Protein AF-0000000078045058 (afdb_homodimer)

Foldseek 3Di:
DDPPPPDPCPPPPPPPDPDDPVVVVVVVVVVVVVVPPDPPVQPQPDDFDALVRLCCQLAVDDDDCVLDPDFDPPQVVVLVVVCVVVVVLVDPVLLAAEEEEEEDELDFFPDPCLVVLLVLLVVQVVLLCVVVVYHYDYDHYQLDPLQDDQRSVLSVVLVVLVVCSSHFKYKYAYSQKGQLPSPDDDPCVVQVQAFKEWAADPVCLSVLALRGTDVNIMMGGSDSLSSVVSSSLPSLDSSRPDVVSSVVVLVVRPNLADPVDRGSSSSVSSCCSRHDCVNNVRYHHDHPLPSPAALVRCLVLLDPPPPDPDDDRRRRRMYGPPQCNSRHNRGDPVDDDCCSVVSSVSSSVSRPPCVVVVPPPVPDDDPPPPPPPPPPPDDPPPPPPPPPPPPDPD/DDPPCPDPPPPPPPPPDPDPPVVVVVVVVVVVCVVPPDPPVFPQPDDFDALVRLCCQLAVDDDDCVLDPDFDPPQVVVLVVVCVVVVVLVPPVLLAAEEEEEEDELDFFPDPCLVVLLVLLVVQVVLLCVVVVYHYDYDHYQLDPLQDDQRSVLSVVLVVLVVCSSHFKYKYAYSQKGQLPSPDDDPCVVQVQAFKEWAADPVCLNVLALRGTDVNIMMGGSDSLSSVVSSSLPSLDSSRVDVVSSVVVLVVRPNLADPPDRGSSSSVSSCCSRHDCVNNVRYHHDHPLPSPAALVHCLVLLDPPPPPPDDDRRRRRMYGPPQCNSRHNRGDPVDDDCCSVVSSVSSSVSRPPCVVVVPPPVPDDDPPPPPPPDDPPPDPPPPPPPPPPPPDDD

Structure (mmCIF, N/CA/C/O backbone):
data_AF-0000000078045058-model_v1
#
loop_
_entity.id
_entity.type
_entity.pdbx_description
1 polymer 'Uncharacterized protein'
#
loop_
_atom_site.group_PDB
_atom_site.id
_atom_site.type_symbol
_atom_site.label_atom_id
_atom_site.label_alt_id
_atom_site.label_comp_id
_atom_site.label_asym_id
_atom_site.label_entity_id
_atom_site.label_seq_id
_atom_site.pdbx_PDB_ins_code
_atom_site.Cartn_x
_atom_site.Cartn_y
_atom_site.Cartn_z
_atom_site.occupancy
_atom_site.B_iso_or_equiv
_atom_site.auth_seq_id
_atom_site.auth_comp_id
_atom_site.auth_asym_id
_atom_site.auth_atom_id
_atom_site.pdbx_PDB_model_num
ATOM 1 N N . MET A 1 1 ? 28.984 -29.703 66 1 22.78 1 MET A N 1
ATOM 2 C CA . MET A 1 1 ? 28.234 -30.109 64.812 1 22.78 1 MET A CA 1
ATOM 3 C C . MET A 1 1 ? 28.938 -29.625 63.531 1 22.78 1 MET A C 1
ATOM 5 O O . MET A 1 1 ? 29.219 -28.438 63.375 1 22.78 1 MET A O 1
ATOM 9 N N . LYS A 1 2 ? 29.672 -30.625 62.812 1 22.72 2 LYS A N 1
ATOM 10 C CA . LYS A 1 2 ? 30.828 -30.766 61.938 1 22.72 2 LYS A CA 1
ATOM 11 C C . LYS A 1 2 ? 30.625 -30.016 60.625 1 22.72 2 LYS A C 1
ATOM 13 O O . LYS A 1 2 ? 29.531 -30 60.094 1 22.72 2 LYS A O 1
ATOM 18 N N . ASP A 1 3 ? 31.531 -29.062 60.188 1 22.2 3 ASP A N 1
ATOM 19 C CA . ASP A 1 3 ? 31.938 -27.969 59.344 1 22.2 3 ASP A CA 1
ATOM 20 C C . ASP A 1 3 ? 32.312 -28.484 57.938 1 22.2 3 ASP A C 1
ATOM 22 O O . ASP A 1 3 ? 33.5 -28.641 57.625 1 22.2 3 ASP A O 1
ATOM 26 N N . ASN A 1 4 ? 31.594 -29.641 57.469 1 19.23 4 ASN A N 1
ATOM 27 C CA . ASN A 1 4 ? 32.094 -30.406 56.344 1 19.23 4 ASN A CA 1
ATOM 28 C C . ASN A 1 4 ? 32.312 -29.531 55.094 1 19.23 4 ASN A C 1
ATOM 30 O O . ASN A 1 4 ? 31.344 -28.938 54.594 1 19.23 4 ASN A O 1
ATOM 34 N N . LYS A 1 5 ? 33.5 -28.938 54.969 1 22.3 5 LYS A N 1
ATOM 35 C CA . LYS A 1 5 ? 34.188 -28.031 54.031 1 22.3 5 LYS A CA 1
ATOM 36 C C . LYS A 1 5 ? 34.25 -28.641 52.656 1 22.3 5 LYS A C 1
ATOM 38 O O . LYS A 1 5 ? 35.156 -29.422 52.344 1 22.3 5 LYS A O 1
ATOM 43 N N . PHE A 1 6 ? 33.125 -29.234 52.031 1 20.58 6 PHE A N 1
ATOM 44 C CA . PHE A 1 6 ? 33.156 -30.016 50.781 1 20.58 6 PHE A CA 1
ATOM 45 C C . PHE A 1 6 ? 33.781 -29.219 49.656 1 20.58 6 PHE A C 1
ATOM 47 O O . PHE A 1 6 ? 33.406 -28.078 49.406 1 20.58 6 PHE A O 1
ATOM 54 N N . ILE A 1 7 ? 35.031 -29.406 49.438 1 19.77 7 ILE A N 1
ATOM 55 C CA . ILE A 1 7 ? 36.031 -28.891 48.531 1 19.77 7 ILE A CA 1
ATOM 56 C C . ILE A 1 7 ? 35.562 -29.047 47.094 1 19.77 7 ILE A C 1
ATOM 58 O O . ILE A 1 7 ? 35.281 -30.172 46.656 1 19.77 7 ILE A O 1
ATOM 62 N N . LYS A 1 8 ? 34.938 -28 46.438 1 22.78 8 LYS A N 1
ATOM 63 C CA . LYS A 1 8 ? 34.312 -27.734 45.156 1 22.78 8 LYS A CA 1
ATOM 64 C C . LYS A 1 8 ? 35.312 -27.938 44.031 1 22.78 8 LYS A C 1
ATOM 66 O O . LYS A 1 8 ? 36.188 -27.078 43.781 1 22.78 8 LYS A O 1
ATOM 71 N N . SER A 1 9 ? 36.031 -29.125 43.938 1 18.56 9 SER A N 1
ATOM 72 C CA . SER A 1 9 ? 37.062 -29.297 42.938 1 18.56 9 SER A CA 1
ATOM 73 C C . SER A 1 9 ? 36.5 -29.141 41.531 1 18.56 9 SER A C 1
ATOM 75 O O . SER A 1 9 ? 35.594 -29.844 41.125 1 18.56 9 SER A O 1
ATOM 77 N N . ARG A 1 10 ? 36.375 -27.938 41 1 21.5 10 ARG A N 1
ATOM 78 C CA . ARG A 1 10 ? 35.938 -27.422 39.719 1 21.5 10 ARG A CA 1
ATOM 79 C C . ARG A 1 10 ? 36.781 -27.938 38.562 1 21.5 10 ARG A C 1
ATOM 81 O O . ARG A 1 10 ? 37.844 -27.375 38.25 1 21.5 10 ARG A O 1
ATOM 88 N N . ALA A 1 11 ? 37.125 -29.25 38.594 1 20.88 11 ALA A N 1
ATOM 89 C CA . ALA A 1 11 ? 38 -29.688 37.531 1 20.88 11 ALA A CA 1
ATOM 90 C C . ALA A 1 11 ? 37.5 -29.281 36.156 1 20.88 11 ALA A C 1
ATOM 92 O O . ALA A 1 11 ? 36.281 -29.344 35.906 1 20.88 11 ALA A O 1
ATOM 93 N N . GLY A 1 12 ? 38.156 -28.391 35.438 1 21.81 12 GLY A N 1
ATOM 94 C CA . GLY A 1 12 ? 38.156 -27.719 34.125 1 21.81 12 GLY A CA 1
ATOM 95 C C . GLY A 1 12 ? 38.094 -28.688 32.969 1 21.81 12 GLY A C 1
ATOM 96 O O . GLY A 1 12 ? 39.062 -29.422 32.719 1 21.81 12 GLY A O 1
ATOM 97 N N . LEU A 1 13 ? 37.094 -29.594 32.906 1 21.22 13 LEU A N 1
ATOM 98 C CA . LEU A 1 13 ? 37.094 -30.578 31.812 1 21.22 13 LEU A CA 1
ATOM 99 C C . LEU A 1 13 ? 37.312 -29.891 30.469 1 21.22 13 LEU A C 1
ATOM 101 O O . LEU A 1 13 ? 36.562 -29 30.078 1 21.22 13 LEU A O 1
ATOM 105 N N . ARG A 1 14 ? 38.562 -29.906 30 1 21.19 14 ARG A N 1
ATOM 106 C CA . ARG A 1 14 ? 39.125 -29.516 28.719 1 21.19 14 ARG A CA 1
ATOM 107 C C . ARG A 1 14 ? 38.375 -30.172 27.562 1 21.19 14 ARG A C 1
ATOM 109 O O . ARG A 1 14 ? 38.344 -31.406 27.469 1 21.19 14 ARG A O 1
ATOM 116 N N . TRP A 1 15 ? 37.219 -29.672 27.219 1 21.38 15 TRP A N 1
ATOM 117 C CA . TRP A 1 15 ? 36.406 -30.125 26.094 1 21.38 15 TRP A CA 1
ATOM 118 C C . TRP A 1 15 ? 37.25 -30.297 24.828 1 21.38 15 TRP A C 1
ATOM 120 O O . TRP A 1 15 ? 38 -29.375 24.453 1 21.38 15 TRP A O 1
ATOM 130 N N . LEU A 1 16 ? 37.75 -31.516 24.578 1 23.92 16 LEU A N 1
ATOM 131 C CA . LEU A 1 16 ? 38.5 -31.938 23.422 1 23.92 16 LEU A CA 1
ATOM 132 C C . LEU A 1 16 ? 37.844 -31.422 22.125 1 23.92 16 LEU A C 1
ATOM 134 O O . LEU A 1 16 ? 36.625 -31.312 22.047 1 23.92 16 LEU A O 1
ATOM 138 N N . PRO A 1 17 ? 38.688 -30.875 21.141 1 25.33 17 PRO A N 1
ATOM 139 C CA . PRO A 1 17 ? 38.438 -30.25 19.859 1 25.33 17 PRO A CA 1
ATOM 140 C C . PRO A 1 17 ? 37.75 -31.172 18.859 1 25.33 17 PRO A C 1
ATOM 142 O O . PRO A 1 17 ? 38.219 -32.281 18.609 1 25.33 17 PRO A O 1
ATOM 145 N N . ALA A 1 18 ? 36.438 -31.391 18.891 1 26.89 18 ALA A N 1
ATOM 146 C CA . ALA A 1 18 ? 35.656 -32.25 17.984 1 26.89 18 ALA A CA 1
ATOM 147 C C . ALA A 1 18 ? 36.094 -32.062 16.547 1 26.89 18 ALA A C 1
ATOM 149 O O . ALA A 1 18 ? 36.156 -30.953 16.031 1 26.89 18 ALA A O 1
ATOM 150 N N . SER A 1 19 ? 36.844 -32.969 15.977 1 26.38 19 SER A N 1
ATOM 151 C CA . SER A 1 19 ? 37.531 -33.125 14.703 1 26.38 19 SER A CA 1
ATOM 152 C C . SER A 1 19 ? 36.594 -32.906 13.523 1 26.38 19 SER A C 1
ATOM 154 O O . SER A 1 19 ? 35.375 -32.969 13.672 1 26.38 19 SER A O 1
ATOM 156 N N . GLU A 1 20 ? 37.219 -32.719 12.203 1 33.47 20 GLU A N 1
ATOM 157 C CA . GLU A 1 20 ? 37 -32.344 10.812 1 33.47 20 GLU A CA 1
ATOM 158 C C . GLU A 1 20 ? 35.969 -33.281 10.156 1 33.47 20 GLU A C 1
ATOM 160 O O . GLU A 1 20 ? 35.531 -33.031 9.039 1 33.47 20 GLU A O 1
ATOM 165 N N . SER A 1 21 ? 35.812 -34.469 10.703 1 30.44 21 SER A N 1
ATOM 166 C CA . SER A 1 21 ? 35.156 -35.531 9.922 1 30.44 21 SER A CA 1
ATOM 167 C C . SER A 1 21 ? 33.656 -35.281 9.781 1 30.44 21 SER A C 1
ATOM 169 O O . SER A 1 21 ? 33.062 -35.75 8.82 1 30.44 21 SER A O 1
ATOM 171 N N . MET A 1 22 ? 33.062 -34.75 10.898 1 32.91 22 MET A N 1
ATOM 172 C CA . MET A 1 22 ? 31.609 -34.75 10.781 1 32.91 22 MET A CA 1
ATOM 173 C C . MET A 1 22 ? 31.125 -33.688 9.828 1 32.91 22 MET A C 1
ATOM 175 O O . MET A 1 22 ? 29.922 -33.531 9.594 1 32.91 22 MET A O 1
ATOM 179 N N . ALA A 1 23 ? 31.984 -32.656 9.602 1 34.72 23 ALA A N 1
ATOM 180 C CA . ALA A 1 23 ? 31.547 -31.609 8.68 1 34.72 23 ALA A CA 1
ATOM 181 C C . ALA A 1 23 ? 31.391 -32.156 7.258 1 34.72 23 ALA A C 1
ATOM 183 O O . ALA A 1 23 ? 30.547 -31.703 6.496 1 34.72 23 ALA A O 1
ATOM 184 N N . SER A 1 24 ? 32.219 -33.25 6.996 1 37.88 24 SER A N 1
ATOM 185 C CA . SER A 1 24 ? 32.156 -33.781 5.637 1 37.88 24 SER A CA 1
ATOM 186 C C . SER A 1 24 ? 30.859 -34.5 5.383 1 37.88 24 SER A C 1
ATOM 188 O O . SER A 1 24 ? 30.312 -34.438 4.277 1 37.88 24 SER A O 1
ATOM 190 N N . THR A 1 25 ? 30.422 -35.219 6.496 1 38.34 25 THR A N 1
ATOM 191 C CA . THR A 1 25 ? 29.234 -36 6.223 1 38.34 25 THR A CA 1
ATOM 192 C C . THR A 1 25 ? 28 -35.125 6.113 1 38.34 25 THR A C 1
ATOM 194 O O . THR A 1 25 ? 27.094 -35.406 5.332 1 38.34 25 THR A O 1
ATOM 197 N N . ALA A 1 26 ? 27.953 -34 6.906 1 36.94 26 ALA A N 1
ATOM 198 C CA . ALA A 1 26 ? 26.781 -33.125 6.812 1 36.94 26 ALA A CA 1
ATOM 199 C C . ALA A 1 26 ? 26.766 -32.375 5.48 1 36.94 26 ALA A C 1
ATOM 201 O O . ALA A 1 26 ? 25.703 -32.156 4.906 1 36.94 26 ALA A O 1
ATOM 202 N N . ILE A 1 27 ? 27.969 -32.031 4.984 1 39.97 27 ILE A N 1
ATOM 203 C CA . ILE A 1 27 ? 28.031 -31.438 3.654 1 39.97 27 ILE A CA 1
ATOM 204 C C . ILE A 1 27 ? 27.625 -32.469 2.609 1 39.97 27 ILE A C 1
ATOM 206 O O . ILE A 1 27 ? 26.875 -32.156 1.682 1 39.97 27 ILE A O 1
ATOM 210 N N . LEU A 1 28 ? 28.031 -33.75 2.865 1 36.62 28 LEU A N 1
ATOM 211 C CA . LEU A 1 28 ? 27.656 -34.781 1.896 1 36.62 28 LEU A CA 1
ATOM 212 C C . LEU A 1 28 ? 26.156 -35.062 1.949 1 36.62 28 LEU A C 1
ATOM 214 O O . LEU A 1 28 ? 25.5 -35.188 0.908 1 36.62 28 LEU A O 1
ATOM 218 N N . LEU A 1 29 ? 25.547 -35.062 3.129 1 38.62 29 LEU A N 1
ATOM 219 C CA . LEU A 1 29 ? 24.125 -35.344 3.195 1 38.62 29 LEU A CA 1
ATOM 220 C C . LEU A 1 29 ? 23.312 -34.125 2.713 1 38.62 29 LEU A C 1
ATOM 222 O O . LEU A 1 29 ? 22.266 -34.281 2.094 1 38.62 29 LEU A O 1
ATOM 226 N N . SER A 1 30 ? 23.75 -32.906 2.965 1 36.19 30 SER A N 1
ATOM 227 C CA . SER A 1 30 ? 23.094 -31.75 2.387 1 36.19 30 SER A CA 1
ATOM 228 C C . SER A 1 30 ? 23.266 -31.703 0.872 1 36.19 30 SER A C 1
ATOM 230 O O . SER A 1 30 ? 22.359 -31.281 0.149 1 36.19 30 SER A O 1
ATOM 232 N N . LEU A 1 31 ? 24.391 -32.156 0.326 1 38.81 31 LEU A N 1
ATOM 233 C CA . LEU A 1 31 ? 24.594 -32.281 -1.114 1 38.81 31 LEU A CA 1
ATOM 234 C C . LEU A 1 31 ? 23.734 -33.406 -1.691 1 38.81 31 LEU A C 1
ATOM 236 O O . LEU A 1 31 ? 23.188 -33.25 -2.791 1 38.81 31 LEU A O 1
ATOM 240 N N . ILE A 1 32 ? 23.609 -34.562 -1.015 1 37.06 32 ILE A N 1
ATOM 241 C CA . ILE A 1 32 ? 22.766 -35.625 -1.517 1 37.06 32 ILE A CA 1
ATOM 242 C C . ILE A 1 32 ? 21.312 -35.219 -1.489 1 37.06 32 ILE A C 1
ATOM 244 O O . ILE A 1 32 ? 20.562 -35.469 -2.438 1 37.06 32 ILE A O 1
ATOM 248 N N . SER A 1 33 ? 20.812 -34.562 -0.439 1 33.84 33 SER A N 1
ATOM 249 C CA . SER A 1 33 ? 19.422 -34.125 -0.408 1 33.84 33 SER A CA 1
ATOM 250 C C . SER A 1 33 ? 19.156 -33.031 -1.44 1 33.84 33 SER A C 1
ATOM 252 O O . SER A 1 33 ? 18.062 -32.938 -1.979 1 33.84 33 SER A O 1
ATOM 254 N N . ALA A 1 34 ? 20.062 -32.094 -1.673 1 36 34 ALA A N 1
ATOM 255 C CA . ALA A 1 34 ? 19.953 -31.109 -2.736 1 36 34 ALA A CA 1
ATOM 256 C C . ALA A 1 34 ? 19.922 -31.766 -4.109 1 36 34 ALA A C 1
ATOM 258 O O . ALA A 1 34 ? 19.188 -31.328 -5.004 1 36 34 ALA A O 1
ATOM 259 N N . ILE A 1 35 ? 20.766 -32.781 -4.383 1 37.06 35 ILE A N 1
ATOM 260 C CA . ILE A 1 35 ? 20.766 -33.5 -5.656 1 37.06 35 ILE A CA 1
ATOM 261 C C . ILE A 1 35 ? 19.469 -34.281 -5.816 1 37.06 35 ILE A C 1
ATOM 263 O O . ILE A 1 35 ? 18.906 -34.344 -6.918 1 37.06 35 ILE A O 1
ATOM 267 N N . PHE A 1 36 ? 19 -34.969 -4.773 1 35 36 PHE A N 1
ATOM 268 C CA . PHE A 1 36 ? 17.75 -35.688 -4.941 1 35 36 PHE A CA 1
ATOM 269 C C . PHE A 1 36 ? 16.594 -34.75 -5.18 1 35 36 PHE A C 1
ATOM 271 O O . PHE A 1 36 ? 15.484 -35.156 -5.504 1 35 36 PHE A O 1
ATOM 278 N N . THR A 1 37 ? 16.625 -33.562 -4.57 1 33.44 37 THR A N 1
ATOM 279 C CA . THR A 1 37 ? 15.406 -32.781 -4.727 1 33.44 37 THR A CA 1
ATOM 280 C C . THR A 1 37 ? 15.031 -32.656 -6.199 1 33.44 37 THR A C 1
ATOM 282 O O . THR A 1 37 ? 13.883 -32.875 -6.574 1 33.44 37 THR A O 1
ATOM 285 N N . VAL A 1 38 ? 15.734 -31.625 -6.91 1 36.75 38 VAL A N 1
ATOM 286 C CA . VAL A 1 38 ? 15 -30.984 -8 1 36.75 38 VAL A CA 1
ATOM 287 C C . VAL A 1 38 ? 14.828 -31.969 -9.156 1 36.75 38 VAL A C 1
ATOM 289 O O . VAL A 1 38 ? 13.828 -31.938 -9.867 1 36.75 38 VAL A O 1
ATOM 292 N N . CYS A 1 39 ? 15.922 -32.719 -9.484 1 34.38 39 CYS A N 1
ATOM 293 C CA . CYS A 1 39 ? 15.758 -33.312 -10.805 1 34.38 39 CYS A CA 1
ATOM 294 C C . CYS A 1 39 ? 14.805 -34.5 -10.75 1 34.38 39 CYS A C 1
ATOM 296 O O . CYS A 1 39 ? 15.242 -35.656 -10.68 1 34.38 39 CYS A O 1
ATOM 298 N N . VAL A 1 40 ? 14.039 -34.656 -9.766 1 36.09 40 VAL A N 1
ATOM 299 C CA . VAL A 1 40 ? 13.086 -35.75 -9.977 1 36.09 40 VAL A CA 1
ATOM 300 C C . VAL A 1 40 ? 12.562 -35.719 -11.414 1 36.09 40 VAL A C 1
ATOM 302 O O . VAL A 1 40 ? 11.609 -34.969 -11.711 1 36.09 40 VAL A O 1
ATOM 305 N N . ILE A 1 41 ? 13.328 -35.406 -12.375 1 36.41 41 ILE A N 1
ATOM 306 C CA . ILE A 1 41 ? 12.742 -35.656 -13.688 1 36.41 41 ILE A CA 1
ATOM 307 C C . ILE A 1 41 ? 12.047 -37 -13.703 1 36.41 41 ILE A C 1
ATOM 309 O O . ILE A 1 41 ? 12.688 -38.031 -13.484 1 36.41 41 ILE A O 1
ATOM 313 N N . TRP A 1 42 ? 10.797 -37 -13.477 1 38.94 42 TRP A N 1
ATOM 314 C CA . TRP A 1 42 ? 9.758 -38 -13.672 1 38.94 42 TRP A CA 1
ATOM 315 C C . TRP A 1 42 ? 10.023 -38.844 -14.914 1 38.94 42 TRP A C 1
ATOM 317 O O . TRP A 1 42 ? 10.484 -38.312 -15.938 1 38.94 42 TRP A O 1
ATOM 327 N N . SER A 1 43 ? 10.453 -40.031 -14.695 1 39.84 43 SER A N 1
ATOM 328 C CA . SER A 1 43 ? 10.383 -40.969 -15.812 1 39.84 43 SER A CA 1
ATOM 329 C C . SER A 1 43 ? 9.164 -40.688 -16.688 1 39.84 43 SER A C 1
ATOM 331 O O . SER A 1 43 ? 8.031 -40.969 -16.281 1 39.84 43 SER A O 1
ATOM 333 N N . ARG A 1 44 ? 9.109 -39.562 -17.344 1 46.19 44 ARG A N 1
ATOM 334 C CA . ARG A 1 44 ? 8.086 -39.25 -18.344 1 46.19 44 ARG A CA 1
ATOM 335 C C . ARG A 1 44 ? 7.844 -40.438 -19.266 1 46.19 44 ARG A C 1
ATOM 337 O O . ARG A 1 44 ? 8.758 -40.875 -19.969 1 46.19 44 ARG A O 1
ATOM 344 N N . GLN A 1 45 ? 6.953 -41.25 -18.938 1 45.97 45 GLN A N 1
ATOM 345 C CA . GLN A 1 45 ? 6.598 -42.344 -19.844 1 45.97 45 GLN A CA 1
ATOM 346 C C . GLN A 1 45 ? 6.273 -41.812 -21.234 1 45.97 45 GLN A C 1
ATOM 348 O O . GLN A 1 45 ? 6.285 -42.562 -22.219 1 45.97 45 GLN A O 1
ATOM 353 N N . THR A 1 46 ? 5.672 -40.562 -21.312 1 52.81 46 THR A N 1
ATOM 354 C CA . THR A 1 46 ? 5.316 -40.094 -22.641 1 52.81 46 THR A CA 1
ATOM 355 C C . THR A 1 46 ? 6.262 -38.969 -23.078 1 52.81 46 THR A C 1
ATOM 357 O O . THR A 1 46 ? 6.84 -38.281 -22.25 1 52.81 46 THR A O 1
ATOM 360 N N . LEU A 1 47 ? 6.652 -38.969 -24.328 1 61.12 47 LEU A N 1
ATOM 361 C CA . LEU A 1 47 ? 7.52 -37.969 -24.953 1 61.12 47 LEU A CA 1
ATOM 362 C C . LEU A 1 47 ? 7.074 -36.562 -24.609 1 61.12 47 LEU A C 1
ATOM 364 O O . LEU A 1 47 ? 5.883 -36.25 -24.656 1 61.12 47 LEU A O 1
ATOM 368 N N . PRO A 1 48 ? 7.914 -35.75 -24.109 1 75.69 48 PRO A N 1
ATOM 369 C CA . PRO A 1 48 ? 7.562 -34.344 -23.828 1 75.69 48 PRO A CA 1
ATOM 370 C C . PRO A 1 48 ? 6.918 -33.656 -25.031 1 75.69 48 PRO A C 1
ATOM 372 O O . PRO A 1 48 ? 7.234 -33.969 -26.172 1 75.69 48 PRO A O 1
ATOM 375 N N . VAL A 1 49 ? 5.883 -32.969 -24.703 1 81.56 49 VAL A N 1
ATOM 376 C CA . VAL A 1 49 ? 5.18 -32.188 -25.734 1 81.56 49 VAL A CA 1
ATOM 377 C C . VAL A 1 49 ? 5.84 -30.828 -25.906 1 81.56 49 VAL A C 1
ATOM 379 O O . VAL A 1 49 ? 6.395 -30.281 -24.953 1 81.56 49 VAL A O 1
ATOM 382 N N . THR A 1 50 ? 5.871 -30.375 -27.141 1 81.38 50 THR A N 1
ATOM 383 C CA . THR A 1 50 ? 6.43 -29.062 -27.438 1 81.38 50 THR A CA 1
ATOM 384 C C . THR A 1 50 ? 5.367 -27.969 -27.281 1 81.38 50 THR A C 1
ATOM 386 O O . THR A 1 50 ? 4.172 -28.25 -27.359 1 81.38 50 THR A O 1
ATOM 389 N N . GLU A 1 51 ? 5.844 -26.812 -27.047 1 83.19 51 GLU A N 1
ATOM 390 C CA . GLU A 1 51 ? 4.957 -25.656 -27.016 1 83.19 51 GLU A CA 1
ATOM 391 C C . GLU A 1 51 ? 4.133 -25.562 -28.297 1 83.19 51 GLU A C 1
ATOM 393 O O . GLU A 1 51 ? 2.936 -25.266 -28.25 1 83.19 51 GLU A O 1
ATOM 398 N N . LYS A 1 52 ? 4.77 -25.766 -29.391 1 82.81 52 LYS A N 1
ATOM 399 C CA . LYS A 1 52 ? 4.09 -25.688 -30.672 1 82.81 52 LYS A CA 1
ATOM 400 C C . LYS A 1 52 ? 2.945 -26.703 -30.75 1 82.81 52 LYS A C 1
ATOM 402 O O . LYS A 1 52 ? 1.851 -26.359 -31.219 1 82.81 52 LYS A O 1
ATOM 407 N N . SER A 1 53 ? 3.225 -27.859 -30.312 1 83.88 53 SER A N 1
ATOM 408 C CA . SER A 1 53 ? 2.211 -28.906 -30.359 1 83.88 53 SER A CA 1
ATOM 409 C C . SER A 1 53 ? 1.012 -28.547 -29.484 1 83.88 53 SER A C 1
ATOM 411 O O . SER A 1 53 ? -0.136 -28.781 -29.875 1 83.88 53 SER A O 1
ATOM 413 N N . ILE A 1 54 ? 1.225 -28.016 -28.328 1 85.44 54 ILE A N 1
ATOM 414 C CA . ILE A 1 54 ? 0.15 -27.625 -27.422 1 85.44 54 ILE A CA 1
ATOM 415 C C . ILE A 1 54 ? -0.677 -26.5 -28.062 1 85.44 54 ILE A C 1
ATOM 417 O O . ILE A 1 54 ? -1.909 -26.562 -28.078 1 85.44 54 ILE A O 1
ATOM 421 N N . ARG A 1 55 ? -0.003 -25.562 -28.672 1 82.75 55 ARG A N 1
ATOM 422 C CA . ARG A 1 55 ? -0.68 -24.438 -29.297 1 82.75 55 ARG A CA 1
ATOM 423 C C . ARG A 1 55 ? -1.58 -24.906 -30.438 1 82.75 55 ARG A C 1
ATOM 425 O O . ARG A 1 55 ? -2.713 -24.453 -30.578 1 82.75 55 ARG A O 1
ATOM 432 N N . GLU A 1 56 ? -1.071 -25.766 -31.172 1 84.44 56 GLU A N 1
ATOM 433 C CA . GLU A 1 56 ? -1.828 -26.281 -32.312 1 84.44 56 GLU A CA 1
ATOM 434 C C . GLU A 1 56 ? -3.059 -27.062 -31.844 1 84.44 56 GLU A C 1
ATOM 436 O O . GLU A 1 56 ? -4.094 -27.047 -32.5 1 84.44 56 GLU A O 1
ATOM 441 N N . GLU A 1 57 ? -2.869 -27.641 -30.797 1 84.12 57 GLU A N 1
ATOM 442 C CA . GLU A 1 57 ? -3.979 -28.453 -30.297 1 84.12 57 GLU A CA 1
ATOM 443 C C . GLU A 1 57 ? -5.062 -27.562 -29.688 1 84.12 57 GLU A C 1
ATOM 445 O O . GLU A 1 57 ? -6.254 -27.797 -29.891 1 84.12 57 GLU A O 1
ATOM 450 N N . VAL A 1 58 ? -4.66 -26.578 -28.938 1 83.56 58 VAL A N 1
ATOM 451 C CA . VAL A 1 58 ? -5.656 -25.828 -28.188 1 83.56 58 VAL A CA 1
ATOM 452 C C . VAL A 1 58 ? -6.141 -24.641 -29.016 1 83.56 58 VAL A C 1
ATOM 454 O O . VAL A 1 58 ? -7.184 -24.047 -28.719 1 83.56 58 VAL A O 1
ATOM 457 N N . GLU A 1 59 ? -5.375 -24.25 -29.984 1 78.81 59 GLU A N 1
ATOM 458 C CA . GLU A 1 59 ? -5.742 -23.188 -30.906 1 78.81 59 GLU A CA 1
ATOM 459 C C . GLU A 1 59 ? -5.613 -23.641 -32.375 1 78.81 59 GLU A C 1
ATOM 461 O O . GLU A 1 59 ? -4.762 -23.156 -33.094 1 78.81 59 GLU A O 1
ATOM 466 N N . PRO A 1 60 ? -6.562 -24.344 -32.688 1 71.88 60 PRO A N 1
ATOM 467 C CA . PRO A 1 60 ? -6.414 -24.953 -34.031 1 71.88 60 PRO A CA 1
ATOM 468 C C . PRO A 1 60 ? -6.637 -23.938 -35.156 1 71.88 60 PRO A C 1
ATOM 470 O O . PRO A 1 60 ? -6.203 -24.172 -36.281 1 71.88 60 PRO A O 1
ATOM 473 N N . HIS A 1 61 ? -7.32 -22.891 -34.812 1 67.12 61 HIS A N 1
ATOM 474 C CA . HIS A 1 61 ? -7.551 -21.891 -35.875 1 67.12 61 HIS A CA 1
ATOM 475 C C . HIS A 1 61 ? -6.703 -20.641 -35.625 1 67.12 61 HIS A C 1
ATOM 477 O O . HIS A 1 61 ? -6.254 -20.391 -34.531 1 67.12 61 HIS A O 1
ATOM 483 N N . GLN A 1 62 ? -6.258 -20.078 -36.75 1 60.81 62 GLN A N 1
ATOM 484 C CA . GLN A 1 62 ? -5.465 -18.859 -36.688 1 60.81 62 GLN A CA 1
ATOM 485 C C . GLN A 1 62 ? -6.289 -17.688 -36.156 1 60.81 62 GLN A C 1
ATOM 487 O O . GLN A 1 62 ? -7.438 -17.5 -36.562 1 60.81 62 GLN A O 1
ATOM 492 N N . TYR A 1 63 ? -5.738 -17.266 -35.031 1 62.53 63 TYR A N 1
ATOM 493 C CA . TYR A 1 63 ? -6.457 -16.156 -34.406 1 62.53 63 TYR A CA 1
ATOM 494 C C . TYR A 1 63 ? -5.828 -14.812 -34.812 1 62.53 63 TYR A C 1
ATOM 496 O O . TYR A 1 63 ? -4.621 -14.742 -35.062 1 62.53 63 TYR A O 1
ATOM 504 N N . THR A 1 64 ? -6.754 -13.875 -35.062 1 58.22 64 THR A N 1
ATOM 505 C CA . THR A 1 64 ? -6.312 -12.531 -35.406 1 58.22 64 THR A CA 1
ATOM 506 C C . THR A 1 64 ? -5.66 -11.836 -34.219 1 58.22 64 THR A C 1
ATOM 508 O O . THR A 1 64 ? -5.816 -12.273 -33.094 1 58.22 64 THR A O 1
ATOM 511 N N . ALA A 1 65 ? -4.828 -10.891 -34.562 1 55.41 65 ALA A N 1
ATOM 512 C CA . ALA A 1 65 ? -4.176 -10.047 -33.562 1 55.41 65 ALA A CA 1
ATOM 513 C C . ALA A 1 65 ? -5.199 -9.414 -32.625 1 55.41 65 ALA A C 1
ATOM 515 O O . ALA A 1 65 ? -4.879 -9.086 -31.484 1 55.41 65 ALA A O 1
ATOM 516 N N . ALA A 1 66 ? -6.34 -9.266 -33.125 1 54.62 66 ALA A N 1
ATOM 517 C CA . ALA A 1 66 ? -7.398 -8.664 -32.312 1 54.62 66 ALA A CA 1
ATOM 518 C C . ALA A 1 66 ? -7.848 -9.609 -31.203 1 54.62 66 ALA A C 1
ATOM 520 O O . ALA A 1 66 ? -8.312 -9.164 -30.156 1 54.62 66 ALA A O 1
ATOM 521 N N . GLU A 1 67 ? -7.602 -10.773 -31.484 1 59.28 67 GLU A N 1
ATOM 522 C CA . GLU A 1 67 ? -8.141 -11.773 -30.578 1 59.28 67 GLU A CA 1
ATOM 523 C C . GLU A 1 67 ? -7.121 -12.141 -29.5 1 59.28 67 GLU A C 1
ATOM 525 O O . GLU A 1 67 ? -7.492 -12.594 -28.406 1 59.28 67 GLU A O 1
ATOM 530 N N . ARG A 1 68 ? -5.824 -11.859 -29.969 1 65.44 68 ARG A N 1
ATOM 531 C CA . ARG A 1 68 ? -4.762 -12.211 -29.031 1 65.44 68 ARG A CA 1
ATOM 532 C C . ARG A 1 68 ? -3.723 -11.102 -28.938 1 65.44 68 ARG A C 1
ATOM 534 O O . ARG A 1 68 ? -3.318 -10.539 -29.953 1 65.44 68 ARG A O 1
ATOM 541 N N . PRO A 1 69 ? -3.395 -10.844 -27.625 1 69.19 69 PRO A N 1
ATOM 542 C CA . PRO A 1 69 ? -2.277 -9.898 -27.547 1 69.19 69 PRO A CA 1
ATOM 543 C C . PRO A 1 69 ? -1.031 -10.398 -28.266 1 69.19 69 PRO A C 1
ATOM 545 O O . PRO A 1 69 ? -0.745 -11.594 -28.266 1 69.19 69 PRO A O 1
ATOM 548 N N . PRO A 1 70 ? -0.459 -9.453 -28.984 1 75.19 70 PRO A N 1
ATOM 549 C CA . PRO A 1 70 ? 0.745 -9.859 -29.719 1 75.19 70 PRO A CA 1
ATOM 550 C C . PRO A 1 70 ? 1.835 -10.406 -28.797 1 75.19 70 PRO A C 1
ATOM 552 O O . PRO A 1 70 ? 1.948 -9.977 -27.641 1 75.19 70 PRO A O 1
ATOM 555 N N . ALA A 1 71 ? 2.547 -11.383 -29.391 1 82.25 71 ALA A N 1
ATOM 556 C CA . ALA A 1 71 ? 3.682 -11.938 -28.672 1 82.25 71 ALA A CA 1
ATOM 557 C C . ALA A 1 71 ? 4.758 -10.883 -28.438 1 82.25 71 ALA A C 1
ATOM 559 O O . ALA A 1 71 ? 4.988 -10.023 -29.297 1 82.25 71 ALA A O 1
ATOM 560 N N . VAL A 1 72 ? 5.309 -10.883 -27.297 1 88.94 72 VAL A N 1
ATOM 561 C CA . VAL A 1 72 ? 6.449 -10.016 -27 1 88.94 72 VAL A CA 1
ATOM 562 C C . VAL A 1 72 ? 7.738 -10.688 -27.484 1 88.94 72 VAL A C 1
ATOM 564 O O . VAL A 1 72 ? 8.078 -11.789 -27.031 1 88.94 72 VAL A O 1
ATOM 567 N N . VAL A 1 73 ? 8.367 -10.055 -28.422 1 92.31 73 VAL A N 1
ATOM 568 C CA . VAL A 1 73 ? 9.586 -10.641 -28.984 1 92.31 73 VAL A CA 1
ATOM 569 C C . VAL A 1 73 ? 10.789 -9.773 -28.625 1 92.31 73 VAL A C 1
ATOM 571 O O . VAL A 1 73 ? 10.664 -8.562 -28.469 1 92.31 73 VAL A O 1
ATOM 574 N N . GLU A 1 74 ? 11.977 -10.398 -28.453 1 95.88 74 GLU A N 1
ATOM 575 C CA . GLU A 1 74 ? 13.25 -9.75 -28.172 1 95.88 74 GLU A CA 1
ATOM 576 C C . GLU A 1 74 ? 13.188 -8.93 -26.891 1 95.88 74 GLU A C 1
ATOM 578 O O . GLU A 1 74 ? 13.727 -7.82 -26.828 1 95.88 74 GLU A O 1
ATOM 583 N N . TRP A 1 75 ? 12.492 -9.492 -25.891 1 96.62 75 TRP A N 1
ATOM 584 C CA . TRP A 1 75 ? 12.273 -8.758 -24.656 1 96.62 75 TRP A CA 1
ATOM 585 C C . TRP A 1 75 ? 13.594 -8.508 -23.922 1 96.62 75 TRP A C 1
ATOM 587 O O . TRP A 1 75 ? 13.82 -7.418 -23.391 1 96.62 75 TRP A O 1
ATOM 597 N N . ASP A 1 76 ? 14.469 -9.492 -23.953 1 97.06 76 ASP A N 1
ATOM 598 C CA . ASP A 1 76 ? 15.742 -9.312 -23.266 1 97.06 76 ASP A CA 1
ATOM 599 C C . ASP A 1 76 ? 16.531 -8.156 -23.875 1 97.06 76 ASP A C 1
ATOM 601 O O . ASP A 1 76 ? 17.141 -7.367 -23.141 1 97.06 76 ASP A O 1
ATOM 605 N N . LYS A 1 77 ? 16.5 -8.117 -25.156 1 96.06 77 LYS A N 1
ATOM 606 C CA . LYS A 1 77 ? 17.188 -7.031 -25.844 1 96.06 77 LYS A CA 1
ATOM 607 C C . LYS A 1 77 ? 16.547 -5.684 -25.531 1 96.06 77 LYS A C 1
ATOM 609 O O . LYS A 1 77 ? 17.25 -4.723 -25.188 1 96.06 77 LYS A O 1
ATOM 614 N N . LYS A 1 78 ? 15.266 -5.668 -25.625 1 94.06 78 LYS A N 1
ATOM 615 C CA . LYS A 1 78 ? 14.531 -4.441 -25.328 1 94.06 78 LYS A CA 1
ATOM 616 C C . LYS A 1 78 ? 14.766 -3.99 -23.891 1 94.06 78 LYS A C 1
ATOM 618 O O . LYS A 1 78 ? 14.938 -2.799 -23.625 1 94.06 78 LYS A O 1
ATOM 623 N N . ARG A 1 79 ? 14.734 -4.906 -23 1 92.25 79 ARG A N 1
ATOM 624 C CA . ARG A 1 79 ? 14.961 -4.629 -21.594 1 92.25 79 ARG A CA 1
ATOM 625 C C . ARG A 1 79 ? 16.359 -4.078 -21.359 1 92.25 79 ARG A C 1
ATOM 627 O O . ARG A 1 79 ? 16.547 -3.104 -20.625 1 92.25 79 ARG A O 1
ATOM 634 N N . THR A 1 80 ? 17.344 -4.641 -21.953 1 92.06 80 THR A N 1
ATOM 635 C CA . THR A 1 80 ? 18.719 -4.18 -21.859 1 92.06 80 THR A CA 1
ATOM 636 C C . THR A 1 80 ? 18.859 -2.758 -22.391 1 92.06 80 THR A C 1
ATOM 638 O O . THR A 1 80 ? 19.531 -1.922 -21.781 1 92.06 80 THR A O 1
ATOM 641 N N . GLU A 1 81 ? 18.234 -2.574 -23.469 1 91.31 81 GLU A N 1
ATOM 642 C CA . GLU A 1 81 ? 18.266 -1.242 -24.062 1 91.31 81 GLU A CA 1
ATOM 643 C C . GLU A 1 81 ? 17.641 -0.207 -23.141 1 91.31 81 GLU A C 1
ATOM 645 O O . GLU A 1 81 ? 18.172 0.895 -22.984 1 91.31 81 GLU A O 1
ATOM 650 N N . TRP A 1 82 ? 16.562 -0.617 -22.578 1 89.5 82 TRP A N 1
ATOM 651 C CA . TRP A 1 82 ? 15.891 0.276 -21.641 1 89.5 82 TRP A CA 1
ATOM 652 C C . TRP A 1 82 ? 16.781 0.586 -20.438 1 89.5 82 TRP A C 1
ATOM 654 O O . TRP A 1 82 ? 16.906 1.743 -20.031 1 89.5 82 TRP A O 1
ATOM 664 N N . LEU A 1 83 ? 17.422 -0.379 -19.906 1 86.81 83 LEU A N 1
ATOM 665 C CA . LEU A 1 83 ? 18.281 -0.212 -18.75 1 86.81 83 LEU A CA 1
ATOM 666 C C . LEU A 1 83 ? 19.484 0.663 -19.078 1 86.81 83 LEU A C 1
ATOM 668 O O . LEU A 1 83 ? 19.953 1.428 -18.234 1 86.81 83 LEU A O 1
ATOM 672 N N . ASN A 1 84 ? 19.969 0.541 -20.281 1 88.69 84 ASN A N 1
ATOM 673 C CA . ASN A 1 84 ? 21.078 1.384 -20.719 1 88.69 84 ASN A CA 1
ATOM 674 C C . ASN A 1 84 ? 20.672 2.857 -20.75 1 88.69 84 ASN A C 1
ATOM 676 O O . ASN A 1 84 ? 21.5 3.732 -20.484 1 88.69 84 ASN A O 1
ATOM 680 N N . ARG A 1 85 ? 19.484 3.064 -21.047 1 87.69 85 ARG A N 1
ATOM 681 C CA . ARG A 1 85 ? 18.984 4.434 -21.141 1 87.69 85 ARG A CA 1
ATOM 682 C C . ARG A 1 85 ? 18.578 4.973 -19.766 1 87.69 85 ARG A C 1
ATOM 684 O O . ARG A 1 85 ? 18.391 6.176 -19.609 1 87.69 85 ARG A O 1
ATOM 691 N N . HIS A 1 86 ? 18.469 4.098 -18.812 1 83.62 86 HIS A N 1
ATOM 692 C CA . HIS A 1 86 ? 18.094 4.473 -17.453 1 83.62 86 HIS A CA 1
ATOM 693 C C . HIS A 1 86 ? 19.109 3.943 -16.438 1 83.62 86 HIS A C 1
ATOM 695 O O . HIS A 1 86 ? 18.766 3.098 -15.609 1 83.62 86 HIS A O 1
ATOM 701 N N . PRO A 1 87 ? 20.297 4.539 -16.359 1 80.69 87 PRO A N 1
ATOM 702 C CA . PRO A 1 87 ? 21.391 3.977 -15.57 1 80.69 87 PRO A CA 1
ATOM 703 C C . PRO A 1 87 ? 21.125 4.016 -14.062 1 80.69 87 PRO A C 1
ATOM 705 O O . PRO A 1 87 ? 21.719 3.246 -13.312 1 80.69 87 PRO A O 1
ATOM 708 N N . SER A 1 88 ? 20.203 4.883 -13.664 1 72.94 88 SER A N 1
ATOM 709 C CA . SER A 1 88 ? 19.891 4.941 -12.234 1 72.94 88 SER A CA 1
ATOM 710 C C . SER A 1 88 ? 19.312 3.619 -11.742 1 72.94 88 SER A C 1
ATOM 712 O O . SER A 1 88 ? 19.406 3.301 -10.555 1 72.94 88 SER A O 1
ATOM 714 N N . PHE A 1 89 ? 18.812 2.875 -12.672 1 74.06 89 PHE A N 1
ATOM 715 C CA . PHE A 1 89 ? 18.234 1.583 -12.312 1 74.06 89 PHE A CA 1
ATOM 716 C C . PHE A 1 89 ? 19.25 0.465 -12.523 1 74.06 89 PHE A C 1
ATOM 718 O O . PHE A 1 89 ? 19.016 -0.678 -12.125 1 74.06 89 PHE A O 1
ATOM 725 N N . ALA A 1 90 ? 20.359 0.809 -13.188 1 63.53 90 ALA A N 1
ATOM 726 C CA . ALA A 1 90 ? 21.312 -0.228 -13.57 1 63.53 90 ALA A CA 1
ATOM 727 C C . ALA A 1 90 ? 22.391 -0.411 -12.508 1 63.53 90 ALA A C 1
ATOM 729 O O . ALA A 1 90 ? 23.188 -1.345 -12.578 1 63.53 90 ALA A O 1
ATOM 730 N N . ALA A 1 91 ? 22.438 0.436 -11.453 1 57.56 91 ALA A N 1
ATOM 731 C CA . ALA A 1 91 ? 23.5 0.356 -10.453 1 57.56 91 ALA A CA 1
ATOM 732 C C . ALA A 1 91 ? 23.609 -1.052 -9.875 1 57.56 91 ALA A C 1
ATOM 734 O O . ALA A 1 91 ? 22.641 -1.809 -9.891 1 57.56 91 ALA A O 1
ATOM 735 N N . PRO A 1 92 ? 24.859 -1.346 -9.352 1 52.09 92 PRO A N 1
ATOM 736 C CA . PRO A 1 92 ? 25.109 -2.645 -8.719 1 52.09 92 PRO A CA 1
ATOM 737 C C . PRO A 1 92 ? 24.156 -2.932 -7.562 1 52.09 92 PRO A C 1
ATOM 739 O O . PRO A 1 92 ? 23.766 -2.014 -6.836 1 52.09 92 PRO A O 1
ATOM 742 N N . GLY A 1 93 ? 23.344 -4.023 -7.523 1 52.38 93 GLY A N 1
ATOM 743 C CA . GLY A 1 93 ? 22.328 -4.41 -6.57 1 52.38 93 GLY A CA 1
ATOM 744 C C . GLY A 1 93 ? 20.922 -4.387 -7.152 1 52.38 93 GLY A C 1
ATOM 745 O O . GLY A 1 93 ? 19.984 -4.875 -6.531 1 52.38 93 GLY A O 1
ATOM 746 N N . ALA A 1 94 ? 21 -3.607 -8.25 1 54.19 94 ALA A N 1
ATOM 747 C CA . ALA A 1 94 ? 19.734 -3.572 -8.992 1 54.19 94 ALA A CA 1
ATOM 748 C C . ALA A 1 94 ? 19.344 -4.969 -9.469 1 54.19 94 ALA A C 1
ATOM 750 O O . ALA A 1 94 ? 18.172 -5.23 -9.727 1 54.19 94 ALA A O 1
ATOM 751 N N . ARG A 1 95 ? 20.312 -5.852 -9.359 1 55.25 95 ARG A N 1
ATOM 752 C CA . ARG A 1 95 ? 20.094 -7.191 -9.898 1 55.25 95 ARG A CA 1
ATOM 753 C C . ARG A 1 95 ? 19.141 -7.98 -9.008 1 55.25 95 ARG A C 1
ATOM 755 O O . ARG A 1 95 ? 18.703 -9.078 -9.367 1 55.25 95 ARG A O 1
ATOM 762 N N . ASN A 1 96 ? 18.672 -7.355 -8.008 1 76.06 96 ASN A N 1
ATOM 763 C CA . ASN A 1 96 ? 17.781 -8.117 -7.141 1 76.06 96 ASN A CA 1
ATOM 764 C C . ASN A 1 96 ? 16.5 -7.348 -6.824 1 76.06 96 ASN A C 1
ATOM 766 O O . ASN A 1 96 ? 15.898 -7.539 -5.766 1 76.06 96 ASN A O 1
ATOM 770 N N . ARG A 1 97 ? 16.156 -6.633 -7.828 1 89.62 97 ARG A N 1
ATOM 771 C CA . ARG A 1 97 ? 14.945 -5.855 -7.602 1 89.62 97 ARG A CA 1
ATOM 772 C C . ARG A 1 97 ? 13.711 -6.734 -7.723 1 89.62 97 ARG A C 1
ATOM 774 O O . ARG A 1 97 ? 13.555 -7.469 -8.703 1 89.62 97 ARG A O 1
ATOM 781 N N . VAL A 1 98 ? 12.906 -6.668 -6.707 1 95.44 98 VAL A N 1
ATOM 782 C CA . VAL A 1 98 ? 11.695 -7.477 -6.637 1 95.44 98 VAL A CA 1
ATOM 783 C C . VAL A 1 98 ? 10.461 -6.566 -6.656 1 95.44 98 VAL A C 1
ATOM 785 O O . VAL A 1 98 ? 10.43 -5.543 -5.973 1 95.44 98 VAL A O 1
ATOM 788 N N . LEU A 1 99 ? 9.523 -6.844 -7.52 1 96.5 99 LEU A N 1
ATOM 789 C CA . LEU A 1 99 ? 8.203 -6.219 -7.531 1 96.5 99 LEU A CA 1
ATOM 790 C C . LEU A 1 99 ? 7.137 -7.199 -7.059 1 96.5 99 LEU A C 1
ATOM 792 O O . LEU A 1 99 ? 6.922 -8.242 -7.684 1 96.5 99 LEU A O 1
ATOM 796 N N . VAL A 1 100 ? 6.547 -6.895 -5.926 1 97.94 100 VAL A N 1
ATOM 797 C CA . VAL A 1 100 ? 5.469 -7.719 -5.387 1 97.94 100 VAL A CA 1
ATOM 798 C C . VAL A 1 100 ? 4.133 -7.277 -5.98 1 97.94 100 VAL A C 1
ATOM 800 O O . VAL A 1 100 ? 3.822 -6.082 -6.004 1 97.94 100 VAL A O 1
ATOM 803 N N . LEU A 1 101 ? 3.396 -8.25 -6.52 1 97.75 101 LEU A N 1
ATOM 804 C CA . LEU A 1 101 ? 2.072 -8.016 -7.086 1 97.75 101 LEU A CA 1
ATOM 805 C C . LEU A 1 101 ? 0.994 -8.688 -6.246 1 97.75 101 LEU A C 1
ATOM 807 O O . LEU A 1 101 ? 1.19 -9.805 -5.75 1 97.75 101 LEU A O 1
ATOM 811 N N . THR A 1 102 ? -0.065 -8.047 -6.059 1 97.38 102 THR A N 1
ATOM 812 C CA . THR A 1 102 ? -1.31 -8.562 -5.5 1 97.38 102 THR A CA 1
ATOM 813 C C . THR A 1 102 ? -2.512 -7.82 -6.074 1 97.38 102 THR A C 1
ATOM 815 O O . THR A 1 102 ? -2.359 -6.969 -6.953 1 97.38 102 THR A O 1
ATOM 818 N N . GLY A 1 103 ? -3.711 -8.227 -5.734 1 94.38 103 GLY A N 1
ATOM 819 C CA . GLY A 1 103 ? -4.832 -7.508 -6.324 1 94.38 103 GLY A CA 1
ATOM 820 C C . GLY A 1 103 ? -6.18 -8.109 -5.957 1 94.38 103 GLY A C 1
ATOM 821 O O . GLY A 1 103 ? -6.246 -9.086 -5.207 1 94.38 103 GLY A O 1
ATOM 822 N N . SER A 1 104 ? -7.172 -7.445 -6.379 1 92.56 104 SER A N 1
ATOM 823 C CA . SER A 1 104 ? -8.562 -7.852 -6.223 1 92.56 104 SER A CA 1
ATOM 824 C C . SER A 1 104 ? -9.406 -7.398 -7.414 1 92.56 104 SER A C 1
ATOM 826 O O . SER A 1 104 ? -8.914 -6.699 -8.305 1 92.56 104 SER A O 1
ATOM 828 N N . GLN A 1 105 ? -10.578 -7.828 -7.441 1 90.19 105 GLN A N 1
ATOM 829 C CA . GLN A 1 105 ? -11.516 -7.348 -8.453 1 90.19 105 GLN A CA 1
ATOM 830 C C . GLN A 1 105 ? -11.766 -5.852 -8.305 1 90.19 105 GLN A C 1
ATOM 832 O O . GLN A 1 105 ? -11.641 -5.301 -7.211 1 90.19 105 GLN A O 1
ATOM 837 N N . PRO A 1 106 ? -12.102 -5.215 -9.375 1 87.62 106 PRO A N 1
ATOM 838 C CA . PRO A 1 106 ? -12.312 -3.766 -9.328 1 87.62 106 PRO A CA 1
ATOM 839 C C . PRO A 1 106 ? -13.539 -3.375 -8.5 1 87.62 106 PRO A C 1
ATOM 841 O O . PRO A 1 106 ? -13.531 -2.33 -7.848 1 87.62 106 PRO A O 1
ATOM 844 N N . ASP A 1 107 ? -14.555 -4.227 -8.469 1 87.56 107 ASP A N 1
ATOM 845 C CA . ASP A 1 107 ? -15.781 -3.93 -7.738 1 87.56 107 ASP A CA 1
ATOM 846 C C . ASP A 1 107 ? -15.609 -4.188 -6.246 1 87.56 107 ASP A C 1
ATOM 848 O O . ASP A 1 107 ? -14.766 -4.992 -5.844 1 87.56 107 ASP A O 1
ATOM 852 N N . PRO A 1 108 ? -16.438 -3.477 -5.398 1 89.81 108 PRO A N 1
ATOM 853 C CA . PRO A 1 108 ? -16.406 -3.795 -3.969 1 89.81 108 PRO A CA 1
ATOM 854 C C . PRO A 1 108 ? -16.719 -5.262 -3.68 1 89.81 108 PRO A C 1
ATOM 856 O O . PRO A 1 108 ? -17.438 -5.902 -4.441 1 89.81 108 PRO A O 1
ATOM 859 N N . CYS A 1 109 ? -16.109 -5.699 -2.631 1 90.62 109 CYS A N 1
ATOM 860 C CA . CYS A 1 109 ? -16.422 -7.051 -2.186 1 90.62 109 CYS A CA 1
ATOM 861 C C . CYS A 1 109 ? -17.891 -7.172 -1.819 1 90.62 109 CYS A C 1
ATOM 863 O O . CYS A 1 109 ? -18.531 -6.191 -1.417 1 90.62 109 CYS A O 1
ATOM 865 N N . LYS A 1 110 ? -18.438 -8.312 -1.898 1 83.88 110 LYS A N 1
ATOM 866 C CA . LYS A 1 110 ? -19.844 -8.578 -1.583 1 83.88 110 LYS A CA 1
ATOM 867 C C . LYS A 1 110 ? -20.094 -8.516 -0.078 1 83.88 110 LYS A C 1
ATOM 869 O O . LYS A 1 110 ? -21.109 -7.988 0.37 1 83.88 110 LYS A O 1
ATOM 874 N N . GLY A 1 111 ? -19.141 -9.062 0.646 1 75.12 111 GLY A N 1
ATOM 875 C CA . GLY A 1 111 ? -19.281 -9.047 2.092 1 75.12 111 GLY A CA 1
ATOM 876 C C . GLY A 1 111 ? -18.688 -7.805 2.73 1 75.12 111 GLY A C 1
ATOM 877 O O . GLY A 1 111 ? -17.688 -7.273 2.248 1 75.12 111 GLY A O 1
ATOM 878 N N . PRO A 1 112 ? -19.312 -7.266 3.758 1 72.75 112 PRO A N 1
ATOM 879 C CA . PRO A 1 112 ? -18.859 -6.008 4.359 1 72.75 112 PRO A CA 1
ATOM 880 C C . PRO A 1 112 ? -17.438 -6.094 4.91 1 72.75 112 PRO A C 1
ATOM 882 O O . PRO A 1 112 ? -16.766 -5.07 5.035 1 72.75 112 PRO A O 1
ATOM 885 N N . ALA A 1 113 ? -17.062 -7.336 5.16 1 81.5 113 ALA A N 1
ATOM 886 C CA . ALA A 1 113 ? -15.742 -7.473 5.762 1 81.5 113 ALA A CA 1
ATOM 887 C C . ALA A 1 113 ? -14.664 -7.625 4.688 1 81.5 113 ALA A C 1
ATOM 889 O O . ALA A 1 113 ? -13.477 -7.477 4.969 1 81.5 113 ALA A O 1
ATOM 890 N N . GLY A 1 114 ? -15.102 -7.895 3.496 1 89.06 114 GLY A N 1
ATOM 891 C CA . GLY A 1 114 ? -14.172 -8.258 2.439 1 89.06 114 GLY A CA 1
ATOM 892 C C . GLY A 1 114 ? -13.156 -7.176 2.133 1 89.06 114 GLY A C 1
ATOM 893 O O . GLY A 1 114 ? -11.953 -7.418 2.174 1 89.06 114 GLY A O 1
ATOM 894 N N . ASP A 1 115 ? -13.656 -5.984 1.973 1 92.88 115 ASP A N 1
ATOM 895 C CA . ASP A 1 115 ? -12.766 -4.891 1.6 1 92.88 115 ASP A CA 1
ATOM 896 C C . ASP A 1 115 ? -11.883 -4.48 2.775 1 92.88 115 ASP A C 1
ATOM 898 O O . ASP A 1 115 ? -10.734 -4.07 2.584 1 92.88 115 ASP A O 1
ATOM 902 N N . HIS A 1 116 ? -12.391 -4.562 3.963 1 93.19 116 HIS A N 1
ATOM 903 C CA . HIS A 1 116 ? -11.586 -4.277 5.141 1 93.19 116 HIS A CA 1
ATOM 904 C C . HIS A 1 116 ? -10.414 -5.25 5.258 1 93.19 116 HIS A C 1
ATOM 906 O O . HIS A 1 116 ? -9.281 -4.84 5.535 1 93.19 116 HIS A O 1
ATOM 912 N N . LEU A 1 117 ? -10.711 -6.512 5.055 1 92.5 117 LEU A N 1
ATOM 913 C CA . LEU A 1 117 ? -9.656 -7.52 5.094 1 92.5 117 LEU A CA 1
ATOM 914 C C . LEU A 1 117 ? -8.648 -7.297 3.971 1 92.5 117 LEU A C 1
ATOM 916 O O . LEU A 1 117 ? -7.441 -7.398 4.191 1 92.5 117 LEU A O 1
ATOM 920 N N . LEU A 1 118 ? -9.148 -6.992 2.762 1 95 118 LEU A N 1
ATOM 921 C CA . LEU A 1 118 ? -8.25 -6.73 1.643 1 95 118 LEU A CA 1
ATOM 922 C C . LEU A 1 118 ? -7.309 -5.57 1.961 1 95 118 LEU A C 1
ATOM 924 O O . LEU A 1 118 ? -6.125 -5.609 1.606 1 95 118 LEU A O 1
ATOM 928 N N . LEU A 1 119 ? -7.84 -4.551 2.605 1 95.5 119 LEU A N 1
ATOM 929 C CA . LEU A 1 119 ? -7.027 -3.406 3.008 1 95.5 119 LEU A CA 1
ATOM 930 C C . LEU A 1 119 ? -5.91 -3.836 3.953 1 95.5 119 LEU A C 1
ATOM 932 O O . LEU A 1 119 ? -4.75 -3.473 3.754 1 95.5 119 LEU A O 1
ATOM 936 N N . ARG A 1 120 ? -6.199 -4.605 4.91 1 95.12 120 ARG A N 1
ATOM 937 C CA . ARG A 1 120 ? -5.215 -5.043 5.895 1 95.12 120 ARG A CA 1
ATOM 938 C C . ARG A 1 120 ? -4.211 -6.012 5.281 1 95.12 120 ARG A C 1
ATOM 940 O O . ARG A 1 120 ? -3.031 -5.992 5.629 1 95.12 120 ARG A O 1
ATOM 947 N N . LEU A 1 121 ? -4.703 -6.859 4.449 1 96.5 121 LEU A N 1
ATOM 948 C CA . LEU A 1 121 ? -3.836 -7.801 3.748 1 96.5 121 LEU A CA 1
ATOM 949 C C . LEU A 1 121 ? -2.873 -7.062 2.822 1 96.5 121 LEU A C 1
ATOM 951 O O . LEU A 1 121 ? -1.698 -7.426 2.727 1 96.5 121 LEU A O 1
ATOM 955 N N . PHE A 1 122 ? -3.393 -6.031 2.15 1 97.44 122 PHE A N 1
ATOM 956 C CA . PHE A 1 122 ? -2.551 -5.184 1.313 1 97.44 122 PHE A CA 1
ATOM 957 C C . PHE A 1 122 ? -1.507 -4.461 2.154 1 97.44 122 PHE A C 1
ATOM 959 O O . PHE A 1 122 ? -0.329 -4.418 1.791 1 97.44 122 PHE A O 1
ATOM 966 N N . LYS A 1 123 ? -1.907 -3.916 3.244 1 96.69 123 LYS A N 1
ATOM 967 C CA . LYS A 1 123 ? -0.988 -3.275 4.18 1 96.69 123 LYS A CA 1
ATOM 968 C C . LYS A 1 123 ? 0.147 -4.219 4.566 1 96.69 123 LYS A C 1
ATOM 970 O O . LYS A 1 123 ? 1.305 -3.803 4.648 1 96.69 123 LYS A O 1
ATOM 975 N N . ASN A 1 124 ? -0.17 -5.457 4.922 1 96.38 124 ASN A N 1
ATOM 976 C CA . ASN A 1 124 ? 0.823 -6.477 5.238 1 96.38 124 ASN A CA 1
ATOM 977 C C . ASN A 1 124 ? 1.899 -6.566 4.164 1 96.38 124 ASN A C 1
ATOM 979 O O . ASN A 1 124 ? 3.092 -6.574 4.469 1 96.38 124 ASN A O 1
ATOM 983 N N . LYS A 1 125 ? 1.487 -6.617 2.93 1 97.38 125 LYS A N 1
ATOM 984 C CA . LYS A 1 125 ? 2.424 -6.734 1.816 1 97.38 125 LYS A CA 1
ATOM 985 C C . LYS A 1 125 ? 3.246 -5.461 1.648 1 97.38 125 LYS A C 1
ATOM 987 O O . LYS A 1 125 ? 4.445 -5.523 1.365 1 97.38 125 LYS A O 1
ATOM 992 N N . VAL A 1 126 ? 2.609 -4.352 1.812 1 96.5 126 VAL A N 1
ATOM 993 C CA . VAL A 1 126 ? 3.309 -3.074 1.724 1 96.5 126 VAL A CA 1
ATOM 994 C C . VAL A 1 126 ? 4.371 -2.99 2.818 1 96.5 126 VAL A C 1
ATOM 996 O O . VAL A 1 126 ? 5.5 -2.57 2.564 1 96.5 126 VAL A O 1
ATOM 999 N N . ASP A 1 127 ? 4.02 -3.398 4.035 1 93.62 127 ASP A N 1
ATOM 1000 C CA . ASP A 1 127 ? 4.973 -3.383 5.141 1 93.62 127 ASP A CA 1
ATOM 1001 C C . ASP A 1 127 ? 6.16 -4.297 4.852 1 93.62 127 ASP A C 1
ATOM 1003 O O . ASP A 1 127 ? 7.312 -3.918 5.082 1 93.62 127 ASP A O 1
ATOM 1007 N N . TYR A 1 128 ? 5.883 -5.469 4.406 1 94.38 128 TYR A N 1
ATOM 1008 C CA . TYR A 1 128 ? 6.957 -6.395 4.059 1 94.38 128 TYR A CA 1
ATOM 1009 C C . TYR A 1 128 ? 7.883 -5.789 3.012 1 94.38 128 TYR A C 1
ATOM 1011 O O . TYR A 1 128 ? 9.109 -5.891 3.125 1 94.38 128 TYR A O 1
ATOM 1019 N N . CYS A 1 129 ? 7.293 -5.172 1.97 1 93.5 129 CYS A N 1
ATOM 1020 C CA . CYS A 1 129 ? 8.07 -4.574 0.894 1 93.5 129 CYS A CA 1
ATOM 1021 C C . CYS A 1 129 ? 8.914 -3.412 1.411 1 93.5 129 CYS A C 1
ATOM 1023 O O . CYS A 1 129 ? 10.07 -3.25 1.01 1 93.5 129 CYS A O 1
ATOM 1025 N N . ARG A 1 130 ? 8.328 -2.609 2.285 1 89.38 130 ARG A N 1
ATOM 1026 C CA . ARG A 1 130 ? 9.086 -1.512 2.885 1 89.38 130 ARG A CA 1
ATOM 1027 C C . ARG A 1 130 ? 10.281 -2.033 3.666 1 89.38 130 ARG A C 1
ATOM 1029 O O . ARG A 1 130 ? 11.391 -1.495 3.549 1 89.38 130 ARG A O 1
ATOM 1036 N N . ILE A 1 131 ? 10.156 -3.139 4.375 1 87.06 131 ILE A N 1
ATOM 1037 C CA . ILE A 1 131 ? 11.195 -3.721 5.219 1 87.06 131 ILE A CA 1
ATOM 1038 C C . ILE A 1 131 ? 12.328 -4.25 4.344 1 87.06 131 ILE A C 1
ATOM 1040 O O . ILE A 1 131 ? 13.508 -4.098 4.684 1 87.06 131 ILE A O 1
ATOM 1044 N N . HIS A 1 132 ? 12.023 -4.777 3.242 1 88.88 132 HIS A N 1
ATOM 1045 C CA . HIS A 1 132 ? 13.023 -5.484 2.457 1 88.88 132 HIS A CA 1
ATOM 1046 C C . HIS A 1 132 ? 13.461 -4.66 1.251 1 88.88 132 HIS A C 1
ATOM 1048 O O . HIS A 1 132 ? 14.32 -5.094 0.478 1 88.88 132 HIS A O 1
ATOM 1054 N N . GLY A 1 133 ? 12.844 -3.508 1.099 1 86.44 133 GLY A N 1
ATOM 1055 C CA . GLY A 1 133 ? 13.211 -2.658 -0.021 1 86.44 133 GLY A CA 1
ATOM 1056 C C . GLY A 1 133 ? 12.656 -3.143 -1.348 1 86.44 133 GLY A C 1
ATOM 1057 O O . GLY A 1 133 ? 13.344 -3.086 -2.369 1 86.44 133 GLY A O 1
ATOM 1058 N N . TYR A 1 134 ? 11.438 -3.771 -1.324 1 92.06 134 TYR A N 1
ATOM 1059 C CA . TYR A 1 134 ? 10.742 -4.203 -2.531 1 92.06 134 TYR A CA 1
ATOM 1060 C C . TYR A 1 134 ? 9.703 -3.18 -2.957 1 92.06 134 TYR A C 1
ATOM 1062 O O . TYR A 1 134 ? 9.266 -2.355 -2.15 1 92.06 134 TYR A O 1
ATOM 1070 N N . ASP A 1 135 ? 9.414 -3.211 -4.266 1 92 135 ASP A N 1
ATOM 1071 C CA . ASP A 1 135 ? 8.258 -2.461 -4.754 1 92 135 ASP A CA 1
ATOM 1072 C C . ASP A 1 135 ? 6.992 -3.312 -4.707 1 92 135 ASP A C 1
ATOM 1074 O O . ASP A 1 135 ? 7.062 -4.543 -4.668 1 92 135 ASP A O 1
ATOM 1078 N N . VAL A 1 136 ? 5.91 -2.645 -4.598 1 95.62 136 VAL A N 1
ATOM 1079 C CA . VAL A 1 136 ? 4.648 -3.375 -4.543 1 95.62 136 VAL A CA 1
ATOM 1080 C C . VAL A 1 136 ? 3.623 -2.705 -5.453 1 95.62 136 VAL A C 1
ATOM 1082 O O . VAL A 1 136 ? 3.609 -1.479 -5.59 1 95.62 136 VAL A O 1
ATOM 1085 N N . PHE A 1 137 ? 2.857 -3.492 -6.121 1 94.56 137 PHE A N 1
ATOM 1086 C CA . PHE A 1 137 ? 1.772 -3.047 -6.988 1 94.56 137 PHE A CA 1
ATOM 1087 C C . PHE A 1 137 ? 0.488 -3.809 -6.688 1 94.56 137 PHE A C 1
ATOM 1089 O O . PHE A 1 137 ? 0.501 -5.035 -6.574 1 94.56 137 PHE A O 1
ATOM 1096 N N . TYR A 1 138 ? -0.555 -3.082 -6.473 1 95.62 138 TYR A N 1
ATOM 1097 C CA . TYR A 1 138 ? -1.879 -3.652 -6.254 1 95.62 138 TYR A CA 1
ATOM 1098 C C . TYR A 1 138 ? -2.744 -3.52 -7.5 1 95.62 138 TYR A C 1
ATOM 1100 O O . TYR A 1 138 ? -3.096 -2.41 -7.906 1 95.62 138 TYR A O 1
ATOM 1108 N N . GLY A 1 139 ? -3.061 -4.625 -8.086 1 92.75 139 GLY A N 1
ATOM 1109 C CA . GLY A 1 139 ? -3.953 -4.625 -9.234 1 92.75 139 GLY A CA 1
ATOM 1110 C C . GLY A 1 139 ? -5.422 -4.617 -8.852 1 92.75 139 GLY A C 1
ATOM 1111 O O . GLY A 1 139 ? -5.922 -5.578 -8.266 1 92.75 139 GLY A O 1
ATOM 1112 N N . ASN A 1 140 ? -6.105 -3.537 -9.125 1 90.88 140 ASN A N 1
ATOM 1113 C CA . ASN A 1 140 ? -7.539 -3.447 -8.875 1 90.88 140 ASN A CA 1
ATOM 1114 C C . ASN A 1 140 ? -8.328 -3.301 -10.172 1 90.88 140 ASN A C 1
ATOM 1116 O O . ASN A 1 140 ? -9.344 -2.605 -10.219 1 90.88 140 ASN A O 1
ATOM 1120 N N . ALA A 1 141 ? -7.766 -3.822 -11.227 1 85.56 141 ALA A N 1
ATOM 1121 C CA . ALA A 1 141 ? -8.359 -3.924 -12.555 1 85.56 141 ALA A CA 1
ATOM 1122 C C . ALA A 1 141 ? -7.934 -5.215 -13.25 1 85.56 141 ALA A C 1
ATOM 1124 O O . ALA A 1 141 ? -6.852 -5.746 -12.977 1 85.56 141 ALA A O 1
ATOM 1125 N N . PHE A 1 142 ? -8.82 -5.648 -14.094 1 85.94 142 PHE A N 1
ATOM 1126 C CA . PHE A 1 142 ? -8.438 -6.801 -14.906 1 85.94 142 PHE A CA 1
ATOM 1127 C C . PHE A 1 142 ? -7.645 -6.359 -16.125 1 85.94 142 PHE A C 1
ATOM 1129 O O . PHE A 1 142 ? -8.117 -5.539 -16.922 1 85.94 142 PHE A O 1
ATOM 1136 N N . MET A 1 143 ? -6.426 -6.895 -16.25 1 85.06 143 MET A N 1
ATOM 1137 C CA . MET A 1 143 ? -5.594 -6.566 -17.406 1 85.06 143 MET A CA 1
ATOM 1138 C C . MET A 1 143 ? -6.121 -7.242 -18.672 1 85.06 143 MET A C 1
ATOM 1140 O O . MET A 1 143 ? -5.793 -6.828 -19.781 1 85.06 143 MET A O 1
ATOM 1144 N N . ASN A 1 144 ? -6.82 -8.281 -18.531 1 84.5 144 ASN A N 1
ATOM 1145 C CA . ASN A 1 144 ? -7.586 -9.008 -19.531 1 84.5 144 ASN A CA 1
ATOM 1146 C C . ASN A 1 144 ? -9 -9.312 -19.062 1 84.5 144 ASN A C 1
ATOM 1148 O O . ASN A 1 144 ? -9.195 -10.102 -18.141 1 84.5 144 ASN A O 1
ATOM 1152 N N . PRO A 1 145 ? -9.961 -8.734 -19.703 1 83.06 145 PRO A N 1
ATOM 1153 C CA . PRO A 1 145 ? -11.336 -8.875 -19.219 1 83.06 145 PRO A CA 1
ATOM 1154 C C . PRO A 1 145 ? -11.828 -10.32 -19.234 1 83.06 145 PRO A C 1
ATOM 1156 O O . PRO A 1 145 ? -12.75 -10.68 -18.5 1 83.06 145 PRO A O 1
ATOM 1159 N N . LYS A 1 146 ? -11.219 -11.148 -20.078 1 84.75 146 LYS A N 1
ATOM 1160 C CA . LYS A 1 146 ? -11.617 -12.547 -20.156 1 84.75 146 LYS A CA 1
ATOM 1161 C C . LYS A 1 146 ? -11.023 -13.344 -18.984 1 84.75 146 LYS A C 1
ATOM 1163 O O . LYS A 1 146 ? -11.445 -14.469 -18.719 1 84.75 146 LYS A O 1
ATOM 1168 N N . MET A 1 147 ? -10.078 -12.75 -18.406 1 89.5 147 MET A N 1
ATOM 1169 C CA . MET A 1 147 ? -9.328 -13.469 -17.375 1 89.5 147 MET A CA 1
ATOM 1170 C C . MET A 1 147 ? -9.516 -12.812 -16.016 1 89.5 147 MET A C 1
ATOM 1172 O O . MET A 1 147 ? -8.656 -12.062 -15.547 1 89.5 147 MET A O 1
ATOM 1176 N N . GLY A 1 148 ? -10.609 -13.156 -15.438 1 86.19 148 GLY A N 1
ATOM 1177 C CA . GLY A 1 148 ? -10.875 -12.711 -14.086 1 86.19 148 GLY A CA 1
ATOM 1178 C C . GLY A 1 148 ? -10.617 -13.781 -13.039 1 86.19 148 GLY A C 1
ATOM 1179 O O . GLY A 1 148 ? -10.008 -14.812 -13.336 1 86.19 148 GLY A O 1
ATOM 1180 N N . SER A 1 149 ? -10.906 -13.453 -11.812 1 82.06 149 SER A N 1
ATOM 1181 C CA . SER A 1 149 ? -10.836 -14.398 -10.695 1 82.06 149 SER A CA 1
ATOM 1182 C C . SER A 1 149 ? -9.461 -15.047 -10.602 1 82.06 149 SER A C 1
ATOM 1184 O O . SER A 1 149 ? -8.445 -14.352 -10.547 1 82.06 149 SER A O 1
ATOM 1186 N N . VAL A 1 150 ? -9.344 -16.375 -10.766 1 89.94 150 VAL A N 1
ATOM 1187 C CA . VAL A 1 150 ? -8.117 -17.125 -10.5 1 89.94 150 VAL A CA 1
ATOM 1188 C C . VAL A 1 150 ? -7.121 -16.875 -11.633 1 89.94 150 VAL A C 1
ATOM 1190 O O . VAL A 1 150 ? -5.91 -17.031 -11.445 1 89.94 150 VAL A O 1
ATOM 1193 N N . TRP A 1 151 ? -7.582 -16.438 -12.812 1 95.81 151 TRP A N 1
ATOM 1194 C CA . TRP A 1 151 ? -6.723 -16.25 -13.977 1 95.81 151 TRP A CA 1
ATOM 1195 C C . TRP A 1 151 ? -6.164 -14.828 -14.023 1 95.81 151 TRP A C 1
ATOM 1197 O O . TRP A 1 151 ? -5.25 -14.539 -14.797 1 95.81 151 TRP A O 1
ATOM 1207 N N . ALA A 1 152 ? -6.621 -13.914 -13.164 1 93.94 152 ALA A N 1
ATOM 1208 C CA . ALA A 1 152 ? -6.324 -12.484 -13.266 1 93.94 152 ALA A CA 1
ATOM 1209 C C . ALA A 1 152 ? -4.836 -12.219 -13.07 1 93.94 152 ALA A C 1
ATOM 1211 O O . ALA A 1 152 ? -4.297 -11.25 -13.617 1 93.94 152 ALA A O 1
ATOM 1212 N N . LYS A 1 153 ? -4.141 -13.086 -12.391 1 96.69 153 LYS A N 1
ATOM 1213 C CA . LYS A 1 153 ? -2.729 -12.852 -12.102 1 96.69 153 LYS A CA 1
ATOM 1214 C C . LYS A 1 153 ? -1.876 -12.984 -13.359 1 96.69 153 LYS A C 1
ATOM 1216 O O . LYS A 1 153 ? -0.825 -12.352 -13.477 1 96.69 153 LYS A O 1
ATOM 1221 N N . VAL A 1 154 ? -2.316 -13.82 -14.32 1 96.62 154 VAL A N 1
ATOM 1222 C CA . VAL A 1 154 ? -1.487 -14.172 -15.469 1 96.62 154 VAL A CA 1
ATOM 1223 C C . VAL A 1 154 ? -1.271 -12.945 -16.344 1 96.62 154 VAL A C 1
ATOM 1225 O O . VAL A 1 154 ? -0.132 -12.539 -16.594 1 96.62 154 VAL A O 1
ATOM 1228 N N . PRO A 1 155 ? -2.365 -12.242 -16.766 1 93.44 155 PRO A N 1
ATOM 1229 C CA . PRO A 1 155 ? -2.113 -11.023 -17.531 1 93.44 155 PRO A CA 1
ATOM 1230 C C . PRO A 1 155 ? -1.449 -9.93 -16.703 1 93.44 155 PRO A C 1
ATOM 1232 O O . PRO A 1 155 ? -0.708 -9.102 -17.25 1 93.44 155 PRO A O 1
ATOM 1235 N N . LEU A 1 156 ? -1.652 -9.906 -15.414 1 94.19 156 LEU A N 1
ATOM 1236 C CA . LEU A 1 156 ? -1.015 -8.906 -14.57 1 94.19 156 LEU A CA 1
ATOM 1237 C C . LEU A 1 156 ? 0.493 -9.125 -14.508 1 94.19 156 LEU A C 1
ATOM 1239 O O . LEU A 1 156 ? 1.268 -8.164 -14.523 1 94.19 156 LEU A O 1
ATOM 1243 N N . LEU A 1 157 ? 0.927 -10.367 -14.414 1 96.56 157 LEU A N 1
ATOM 1244 C CA . LEU A 1 157 ? 2.35 -10.688 -14.445 1 96.56 157 LEU A CA 1
ATOM 1245 C C . LEU A 1 157 ? 2.992 -10.172 -15.727 1 96.56 157 LEU A C 1
ATOM 1247 O O . LEU A 1 157 ? 4.047 -9.531 -15.688 1 96.56 157 LEU A O 1
ATOM 1251 N N . ARG A 1 158 ? 2.348 -10.414 -16.812 1 93.88 158 ARG A N 1
ATOM 1252 C CA . ARG A 1 158 ? 2.838 -9.945 -18.094 1 93.88 158 ARG A CA 1
ATOM 1253 C C . ARG A 1 158 ? 2.961 -8.422 -18.125 1 93.88 158 ARG A C 1
ATOM 1255 O O . ARG A 1 158 ? 4.008 -7.887 -18.484 1 93.88 158 ARG A O 1
ATOM 1262 N N . ALA A 1 159 ? 1.89 -7.812 -17.719 1 91.56 159 ALA A N 1
ATOM 1263 C CA . ALA A 1 159 ? 1.857 -6.352 -17.734 1 91.56 159 ALA A CA 1
ATOM 1264 C C . ALA A 1 159 ? 2.939 -5.773 -16.828 1 91.56 159 ALA A C 1
ATOM 1266 O O . ALA A 1 159 ? 3.6 -4.797 -17.172 1 91.56 159 ALA A O 1
ATOM 1267 N N . ALA A 1 160 ? 3.105 -6.34 -15.68 1 93.5 160 ALA A N 1
ATOM 1268 C CA . ALA A 1 160 ? 4.078 -5.852 -14.703 1 93.5 160 ALA A CA 1
ATOM 1269 C C . ALA A 1 160 ? 5.5 -5.984 -15.234 1 93.5 160 ALA A C 1
ATOM 1271 O O . ALA A 1 160 ? 6.32 -5.078 -15.062 1 93.5 160 ALA A O 1
ATOM 1272 N N . MET A 1 161 ? 5.836 -7.086 -15.867 1 94.25 161 MET A N 1
ATOM 1273 C CA . MET A 1 161 ? 7.172 -7.289 -16.422 1 94.25 161 MET A CA 1
ATOM 1274 C C . MET A 1 161 ? 7.461 -6.281 -17.531 1 94.25 161 MET A C 1
ATOM 1276 O O . MET A 1 161 ? 8.562 -5.742 -17.609 1 94.25 161 MET A O 1
ATOM 1280 N N . LEU A 1 162 ? 6.48 -6.02 -18.297 1 91.38 162 LEU A N 1
ATOM 1281 C CA . LEU A 1 162 ? 6.645 -5.062 -19.391 1 91.38 162 LEU A CA 1
ATOM 1282 C C . LEU A 1 162 ? 6.797 -3.645 -18.844 1 91.38 162 LEU A C 1
ATOM 1284 O O . LEU A 1 162 ? 7.621 -2.873 -19.344 1 91.38 162 LEU A O 1
ATOM 1288 N N . ALA A 1 163 ? 6.047 -3.391 -17.828 1 89.38 163 ALA A N 1
ATOM 1289 C CA . ALA A 1 163 ? 5.984 -2.029 -17.297 1 89.38 163 ALA A CA 1
ATOM 1290 C C . ALA A 1 163 ? 7.188 -1.733 -16.406 1 89.38 163 ALA A C 1
ATOM 1292 O O . ALA A 1 163 ? 7.488 -0.571 -16.125 1 89.38 163 ALA A O 1
ATOM 1293 N N . HIS A 1 164 ? 7.875 -2.738 -15.992 1 90.12 164 HIS A N 1
ATOM 1294 C CA . HIS A 1 164 ? 8.984 -2.566 -15.07 1 90.12 164 HIS A CA 1
ATOM 1295 C C . HIS A 1 164 ? 10.227 -3.312 -15.547 1 90.12 164 HIS A C 1
ATOM 1297 O O . HIS A 1 164 ? 10.68 -4.258 -14.898 1 90.12 164 HIS A O 1
ATOM 1303 N N . PRO A 1 165 ? 10.875 -2.785 -16.547 1 91.12 165 PRO A N 1
ATOM 1304 C CA . PRO A 1 165 ? 12.062 -3.467 -17.062 1 91.12 165 PRO A CA 1
ATOM 1305 C C . PRO A 1 165 ? 13.203 -3.523 -16.047 1 91.12 165 PRO A C 1
ATOM 1307 O O . PRO A 1 165 ? 14.094 -4.363 -16.172 1 91.12 165 PRO A O 1
ATOM 1310 N N . GLU A 1 166 ? 13.172 -2.666 -15.055 1 88.69 166 GLU A N 1
ATOM 1311 C CA . GLU A 1 166 ? 14.227 -2.623 -14.039 1 88.69 166 GLU A CA 1
ATOM 1312 C C . GLU A 1 166 ? 14.102 -3.789 -13.062 1 88.69 166 GLU A C 1
ATOM 1314 O O . GLU A 1 166 ? 15.055 -4.109 -12.352 1 88.69 166 GLU A O 1
ATOM 1319 N N . THR A 1 167 ? 12.922 -4.352 -13.047 1 92.69 167 THR A N 1
ATOM 1320 C CA . THR A 1 167 ? 12.648 -5.418 -12.086 1 92.69 167 THR A CA 1
ATOM 1321 C C . THR A 1 167 ? 13.242 -6.742 -12.562 1 92.69 167 THR A C 1
ATOM 1323 O O . THR A 1 167 ? 13.078 -7.113 -13.727 1 92.69 167 THR A O 1
ATOM 1326 N N . GLU A 1 168 ? 13.93 -7.418 -11.648 1 94.44 168 GLU A N 1
ATOM 1327 C CA . GLU A 1 168 ? 14.477 -8.727 -11.992 1 94.44 168 GLU A CA 1
ATOM 1328 C C . GLU A 1 168 ? 13.461 -9.836 -11.711 1 94.44 168 GLU A C 1
ATOM 1330 O O . GLU A 1 168 ? 13.273 -10.734 -12.539 1 94.44 168 GLU A O 1
ATOM 1335 N N . TRP A 1 169 ? 12.844 -9.75 -10.523 1 97.12 169 TRP A N 1
ATOM 1336 C CA . TRP A 1 169 ? 11.867 -10.75 -10.117 1 97.12 169 TRP A CA 1
ATOM 1337 C C . TRP A 1 169 ? 10.508 -10.109 -9.852 1 97.12 169 TRP A C 1
ATOM 1339 O O . TRP A 1 169 ? 10.422 -9.062 -9.211 1 97.12 169 TRP A O 1
ATOM 1349 N N . VAL A 1 170 ? 9.5 -10.688 -10.383 1 97.88 170 VAL A N 1
ATOM 1350 C CA . VAL A 1 170 ? 8.125 -10.336 -10.047 1 97.88 170 VAL A CA 1
ATOM 1351 C C . VAL A 1 170 ? 7.52 -11.422 -9.148 1 97.88 170 VAL A C 1
ATOM 1353 O O . VAL A 1 170 ? 7.574 -12.609 -9.477 1 97.88 170 VAL A O 1
ATOM 1356 N N . LEU A 1 171 ? 7.062 -11.047 -8 1 98.31 171 LEU A N 1
ATOM 1357 C CA . LEU A 1 171 ? 6.449 -11.953 -7.043 1 98.31 171 LEU A CA 1
ATOM 1358 C C . LEU A 1 171 ? 4.945 -11.719 -6.949 1 98.31 171 LEU A C 1
ATOM 1360 O O . LEU A 1 171 ? 4.504 -10.672 -6.461 1 98.31 171 LEU A O 1
ATOM 1364 N N . TRP A 1 172 ? 4.195 -12.648 -7.441 1 98.5 172 TRP A N 1
ATOM 1365 C CA . TRP A 1 172 ? 2.758 -12.617 -7.207 1 98.5 172 TRP A CA 1
ATOM 1366 C C . TRP A 1 172 ? 2.41 -13.227 -5.855 1 98.5 172 TRP A C 1
ATOM 1368 O O . TRP A 1 172 ? 2.914 -14.297 -5.504 1 98.5 172 TRP A O 1
ATOM 1378 N N . MET A 1 173 ? 1.55 -12.594 -5.168 1 98.12 173 MET A N 1
ATOM 1379 C CA . MET A 1 173 ? 0.96 -13.133 -3.943 1 98.12 173 MET A CA 1
ATOM 1380 C C . MET A 1 173 ? -0.543 -12.875 -3.908 1 98.12 173 MET A C 1
ATOM 1382 O O . MET A 1 173 ? -0.988 -11.734 -4.023 1 98.12 173 MET A O 1
ATOM 1386 N N . ASP A 1 174 ? -1.308 -13.945 -3.717 1 97.19 174 ASP A N 1
ATOM 1387 C CA . ASP A 1 174 ? -2.758 -13.812 -3.615 1 97.19 174 ASP A CA 1
ATOM 1388 C C . ASP A 1 174 ? -3.141 -12.836 -2.504 1 97.19 174 ASP A C 1
ATOM 1390 O O . ASP A 1 174 ? -2.426 -12.711 -1.508 1 97.19 174 ASP A O 1
ATOM 1394 N N . SER A 1 175 ? -4.27 -12.18 -2.727 1 95.75 175 SER A N 1
ATOM 1395 C CA . SER A 1 175 ? -4.688 -11.156 -1.775 1 95.75 175 SER A CA 1
ATOM 1396 C C . SER A 1 175 ? -4.965 -11.758 -0.402 1 95.75 175 SER A C 1
ATOM 1398 O O . SER A 1 175 ? -4.809 -11.086 0.62 1 95.75 175 SER A O 1
ATOM 1400 N N . ASP A 1 176 ? -5.336 -13.047 -0.319 1 95.44 176 ASP A N 1
ATOM 1401 C CA . ASP A 1 176 ? -5.691 -13.648 0.963 1 95.44 176 ASP A CA 1
ATOM 1402 C C . ASP A 1 176 ? -4.5 -14.383 1.571 1 95.44 176 ASP A C 1
ATOM 1404 O O . ASP A 1 176 ? -4.68 -15.312 2.363 1 95.44 176 ASP A O 1
ATOM 1408 N N . ALA A 1 177 ? -3.32 -14.039 1.181 1 97.44 177 ALA A N 1
ATOM 1409 C CA . ALA A 1 177 ? -2.094 -14.539 1.792 1 97.44 177 ALA A CA 1
ATOM 1410 C C . ALA A 1 177 ? -1.437 -13.469 2.658 1 97.44 177 ALA A C 1
ATOM 1412 O O . ALA A 1 177 ? -1.521 -12.281 2.354 1 97.44 177 ALA A O 1
ATOM 1413 N N . VAL A 1 178 ? -0.795 -13.898 3.752 1 97.56 178 VAL A N 1
ATOM 1414 C CA . VAL A 1 178 ? -0.154 -13.016 4.719 1 97.56 178 VAL A CA 1
ATOM 1415 C C . VAL A 1 178 ? 1.326 -13.367 4.84 1 97.56 178 VAL A C 1
ATOM 1417 O O . VAL A 1 178 ? 1.679 -14.531 5.059 1 97.56 178 VAL A O 1
ATOM 1420 N N . PHE A 1 179 ? 2.24 -12.352 4.555 1 97.19 179 PHE A N 1
ATOM 1421 C CA . PHE A 1 179 ? 3.59 -12.539 5.074 1 97.19 179 PHE A CA 1
ATOM 1422 C C . PHE A 1 179 ? 3.578 -12.625 6.598 1 97.19 179 PHE A C 1
ATOM 1424 O O . PHE A 1 179 ? 3.326 -11.625 7.273 1 97.19 179 PHE A O 1
ATOM 1431 N N . THR A 1 180 ? 3.811 -13.773 7.117 1 95.69 180 THR A N 1
ATOM 1432 C CA . THR A 1 180 ? 3.791 -13.914 8.57 1 95.69 180 THR A CA 1
ATOM 1433 C C . THR A 1 180 ? 5.199 -13.766 9.148 1 95.69 180 THR A C 1
ATOM 1435 O O . THR A 1 180 ? 5.379 -13.18 10.219 1 95.69 180 THR A O 1
ATOM 1438 N N . ASP A 1 181 ? 6.203 -14.328 8.5 1 93 181 ASP A N 1
ATOM 1439 C CA . ASP A 1 181 ? 7.586 -14.047 8.875 1 93 181 ASP A CA 1
ATOM 1440 C C . ASP A 1 181 ? 8.109 -12.805 8.156 1 93 181 ASP A C 1
ATOM 1442 O O . ASP A 1 181 ? 8.711 -12.914 7.082 1 93 181 ASP A O 1
ATOM 1446 N N . MET A 1 182 ? 7.98 -11.727 8.742 1 91.88 182 MET A N 1
ATOM 1447 C CA . MET A 1 182 ? 8.25 -10.43 8.117 1 91.88 182 MET A CA 1
ATOM 1448 C C . MET A 1 182 ? 9.75 -10.211 7.953 1 91.88 182 MET A C 1
ATOM 1450 O O . MET A 1 182 ? 10.172 -9.359 7.176 1 91.88 182 MET A O 1
ATOM 1454 N N . ASP A 1 183 ? 10.594 -10.992 8.586 1 87.5 183 ASP A N 1
ATOM 1455 C CA . ASP A 1 183 ? 12.039 -10.812 8.531 1 87.5 183 ASP A CA 1
ATOM 1456 C C . ASP A 1 183 ? 12.664 -11.719 7.473 1 87.5 183 ASP A C 1
ATOM 1458 O O . ASP A 1 183 ? 13.789 -11.477 7.023 1 87.5 183 ASP A O 1
ATOM 1462 N N . PHE A 1 184 ? 11.938 -12.734 7.148 1 92.31 184 PHE A N 1
ATOM 1463 C CA . PHE A 1 184 ? 12.469 -13.703 6.203 1 92.31 184 PHE A CA 1
ATOM 1464 C C . PHE A 1 184 ? 12.562 -13.109 4.805 1 92.31 184 PHE A C 1
ATOM 1466 O O . PHE A 1 184 ? 11.641 -12.414 4.355 1 92.31 184 PHE A O 1
ATOM 1473 N N . LYS A 1 185 ? 13.656 -13.328 4.172 1 91.62 185 LYS A N 1
ATOM 1474 C CA . LYS A 1 185 ? 13.852 -12.938 2.781 1 91.62 185 LYS A CA 1
ATOM 1475 C C . LYS A 1 185 ? 14.031 -14.164 1.887 1 91.62 185 LYS A C 1
ATOM 1477 O O . LYS A 1 185 ? 14.812 -15.062 2.203 1 91.62 185 LYS A O 1
ATOM 1482 N N . ILE A 1 186 ? 13.312 -14.188 0.786 1 93.75 186 ILE A N 1
ATOM 1483 C CA . ILE A 1 186 ? 13.453 -15.289 -0.154 1 93.75 186 ILE A CA 1
ATOM 1484 C C . ILE A 1 186 ? 14.898 -15.359 -0.658 1 93.75 186 ILE A C 1
ATOM 1486 O O . ILE A 1 186 ? 15.453 -14.344 -1.088 1 93.75 186 ILE A O 1
ATOM 1490 N N . PRO A 1 187 ? 15.555 -16.5 -0.547 1 95.12 187 PRO A N 1
ATOM 1491 C CA . PRO A 1 187 ? 16.922 -16.625 -1.059 1 95.12 187 PRO A CA 1
ATOM 1492 C C . PRO A 1 187 ? 16.969 -16.703 -2.584 1 95.12 187 PRO A C 1
ATOM 1494 O O . PRO A 1 187 ? 17.125 -17.781 -3.152 1 95.12 187 PRO A O 1
ATOM 1497 N N . LEU A 1 188 ? 17 -15.648 -3.225 1 94.62 188 LEU A N 1
ATOM 1498 C CA . LEU A 1 188 ? 16.875 -15.555 -4.676 1 94.62 188 LEU A CA 1
ATOM 1499 C C . LEU A 1 188 ? 18.031 -16.266 -5.375 1 94.62 188 LEU A C 1
ATOM 1501 O O . LEU A 1 188 ? 17.859 -16.781 -6.48 1 94.62 188 LEU A O 1
ATOM 1505 N N . ASP A 1 189 ? 19.188 -16.359 -4.75 1 94.12 189 ASP A N 1
ATOM 1506 C CA . ASP A 1 189 ? 20.328 -17.031 -5.344 1 94.12 189 ASP A CA 1
ATOM 1507 C C . ASP A 1 189 ? 20.062 -18.516 -5.543 1 94.12 189 ASP A C 1
ATOM 1509 O O . ASP A 1 189 ? 20.641 -19.141 -6.434 1 94.12 189 ASP A O 1
ATOM 1513 N N . LYS A 1 190 ? 19.234 -19 -4.68 1 95.88 190 LYS A N 1
ATOM 1514 C CA . LYS A 1 190 ? 18.812 -20.391 -4.797 1 95.88 190 LYS A CA 1
ATOM 1515 C C . LYS A 1 190 ? 18.188 -20.672 -6.164 1 95.88 190 LYS A C 1
ATOM 1517 O O . LYS A 1 190 ? 18.25 -21.797 -6.664 1 95.88 190 LYS A O 1
ATOM 1522 N N . TYR A 1 191 ? 17.672 -19.594 -6.77 1 96.88 191 TYR A N 1
ATOM 1523 C CA . TYR A 1 191 ? 16.906 -19.75 -8.008 1 96.88 191 TYR A CA 1
ATOM 1524 C C . TYR A 1 191 ? 17.656 -19.141 -9.188 1 96.88 191 TYR A C 1
ATOM 1526 O O . TYR A 1 191 ? 17.047 -18.797 -10.203 1 96.88 191 TYR A O 1
ATOM 1534 N N . ARG A 1 192 ? 18.906 -19.016 -9.156 1 95.19 192 ARG A N 1
ATOM 1535 C CA . ARG A 1 192 ? 19.703 -18.266 -10.125 1 95.19 192 ARG A CA 1
ATOM 1536 C C . ARG A 1 192 ? 19.578 -18.859 -11.523 1 95.19 192 ARG A C 1
ATOM 1538 O O . ARG A 1 192 ? 19.641 -18.141 -12.523 1 95.19 192 ARG A O 1
ATOM 1545 N N . ASP A 1 193 ? 19.328 -20.172 -11.609 1 97.06 193 ASP A N 1
ATOM 1546 C CA . ASP A 1 193 ? 19.281 -20.844 -12.906 1 97.06 193 ASP A CA 1
ATOM 1547 C C . ASP A 1 193 ? 17.844 -21.094 -13.344 1 97.06 193 ASP A C 1
ATOM 1549 O O . ASP A 1 193 ? 17.594 -21.828 -14.297 1 97.06 193 ASP A O 1
ATOM 1553 N N . HIS A 1 194 ? 16.891 -20.516 -12.656 1 98.38 194 HIS A N 1
ATOM 1554 C CA . HIS A 1 194 ? 15.484 -20.719 -12.945 1 98.38 194 HIS A CA 1
ATOM 1555 C C . HIS A 1 194 ? 14.773 -19.406 -13.242 1 98.38 194 HIS A C 1
ATOM 1557 O O . HIS A 1 194 ? 15.305 -18.328 -12.945 1 98.38 194 HIS A O 1
ATOM 1563 N N . ASN A 1 195 ? 13.594 -19.531 -13.906 1 98.56 195 ASN A N 1
ATOM 1564 C CA . ASN A 1 195 ? 12.844 -18.344 -14.297 1 98.56 195 ASN A CA 1
ATOM 1565 C C . ASN A 1 195 ? 11.461 -18.312 -13.648 1 98.56 195 ASN A C 1
ATOM 1567 O O . ASN A 1 195 ? 10.797 -17.281 -13.633 1 98.56 195 ASN A O 1
ATOM 1571 N N . LEU A 1 196 ? 11.023 -19.422 -13.18 1 98.81 196 LEU A N 1
ATOM 1572 C CA . LEU A 1 196 ? 9.742 -19.547 -12.5 1 98.81 196 LEU A CA 1
ATOM 1573 C C . LEU A 1 196 ? 9.867 -20.391 -11.234 1 98.81 196 LEU A C 1
ATOM 1575 O O . LEU A 1 196 ? 10.43 -21.5 -11.281 1 98.81 196 LEU A O 1
ATOM 1579 N N . VAL A 1 197 ? 9.461 -19.859 -10.109 1 98.62 197 VAL A N 1
ATOM 1580 C CA . VAL A 1 197 ? 9.43 -20.578 -8.844 1 98.62 197 VAL A CA 1
ATOM 1581 C C . VAL A 1 197 ? 7.988 -20.672 -8.344 1 98.62 197 VAL A C 1
ATOM 1583 O O . VAL A 1 197 ? 7.281 -19.672 -8.258 1 98.62 197 VAL A O 1
ATOM 1586 N N . VAL A 1 198 ? 7.547 -21.828 -8.07 1 98.12 198 VAL A N 1
ATOM 1587 C CA . VAL A 1 198 ? 6.219 -22.094 -7.523 1 98.12 198 VAL A CA 1
ATOM 1588 C C . VAL A 1 198 ? 6.312 -23.094 -6.383 1 98.12 198 VAL A C 1
ATOM 1590 O O . VAL A 1 198 ? 7.25 -23.891 -6.324 1 98.12 198 VAL A O 1
ATOM 1593 N N . HIS A 1 199 ? 5.383 -22.953 -5.496 1 97.62 199 HIS A N 1
ATOM 1594 C CA . HIS A 1 199 ? 5.32 -23.969 -4.453 1 97.62 199 HIS A CA 1
ATOM 1595 C C . HIS A 1 199 ? 4.699 -25.266 -4.98 1 97.62 199 HIS A C 1
ATOM 1597 O O . HIS A 1 199 ? 3.719 -25.219 -5.727 1 97.62 199 HIS A O 1
ATOM 1603 N N . GLY A 1 200 ? 5.258 -26.375 -4.523 1 96.69 200 GLY A N 1
ATOM 1604 C CA . GLY A 1 200 ? 4.68 -27.656 -4.883 1 96.69 200 GLY A CA 1
ATOM 1605 C C . GLY A 1 200 ? 5.094 -28.781 -3.953 1 96.69 200 GLY A C 1
ATOM 1606 O O . GLY A 1 200 ? 6.031 -28.625 -3.168 1 96.69 200 GLY A O 1
ATOM 1607 N N . TRP A 1 201 ? 4.273 -29.797 -4 1 95.06 201 TRP A N 1
ATOM 1608 C CA . TRP A 1 201 ? 4.539 -31.031 -3.277 1 95.06 201 TRP A CA 1
ATOM 1609 C C . TRP A 1 201 ? 4.992 -32.125 -4.23 1 95.06 201 TRP A C 1
ATOM 1611 O O . TRP A 1 201 ? 4.184 -32.688 -4.98 1 95.06 201 TRP A O 1
ATOM 1621 N N . PRO A 1 202 ? 6.219 -32.5 -4.078 1 93.25 202 PRO A N 1
ATOM 1622 C CA . PRO A 1 202 ? 6.766 -33.469 -5.051 1 93.25 202 PRO A CA 1
ATOM 1623 C C . PRO A 1 202 ? 5.945 -34.75 -5.145 1 93.25 202 PRO A C 1
ATOM 1625 O O . PRO A 1 202 ? 5.699 -35.25 -6.242 1 93.25 202 PRO A O 1
ATOM 1628 N N . TYR A 1 203 ? 5.516 -35.219 -4.047 1 93.81 203 TYR A N 1
ATOM 1629 C CA . TYR A 1 203 ? 4.727 -36.438 -4.035 1 93.81 203 TYR A CA 1
ATOM 1630 C C . TYR A 1 203 ? 3.428 -36.281 -4.809 1 93.81 203 TYR A C 1
ATOM 1632 O O . TYR A 1 203 ? 3.041 -37.125 -5.598 1 93.81 203 TYR A O 1
ATOM 1640 N N . MET A 1 204 ? 2.797 -35.188 -4.652 1 94.88 204 MET A N 1
ATOM 1641 C CA . MET A 1 204 ? 1.52 -34.938 -5.309 1 94.88 204 MET A CA 1
ATOM 1642 C C . MET A 1 204 ? 1.718 -34.656 -6.797 1 94.88 204 MET A C 1
ATOM 1644 O O . MET A 1 204 ? 0.867 -35 -7.613 1 94.88 204 MET A O 1
ATOM 1648 N N . ILE A 1 205 ? 2.785 -34.031 -7.121 1 94.88 205 ILE A N 1
ATOM 1649 C CA . ILE A 1 205 ? 3.104 -33.75 -8.523 1 94.88 205 ILE A CA 1
ATOM 1650 C C . ILE A 1 205 ? 3.363 -35.094 -9.242 1 94.88 205 ILE A C 1
ATOM 1652 O O . ILE A 1 205 ? 2.859 -35.312 -10.344 1 94.88 205 ILE A O 1
ATOM 1656 N N . LYS A 1 206 ? 4.109 -36 -8.578 1 92.75 206 LYS A N 1
ATOM 1657 C CA . LYS A 1 206 ? 4.395 -37.312 -9.133 1 92.75 206 LYS A CA 1
ATOM 1658 C C . LYS A 1 206 ? 3.105 -38.062 -9.453 1 92.75 206 LYS A C 1
ATOM 1660 O O . LYS A 1 206 ? 3.039 -38.812 -10.438 1 92.75 206 LYS A O 1
ATOM 1665 N N . HIS A 1 207 ? 2.156 -37.781 -8.695 1 94.31 207 HIS A N 1
ATOM 1666 C CA . HIS A 1 207 ? 0.886 -38.469 -8.883 1 94.31 207 HIS A CA 1
ATOM 1667 C C . HIS A 1 207 ? -0.095 -37.625 -9.68 1 94.31 207 HIS A C 1
ATOM 1669 O O . HIS A 1 207 ? -1.297 -37.875 -9.688 1 94.31 207 HIS A O 1
ATOM 1675 N N . ARG A 1 208 ? 0.371 -36.562 -10.211 1 94.69 208 ARG A N 1
ATOM 1676 C CA . ARG A 1 208 ? -0.314 -35.719 -11.18 1 94.69 208 ARG A CA 1
ATOM 1677 C C . ARG A 1 208 ? -1.573 -35.094 -10.578 1 94.69 208 ARG A C 1
ATOM 1679 O O . ARG A 1 208 ? -2.566 -34.875 -11.281 1 94.69 208 ARG A O 1
ATOM 1686 N N . SER A 1 209 ? -1.559 -34.906 -9.289 1 95.38 209 SER A N 1
ATOM 1687 C CA . SER A 1 209 ? -2.705 -34.312 -8.602 1 95.38 209 SER A CA 1
ATOM 1688 C C . SER A 1 209 ? -2.811 -32.844 -8.883 1 95.38 209 SER A C 1
ATOM 1690 O O . SER A 1 209 ? -1.832 -32.094 -8.734 1 95.38 209 SER A O 1
ATOM 1692 N N . TRP A 1 210 ? -4.023 -32.375 -9.211 1 94.81 210 TRP A N 1
ATOM 1693 C CA . TRP A 1 210 ? -4.223 -30.953 -9.484 1 94.81 210 TRP A CA 1
ATOM 1694 C C . TRP A 1 210 ? -3.869 -30.109 -8.266 1 94.81 210 TRP A C 1
ATOM 1696 O O . TRP A 1 210 ? -3.693 -28.891 -8.375 1 94.81 210 TRP A O 1
ATOM 1706 N N . LEU A 1 211 ? -3.652 -30.703 -7.129 1 92.94 211 LEU A N 1
ATOM 1707 C CA . LEU A 1 211 ? -3.256 -30.031 -5.902 1 92.94 211 LEU A CA 1
ATOM 1708 C C . LEU A 1 211 ? -1.739 -30.031 -5.738 1 92.94 211 LEU A C 1
ATOM 1710 O O . LEU A 1 211 ? -1.215 -29.547 -4.738 1 92.94 211 LEU A O 1
ATOM 1714 N N . GLY A 1 212 ? -1.072 -30.562 -6.668 1 96.12 212 GLY A N 1
ATOM 1715 C CA . GLY A 1 212 ? 0.358 -30.781 -6.539 1 96.12 212 GLY A CA 1
ATOM 1716 C C . GLY A 1 212 ? 1.162 -29.5 -6.484 1 96.12 212 GLY A C 1
ATOM 1717 O O . GLY A 1 212 ? 2.273 -29.484 -5.949 1 96.12 212 GLY A O 1
ATOM 1718 N N . VAL A 1 213 ? 0.627 -28.406 -7.109 1 97.19 213 VAL A N 1
ATOM 1719 C CA . VAL A 1 213 ? 1.269 -27.094 -7.039 1 97.19 213 VAL A CA 1
ATOM 1720 C C . VAL A 1 213 ? 0.277 -26.062 -6.512 1 97.19 213 VAL A C 1
ATOM 1722 O O . VAL A 1 213 ? -0.935 -26.297 -6.52 1 97.19 213 VAL A O 1
ATOM 1725 N N . ASN A 1 214 ? 0.773 -25.031 -5.922 1 97.06 214 ASN A N 1
ATOM 1726 C CA . ASN A 1 214 ? -0.028 -23.875 -5.531 1 97.06 214 ASN A CA 1
ATOM 1727 C C . ASN A 1 214 ? 0.503 -22.594 -6.152 1 97.06 214 ASN A C 1
ATOM 1729 O O . ASN A 1 214 ? 1.68 -22.266 -5.996 1 97.06 214 ASN A O 1
ATOM 1733 N N . THR A 1 215 ? -0.356 -21.875 -6.848 1 97.75 215 THR A N 1
ATOM 1734 C CA . THR A 1 215 ? 0.081 -20.688 -7.555 1 97.75 215 THR A CA 1
ATOM 1735 C C . THR A 1 215 ? -0.336 -19.422 -6.801 1 97.75 215 THR A C 1
ATOM 1737 O O . THR A 1 215 ? -0.413 -18.344 -7.383 1 97.75 215 THR A O 1
ATOM 1740 N N . GLY A 1 216 ? -0.629 -19.516 -5.496 1 97.31 216 GLY A N 1
ATOM 1741 C CA . GLY A 1 216 ? -0.936 -18.344 -4.695 1 97.31 216 GLY A CA 1
ATOM 1742 C C . GLY A 1 216 ? 0.26 -17.438 -4.484 1 97.31 216 GLY A C 1
ATOM 1743 O O . GLY A 1 216 ? 0.101 -16.25 -4.199 1 97.31 216 GLY A O 1
ATOM 1744 N N . ILE A 1 217 ? 1.394 -18.031 -4.547 1 98 217 ILE A N 1
ATOM 1745 C CA . ILE A 1 217 ? 2.662 -17.312 -4.531 1 98 217 ILE A CA 1
ATOM 1746 C C . ILE A 1 217 ? 3.531 -17.766 -5.699 1 98 217 ILE A C 1
ATOM 1748 O O . ILE A 1 217 ? 3.869 -18.953 -5.797 1 98 217 ILE A O 1
ATOM 1752 N N . VAL A 1 218 ? 3.861 -16.906 -6.57 1 98.25 218 VAL A N 1
ATOM 1753 C CA . VAL A 1 218 ? 4.629 -17.219 -7.773 1 98.25 218 VAL A CA 1
ATOM 1754 C C . VAL A 1 218 ? 5.758 -16.203 -7.941 1 98.25 218 VAL A C 1
ATOM 1756 O O . VAL A 1 218 ? 5.531 -14.992 -7.867 1 98.25 218 VAL A O 1
ATOM 1759 N N . LEU A 1 219 ? 6.945 -16.672 -8.062 1 98.44 219 LEU A N 1
ATOM 1760 C CA . LEU A 1 219 ? 8.109 -15.844 -8.352 1 98.44 219 LEU A CA 1
ATOM 1761 C C . LEU A 1 219 ? 8.57 -16.047 -9.789 1 98.44 219 LEU A C 1
ATOM 1763 O O . LEU A 1 219 ? 8.875 -17.156 -10.203 1 98.44 219 LEU A O 1
ATOM 1767 N N . MET A 1 220 ? 8.625 -14.984 -10.594 1 98.5 220 MET A N 1
ATOM 1768 C CA . MET A 1 220 ? 8.945 -15.07 -12.008 1 98.5 220 MET A CA 1
ATOM 1769 C C . MET A 1 220 ? 10.047 -14.078 -12.375 1 98.5 220 MET A C 1
ATOM 1771 O O . MET A 1 220 ? 9.977 -12.906 -12.016 1 98.5 220 MET A O 1
ATOM 1775 N N . ARG A 1 221 ? 11.039 -14.57 -13.078 1 98.06 221 ARG A N 1
ATOM 1776 C CA . ARG A 1 221 ? 12.125 -13.711 -13.539 1 98.06 221 ARG A CA 1
ATOM 1777 C C . ARG A 1 221 ? 11.688 -12.883 -14.742 1 98.06 221 ARG A C 1
ATOM 1779 O O . ARG A 1 221 ? 10.992 -13.383 -15.633 1 98.06 221 ARG A O 1
ATOM 1786 N N . ASN A 1 222 ? 12.07 -11.602 -14.789 1 96.88 222 ASN A N 1
ATOM 1787 C CA . ASN A 1 222 ? 11.742 -10.727 -15.906 1 96.88 222 ASN A CA 1
ATOM 1788 C C . ASN A 1 222 ? 12.664 -10.969 -17.094 1 96.88 222 ASN A C 1
ATOM 1790 O O . ASN A 1 222 ? 13.742 -10.367 -17.188 1 96.88 222 ASN A O 1
ATOM 1794 N N . CYS A 1 223 ? 12.18 -11.844 -18.031 1 97.75 223 CYS A N 1
ATOM 1795 C CA . CYS A 1 223 ? 12.984 -12.219 -19.188 1 97.75 223 CYS A CA 1
ATOM 1796 C C . CYS A 1 223 ? 12.109 -12.742 -20.328 1 97.75 223 CYS A C 1
ATOM 1798 O O . CYS A 1 223 ? 10.891 -12.852 -20.172 1 97.75 223 CYS A O 1
ATOM 1800 N N . GLN A 1 224 ? 12.727 -13.023 -21.453 1 97.81 224 GLN A N 1
ATOM 1801 C CA . GLN A 1 224 ? 12 -13.492 -22.625 1 97.81 224 GLN A CA 1
ATOM 1802 C C . GLN A 1 224 ? 11.289 -14.812 -22.359 1 97.81 224 GLN A C 1
ATOM 1804 O O . GLN A 1 224 ? 10.141 -15 -22.75 1 97.81 224 GLN A O 1
ATOM 1809 N N . TRP A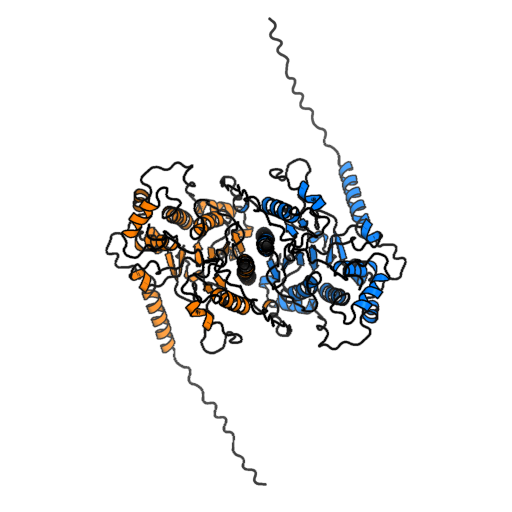 1 225 ? 11.969 -15.719 -21.734 1 98.12 225 TRP A N 1
ATOM 1810 C CA . TRP A 1 225 ? 11.383 -17.016 -21.406 1 98.12 225 TRP A CA 1
ATOM 1811 C C . TRP A 1 225 ? 10.055 -16.828 -20.672 1 98.12 225 TRP A C 1
ATOM 1813 O O . TRP A 1 225 ? 9.062 -17.484 -21.016 1 98.12 225 TRP A O 1
ATOM 1823 N N . SER A 1 226 ? 10.016 -15.938 -19.688 1 98.38 226 SER A N 1
ATOM 1824 C CA . SER A 1 226 ? 8.836 -15.695 -18.875 1 98.38 226 SER A CA 1
ATOM 1825 C C . SER A 1 226 ? 7.703 -15.086 -19.688 1 98.38 226 SER A C 1
ATOM 1827 O O . SER A 1 226 ? 6.539 -15.453 -19.531 1 98.38 226 SER A O 1
ATOM 1829 N N . MET A 1 227 ? 8.086 -14.234 -20.562 1 96.62 227 MET A N 1
ATOM 1830 C CA . MET A 1 227 ? 7.082 -13.641 -21.453 1 96.62 227 MET A CA 1
ATOM 1831 C C . MET A 1 227 ? 6.422 -14.703 -22.312 1 96.62 227 MET A C 1
ATOM 1833 O O . MET A 1 227 ? 5.195 -14.727 -22.453 1 96.62 227 MET A O 1
ATOM 1837 N N . ASP A 1 228 ? 7.215 -15.539 -22.812 1 96.25 228 ASP A N 1
ATOM 1838 C CA . ASP A 1 228 ? 6.699 -16.641 -23.641 1 96.25 228 ASP A CA 1
ATOM 1839 C C . ASP A 1 228 ? 5.848 -17.594 -22.812 1 96.25 228 ASP A C 1
ATOM 1841 O O . ASP A 1 228 ? 4.809 -18.062 -23.281 1 96.25 228 ASP A O 1
ATOM 1845 N N . PHE A 1 229 ? 6.32 -17.859 -21.656 1 97.25 229 PHE A N 1
ATOM 1846 C CA . PHE A 1 229 ? 5.625 -18.812 -20.797 1 97.25 229 PHE A CA 1
ATOM 1847 C C . PHE A 1 229 ? 4.262 -18.266 -20.391 1 97.25 229 PHE A C 1
ATOM 1849 O O . PHE A 1 229 ? 3.27 -19 -20.391 1 97.25 229 PHE A O 1
ATOM 1856 N N . VAL A 1 230 ? 4.203 -17.016 -19.984 1 96.31 230 VAL A N 1
ATOM 1857 C CA . VAL A 1 230 ? 2.939 -16.422 -19.562 1 96.31 230 VAL A CA 1
ATOM 1858 C C . VAL A 1 230 ? 1.943 -16.438 -20.719 1 96.31 230 VAL A C 1
ATOM 1860 O O . VAL A 1 230 ? 0.743 -16.625 -20.516 1 96.31 230 VAL A O 1
ATOM 1863 N N . ASP A 1 231 ? 2.422 -16.234 -21.859 1 92.5 231 ASP A N 1
ATOM 1864 C CA . ASP A 1 231 ? 1.565 -16.328 -23.047 1 92.5 231 ASP A CA 1
ATOM 1865 C C . ASP A 1 231 ? 0.999 -17.734 -23.203 1 92.5 231 ASP A C 1
ATOM 1867 O O . ASP A 1 231 ? -0.196 -17.906 -23.453 1 92.5 231 ASP A O 1
ATOM 1871 N N . LEU A 1 232 ? 1.871 -18.672 -23.109 1 93.44 232 LEU A N 1
ATOM 1872 C CA . LEU A 1 232 ? 1.452 -20.062 -23.219 1 93.44 232 LEU A CA 1
ATOM 1873 C C . LEU A 1 232 ? 0.471 -20.422 -22.109 1 93.44 232 LEU A C 1
ATOM 1875 O O . LEU A 1 232 ? -0.557 -21.062 -22.359 1 93.44 232 LEU A O 1
ATOM 1879 N N . TRP A 1 233 ? 0.817 -20 -20.891 1 96.06 233 TRP A N 1
ATOM 1880 C CA . TRP A 1 233 ? -0.025 -20.219 -19.719 1 96.06 233 TRP A CA 1
ATOM 1881 C C . TRP A 1 233 ? -1.425 -19.656 -19.938 1 96.06 233 TRP A C 1
ATOM 1883 O O . TRP A 1 233 ? -2.422 -20.344 -19.688 1 96.06 233 TRP A O 1
ATOM 1893 N N . ALA A 1 234 ? -1.507 -18.5 -20.484 1 93 234 ALA A N 1
ATOM 1894 C CA . ALA A 1 234 ? -2.779 -17.844 -20.766 1 93 234 ALA A CA 1
ATOM 1895 C C . ALA A 1 234 ? -3.596 -18.625 -21.781 1 93 234 ALA A C 1
ATOM 1897 O O . ALA A 1 234 ? -4.824 -18.672 -21.688 1 93 234 ALA A O 1
ATOM 1898 N N . ARG A 1 235 ? -2.963 -19.234 -22.656 1 90.62 235 ARG A N 1
ATOM 1899 C CA . ARG A 1 235 ? -3.629 -19.969 -23.734 1 90.62 235 ARG A CA 1
ATOM 1900 C C . ARG A 1 235 ? -4.23 -21.266 -23.203 1 90.62 235 ARG A C 1
ATOM 1902 O O . ARG A 1 235 ? -5.082 -21.875 -23.859 1 90.62 235 ARG A O 1
ATOM 1909 N N . MET A 1 236 ? -3.738 -21.703 -22.094 1 93.75 236 MET A N 1
ATOM 1910 C CA . MET A 1 236 ? -4.312 -22.875 -21.469 1 93.75 236 MET A CA 1
ATOM 1911 C C . MET A 1 236 ? -5.562 -22.516 -20.672 1 93.75 236 MET A C 1
ATOM 1913 O O . MET A 1 236 ? -6.082 -23.344 -19.922 1 93.75 236 MET A O 1
ATOM 1917 N N . GLY A 1 237 ? -6.012 -21.344 -20.844 1 91.56 237 GLY A N 1
ATOM 1918 C CA . GLY A 1 237 ? -7.191 -20.844 -20.156 1 91.56 237 GLY A CA 1
ATOM 1919 C C . GLY A 1 237 ? -8.086 -20 -21.047 1 91.56 237 GLY A C 1
ATOM 1920 O O . GLY A 1 237 ? -8.312 -20.344 -22.203 1 91.56 237 GLY A O 1
ATOM 1921 N N . PRO A 1 238 ? -8.688 -18.906 -20.422 1 88.62 238 PRO A N 1
ATOM 1922 C CA . PRO A 1 238 ? -9.734 -18.156 -21.109 1 88.62 238 PRO A CA 1
ATOM 1923 C C . PRO A 1 238 ? -9.211 -17.391 -22.312 1 88.62 238 PRO A C 1
ATOM 1925 O O . PRO A 1 238 ? -10 -16.859 -23.109 1 88.62 238 PRO A O 1
ATOM 1928 N N . GLN A 1 239 ? -7.945 -17.25 -22.375 1 84.62 239 GLN A N 1
ATOM 1929 C CA . GLN A 1 239 ? -7.418 -16.609 -23.578 1 84.62 239 GLN A CA 1
ATOM 1930 C C . GLN A 1 239 ? -7.703 -17.453 -24.812 1 84.62 239 GLN A C 1
ATOM 1932 O O . GLN A 1 239 ? -7.754 -16.922 -25.938 1 84.62 239 GLN A O 1
ATOM 1937 N N . SER A 1 240 ? -7.742 -18.734 -24.609 1 83.25 240 SER A N 1
ATOM 1938 C CA . SER A 1 240 ? -8.125 -19.594 -25.719 1 83.25 240 SER A CA 1
ATOM 1939 C C . SER A 1 240 ? -9.594 -19.406 -26.094 1 83.25 240 SER A C 1
ATOM 1941 O O . SER A 1 240 ? -10.445 -19.25 -25.219 1 83.25 240 SER A O 1
ATOM 1943 N N . PRO A 1 241 ? -9.891 -19.422 -27.359 1 80.44 241 PRO A N 1
ATOM 1944 C CA . PRO A 1 241 ? -11.281 -19.266 -27.797 1 80.44 241 PRO A CA 1
ATOM 1945 C C . PRO A 1 241 ? -12.172 -20.438 -27.375 1 80.44 241 PRO A C 1
ATOM 1947 O O . PRO A 1 241 ? -13.391 -20.281 -27.234 1 80.44 241 PRO A O 1
ATOM 1950 N N . ASP A 1 242 ? -11.602 -21.578 -27.219 1 85.88 242 ASP A N 1
ATOM 1951 C CA . ASP A 1 242 ? -12.375 -22.766 -26.859 1 85.88 242 ASP A CA 1
ATOM 1952 C C . ASP A 1 242 ? -11.852 -23.391 -25.562 1 85.88 242 ASP A C 1
ATOM 1954 O O . ASP A 1 242 ? -11.031 -24.312 -25.594 1 85.88 242 ASP A O 1
ATOM 1958 N N . THR A 1 243 ? -12.406 -23.016 -24.5 1 89.5 243 THR A N 1
ATOM 1959 C CA . THR A 1 243 ? -11.953 -23.484 -23.188 1 89.5 243 THR A CA 1
ATOM 1960 C C . THR A 1 243 ? -12.328 -24.953 -22.984 1 89.5 243 THR A C 1
ATOM 1962 O O . THR A 1 243 ? -11.68 -25.656 -22.203 1 89.5 243 THR A O 1
ATOM 1965 N N . ARG A 1 244 ? -13.367 -25.391 -23.688 1 90.88 244 ARG A N 1
ATOM 1966 C CA . ARG A 1 244 ? -13.734 -26.797 -23.609 1 90.88 244 ARG A CA 1
ATOM 1967 C C . ARG A 1 244 ? -12.648 -27.688 -24.219 1 90.88 244 ARG A C 1
ATOM 1969 O O . ARG A 1 244 ? -12.328 -28.75 -23.688 1 90.88 244 ARG A O 1
ATOM 1976 N N . LEU A 1 245 ? -12.188 -27.188 -25.312 1 91.56 245 LEU A N 1
ATOM 1977 C CA . LEU A 1 245 ? -11.102 -27.906 -25.969 1 91.56 245 LEU A CA 1
ATOM 1978 C C . LEU A 1 245 ? -9.859 -27.922 -25.078 1 91.56 245 LEU A C 1
ATOM 1980 O O . LEU A 1 245 ? -9.203 -28.969 -24.953 1 91.56 245 LEU A O 1
ATOM 1984 N N . VAL A 1 246 ? -9.539 -26.891 -24.422 1 93.81 246 VAL A N 1
ATOM 1985 C CA . VAL A 1 246 ? -8.391 -26.812 -23.531 1 93.81 246 VAL A CA 1
ATOM 1986 C C . VAL A 1 246 ? -8.547 -27.828 -22.406 1 93.81 246 VAL A C 1
ATOM 1988 O O . VAL A 1 246 ? -7.613 -28.578 -22.109 1 93.81 246 VAL A O 1
ATOM 1991 N N . ARG A 1 247 ? -9.688 -27.828 -21.859 1 95.06 247 ARG A N 1
ATOM 1992 C CA . ARG A 1 247 ? -9.953 -28.766 -20.766 1 95.06 247 ARG A CA 1
ATOM 1993 C C . ARG A 1 247 ? -9.781 -30.203 -21.25 1 95.06 247 ARG A C 1
ATOM 1995 O O . ARG A 1 247 ? -9.219 -31.047 -20.531 1 95.06 247 ARG A O 1
ATOM 2002 N N . ARG A 1 248 ? -10.266 -30.516 -22.406 1 93.31 248 ARG A N 1
ATOM 2003 C CA . ARG A 1 248 ? -10.148 -31.859 -22.969 1 93.31 248 ARG A CA 1
ATOM 2004 C C . ARG A 1 248 ? -8.68 -32.25 -23.156 1 93.31 248 ARG A C 1
ATOM 2006 O O . ARG A 1 248 ? -8.289 -33.375 -22.828 1 93.31 248 ARG A O 1
ATOM 2013 N N . VAL A 1 249 ? -7.914 -31.344 -23.625 1 93.12 249 VAL A N 1
ATOM 2014 C CA . VAL A 1 249 ? -6.496 -31.594 -23.859 1 93.12 249 VAL A CA 1
ATOM 2015 C C . VAL A 1 249 ? -5.789 -31.844 -22.531 1 93.12 249 VAL A C 1
ATOM 2017 O O . VAL A 1 249 ? -5.055 -32.812 -22.391 1 93.12 249 VAL A O 1
ATOM 2020 N N . MET A 1 250 ? -6.051 -31.047 -21.578 1 94.94 250 MET A N 1
ATOM 2021 C CA . MET A 1 250 ? -5.395 -31.156 -20.266 1 94.94 250 MET A CA 1
ATOM 2022 C C . MET A 1 250 ? -5.812 -32.438 -19.562 1 94.94 250 MET A C 1
ATOM 2024 O O . MET A 1 250 ? -5.004 -33.062 -18.875 1 94.94 250 MET A O 1
ATOM 2028 N N . SER A 1 251 ? -6.992 -32.875 -19.828 1 94.31 251 SER A N 1
ATOM 2029 C CA . SER A 1 251 ? -7.555 -34.031 -19.141 1 94.31 251 SER A CA 1
ATOM 2030 C C . SER A 1 251 ? -6.922 -35.344 -19.641 1 94.31 251 SER A C 1
ATOM 2032 O O . SER A 1 251 ? -7.16 -36.406 -19.078 1 94.31 251 SER A O 1
ATOM 2034 N N . ARG A 1 252 ? -6.16 -35.25 -20.641 1 91.88 252 ARG A N 1
ATOM 2035 C CA . ARG A 1 252 ? -5.414 -36.438 -21.078 1 91.88 252 ARG A CA 1
ATOM 2036 C C . ARG A 1 252 ? -4.395 -36.844 -20.031 1 91.88 252 ARG A C 1
ATOM 2038 O O . ARG A 1 252 ? -3.955 -38 -20.016 1 91.88 252 ARG A O 1
ATOM 2045 N N . VAL A 1 253 ? -3.945 -35.906 -19.297 1 93.56 253 VAL A N 1
ATOM 2046 C CA . VAL A 1 253 ? -3.135 -36.219 -18.141 1 93.56 253 VAL A CA 1
ATOM 2047 C C . VAL A 1 253 ? -4.035 -36.406 -16.922 1 93.56 253 VAL A C 1
ATOM 2049 O O . VAL A 1 253 ? -4.648 -35.469 -16.422 1 93.56 253 VAL A O 1
ATOM 2052 N N . LYS A 1 254 ? -3.994 -37.656 -16.5 1 92.94 254 LYS A N 1
ATOM 2053 C CA . LYS A 1 254 ? -4.934 -38.031 -15.445 1 92.94 254 LYS A CA 1
ATOM 2054 C C . LYS A 1 254 ? -4.746 -37.188 -14.195 1 92.94 254 LYS A C 1
ATOM 2056 O O . LYS A 1 254 ? -3.619 -36.969 -13.75 1 92.94 254 LYS A O 1
ATOM 2061 N N . ASP A 1 255 ? -5.844 -36.625 -13.602 1 94.62 255 ASP A N 1
ATOM 2062 C CA . ASP A 1 255 ? -5.977 -36.031 -12.281 1 94.62 255 ASP A CA 1
ATOM 2063 C C . ASP A 1 255 ? -5.309 -34.656 -12.25 1 94.62 255 ASP A C 1
ATOM 2065 O O . ASP A 1 255 ? -5.164 -34.031 -11.18 1 94.62 255 ASP A O 1
ATOM 2069 N N . VAL A 1 256 ? -4.973 -34.094 -13.438 1 95.94 256 VAL A N 1
ATOM 2070 C CA . VAL A 1 256 ? -4.23 -32.844 -13.469 1 95.94 256 VAL A CA 1
ATOM 2071 C C . VAL A 1 256 ? -5.199 -31.656 -13.398 1 95.94 256 VAL A C 1
ATOM 2073 O O . VAL A 1 256 ? -4.836 -30.578 -12.93 1 95.94 256 VAL A O 1
ATOM 2076 N N . VAL A 1 257 ? -6.441 -31.875 -13.836 1 96.81 257 VAL A N 1
ATOM 2077 C CA . VAL A 1 257 ? -7.395 -30.766 -13.961 1 96.81 257 VAL A CA 1
ATOM 2078 C C . VAL A 1 257 ? -8.281 -30.719 -12.719 1 96.81 257 VAL A C 1
ATOM 2080 O O . VAL A 1 257 ? -8.867 -31.734 -12.32 1 96.81 257 VAL A O 1
ATOM 2083 N N . ASN A 1 258 ? -8.375 -29.531 -12.039 1 95.06 258 ASN A N 1
ATOM 2084 C CA . ASN A 1 258 ? -9.375 -29.297 -11.008 1 95.06 258 ASN A CA 1
ATOM 2085 C C . ASN A 1 258 ? -10.781 -29.656 -11.5 1 95.06 258 ASN A C 1
ATOM 2087 O O . ASN A 1 258 ? -11.234 -29.141 -12.523 1 95.06 258 ASN A O 1
ATOM 2091 N N . PRO A 1 259 ? -11.445 -30.531 -10.805 1 92.44 259 PRO A N 1
ATOM 2092 C CA . PRO A 1 259 ? -12.75 -30.984 -11.289 1 92.44 259 PRO A CA 1
ATOM 2093 C C . PRO A 1 259 ? -13.797 -29.875 -11.281 1 92.44 259 PRO A C 1
ATOM 2095 O O . PRO A 1 259 ? -14.789 -29.953 -12.008 1 92.44 259 PRO A O 1
ATOM 2098 N N . ARG A 1 260 ? -13.594 -28.844 -10.547 1 87.88 260 ARG A N 1
ATOM 2099 C CA . ARG A 1 260 ? -14.609 -27.812 -10.375 1 87.88 260 ARG A CA 1
ATOM 2100 C C . ARG A 1 260 ? -14.445 -26.688 -11.398 1 87.88 260 ARG A C 1
ATOM 2102 O O . ARG A 1 260 ? -15.406 -26 -11.727 1 87.88 260 ARG A O 1
ATOM 2109 N N . ARG A 1 261 ? -13.289 -26.5 -11.852 1 89.81 261 ARG A N 1
ATOM 2110 C CA . ARG A 1 261 ? -13.078 -25.375 -12.758 1 89.81 261 ARG A CA 1
ATOM 2111 C C . ARG A 1 261 ? -11.758 -25.516 -13.508 1 89.81 261 ARG A C 1
ATOM 2113 O O . ARG A 1 261 ? -10.828 -26.172 -13.023 1 89.81 261 ARG A O 1
ATOM 2120 N N . LEU A 1 262 ? -11.742 -24.922 -14.719 1 94 262 LEU A N 1
ATOM 2121 C CA . LEU A 1 262 ? -10.484 -24.734 -15.43 1 94 262 LEU A CA 1
ATOM 2122 C C . LEU A 1 262 ? -9.68 -23.594 -14.836 1 94 262 LEU A C 1
ATOM 2124 O O . LEU A 1 262 ? -9.953 -22.422 -15.141 1 94 262 LEU A O 1
ATOM 2128 N N . ASP A 1 263 ? -8.711 -23.906 -13.945 1 95.56 263 ASP A N 1
ATOM 2129 C CA . ASP A 1 263 ? -7.984 -22.844 -13.242 1 95.56 263 ASP A CA 1
ATOM 2130 C C . ASP A 1 263 ? -6.527 -22.781 -13.688 1 95.56 263 ASP A C 1
ATOM 2132 O O . ASP A 1 263 ? -6.047 -23.688 -14.375 1 95.56 263 ASP A O 1
ATOM 2136 N N . GLU A 1 264 ? -5.918 -21.688 -13.414 1 97.44 264 GLU A N 1
ATOM 2137 C CA . GLU A 1 264 ? -4.551 -21.422 -13.852 1 97.44 264 GLU A CA 1
ATOM 2138 C C . GLU A 1 264 ? -3.561 -22.344 -13.156 1 97.44 264 GLU A C 1
ATOM 2140 O O . GLU A 1 264 ? -2.508 -22.672 -13.711 1 97.44 264 GLU A O 1
ATOM 2145 N N . GLN A 1 265 ? -3.891 -22.828 -11.992 1 97.56 265 GLN A N 1
ATOM 2146 C CA . GLN A 1 265 ? -3.035 -23.75 -11.258 1 97.56 265 GLN A CA 1
ATOM 2147 C C . GLN A 1 265 ? -2.947 -25.094 -11.977 1 97.56 265 GLN A C 1
ATOM 2149 O O . GLN A 1 265 ? -1.854 -25.641 -12.164 1 97.56 265 GLN A O 1
ATOM 2154 N N . SER A 1 266 ? -4.094 -25.641 -12.391 1 97.38 266 SER A N 1
ATOM 2155 C CA . SER A 1 266 ? -4.117 -26.875 -13.164 1 97.38 266 SER A CA 1
ATOM 2156 C C . SER A 1 266 ? -3.348 -26.719 -14.469 1 97.38 266 SER A C 1
ATOM 2158 O O . SER A 1 266 ? -2.639 -27.641 -14.891 1 97.38 266 SER A O 1
ATOM 2160 N N . ALA A 1 267 ? -3.539 -25.578 -15.055 1 97.31 267 ALA A N 1
ATOM 2161 C CA . ALA A 1 267 ? -2.854 -25.312 -16.312 1 97.31 267 ALA A CA 1
ATOM 2162 C C . ALA A 1 267 ? -1.339 -25.328 -16.125 1 97.31 267 ALA A C 1
ATOM 2164 O O . ALA A 1 267 ? -0.613 -25.922 -16.938 1 97.31 267 ALA A O 1
ATOM 2165 N N . LEU A 1 268 ? -0.903 -24.734 -15.102 1 98 268 LEU A N 1
ATOM 2166 C CA . LEU A 1 268 ? 0.53 -24.719 -14.836 1 98 268 LEU A CA 1
ATOM 2167 C C . LEU A 1 268 ? 1.048 -26.125 -14.578 1 98 268 LEU A C 1
ATOM 2169 O O . LEU A 1 268 ? 2.107 -26.5 -15.086 1 98 268 LEU A O 1
ATOM 2173 N N . LEU A 1 269 ? 0.334 -26.891 -13.781 1 97.44 269 LEU A N 1
ATOM 2174 C CA . LEU A 1 269 ? 0.747 -28.266 -13.5 1 97.44 269 LEU A CA 1
ATOM 2175 C C . LEU A 1 269 ? 0.813 -29.078 -14.781 1 97.44 269 LEU A C 1
ATOM 2177 O O . LEU A 1 269 ? 1.771 -29.828 -14.992 1 97.44 269 LEU A O 1
ATOM 2181 N N . TYR A 1 270 ? -0.192 -28.938 -15.633 1 96.81 270 TYR A N 1
ATOM 2182 C CA . TYR A 1 270 ? -0.196 -29.625 -16.922 1 96.81 270 TYR A CA 1
ATOM 2183 C C . TYR A 1 270 ? 1.056 -29.281 -17.719 1 96.81 270 TYR A C 1
ATOM 2185 O O . TYR A 1 270 ? 1.714 -30.188 -18.266 1 96.81 270 TYR A O 1
ATOM 2193 N N . LEU A 1 271 ? 1.36 -28.016 -17.797 1 97 271 LEU A N 1
ATOM 2194 C CA . LEU A 1 271 ? 2.529 -27.578 -18.547 1 97 271 LEU A CA 1
ATOM 2195 C C . LEU A 1 271 ? 3.812 -28.109 -17.922 1 97 271 LEU A C 1
ATOM 2197 O O . LEU A 1 271 ? 4.715 -28.562 -18.625 1 97 271 LEU A O 1
ATOM 2201 N N . LEU A 1 272 ? 3.844 -28.078 -16.641 1 96.38 272 LEU A N 1
ATOM 2202 C CA . LEU A 1 272 ? 5.004 -28.578 -15.906 1 96.38 272 LEU A CA 1
ATOM 2203 C C . LEU A 1 272 ? 5.234 -30.062 -16.219 1 96.38 272 LEU A C 1
ATOM 2205 O O . LEU A 1 272 ? 6.379 -30.5 -16.344 1 96.38 272 LEU A O 1
ATOM 2209 N N . LEU A 1 273 ? 4.25 -30.797 -16.375 1 94.56 273 LEU A N 1
ATOM 2210 C CA . LEU A 1 273 ? 4.332 -32.25 -16.516 1 94.56 273 LEU A CA 1
ATOM 2211 C C . LEU A 1 273 ? 4.57 -32.625 -17.969 1 94.56 273 LEU A C 1
ATOM 2213 O O . LEU A 1 273 ? 5.059 -33.75 -18.234 1 94.56 273 LEU A O 1
ATOM 2217 N N . THR A 1 274 ? 4.27 -31.734 -18.922 1 94.12 274 THR A N 1
ATOM 2218 C CA . THR A 1 274 ? 4.195 -32.219 -20.297 1 94.12 274 THR A CA 1
ATOM 2219 C C . THR A 1 274 ? 5.223 -31.5 -21.172 1 94.12 274 THR A C 1
ATOM 2221 O O . THR A 1 274 ? 5.688 -32.062 -22.172 1 94.12 274 THR A O 1
ATOM 2224 N N . LEU A 1 275 ? 5.578 -30.312 -20.844 1 94.75 275 LEU A N 1
ATOM 2225 C CA . LEU A 1 275 ? 6.457 -29.547 -21.719 1 94.75 275 LEU A CA 1
ATOM 2226 C C . LEU A 1 275 ? 7.863 -30.141 -21.734 1 94.75 275 LEU A C 1
ATOM 2228 O O . LEU A 1 275 ? 8.242 -30.859 -20.812 1 94.75 275 LEU A O 1
ATOM 2232 N N . ASP A 1 276 ? 8.602 -29.812 -22.75 1 93.12 276 ASP A N 1
ATOM 2233 C CA . ASP A 1 276 ? 9.969 -30.312 -22.891 1 93.12 276 ASP A CA 1
ATOM 2234 C C . ASP A 1 276 ? 10.914 -29.562 -21.953 1 93.12 276 ASP A C 1
ATOM 2236 O O . ASP A 1 276 ? 10.5 -28.641 -21.25 1 93.12 276 ASP A O 1
ATOM 2240 N N . ALA A 1 277 ? 12.148 -29.922 -22.016 1 92.31 277 ALA A N 1
ATOM 2241 C CA . ALA A 1 277 ? 13.141 -29.469 -21.031 1 92.31 277 ALA A CA 1
ATOM 2242 C C . ALA A 1 277 ? 13.484 -28 -21.234 1 92.31 277 ALA A C 1
ATOM 2244 O O . ALA A 1 277 ? 13.961 -27.328 -20.312 1 92.31 277 ALA A O 1
ATOM 2245 N N . LYS A 1 278 ? 13.203 -27.531 -22.438 1 91.19 278 LYS A N 1
ATOM 2246 C CA . LYS A 1 278 ? 13.406 -26.109 -22.688 1 91.19 278 LYS A CA 1
ATOM 2247 C C . LYS A 1 278 ? 12.617 -25.266 -21.688 1 91.19 278 LYS A C 1
ATOM 2249 O O . LYS A 1 278 ? 13.078 -24.203 -21.266 1 91.19 278 LYS A O 1
ATOM 2254 N N . TRP A 1 279 ? 11.484 -25.75 -21.312 1 96.31 279 TRP A N 1
ATOM 2255 C CA . TRP A 1 279 ? 10.594 -25.031 -20.406 1 96.31 279 TRP A CA 1
ATOM 2256 C C . TRP A 1 279 ? 10.773 -25.516 -18.969 1 96.31 279 TRP A C 1
ATOM 2258 O O . TRP A 1 279 ? 11.086 -24.719 -18.078 1 96.31 279 TRP A O 1
ATOM 2268 N N . THR A 1 280 ? 10.758 -26.797 -18.781 1 96.06 280 THR A N 1
ATOM 2269 C CA . THR A 1 280 ? 10.617 -27.344 -17.438 1 96.06 280 THR A CA 1
ATOM 2270 C C . THR A 1 280 ? 11.922 -27.203 -16.656 1 96.06 280 THR A C 1
ATOM 2272 O O . THR A 1 280 ? 11.906 -27.109 -15.438 1 96.06 280 THR A O 1
ATOM 2275 N N . ALA A 1 281 ? 13.062 -27.109 -17.359 1 96.56 281 ALA A N 1
ATOM 2276 C CA . ALA A 1 281 ? 14.352 -26.969 -16.688 1 96.56 281 ALA A CA 1
ATOM 2277 C C . ALA A 1 281 ? 14.461 -25.594 -16.016 1 96.56 281 ALA A C 1
ATOM 2279 O O . ALA A 1 281 ? 15.328 -25.391 -15.156 1 96.56 281 ALA A O 1
ATOM 2280 N N . LYS A 1 282 ? 13.594 -24.672 -16.406 1 98.38 282 LYS A N 1
ATOM 2281 C CA . LYS A 1 282 ? 13.648 -23.312 -15.875 1 98.38 282 LYS A CA 1
ATOM 2282 C C . LYS A 1 282 ? 12.594 -23.109 -14.797 1 98.38 282 LYS A C 1
ATOM 2284 O O . LYS A 1 282 ? 12.453 -22 -14.266 1 98.38 282 LYS A O 1
ATOM 2289 N N . ILE A 1 283 ? 11.859 -24.156 -14.43 1 98.25 283 ILE A N 1
ATOM 2290 C CA . ILE A 1 283 ? 10.852 -24.078 -13.383 1 98.25 283 ILE A CA 1
ATOM 2291 C C . ILE A 1 283 ? 11.375 -24.75 -12.117 1 98.25 283 ILE A C 1
ATOM 2293 O O . ILE A 1 283 ? 11.836 -25.891 -12.156 1 98.25 283 ILE A O 1
ATOM 2297 N N . TYR A 1 284 ? 11.367 -23.984 -11.031 1 98.38 284 TYR A N 1
ATOM 2298 C CA . TYR A 1 284 ? 11.758 -24.516 -9.727 1 98.38 284 TYR A CA 1
ATOM 2299 C C . TYR A 1 284 ? 10.531 -24.766 -8.852 1 98.38 284 TYR A C 1
ATOM 2301 O O . TYR A 1 284 ? 9.734 -23.844 -8.625 1 98.38 284 TYR A O 1
ATOM 2309 N N . VAL A 1 285 ? 10.383 -25.969 -8.375 1 98 285 VAL A N 1
ATOM 2310 C CA . VAL A 1 285 ? 9.328 -26.297 -7.418 1 98 285 VAL A CA 1
ATOM 2311 C C . VAL A 1 285 ? 9.875 -26.203 -5.996 1 98 285 VAL A C 1
ATOM 2313 O O . VAL A 1 285 ? 10.68 -27.031 -5.57 1 98 285 VAL A O 1
ATOM 2316 N N . GLU A 1 286 ? 9.406 -25.156 -5.285 1 97.69 286 GLU A N 1
ATOM 2317 C CA . GLU A 1 286 ? 9.867 -24.859 -3.934 1 97.69 286 GLU A CA 1
ATOM 2318 C C . GLU A 1 286 ? 8.961 -25.516 -2.889 1 97.69 286 GLU A C 1
ATOM 2320 O O . GLU A 1 286 ? 7.738 -25.5 -3.027 1 97.69 286 GLU A O 1
ATOM 2325 N N . ASN A 1 287 ? 9.531 -26.188 -1.852 1 94.88 287 ASN A N 1
ATOM 2326 C CA . ASN A 1 287 ? 8.75 -26.812 -0.793 1 94.88 287 ASN A CA 1
ATOM 2327 C C . ASN A 1 287 ? 9.312 -26.484 0.588 1 94.88 287 ASN A C 1
ATOM 2329 O O . ASN A 1 287 ? 9 -27.172 1.565 1 94.88 287 ASN A O 1
ATOM 2333 N N . GLU A 1 288 ? 10.102 -25.484 0.608 1 93.5 288 GLU A N 1
ATOM 2334 C CA . GLU A 1 288 ? 10.711 -25.094 1.876 1 93.5 288 GLU A CA 1
ATOM 2335 C C . GLU A 1 288 ? 10.109 -23.797 2.393 1 93.5 288 GLU A C 1
ATOM 2337 O O . GLU A 1 288 ? 9.344 -23.125 1.686 1 93.5 288 GLU A O 1
ATOM 2342 N N . TYR A 1 289 ? 10.305 -23.484 3.633 1 94.19 289 TYR A N 1
ATOM 2343 C CA . TYR A 1 289 ? 10.023 -22.281 4.402 1 94.19 289 TYR A CA 1
ATOM 2344 C C . TYR A 1 289 ? 8.57 -21.875 4.25 1 94.19 289 TYR A C 1
ATOM 2346 O O . TYR A 1 289 ? 8.234 -20.688 4.391 1 94.19 289 TYR A O 1
ATOM 2354 N N . TYR A 1 290 ? 7.738 -22.688 3.814 1 94.81 290 TYR A N 1
ATOM 2355 C CA . TYR A 1 290 ? 6.309 -22.438 3.68 1 94.81 290 TYR A CA 1
ATOM 2356 C C . TYR A 1 290 ? 6.047 -21.266 2.736 1 94.81 290 TYR A C 1
ATOM 2358 O O . TYR A 1 290 ? 5.32 -20.344 3.082 1 94.81 290 TYR A O 1
ATOM 2366 N N . LEU A 1 291 ? 6.672 -21.375 1.532 1 95.62 291 LEU A N 1
ATOM 2367 C CA . LEU A 1 291 ? 6.312 -20.391 0.508 1 95.62 291 LEU A CA 1
ATOM 2368 C C . LEU A 1 291 ? 4.801 -20.344 0.322 1 95.62 291 LEU A C 1
ATOM 2370 O O . LEU A 1 291 ? 4.242 -19.266 0.085 1 95.62 291 LEU A O 1
ATOM 2374 N N . HIS A 1 292 ? 4.262 -21.453 0.376 1 95.19 292 HIS A N 1
ATOM 2375 C CA . HIS A 1 292 ? 2.822 -21.625 0.555 1 95.19 292 HIS A CA 1
ATOM 2376 C C . HIS A 1 292 ? 2.512 -22.312 1.877 1 95.19 292 HIS A C 1
ATOM 2378 O O . HIS A 1 292 ? 2.553 -23.547 1.964 1 95.19 292 HIS A O 1
ATOM 2384 N N . GLY A 1 293 ? 2.193 -21.516 2.887 1 96.25 293 GLY A N 1
ATOM 2385 C CA . GLY A 1 293 ? 1.706 -22.062 4.141 1 96.25 293 GLY A CA 1
ATOM 2386 C C . GLY A 1 293 ? 0.193 -22.125 4.215 1 96.25 293 GLY A C 1
ATOM 2387 O O . GLY A 1 293 ? -0.459 -21.141 4.559 1 96.25 293 GLY A O 1
ATOM 2388 N N . TYR A 1 294 ? -0.294 -23.328 3.918 1 95.12 294 TYR A N 1
ATOM 2389 C CA . TYR A 1 294 ? -1.735 -23.5 4.051 1 95.12 294 TYR A CA 1
ATOM 2390 C C . TYR A 1 294 ? -2.195 -23.188 5.469 1 95.12 294 TYR A C 1
ATOM 2392 O O . TYR A 1 294 ? -1.698 -23.781 6.434 1 95.12 294 TYR A O 1
ATOM 2400 N N . TRP A 1 295 ? -3.156 -22.312 5.586 1 95.31 295 TRP A N 1
ATOM 2401 C CA . TRP A 1 295 ? -3.496 -21.75 6.891 1 95.31 295 TRP A CA 1
ATOM 2402 C C . TRP A 1 295 ? -3.963 -22.828 7.848 1 95.31 295 TRP A C 1
ATOM 2404 O O . TRP A 1 295 ? -3.658 -22.797 9.047 1 95.31 295 TRP A O 1
ATOM 2414 N N . GLY A 1 296 ? -4.699 -23.844 7.371 1 91.25 296 GLY A N 1
ATOM 2415 C CA . GLY A 1 296 ? -5.152 -24.938 8.227 1 91.25 296 GLY A CA 1
ATOM 2416 C C . GLY A 1 296 ? -4.016 -25.688 8.883 1 91.25 296 GLY A C 1
ATOM 2417 O O . GLY A 1 296 ? -4.184 -26.266 9.961 1 91.25 296 GLY A O 1
ATOM 2418 N N . GLU A 1 297 ? -2.873 -25.594 8.258 1 91.75 297 GLU A N 1
ATOM 2419 C CA . GLU A 1 297 ? -1.715 -26.328 8.758 1 91.75 297 GLU A CA 1
ATOM 2420 C C . GLU A 1 297 ? -0.819 -25.422 9.609 1 91.75 297 GLU A C 1
ATOM 2422 O O . GLU A 1 297 ? -0.217 -25.875 10.578 1 91.75 297 GLU A O 1
ATOM 2427 N N . VAL A 1 298 ? -0.737 -24.094 9.305 1 95 298 VAL A N 1
ATOM 2428 C CA . VAL A 1 298 ? 0.376 -23.328 9.859 1 95 298 VAL A CA 1
ATOM 2429 C C . VAL A 1 298 ? -0.145 -22.328 10.883 1 95 298 VAL A C 1
ATOM 2431 O O . VAL A 1 298 ? 0.634 -21.734 11.641 1 95 298 VAL A O 1
ATOM 2434 N N . LEU A 1 299 ? -1.413 -22.094 10.953 1 93.31 299 LEU A N 1
ATOM 2435 C CA . LEU A 1 299 ? -1.94 -21.078 11.859 1 93.31 299 LEU A CA 1
ATOM 2436 C C . LEU A 1 299 ? -1.542 -21.375 13.297 1 93.31 299 LEU A C 1
ATOM 2438 O O . LEU A 1 299 ? -1.229 -20.469 14.07 1 93.31 299 LEU A O 1
ATOM 2442 N N . GLY A 1 300 ? -1.604 -22.672 13.688 1 90.06 300 GLY A N 1
ATOM 2443 C CA . GLY A 1 300 ? -1.234 -23.094 15.031 1 90.06 300 GLY A CA 1
ATOM 2444 C C . GLY A 1 300 ? 0.226 -22.828 15.352 1 90.06 300 GLY A C 1
ATOM 2445 O O . GLY A 1 300 ? 0.617 -22.828 16.516 1 90.06 300 GLY A O 1
ATOM 2446 N N . MET A 1 301 ? 1.052 -22.594 14.312 1 90.69 301 MET A N 1
ATOM 2447 C CA . MET A 1 301 ? 2.482 -22.359 14.492 1 90.69 301 MET A CA 1
ATOM 2448 C C . MET A 1 301 ? 2.762 -20.906 14.852 1 90.69 301 MET A C 1
ATOM 2450 O O . MET A 1 301 ? 3.873 -20.562 15.266 1 90.69 301 MET A O 1
ATOM 2454 N N . LEU A 1 302 ? 1.758 -20.016 14.688 1 89.31 302 LEU A N 1
ATOM 2455 C CA . LEU A 1 302 ? 1.952 -18.594 14.93 1 89.31 302 LEU A CA 1
ATOM 2456 C C . LEU A 1 302 ? 1.826 -18.281 16.422 1 89.31 302 LEU A C 1
ATOM 2458 O O . LEU A 1 302 ? 0.751 -17.906 16.891 1 89.31 302 LEU A O 1
ATOM 2462 N N . VAL A 1 303 ? 2.76 -18.531 17.266 1 75.75 303 VAL A N 1
ATOM 2463 C CA . VAL A 1 303 ? 2.77 -18.297 18.703 1 75.75 303 VAL A CA 1
ATOM 2464 C C . VAL A 1 303 ? 3.617 -17.078 19.031 1 75.75 303 VAL A C 1
ATOM 2466 O O . VAL A 1 303 ? 4.742 -16.938 18.547 1 75.75 303 VAL A O 1
ATOM 2469 N N . GLU A 1 304 ? 2.926 -16.062 19.703 1 64.81 304 GLU A N 1
ATOM 2470 C CA . GLU A 1 304 ? 3.57 -14.812 20.094 1 64.81 304 GLU A CA 1
ATOM 2471 C C . GLU A 1 304 ? 4.707 -15.07 21.078 1 64.81 304 GLU A C 1
ATOM 2473 O O . GLU A 1 304 ? 4.633 -15.992 21.891 1 64.81 304 GLU A O 1
ATOM 2478 N N . GLY A 1 305 ? 5.836 -14.203 21.141 1 54.53 305 GLY A N 1
ATOM 2479 C CA . GLY A 1 305 ? 6.953 -14.289 22.078 1 54.53 305 GLY A CA 1
ATOM 2480 C C . GLY A 1 305 ? 8 -15.305 21.656 1 54.53 305 GLY A C 1
ATOM 2481 O O . GLY A 1 305 ? 9.016 -15.477 22.344 1 54.53 305 GLY A O 1
ATOM 2482 N N . SER A 1 306 ? 7.664 -16.172 20.875 1 45.78 306 SER A N 1
ATOM 2483 C CA . SER A 1 306 ? 8.711 -17.109 20.453 1 45.78 306 SER A CA 1
ATOM 2484 C C . SER A 1 306 ? 9.75 -16.406 19.578 1 45.78 306 SER A C 1
ATOM 2486 O O . SER A 1 306 ? 9.516 -16.203 18.375 1 45.78 306 SER A O 1
ATOM 2488 N N . GLY A 1 307 ? 10.203 -15.312 20 1 43.69 307 GLY A N 1
ATOM 2489 C CA . GLY A 1 307 ? 11.32 -14.758 19.25 1 43.69 307 GLY A CA 1
ATOM 2490 C C . GLY A 1 307 ? 12.156 -15.82 18.547 1 43.69 307 GLY A C 1
ATOM 2491 O O . GLY A 1 307 ? 11.938 -17.016 18.75 1 43.69 307 GLY A O 1
ATOM 2492 N N . GLY A 1 308 ? 13.102 -15.227 17.656 1 40 308 GLY A N 1
ATOM 2493 C CA . GLY A 1 308 ? 14 -16.062 16.875 1 40 308 GLY A CA 1
ATOM 2494 C C . GLY A 1 308 ? 14.469 -17.297 17.641 1 40 308 GLY A C 1
ATOM 2495 O O . GLY A 1 308 ? 14.5 -18.391 17.078 1 40 308 GLY A O 1
ATOM 2496 N N . ASP A 1 309 ? 15.148 -16.859 18.812 1 37.88 309 ASP A N 1
ATOM 2497 C CA . ASP A 1 309 ? 16.062 -17.922 19.25 1 37.88 309 ASP A CA 1
ATOM 2498 C C . ASP A 1 309 ? 15.281 -19.109 19.828 1 37.88 309 ASP A C 1
ATOM 2500 O O . ASP A 1 309 ? 15.859 -19.953 20.5 1 37.88 309 ASP A O 1
ATOM 2504 N N . ALA A 1 310 ? 14.141 -18.938 20.297 1 34.44 310 ALA A N 1
ATOM 2505 C CA . ALA A 1 310 ? 13.883 -20.188 20.984 1 34.44 310 ALA A CA 1
ATOM 2506 C C . ALA A 1 310 ? 14.133 -21.391 20.062 1 34.44 310 ALA A C 1
ATOM 2508 O O . ALA A 1 310 ? 14.07 -21.266 18.844 1 34.44 310 ALA A O 1
ATOM 2509 N N . ALA A 1 311 ? 14.234 -22.594 20.672 1 34.28 311 ALA A N 1
ATOM 2510 C CA . ALA A 1 311 ? 14.609 -23.969 20.328 1 34.28 311 ALA A CA 1
ATOM 2511 C C . ALA A 1 311 ? 13.68 -24.531 19.25 1 34.28 311 ALA A C 1
ATOM 2513 O O . ALA A 1 311 ? 12.555 -24.938 19.562 1 34.28 311 ALA A O 1
ATOM 2514 N N . GLY A 1 312 ? 13.734 -24.125 17.891 1 45.16 312 GLY A N 1
ATOM 2515 C CA . GLY A 1 312 ? 13.367 -24.984 16.781 1 45.16 312 GLY A CA 1
ATOM 2516 C C . GLY A 1 312 ? 12.156 -24.484 16.016 1 45.16 312 GLY A C 1
ATOM 2517 O O . GLY A 1 312 ? 11.766 -25.094 15.008 1 45.16 312 GLY A O 1
ATOM 2518 N N . ARG A 1 313 ? 11.305 -23.656 16.609 1 52.75 313 ARG A N 1
ATOM 2519 C CA . ARG A 1 313 ? 10.047 -23.5 15.883 1 52.75 313 ARG A CA 1
ATOM 2520 C C . ARG A 1 313 ? 10.164 -22.422 14.82 1 52.75 313 ARG A C 1
ATOM 2522 O O . ARG A 1 313 ? 10.523 -21.281 15.125 1 52.75 313 ARG A O 1
ATOM 2529 N N . THR A 1 314 ? 10.312 -22.75 13.43 1 74.81 314 THR A N 1
ATOM 2530 C CA . THR A 1 314 ? 10.484 -21.938 12.227 1 74.81 314 THR A CA 1
ATOM 2531 C C . THR A 1 314 ? 9.172 -21.266 11.844 1 74.81 314 THR A C 1
ATOM 2533 O O . THR A 1 314 ? 8.133 -21.922 11.727 1 74.81 314 THR A O 1
ATOM 2536 N N . THR A 1 315 ? 8.883 -19.906 12.172 1 87.94 315 THR A N 1
ATOM 2537 C CA . THR A 1 315 ? 7.754 -19.141 11.664 1 87.94 315 THR A CA 1
ATOM 2538 C C . THR A 1 315 ? 7.59 -19.344 10.156 1 87.94 315 THR A C 1
ATOM 2540 O O . THR A 1 315 ? 8.547 -19.188 9.398 1 87.94 315 THR A O 1
ATOM 2543 N N . PRO A 1 316 ? 6.355 -19.938 9.867 1 95.19 316 PRO A N 1
ATOM 2544 C CA . PRO A 1 316 ? 6.145 -20.047 8.422 1 95.19 316 PRO A CA 1
ATOM 2545 C C . PRO A 1 316 ? 6.312 -18.719 7.699 1 95.19 316 PRO A C 1
ATOM 2547 O O . PRO A 1 316 ? 5.875 -17.688 8.203 1 95.19 316 PRO A O 1
ATOM 2550 N N . PHE A 1 317 ? 6.879 -18.797 6.562 1 96.12 317 PHE A N 1
ATOM 2551 C CA . PHE A 1 317 ? 7.109 -17.562 5.805 1 96.12 317 PHE A CA 1
ATOM 2552 C C . PHE A 1 317 ? 5.789 -16.922 5.414 1 96.12 317 PHE A C 1
ATOM 2554 O O . PHE A 1 317 ? 5.594 -15.719 5.625 1 96.12 317 PHE A O 1
ATOM 2561 N N . VAL A 1 318 ? 4.852 -17.75 4.816 1 97.75 318 VAL A N 1
ATOM 2562 C CA . VAL A 1 318 ? 3.562 -17.25 4.34 1 97.75 318 VAL A CA 1
ATOM 2563 C C . VAL A 1 318 ? 2.438 -18.109 4.914 1 97.75 318 VAL A C 1
ATOM 2565 O O . VAL A 1 318 ? 2.555 -19.344 4.98 1 97.75 318 VAL A O 1
ATOM 2568 N N . THR A 1 319 ? 1.415 -17.484 5.375 1 97.56 319 THR A N 1
ATOM 2569 C CA . THR A 1 319 ? 0.149 -18.141 5.68 1 97.56 319 THR A CA 1
ATOM 2570 C C . THR A 1 319 ? -0.903 -17.797 4.625 1 97.56 319 THR A C 1
ATOM 2572 O O . THR A 1 319 ? -1.306 -16.641 4.496 1 97.56 319 THR A O 1
ATOM 2575 N N . HIS A 1 320 ? -1.307 -18.781 3.904 1 97.69 320 HIS A N 1
ATOM 2576 C CA . HIS A 1 320 ? -2.223 -18.594 2.785 1 97.69 320 HIS A CA 1
ATOM 2577 C C . HIS A 1 320 ? -3.607 -19.141 3.105 1 97.69 320 HIS A C 1
ATOM 2579 O O . HIS A 1 320 ? -3.76 -20.344 3.363 1 97.69 320 HIS A O 1
ATOM 2585 N N . PHE A 1 321 ? -4.57 -18.297 3.045 1 95.69 321 PHE A N 1
ATOM 2586 C CA . PHE A 1 321 ? -5.93 -18.641 3.445 1 95.69 321 PHE A CA 1
ATOM 2587 C C . PHE A 1 321 ? -6.75 -19.094 2.242 1 95.69 321 PHE A C 1
ATOM 2589 O O . PHE A 1 321 ? -7.859 -18.609 2.02 1 95.69 321 PHE A O 1
ATOM 2596 N N . THR A 1 322 ? -6.156 -20.062 1.565 1 92.62 322 THR A N 1
ATOM 2597 C CA . THR A 1 322 ? -6.84 -20.656 0.423 1 92.62 322 THR A CA 1
ATOM 2598 C C . THR A 1 322 ? -8.242 -21.109 0.81 1 92.62 322 THR A C 1
ATOM 2600 O O . THR A 1 322 ? -8.43 -21.766 1.837 1 92.62 322 THR A O 1
ATOM 2603 N N . GLY A 1 323 ? -9.211 -20.781 -0.029 1 89.56 323 GLY A N 1
ATOM 2604 C CA . GLY A 1 323 ? -10.578 -21.219 0.196 1 89.56 323 GLY A CA 1
ATOM 2605 C C . GLY A 1 323 ? -11.391 -20.25 1.027 1 89.56 323 GLY A C 1
ATOM 2606 O O . GLY A 1 323 ? -12.625 -20.359 1.083 1 89.56 323 GLY A O 1
ATOM 2607 N N . CYS A 1 324 ? -10.805 -19.266 1.71 1 89.81 324 CYS A N 1
ATOM 2608 C CA . CYS A 1 324 ? -11.523 -18.312 2.551 1 89.81 324 CYS A CA 1
ATOM 2609 C C . CYS A 1 324 ? -12.211 -17.25 1.703 1 89.81 324 CYS A C 1
ATOM 2611 O O . CYS A 1 324 ? -13.289 -16.766 2.059 1 89.81 324 CYS A O 1
ATOM 2613 N N . GLN A 1 325 ? -11.617 -16.797 0.659 1 83.81 325 GLN A N 1
ATOM 2614 C CA . GLN A 1 325 ? -12.211 -15.906 -0.339 1 83.81 325 GLN A CA 1
ATOM 2615 C C . GLN A 1 325 ? -12.883 -14.711 0.321 1 83.81 325 GLN A C 1
ATOM 2617 O O . GLN A 1 325 ? -14.094 -14.508 0.173 1 83.81 325 GLN A O 1
ATOM 2622 N N . PRO A 1 326 ? -12.156 -13.875 0.932 1 80.31 326 PRO A N 1
ATOM 2623 C CA . PRO A 1 326 ? -12.742 -12.773 1.696 1 80.31 326 PRO A CA 1
ATOM 2624 C C . PRO A 1 326 ? -13.602 -11.852 0.836 1 80.31 326 PRO A C 1
ATOM 2626 O O . PRO A 1 326 ? -14.57 -11.266 1.328 1 80.31 326 PRO A O 1
ATOM 2629 N N . CYS A 1 327 ? -13.422 -11.766 -0.337 1 83.31 327 CYS A N 1
ATOM 2630 C CA . CYS A 1 327 ? -14.148 -10.789 -1.15 1 83.31 327 CYS A CA 1
ATOM 2631 C C . CYS A 1 327 ? -15.477 -11.359 -1.629 1 83.31 327 CYS A C 1
ATOM 2633 O O . CYS A 1 327 ? -16.484 -10.664 -1.633 1 83.31 327 CYS A O 1
ATOM 2635 N N . SER A 1 328 ? -15.492 -12.57 -2.078 1 78.69 328 SER A N 1
ATOM 2636 C CA . SER A 1 328 ? -16.719 -13.148 -2.604 1 78.69 328 SER A CA 1
ATOM 2637 C C . SER A 1 328 ? -17.672 -13.547 -1.476 1 78.69 328 SER A C 1
ATOM 2639 O O . SER A 1 328 ? -18.891 -13.602 -1.669 1 78.69 328 SER A O 1
ATOM 2641 N N . GLY A 1 329 ? -17.219 -13.773 -0.38 1 73.88 329 GLY A N 1
ATOM 2642 C CA . GLY A 1 329 ? -18 -14.258 0.744 1 73.88 329 GLY A CA 1
ATOM 2643 C C . GLY A 1 329 ? -18.312 -15.742 0.665 1 73.88 329 GLY A C 1
ATOM 2644 O O . GLY A 1 329 ? -18.938 -16.297 1.564 1 73.88 329 GLY A O 1
ATOM 2645 N N . GLU A 1 330 ? -17.891 -16.344 -0.433 1 78.5 330 GLU A N 1
ATOM 2646 C CA . GLU A 1 330 ? -18.156 -17.766 -0.624 1 78.5 330 GLU A CA 1
ATOM 2647 C C . GLU A 1 330 ? -16.969 -18.609 -0.173 1 78.5 330 GLU A C 1
ATOM 2649 O O . GLU A 1 330 ? -16.188 -19.109 -1.003 1 78.5 330 GLU A O 1
ATOM 2654 N N . HIS A 1 331 ? -16.891 -18.859 1.123 1 79.62 331 HIS A N 1
ATOM 2655 C CA . HIS A 1 331 ? -15.773 -19.656 1.634 1 79.62 331 HIS A CA 1
ATOM 2656 C C . HIS A 1 331 ? -16.016 -21.141 1.398 1 79.62 331 HIS A C 1
ATOM 2658 O O . HIS A 1 331 ? -17.141 -21.578 1.162 1 79.62 331 HIS A O 1
ATOM 2664 N N . ASN A 1 332 ? -14.883 -21.844 1.36 1 84 332 ASN A N 1
ATOM 2665 C CA . ASN A 1 332 ? -14.977 -23.297 1.331 1 84 332 ASN A CA 1
ATOM 2666 C C . ASN A 1 332 ? -15.883 -23.828 2.439 1 84 332 ASN A C 1
ATOM 2668 O O . ASN A 1 332 ? -15.664 -23.531 3.617 1 84 332 ASN A O 1
ATOM 2672 N N . PRO A 1 333 ? -16.891 -24.547 2.066 1 83.69 333 PRO A N 1
ATOM 2673 C CA . PRO A 1 333 ? -17.859 -25.016 3.051 1 83.69 333 PRO A CA 1
ATOM 2674 C C . PRO A 1 333 ? -17.234 -25.922 4.113 1 83.69 333 PRO A C 1
ATOM 2676 O O . PRO A 1 333 ? -17.828 -26.141 5.172 1 83.69 333 PRO A O 1
ATOM 2679 N N . LYS A 1 334 ? -16.094 -26.438 3.836 1 82.62 334 LYS A N 1
ATOM 2680 C CA . LYS A 1 334 ? -15.406 -27.297 4.801 1 82.62 334 LYS A CA 1
ATOM 2681 C C . LYS A 1 334 ? -14.922 -26.5 6.004 1 82.62 334 LYS A C 1
ATOM 2683 O O . LYS A 1 334 ? -14.586 -27.078 7.043 1 82.62 334 LYS A O 1
ATOM 2688 N N . TYR A 1 335 ? -14.82 -25.172 5.859 1 85.38 335 TYR A N 1
ATOM 2689 C CA . TYR A 1 335 ? -14.32 -24.344 6.949 1 85.38 335 TYR A CA 1
ATOM 2690 C C . TYR A 1 335 ? -15.453 -23.906 7.875 1 85.38 335 TYR A C 1
ATOM 2692 O O . TYR A 1 335 ? -16.594 -23.781 7.441 1 85.38 335 TYR A O 1
ATOM 2700 N N . ALA A 1 336 ? -15.141 -23.844 9.18 1 76.88 336 ALA A N 1
ATOM 2701 C CA . ALA A 1 336 ? -16.125 -23.328 10.141 1 76.88 336 ALA A CA 1
ATOM 2702 C C .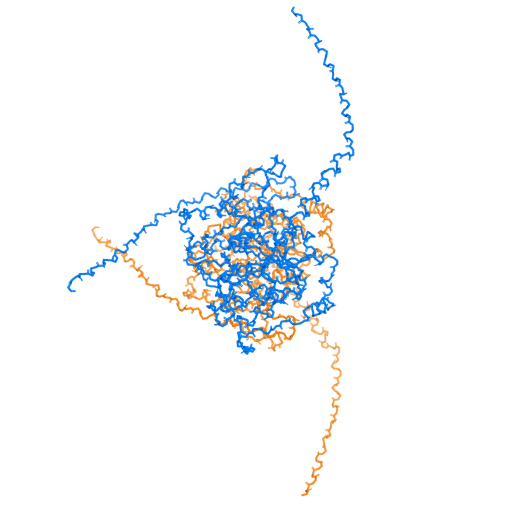 ALA A 1 336 ? -16.484 -21.891 9.836 1 76.88 336 ALA A C 1
ATOM 2704 O O . ALA A 1 336 ? -15.742 -21.188 9.148 1 76.88 336 ALA A O 1
ATOM 2705 N N . GLY A 1 337 ? -17.688 -21.422 10.242 1 65.69 337 GLY A N 1
ATOM 2706 C CA . GLY A 1 337 ? -18.297 -20.141 9.875 1 65.69 337 GLY A CA 1
ATOM 2707 C C . GLY A 1 337 ? -17.312 -18.984 9.969 1 65.69 337 GLY A C 1
ATOM 2708 O O . GLY A 1 337 ? -17.016 -18.344 8.961 1 65.69 337 GLY A O 1
ATOM 2709 N N . ASP A 1 338 ? -16.734 -18.641 11.031 1 79 338 ASP A N 1
ATOM 2710 C CA . ASP A 1 338 ? -15.938 -17.438 11.188 1 79 338 ASP A CA 1
ATOM 2711 C C . ASP A 1 338 ? -14.453 -17.766 11.305 1 79 338 ASP A C 1
ATOM 2713 O O . ASP A 1 338 ? -13.656 -16.922 11.711 1 79 338 ASP A O 1
ATOM 2717 N N . SER A 1 339 ? -14.109 -18.953 10.93 1 87.88 339 SER A N 1
ATOM 2718 C CA . SER A 1 339 ? -12.734 -19.391 11.133 1 87.88 339 SER A CA 1
ATOM 2719 C C . SER A 1 339 ? -11.781 -18.656 10.195 1 87.88 339 SER A C 1
ATOM 2721 O O . SER A 1 339 ? -10.656 -18.312 10.586 1 87.88 339 SER A O 1
ATOM 2723 N N . CYS A 1 340 ? -12.242 -18.438 9.047 1 89.38 340 CYS A N 1
ATOM 2724 C CA . CYS A 1 340 ? -11.422 -17.734 8.078 1 89.38 340 CYS A CA 1
ATOM 2725 C C . CYS A 1 340 ? -11.062 -16.328 8.586 1 89.38 340 CYS A C 1
ATOM 2727 O O . CYS A 1 340 ? -9.891 -15.961 8.609 1 89.38 340 CYS A O 1
ATOM 2729 N N . TRP A 1 341 ? -12.094 -15.672 9.047 1 87.38 341 TRP A N 1
ATOM 2730 C CA . TRP A 1 341 ? -11.898 -14.312 9.531 1 87.38 341 TRP A CA 1
ATOM 2731 C C . TRP A 1 341 ? -10.984 -14.297 10.75 1 87.38 341 TRP A C 1
ATOM 2733 O O . TRP A 1 341 ? -10.031 -13.516 10.812 1 87.38 341 TRP A O 1
ATOM 2743 N N . ALA A 1 342 ? -11.266 -15.148 11.656 1 89.75 342 ALA A N 1
ATOM 2744 C CA . ALA A 1 342 ? -10.469 -15.227 12.875 1 89.75 342 ALA A CA 1
ATOM 2745 C C . ALA A 1 342 ? -9.023 -15.594 12.555 1 89.75 342 ALA A C 1
ATOM 2747 O O . ALA A 1 342 ? -8.094 -15.055 13.164 1 89.75 342 ALA A O 1
ATOM 2748 N N . GLY A 1 343 ? -8.875 -16.531 11.688 1 93.38 343 GLY A N 1
ATOM 2749 C CA . GLY A 1 343 ? -7.535 -16.938 11.281 1 93.38 343 GLY A CA 1
ATOM 2750 C C . GLY A 1 343 ? -6.742 -15.82 10.633 1 93.38 343 GLY A C 1
ATOM 2751 O O . GLY A 1 343 ? -5.566 -15.617 10.953 1 93.38 343 GLY A O 1
ATOM 2752 N N . MET A 1 344 ? -7.395 -15.078 9.734 1 93.81 344 MET A N 1
ATOM 2753 C CA . MET A 1 344 ? -6.73 -13.961 9.078 1 93.81 344 MET A CA 1
ATOM 2754 C C . MET A 1 344 ? -6.344 -12.891 10.094 1 93.81 344 MET A C 1
ATOM 2756 O O . MET A 1 344 ? -5.238 -12.344 10.039 1 93.81 344 MET A O 1
ATOM 2760 N N . GLU A 1 345 ? -7.23 -12.617 11 1 90.25 345 GLU A N 1
ATOM 2761 C CA . GLU A 1 345 ? -6.934 -11.641 12.047 1 90.25 345 GLU A CA 1
ATOM 2762 C C . GLU A 1 345 ? -5.727 -12.07 12.875 1 90.25 345 GLU A C 1
ATOM 2764 O O . GLU A 1 345 ? -4.852 -11.258 13.172 1 90.25 345 GLU A O 1
ATOM 2769 N N . ARG A 1 346 ? -5.707 -13.273 13.195 1 91.38 346 ARG A N 1
ATOM 2770 C CA . ARG A 1 346 ? -4.594 -13.812 13.977 1 91.38 346 ARG A CA 1
ATOM 2771 C C . ARG A 1 346 ? -3.279 -13.68 13.219 1 91.38 346 ARG A C 1
ATOM 2773 O O . ARG A 1 346 ? -2.275 -13.227 13.781 1 91.38 346 ARG A O 1
ATOM 2780 N N . ALA A 1 347 ? -3.268 -14.07 12.008 1 94.88 347 ALA A N 1
ATOM 2781 C CA . ALA A 1 347 ? -2.055 -14.008 11.195 1 94.88 347 ALA A CA 1
ATOM 2782 C C . ALA A 1 347 ? -1.592 -12.562 11.016 1 94.88 347 ALA A C 1
ATOM 2784 O O . ALA A 1 347 ? -0.398 -12.273 11.125 1 94.88 347 ALA A O 1
ATOM 2785 N N . LEU A 1 348 ? -2.559 -11.648 10.781 1 93.75 348 LEU A N 1
ATOM 2786 C CA . LEU A 1 348 ? -2.244 -10.242 10.562 1 93.75 348 LEU A CA 1
ATOM 2787 C C . LEU A 1 348 ? -1.723 -9.602 11.844 1 93.75 348 LEU A C 1
ATOM 2789 O O . LEU A 1 348 ? -0.791 -8.797 11.805 1 93.75 348 LEU A O 1
ATOM 2793 N N . ASN A 1 349 ? -2.326 -9.898 12.945 1 88 349 ASN A N 1
ATOM 2794 C CA . ASN A 1 349 ? -1.838 -9.391 14.227 1 88 349 ASN A CA 1
ATOM 2795 C C . ASN A 1 349 ? -0.446 -9.93 14.547 1 88 349 ASN A C 1
ATOM 2797 O O . ASN A 1 349 ? 0.389 -9.211 15.094 1 88 349 ASN A O 1
ATOM 2801 N N . PHE A 1 350 ? -0.263 -11.219 14.203 1 90.31 350 PHE A N 1
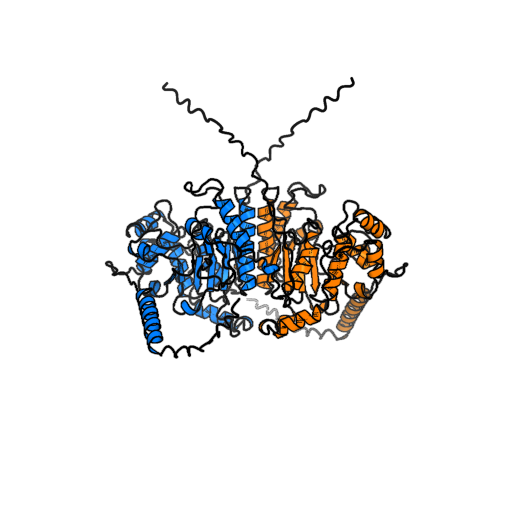ATOM 2802 C CA . PHE A 1 350 ? 1.045 -11.828 14.406 1 90.31 350 PHE A CA 1
ATOM 2803 C C . PHE A 1 350 ? 2.109 -11.117 13.578 1 90.31 350 PHE A C 1
ATOM 2805 O O . PHE A 1 350 ? 3.219 -10.875 14.062 1 90.31 350 PHE A O 1
ATOM 2812 N N . ALA A 1 351 ? 1.751 -10.836 12.312 1 90.62 351 ALA A N 1
ATOM 2813 C CA . ALA A 1 351 ? 2.689 -10.25 11.359 1 90.62 351 ALA A CA 1
ATOM 2814 C C . ALA A 1 351 ? 2.939 -8.781 11.664 1 90.62 351 ALA A C 1
ATOM 2816 O O . ALA A 1 351 ? 3.869 -8.172 11.125 1 90.62 351 ALA A O 1
ATOM 2817 N N . PHE A 1 352 ? 1.98 -8.188 12.281 1 74.19 352 PHE A N 1
ATOM 2818 C CA . PHE A 1 352 ? 2.068 -6.754 12.539 1 74.19 352 PHE A CA 1
ATOM 2819 C C . PHE A 1 352 ? 3.27 -6.438 13.422 1 74.19 352 PHE A C 1
ATOM 2821 O O . PHE A 1 352 ? 3.346 -6.895 14.562 1 74.19 352 PHE A O 1
ATOM 2828 N N . PRO A 1 353 ? 4.383 -6.305 12.656 1 54.03 353 PRO A N 1
ATOM 2829 C CA . PRO A 1 353 ? 5.562 -5.973 13.461 1 54.03 353 PRO A CA 1
ATOM 2830 C C . PRO A 1 353 ? 5.27 -4.914 14.523 1 54.03 353 PRO A C 1
ATOM 2832 O O . PRO A 1 353 ? 4.672 -3.879 14.219 1 54.03 353 PRO A O 1
ATOM 2835 N N . LEU A 1 354 ? 4.832 -5.363 15.57 1 42.88 354 LEU A N 1
ATOM 2836 C CA . LEU A 1 354 ? 4.953 -4.293 16.562 1 42.88 354 LEU A CA 1
ATOM 2837 C C . LEU A 1 354 ? 6.129 -3.383 16.234 1 42.88 354 LEU A C 1
ATOM 2839 O O . LEU A 1 354 ? 6.438 -2.459 16.984 1 42.88 354 LEU A O 1
ATOM 2843 N N . ILE A 1 355 ? 6.852 -3.951 15.336 1 40.69 355 ILE A N 1
ATOM 2844 C CA . ILE A 1 355 ? 8.109 -3.266 15.078 1 40.69 355 ILE A CA 1
ATOM 2845 C C . ILE A 1 355 ? 7.84 -1.846 14.594 1 40.69 355 ILE A C 1
ATOM 2847 O O . ILE A 1 355 ? 8.773 -1.091 14.305 1 40.69 355 ILE A O 1
ATOM 2851 N N . PHE A 1 356 ? 6.695 -1.6 13.828 1 40.81 356 PHE A N 1
ATOM 2852 C CA . PHE A 1 356 ? 6.965 -0.168 13.773 1 40.81 356 PHE A CA 1
ATOM 2853 C C . PHE A 1 356 ? 7.758 0.279 15 1 40.81 356 PHE A C 1
ATOM 2855 O O . PHE A 1 356 ? 8.594 1.177 14.906 1 40.81 356 PHE A O 1
ATOM 2862 N N . LEU A 1 357 ? 7.141 -0.04 16.234 1 37.03 357 LEU A N 1
ATOM 2863 C CA . LEU A 1 357 ? 7.707 0.518 17.453 1 37.03 357 LEU A CA 1
ATOM 2864 C C . LEU A 1 357 ? 8.984 -0.217 17.859 1 37.03 357 LEU A C 1
ATOM 2866 O O . LEU A 1 357 ? 9.578 0.072 18.891 1 37.03 357 LEU A O 1
ATOM 2870 N N . GLN A 1 358 ? 9.055 -1.456 17.578 1 35.12 358 GLN A N 1
ATOM 2871 C CA . GLN A 1 358 ? 10.336 -1.992 18.016 1 35.12 358 GLN A CA 1
ATOM 2872 C C . GLN A 1 358 ? 11.5 -1.188 17.422 1 35.12 358 GLN A C 1
ATOM 2874 O O . GLN A 1 358 ? 11.789 -1.286 16.234 1 35.12 358 GLN A O 1
ATOM 2879 N N . THR A 1 359 ? 11.406 -0.111 17.672 1 33.69 359 THR A N 1
ATOM 2880 C CA . THR A 1 359 ? 12.555 0.775 17.531 1 33.69 359 THR A CA 1
ATOM 2881 C C . THR A 1 359 ? 13.859 -0.01 17.641 1 33.69 359 THR A C 1
ATOM 2883 O O . THR A 1 359 ? 14.102 -0.682 18.656 1 33.69 359 THR A O 1
ATOM 2886 N N . ARG A 1 360 ? 14.391 -0.52 16.531 1 36.78 360 ARG A N 1
ATOM 2887 C CA . ARG A 1 360 ? 15.812 -0.808 16.406 1 36.78 360 ARG A CA 1
ATOM 2888 C C . ARG A 1 360 ? 16.625 -0.025 17.438 1 36.78 360 ARG A C 1
ATOM 2890 O O . ARG A 1 360 ? 17.859 -0.076 17.422 1 36.78 360 ARG A O 1
ATOM 2897 N N . LEU A 1 361 ? 15.898 0.93 18 1 35.16 361 LEU A N 1
ATOM 2898 C CA . LEU A 1 361 ? 16.641 1.51 19.125 1 35.16 361 LEU A CA 1
ATOM 2899 C C . LEU A 1 361 ? 16.375 0.734 20.406 1 35.16 361 LEU A C 1
ATOM 2901 O O . LEU A 1 361 ? 15.227 0.578 20.812 1 35.16 361 LEU A O 1
ATOM 2905 N N . PRO A 1 362 ? 17.094 -0.162 20.75 1 34.06 362 PRO A N 1
ATOM 2906 C CA . PRO A 1 362 ? 17 -0.956 21.984 1 34.06 362 PRO A CA 1
ATOM 2907 C C . PRO A 1 362 ? 16.234 -0.237 23.078 1 34.06 362 PRO A C 1
ATOM 2909 O O . PRO A 1 362 ? 15.547 -0.881 23.891 1 34.06 362 PRO A O 1
ATOM 2912 N N . SER A 1 363 ? 16.391 0.967 23.406 1 34.94 363 SER A N 1
ATOM 2913 C CA . SER A 1 363 ? 16.016 1.571 24.688 1 34.94 363 SER A CA 1
ATOM 2914 C C . SER A 1 363 ? 14.578 2.107 24.641 1 34.94 363 SER A C 1
ATOM 2916 O O . SER A 1 363 ? 14.109 2.719 25.594 1 34.94 363 SER A O 1
ATOM 2918 N N . PHE A 1 364 ? 13.828 2.02 23.516 1 33.97 364 PHE A N 1
ATOM 2919 C CA . PHE A 1 364 ? 12.562 2.725 23.672 1 33.97 364 PHE A CA 1
ATOM 2920 C C . PHE A 1 364 ? 11.398 1.742 23.719 1 33.97 364 PHE A C 1
ATOM 2922 O O . PHE A 1 364 ? 11.211 0.945 22.797 1 33.97 364 PHE A O 1
ATOM 2929 N N . ASN A 1 365 ? 10.898 1.372 24.922 1 31.03 365 ASN A N 1
ATOM 2930 C CA . ASN A 1 365 ? 9.695 0.598 25.203 1 31.03 365 ASN A CA 1
ATOM 2931 C C . ASN A 1 365 ? 8.438 1.316 24.719 1 31.03 365 ASN A C 1
ATOM 2933 O O . ASN A 1 365 ? 8.117 2.406 25.188 1 31.03 365 ASN A O 1
ATOM 2937 N N . PHE A 1 366 ? 8.078 1.135 23.547 1 32.78 366 PHE A N 1
ATOM 2938 C CA . PHE A 1 366 ? 6.785 1.697 23.172 1 32.78 366 PHE A CA 1
ATOM 2939 C C . PHE A 1 366 ? 5.648 0.855 23.734 1 32.78 366 PHE A C 1
ATOM 2941 O O . PHE A 1 366 ? 5.699 -0.375 23.688 1 32.78 366 PHE A O 1
ATOM 2948 N N . PHE A 1 367 ? 4.82 1.332 24.688 1 28.33 367 PHE A N 1
ATOM 2949 C CA . PHE A 1 367 ? 3.574 0.739 25.156 1 28.33 367 PHE A CA 1
ATOM 2950 C C . PHE A 1 367 ? 2.539 0.702 24.031 1 28.33 367 PHE A C 1
ATOM 2952 O O . PHE A 1 367 ? 2.074 1.748 23.578 1 28.33 367 PHE A O 1
ATOM 2959 N N . VAL A 1 368 ? 2.662 -0.112 23.078 1 31.31 368 VAL A N 1
ATOM 2960 C CA . VAL A 1 368 ? 1.556 -0.308 22.156 1 31.31 368 VAL A CA 1
ATOM 2961 C C . VAL A 1 368 ? 0.447 -1.111 22.828 1 31.31 368 VAL A C 1
ATOM 2963 O O . VAL A 1 368 ? 0.681 -2.223 23.297 1 31.31 368 VAL A O 1
ATOM 2966 N N . SER A 1 369 ? -0.57 -0.534 23.406 1 27.41 369 SER A N 1
ATOM 2967 C CA . SER A 1 369 ? -1.722 -1.312 23.844 1 27.41 369 SER A CA 1
ATOM 2968 C C . SER A 1 369 ? -2.436 -1.965 22.672 1 27.41 369 SER A C 1
ATOM 2970 O O . SER A 1 369 ? -2.932 -1.273 21.781 1 27.41 369 SER A O 1
ATOM 2972 N N . THR A 1 370 ? -2.088 -3.002 22.25 1 29.41 370 THR A N 1
ATOM 2973 C CA . THR A 1 370 ? -2.727 -3.824 21.234 1 29.41 370 THR A CA 1
ATOM 2974 C C . THR A 1 370 ? -4.051 -4.387 21.734 1 29.41 370 THR A C 1
ATOM 2976 O O . THR A 1 370 ? -4.57 -5.359 21.188 1 29.41 370 THR A O 1
ATOM 2979 N N . ASN A 1 371 ? -4.723 -3.996 22.844 1 27.83 371 ASN A N 1
ATOM 2980 C CA . ASN A 1 371 ? -5.922 -4.734 23.219 1 27.83 371 ASN A CA 1
ATOM 2981 C C . ASN A 1 371 ? -7.074 -4.477 22.25 1 27.83 371 ASN A C 1
ATOM 2983 O O . ASN A 1 371 ? -7.773 -3.469 22.359 1 27.83 371 ASN A O 1
ATOM 2987 N N . PHE A 1 372 ? -7.031 -4.895 21.062 1 28.67 372 PHE A N 1
ATOM 2988 C CA . PHE A 1 372 ? -8.211 -4.844 20.219 1 28.67 372 PHE A CA 1
ATOM 2989 C C . PHE A 1 372 ? -9.227 -5.902 20.641 1 28.67 372 PHE A C 1
ATOM 2991 O O . PHE A 1 372 ? -9.016 -7.094 20.422 1 28.67 372 PHE A O 1
ATOM 2998 N N . THR A 1 373 ? -9.93 -5.727 21.703 1 26.27 373 THR A N 1
ATOM 2999 C CA . THR A 1 373 ? -11.039 -6.672 21.828 1 26.27 373 THR A CA 1
ATOM 3000 C C . THR A 1 373 ? -12.109 -6.391 20.781 1 26.27 373 THR A C 1
ATOM 3002 O O . THR A 1 373 ? -12.672 -5.293 20.734 1 26.27 373 THR A O 1
ATOM 3005 N N . LEU A 1 374 ? -12.148 -7.023 19.688 1 27.42 374 LEU A N 1
ATOM 3006 C CA . LEU A 1 374 ? -13.281 -6.98 18.766 1 27.42 374 LEU A CA 1
ATOM 3007 C C . LEU A 1 374 ? -14.594 -7.199 19.5 1 27.42 374 LEU A C 1
ATOM 3009 O O . LEU A 1 374 ? -14.688 -8.078 20.375 1 27.42 374 LEU A O 1
ATOM 3013 N N . PRO A 1 375 ? -15.531 -6.285 19.5 1 27.61 375 PRO A N 1
ATOM 3014 C CA . PRO A 1 375 ? -16.812 -6.746 20.047 1 27.61 375 PRO A CA 1
ATOM 3015 C C . PRO A 1 375 ? -17.359 -7.969 19.312 1 27.61 375 PRO A C 1
ATOM 3017 O O . PRO A 1 375 ? -17.031 -8.195 18.156 1 27.61 375 PRO A O 1
ATOM 3020 N N . PRO A 1 376 ? -17.953 -8.922 19.984 1 25.36 376 PRO A N 1
ATOM 3021 C CA . PRO A 1 376 ? -18.578 -10.086 19.344 1 25.36 376 PRO A CA 1
ATOM 3022 C C . PRO A 1 376 ? -19.531 -9.711 18.234 1 25.36 376 PRO A C 1
ATOM 3024 O O . PRO A 1 376 ? -20.094 -8.609 18.234 1 25.36 376 PRO A O 1
ATOM 3027 N N . PRO A 1 377 ? -19.438 -10.328 17.062 1 26.47 377 PRO A N 1
ATOM 3028 C CA . PRO A 1 377 ? -20.438 -10.117 16.016 1 26.47 377 PRO A CA 1
ATOM 3029 C C . PRO A 1 377 ? -21.859 -10.094 16.547 1 26.47 377 PRO A C 1
ATOM 3031 O O . PRO A 1 377 ? -22.203 -10.875 17.438 1 26.47 377 PRO A O 1
ATOM 3034 N N . SER A 1 378 ? -22.547 -9.039 16.578 1 25.88 378 SER A N 1
ATOM 3035 C CA . SER A 1 378 ? -23.984 -9.141 16.797 1 25.88 378 SER A CA 1
ATOM 3036 C C . SER A 1 378 ? -24.594 -10.25 15.945 1 25.88 378 SER A C 1
ATOM 3038 O O . SER A 1 378 ? -24.016 -10.656 14.93 1 25.88 378 SER A O 1
ATOM 3040 N N . HIS A 1 379 ? -25.797 -10.891 16.297 1 23.14 379 HIS A N 1
ATOM 3041 C CA . HIS A 1 379 ? -26.688 -11.93 15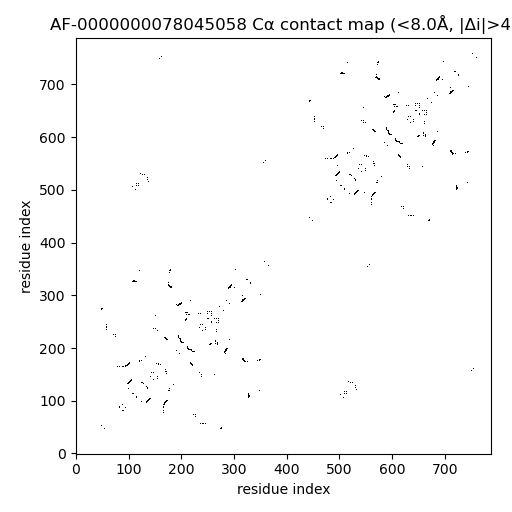.797 1 23.14 379 HIS A CA 1
ATOM 3042 C C . HIS A 1 379 ? -27.078 -11.664 14.352 1 23.14 379 HIS A C 1
ATOM 3044 O O . HIS A 1 379 ? -27.641 -10.609 14.039 1 23.14 379 HIS A O 1
ATOM 3050 N N . PHE A 1 380 ? -26.406 -12.133 13.398 1 23.28 380 PHE A N 1
ATOM 3051 C CA . PHE A 1 380 ? -26.984 -12.297 12.07 1 23.28 380 PHE A CA 1
ATOM 3052 C C . PHE A 1 380 ? -28.266 -13.109 12.133 1 23.28 380 PHE A C 1
ATOM 3054 O O . PHE A 1 380 ? -28.25 -14.297 12.461 1 23.28 380 PHE A O 1
ATOM 3061 N N . SER A 1 381 ? -29.469 -12.516 12.469 1 20.59 381 SER A N 1
ATOM 3062 C CA . SER A 1 381 ? -30.75 -13.172 12.219 1 20.59 381 SER A CA 1
ATOM 3063 C C . SER A 1 381 ? -30.812 -13.719 10.797 1 20.59 381 SER A C 1
ATOM 3065 O O . SER A 1 381 ? -30.422 -13.039 9.844 1 20.59 381 SER A O 1
ATOM 3067 N N . ASN A 1 382 ? -30.859 -15.047 10.617 1 20.25 382 ASN A N 1
ATOM 3068 C CA . ASN A 1 382 ? -31.188 -15.977 9.547 1 20.25 382 ASN A CA 1
ATOM 3069 C C . ASN A 1 382 ? -32.5 -15.594 8.852 1 20.25 382 ASN A C 1
ATOM 3071 O O . ASN A 1 382 ? -33.562 -15.711 9.445 1 20.25 382 ASN A O 1
ATOM 3075 N N . CYS A 1 383 ? -32.781 -14.492 8.266 1 20.19 383 CYS A N 1
ATOM 3076 C CA . CYS A 1 383 ? -34.031 -14.398 7.566 1 20.19 383 CYS A CA 1
ATOM 3077 C C . CYS A 1 383 ? -34.156 -15.492 6.508 1 20.19 383 CYS A C 1
ATOM 3079 O O . CYS A 1 383 ? -33.469 -15.453 5.492 1 20.19 383 CYS A O 1
ATOM 3081 N N . TRP A 1 384 ? -34.469 -16.797 6.945 1 17.91 384 TRP A N 1
ATOM 3082 C CA . TRP A 1 384 ? -34.938 -17.953 6.184 1 17.91 384 TRP A CA 1
ATOM 3083 C C . TRP A 1 384 ? -36.156 -17.594 5.34 1 17.91 384 TRP A C 1
ATOM 3085 O O . TRP A 1 384 ? -37.188 -17.219 5.875 1 17.91 384 TRP A O 1
ATOM 3095 N N . ILE A 1 385 ? -36.094 -16.812 4.277 1 19.47 385 ILE A N 1
ATOM 3096 C CA . ILE A 1 385 ? -37.281 -16.812 3.395 1 19.47 385 ILE A CA 1
ATOM 3097 C C . ILE A 1 385 ? -37.531 -18.234 2.893 1 19.47 385 ILE A C 1
ATOM 3099 O O . ILE A 1 385 ? -36.656 -18.875 2.328 1 19.47 385 ILE A O 1
ATOM 3103 N N . HIS A 1 386 ? -38.469 -19.031 3.539 1 18.44 386 HIS A N 1
ATOM 3104 C CA . HIS A 1 386 ? -39.188 -20.266 3.182 1 18.44 386 HIS A CA 1
ATOM 3105 C C . HIS A 1 386 ? -39.781 -20.172 1.787 1 18.44 386 HIS A C 1
ATOM 3107 O O . HIS A 1 386 ? -40.656 -19.344 1.549 1 18.44 386 HIS A O 1
ATOM 3113 N N . LEU A 1 387 ? -39.062 -20.156 0.667 1 18.47 387 LEU A N 1
ATOM 3114 C CA . LEU A 1 387 ? -39.75 -20.453 -0.595 1 18.47 387 LEU A CA 1
ATOM 3115 C C . LEU A 1 387 ? -40.438 -21.828 -0.543 1 18.47 387 LEU A C 1
ATOM 3117 O O . LEU A 1 387 ? -39.781 -22.828 -0.237 1 18.47 387 LEU A O 1
ATOM 3121 N N . SER A 1 388 ? -41.781 -21.922 -0.11 1 18.53 388 SER A N 1
ATOM 3122 C CA . SER A 1 388 ? -42.781 -22.953 -0.24 1 18.53 388 SER A CA 1
ATOM 3123 C C . SER A 1 388 ? -42.844 -23.484 -1.67 1 18.53 388 SER A C 1
ATOM 3125 O O . SER A 1 388 ? -42.938 -22.703 -2.621 1 18.53 388 SER A O 1
ATOM 3127 N N . ASN A 1 389 ? -42.156 -24.531 -2.113 1 18.34 389 ASN A N 1
ATOM 3128 C CA . ASN A 1 389 ? -42.375 -25.469 -3.211 1 18.34 389 ASN A CA 1
ATOM 3129 C C . ASN A 1 389 ? -43.812 -26.047 -3.172 1 18.34 389 ASN A C 1
ATOM 3131 O O . ASN A 1 389 ? -44.094 -26.906 -2.35 1 18.34 389 ASN A O 1
ATOM 3135 N N . SER A 1 390 ? -45 -25.375 -3.1 1 17.89 390 SER A N 1
ATOM 3136 C CA . SER A 1 390 ? -46.25 -26.062 -3.426 1 17.89 390 SER A CA 1
ATOM 3137 C C . SER A 1 390 ? -46.281 -26.547 -4.871 1 17.89 390 SER A C 1
ATOM 3139 O O . SER A 1 390 ? -46.5 -25.75 -5.793 1 17.89 390 SER A O 1
ATOM 3141 N N . CYS A 1 391 ? -45.312 -27.219 -5.566 1 18.52 391 CYS A N 1
ATOM 3142 C CA . CYS A 1 391 ? -45.656 -28.094 -6.684 1 18.52 391 CYS A CA 1
ATOM 3143 C C . CYS A 1 391 ? -46.656 -29.156 -6.258 1 18.52 391 CYS A C 1
ATOM 3145 O O . CYS A 1 391 ? -46.312 -30.031 -5.445 1 18.52 391 CYS A O 1
ATOM 3147 N N . SER A 1 392 ? -47.938 -28.812 -5.922 1 18.08 392 SER A N 1
ATOM 3148 C CA . SER A 1 392 ? -49.094 -29.719 -6.031 1 18.08 392 SER A CA 1
ATOM 3149 C C . SER A 1 392 ? -49.062 -30.469 -7.352 1 18.08 392 SER A C 1
ATOM 3151 O O . SER A 1 392 ? -48.5 -30 -8.336 1 18.08 392 SER A O 1
ATOM 3153 N N . GLY A 1 393 ? -49.188 -31.922 -7.41 1 19.39 393 GLY A N 1
ATOM 3154 C CA . GLY A 1 393 ? -49.812 -32.969 -8.203 1 19.39 393 GLY A CA 1
ATOM 3155 C C . GLY A 1 393 ? -51.156 -32.594 -8.758 1 19.39 393 GLY A C 1
ATOM 3156 O O . GLY A 1 393 ? -51.75 -33.312 -9.562 1 19.39 393 GLY A O 1
ATOM 3157 N N . GLY A 1 394 ? -51.75 -31.375 -9.039 1 18.75 394 GLY A N 1
ATOM 3158 C CA . GLY A 1 394 ? -52.625 -31.516 -10.203 1 18.75 394 GLY A CA 1
ATOM 3159 C C . GLY A 1 394 ? -51.844 -31.438 -11.516 1 18.75 394 GLY A C 1
ATOM 3160 O O . GLY A 1 394 ? -50.75 -30.922 -11.562 1 18.75 394 GLY A O 1
ATOM 3161 N N . MET B 1 1 ? -1.373 26.094 -71 1 19.94 1 MET B N 1
ATOM 3162 C CA . MET B 1 1 ? 0.085 26.141 -70.938 1 19.94 1 MET B CA 1
ATOM 3163 C C . MET B 1 1 ? 0.562 26.969 -69.812 1 19.94 1 MET B C 1
ATOM 3165 O O . MET B 1 1 ? 1.751 26.984 -69.438 1 19.94 1 MET B O 1
ATOM 3169 N N . LYS B 1 2 ? -0.191 28.047 -69.562 1 22.05 2 LYS B N 1
ATOM 3170 C CA . LYS B 1 2 ? 0.46 29.203 -68.938 1 22.05 2 LYS B CA 1
ATOM 3171 C C . LYS B 1 2 ? 0.993 28.875 -67.562 1 22.05 2 LYS B C 1
ATOM 3173 O O . LYS B 1 2 ? 0.264 28.328 -66.75 1 22.05 2 LYS B O 1
ATOM 3178 N N . ASP B 1 3 ? 2.338 28.938 -67.375 1 20.97 3 ASP B N 1
ATOM 3179 C CA . ASP B 1 3 ? 3.475 28.5 -66.562 1 20.97 3 ASP B CA 1
ATOM 3180 C C . ASP B 1 3 ? 3.59 29.344 -65.312 1 20.97 3 ASP B C 1
ATOM 3182 O O . ASP B 1 3 ? 4.695 29.609 -64.812 1 20.97 3 ASP B O 1
ATOM 3186 N N . ASN B 1 4 ? 2.441 30.078 -64.938 1 21.42 4 ASN B N 1
ATOM 3187 C CA . ASN B 1 4 ? 2.629 31.188 -64.062 1 21.42 4 ASN B CA 1
ATOM 3188 C C . ASN B 1 4 ? 3.408 30.766 -62.781 1 21.42 4 ASN B C 1
ATOM 3190 O O . ASN B 1 4 ? 3 29.844 -62.094 1 21.42 4 ASN B O 1
ATOM 3194 N N . LYS B 1 5 ? 4.723 31.109 -62.719 1 20.22 5 LYS B N 1
ATOM 3195 C CA . LYS B 1 5 ? 5.977 30.953 -62 1 20.22 5 LYS B CA 1
ATOM 3196 C C . LYS B 1 5 ? 5.852 31.531 -60.594 1 20.22 5 LYS B C 1
ATOM 3198 O O . LYS B 1 5 ? 6.117 32.719 -60.344 1 20.22 5 LYS B O 1
ATOM 3203 N N . PHE B 1 6 ? 4.652 31.688 -59.969 1 22.23 6 PHE B N 1
ATOM 3204 C CA . PHE B 1 6 ? 4.566 32.469 -58.75 1 22.23 6 PHE B CA 1
ATOM 3205 C C . PHE B 1 6 ? 5.633 32.062 -57.75 1 22.23 6 PHE B C 1
ATOM 3207 O O . PHE B 1 6 ? 5.699 30.891 -57.375 1 22.23 6 PHE B O 1
ATOM 3214 N N . ILE B 1 7 ? 6.773 32.719 -57.812 1 19.08 7 ILE B N 1
ATOM 3215 C CA . ILE B 1 7 ? 8.062 32.594 -57.156 1 19.08 7 ILE B CA 1
ATOM 3216 C C . ILE B 1 7 ? 7.867 32.75 -55.656 1 19.08 7 ILE B C 1
ATOM 3218 O O . ILE B 1 7 ? 7.25 33.719 -55.188 1 19.08 7 ILE B O 1
ATOM 3222 N N . LYS B 1 8 ? 8.055 31.688 -54.781 1 20.53 8 LYS B N 1
ATOM 3223 C CA . LYS B 1 8 ? 8.016 31.266 -53.375 1 20.53 8 LYS B CA 1
ATOM 3224 C C . LYS B 1 8 ? 9.055 32.031 -52.562 1 20.53 8 LYS B C 1
ATOM 3226 O O . LYS B 1 8 ? 10.219 31.609 -52.469 1 20.53 8 LYS B O 1
ATOM 3231 N N . SER B 1 9 ? 9.172 33.375 -52.781 1 18.23 9 SER B N 1
ATOM 3232 C CA . SER B 1 9 ? 10.328 33.906 -52.062 1 18.23 9 SER B CA 1
ATOM 3233 C C . SER B 1 9 ? 10.227 33.656 -50.562 1 18.23 9 SER B C 1
ATOM 3235 O O . SER B 1 9 ? 9.18 33.906 -49.969 1 18.23 9 SER B O 1
ATOM 3237 N N . ARG B 1 10 ? 11.055 32.719 -49.969 1 20.47 10 ARG B N 1
ATOM 3238 C CA . ARG B 1 10 ? 11.43 32.125 -48.719 1 20.47 10 ARG B CA 1
ATOM 3239 C C . ARG B 1 10 ? 12.039 33.156 -47.781 1 20.47 10 ARG B C 1
ATOM 3241 O O . ARG B 1 10 ? 13.25 33.156 -47.562 1 20.47 10 ARG B O 1
ATOM 3248 N N . ALA B 1 11 ? 11.867 34.469 -48 1 21 11 ALA B N 1
ATOM 3249 C CA . ALA B 1 11 ? 12.773 35.312 -47.188 1 21 11 ALA B CA 1
ATOM 3250 C C . ALA B 1 11 ? 12.656 35 -45.719 1 21 11 ALA B C 1
ATOM 3252 O O . ALA B 1 11 ? 11.555 34.812 -45.188 1 21 11 ALA B O 1
ATOM 3253 N N . GLY B 1 12 ? 13.734 34.469 -45.094 1 20.3 12 GLY B N 1
ATOM 3254 C CA . GLY B 1 12 ? 14.219 34 -43.781 1 20.3 12 GLY B CA 1
ATOM 3255 C C . GLY B 1 12 ? 14.117 35.062 -42.688 1 20.3 12 GLY B C 1
ATOM 3256 O O . GLY B 1 12 ? 14.836 36.062 -42.75 1 20.3 12 GLY B O 1
ATOM 3257 N N . LEU B 1 13 ? 12.922 35.656 -42.469 1 20.56 13 LEU B N 1
ATOM 3258 C CA . LEU B 1 13 ? 12.898 36.719 -41.438 1 20.56 13 LEU B CA 1
ATOM 3259 C C . LEU B 1 13 ? 13.648 36.281 -40.188 1 20.56 13 LEU B C 1
ATOM 3261 O O . LEU B 1 13 ? 13.312 35.281 -39.594 1 20.56 13 LEU B O 1
ATOM 3265 N N . ARG B 1 14 ? 14.945 36.688 -40.094 1 20.2 14 ARG B N 1
ATOM 3266 C CA . ARG B 1 14 ? 15.922 36.625 -39.031 1 20.2 14 ARG B CA 1
ATOM 3267 C C . ARG B 1 14 ? 15.328 37.156 -37.719 1 20.2 14 ARG B C 1
ATOM 3269 O O . ARG B 1 14 ? 14.953 38.312 -37.656 1 20.2 14 ARG B O 1
ATOM 3276 N N . TRP B 1 15 ? 14.461 36.406 -37.062 1 20.64 15 TRP B N 1
ATOM 3277 C CA . TRP B 1 15 ? 13.891 36.75 -35.781 1 20.64 15 TRP B CA 1
ATOM 3278 C C . TRP B 1 15 ? 14.977 37.281 -34.844 1 20.64 15 TRP B C 1
ATOM 3280 O O . TRP B 1 15 ? 16.016 36.625 -34.656 1 20.64 15 TRP B O 1
ATOM 3290 N N . LEU B 1 16 ? 15.148 38.594 -34.781 1 23.86 16 LEU B N 1
ATOM 3291 C CA . LEU B 1 16 ? 16.062 39.312 -33.875 1 23.86 16 LEU B CA 1
ATOM 3292 C C . LEU B 1 16 ? 15.984 38.75 -32.469 1 23.86 16 LEU B C 1
ATOM 3294 O O . LEU B 1 16 ? 14.914 38.312 -32.031 1 23.86 16 LEU B O 1
ATOM 3298 N N . PRO B 1 17 ? 17.203 38.469 -31.844 1 25.08 17 PRO B N 1
ATOM 3299 C CA . PRO B 1 17 ? 17.5 37.875 -30.531 1 25.08 17 PRO B CA 1
ATOM 3300 C C . PRO B 1 17 ? 16.906 38.688 -29.391 1 25.08 17 PRO B C 1
ATOM 3302 O O . PRO B 1 17 ? 17.125 39.906 -29.297 1 25.08 17 PRO B O 1
ATOM 3305 N N . ALA B 1 18 ? 15.617 38.531 -29 1 27.12 18 ALA B N 1
ATOM 3306 C CA . ALA B 1 18 ? 14.953 39.188 -27.891 1 27.12 18 ALA B CA 1
ATOM 3307 C C . ALA B 1 18 ? 15.891 39.344 -26.703 1 27.12 18 ALA B C 1
ATOM 3309 O O . ALA B 1 18 ? 16.5 38.375 -26.25 1 27.12 18 ALA B O 1
ATOM 3310 N N . SER B 1 19 ? 16.453 40.5 -26.453 1 26.44 19 SER B N 1
ATOM 3311 C CA . SER B 1 19 ? 17.438 41.031 -25.516 1 26.44 19 SER B CA 1
ATOM 3312 C C . SER B 1 19 ? 17.125 40.625 -24.078 1 26.44 19 SER B C 1
ATOM 3314 O O . SER B 1 19 ? 16 40.25 -23.766 1 26.44 19 SER B O 1
ATOM 3316 N N . GLU B 1 20 ? 18.219 40.719 -23.156 1 33.22 20 GLU B N 1
ATOM 3317 C CA . GLU B 1 20 ? 18.609 40.438 -21.781 1 33.22 20 GLU B CA 1
ATOM 3318 C C . GLU B 1 20 ? 17.656 41.062 -20.781 1 33.22 20 GLU B C 1
ATOM 3320 O O . GLU B 1 20 ? 17.719 40.812 -19.578 1 33.22 20 GLU B O 1
ATOM 3325 N N . SER B 1 21 ? 16.938 42.156 -21.219 1 31.45 21 SER B N 1
ATOM 3326 C CA . SER B 1 21 ? 16.312 43 -20.234 1 31.45 21 SER B CA 1
ATOM 3327 C C . SER B 1 21 ? 15.109 42.344 -19.594 1 31.45 21 SER B C 1
ATOM 3329 O O . SER B 1 21 ? 14.727 42.656 -18.469 1 31.45 21 SER B O 1
ATOM 3331 N N . MET B 1 22 ? 14.375 41.531 -20.453 1 33.22 22 MET B N 1
ATOM 3332 C CA . MET B 1 22 ? 13.125 41.062 -19.859 1 33.22 22 MET B CA 1
ATOM 3333 C C . MET B 1 22 ? 13.383 39.969 -18.844 1 33.22 22 MET B C 1
ATOM 3335 O O . MET B 1 22 ? 12.453 39.5 -18.172 1 33.22 22 MET B O 1
ATOM 3339 N N . ALA B 1 23 ? 14.547 39.281 -19 1 35.16 23 ALA B N 1
ATOM 3340 C CA . ALA B 1 23 ? 14.82 38.219 -18.016 1 35.16 23 ALA B CA 1
ATOM 3341 C C . ALA B 1 23 ? 15.039 38.812 -16.625 1 35.16 23 ALA B C 1
ATOM 3343 O O . ALA B 1 23 ? 14.75 38.188 -15.625 1 35.16 23 ALA B O 1
ATOM 3344 N N . SER B 1 24 ? 15.555 40.094 -16.609 1 37.72 24 SER B N 1
ATOM 3345 C CA . SER B 1 24 ? 15.836 40.688 -15.305 1 37.72 24 SER B CA 1
ATOM 3346 C C . SER B 1 24 ? 14.547 41 -14.555 1 37.72 24 SER B C 1
ATOM 3348 O O . SER B 1 24 ? 14.492 40.875 -13.328 1 37.72 24 SER B O 1
ATOM 3350 N N . THR B 1 25 ? 13.555 41.5 -15.375 1 39.09 25 THR B N 1
ATOM 3351 C CA . THR B 1 25 ? 12.359 41.906 -14.656 1 39.09 25 THR B CA 1
ATOM 3352 C C . THR B 1 25 ? 11.602 40.688 -14.125 1 39.09 25 THR B C 1
ATOM 3354 O O . THR B 1 25 ? 11 40.75 -13.047 1 39.09 25 THR B O 1
ATOM 3357 N N . ALA B 1 26 ? 11.617 39.531 -14.867 1 37.22 26 ALA B N 1
ATOM 3358 C CA . ALA B 1 26 ? 10.898 38.375 -14.367 1 37.22 26 ALA B CA 1
ATOM 3359 C C . ALA B 1 26 ? 11.609 37.75 -13.156 1 37.22 26 ALA B C 1
ATOM 3361 O O . ALA B 1 26 ? 10.953 37.281 -12.219 1 37.22 26 ALA B O 1
ATOM 3362 N N . ILE B 1 27 ? 12.961 37.844 -13.141 1 40.75 27 ILE B N 1
ATOM 3363 C CA . ILE B 1 27 ? 13.688 37.406 -11.945 1 40.75 27 ILE B CA 1
ATOM 3364 C C . ILE B 1 27 ? 13.383 38.344 -10.789 1 40.75 27 ILE B C 1
ATOM 3366 O O . ILE B 1 27 ? 13.141 37.906 -9.664 1 40.75 27 ILE B O 1
ATOM 3370 N N . LEU B 1 28 ? 13.266 39.688 -11.125 1 37.72 28 LEU B N 1
ATOM 3371 C CA . LEU B 1 28 ? 12.984 40.625 -10.047 1 37.72 28 LEU B CA 1
ATOM 3372 C C . LEU B 1 28 ? 11.562 40.438 -9.523 1 37.72 28 LEU B C 1
ATOM 3374 O O . LEU B 1 28 ? 11.336 40.469 -8.312 1 37.72 28 LEU B O 1
ATOM 3378 N N . LEU B 1 29 ? 10.586 40.188 -10.391 1 38.84 29 LEU B N 1
ATOM 3379 C CA . LEU B 1 29 ? 9.227 40.031 -9.914 1 38.84 29 LEU B CA 1
ATOM 3380 C C . LEU B 1 29 ? 9.062 38.688 -9.211 1 38.84 29 LEU B C 1
ATOM 3382 O O . LEU B 1 29 ? 8.312 38.562 -8.242 1 38.84 29 LEU B O 1
ATOM 3386 N N . SER B 1 30 ? 9.734 37.625 -9.633 1 36.5 30 SER B N 1
ATOM 3387 C CA . SER B 1 30 ? 9.727 36.375 -8.891 1 36.5 30 SER B CA 1
ATOM 3388 C C . SER B 1 30 ? 10.453 36.531 -7.559 1 36.5 30 SER B C 1
ATOM 3390 O O . SER B 1 30 ? 10.055 35.906 -6.559 1 36.5 30 SER B O 1
ATOM 3392 N N . LEU B 1 31 ? 11.5 37.344 -7.465 1 39.5 31 LEU B N 1
ATOM 3393 C CA . LEU B 1 31 ? 12.172 37.625 -6.203 1 39.5 31 LEU B CA 1
ATOM 3394 C C . LEU B 1 31 ? 11.297 38.469 -5.301 1 39.5 31 LEU B C 1
ATOM 3396 O O . LEU B 1 31 ? 11.266 38.281 -4.086 1 39.5 31 LEU B O 1
ATOM 3400 N N . ILE B 1 32 ? 10.609 39.5 -5.832 1 37.72 32 ILE B N 1
ATOM 3401 C CA . ILE B 1 32 ? 9.727 40.344 -5.008 1 37.72 32 ILE B CA 1
ATOM 3402 C C . ILE B 1 32 ? 8.555 39.5 -4.504 1 37.72 32 ILE B C 1
ATOM 3404 O O . ILE B 1 32 ? 8.18 39.594 -3.334 1 37.72 32 ILE B O 1
ATOM 3408 N N . SER B 1 33 ? 7.922 38.656 -5.324 1 34 33 SER B N 1
ATOM 3409 C CA . SER B 1 33 ? 6.82 37.812 -4.848 1 34 33 SER B CA 1
ATOM 3410 C C . SER B 1 33 ? 7.305 36.781 -3.842 1 34 33 SER B C 1
ATOM 3412 O O . SER B 1 33 ? 6.566 36.406 -2.93 1 34 33 SER B O 1
ATOM 3414 N N . ALA B 1 34 ? 8.469 36.188 -3.963 1 36.25 34 ALA B N 1
ATOM 3415 C CA . ALA B 1 34 ? 9.07 35.281 -2.969 1 36.25 34 ALA B CA 1
ATOM 3416 C C . ALA B 1 34 ? 9.344 36.031 -1.663 1 36.25 34 ALA B C 1
ATOM 3418 O O . ALA B 1 34 ? 9.164 35.469 -0.577 1 36.25 34 ALA B O 1
ATOM 3419 N N . ILE B 1 35 ? 9.883 37.281 -1.703 1 37.38 35 ILE B N 1
ATOM 3420 C CA . ILE B 1 35 ? 10.117 38.062 -0.496 1 37.38 35 ILE B CA 1
ATOM 3421 C C . ILE B 1 35 ? 8.781 38.406 0.161 1 37.38 35 ILE B C 1
ATOM 3423 O O . ILE B 1 35 ? 8.664 38.406 1.389 1 37.38 35 ILE B O 1
ATOM 3427 N N . PHE B 1 36 ? 7.801 38.875 -0.619 1 34.53 36 PHE B N 1
ATOM 3428 C CA . PHE B 1 36 ? 6.531 39.188 0.029 1 34.53 36 PHE B CA 1
ATOM 3429 C C . PHE B 1 36 ? 5.906 37.938 0.625 1 34.53 36 PHE B C 1
ATOM 3431 O O . PHE B 1 36 ? 4.887 38 1.313 1 34.53 36 PHE B O 1
ATOM 3438 N N . THR B 1 37 ? 6.121 36.781 0.01 1 32.5 37 THR B N 1
ATOM 3439 C CA . THR B 1 37 ? 5.371 35.656 0.586 1 32.5 37 THR B CA 1
ATOM 3440 C C . THR B 1 37 ? 5.562 35.625 2.1 1 32.5 37 THR B C 1
ATOM 3442 O O . THR B 1 37 ? 4.59 35.531 2.854 1 32.5 37 THR B O 1
ATOM 3445 N N . VAL B 1 38 ? 6.59 34.688 2.545 1 36.56 38 VAL B N 1
ATOM 3446 C CA . VAL B 1 38 ? 6.355 33.969 3.795 1 36.56 38 VAL B CA 1
ATOM 3447 C C . VAL B 1 38 ? 6.496 34.938 4.973 1 36.56 38 VAL B C 1
ATOM 3449 O O . VAL B 1 38 ? 6.082 34.594 6.094 1 36.56 38 VAL B O 1
ATOM 3452 N N . CYS B 1 39 ? 7.367 35.938 4.82 1 34.31 39 CYS B N 1
ATOM 3453 C CA . CYS B 1 39 ? 7.531 36.531 6.137 1 34.31 39 CYS B CA 1
ATOM 3454 C C . CYS B 1 39 ? 6.301 37.344 6.523 1 34.31 39 CYS B C 1
ATOM 3456 O O . CYS B 1 39 ? 6.277 38.562 6.367 1 34.31 39 CYS B O 1
ATOM 3458 N N . VAL B 1 40 ? 5.223 37.156 5.902 1 36.41 40 VAL B N 1
ATOM 3459 C CA . VAL B 1 40 ? 4.098 37.875 6.508 1 36.41 40 VAL B CA 1
ATOM 3460 C C . VAL B 1 40 ? 4.188 37.781 8.031 1 36.41 40 VAL B C 1
ATOM 3462 O O . VAL B 1 40 ? 3.664 36.844 8.633 1 36.41 40 VAL B O 1
ATOM 3465 N N . ILE B 1 41 ? 5.301 37.656 8.617 1 36.28 41 ILE B N 1
ATOM 3466 C CA . ILE B 1 41 ? 5.145 37.719 10.062 1 36.28 41 ILE B CA 1
ATOM 3467 C C . ILE B 1 41 ? 4.234 38.906 10.43 1 36.28 41 ILE B C 1
ATOM 3469 O O . ILE B 1 41 ? 4.531 40.031 10.094 1 36.28 41 ILE B O 1
ATOM 3473 N N . TRP B 1 42 ? 3.035 38.594 10.742 1 38.19 42 TRP B N 1
ATOM 3474 C CA . TRP B 1 42 ? 1.905 39.281 11.367 1 38.19 42 TRP B CA 1
ATOM 3475 C C . TRP B 1 42 ? 2.383 40.219 12.461 1 38.19 42 TRP B C 1
ATOM 3477 O O . TRP B 1 42 ? 3.303 39.906 13.219 1 38.19 42 TRP B O 1
ATOM 3487 N N . SER B 1 43 ? 2.367 41.469 12.148 1 39.06 43 SER B N 1
ATOM 3488 C CA . SER B 1 43 ? 2.422 42.406 13.266 1 39.06 43 SER B CA 1
ATOM 3489 C C . SER B 1 43 ? 1.708 41.812 14.492 1 39.06 43 SER B C 1
ATOM 3491 O O . SER B 1 43 ? 0.479 41.719 14.508 1 39.06 43 SER B O 1
ATOM 3493 N N . ARG B 1 44 ? 2.207 40.781 15.07 1 45.56 44 ARG B N 1
ATOM 3494 C CA . ARG B 1 44 ? 1.729 40.25 16.328 1 45.56 44 ARG B CA 1
ATOM 3495 C C . ARG B 1 44 ? 1.446 41.344 17.344 1 45.56 44 ARG B C 1
ATOM 3497 O O . ARG B 1 44 ? 2.348 42.094 17.703 1 45.56 44 ARG B O 1
ATOM 3504 N N . GLN B 1 45 ? 0.288 41.812 17.359 1 45.84 45 GLN B N 1
ATOM 3505 C CA . GLN B 1 45 ? -0.069 42.75 18.391 1 45.84 45 GLN B CA 1
ATOM 3506 C C . GLN B 1 45 ? 0.294 42.25 19.781 1 45.84 45 GLN B C 1
ATOM 3508 O O . GLN B 1 45 ? 0.399 43.031 20.734 1 45.84 45 GLN B O 1
ATOM 3513 N N . THR B 1 46 ? 0.204 40.875 19.984 1 52 46 THR B N 1
ATOM 3514 C CA . THR B 1 46 ? 0.512 40.406 21.328 1 52 46 THR B CA 1
ATOM 3515 C C . THR B 1 46 ? 1.855 39.656 21.344 1 52 46 THR B C 1
ATOM 3517 O O . THR B 1 46 ? 2.299 39.156 20.312 1 52 46 THR B O 1
ATOM 3520 N N . LEU B 1 47 ? 2.65 39.875 22.344 1 60.34 47 LEU B N 1
ATOM 3521 C CA . LEU B 1 47 ? 3.951 39.25 22.578 1 60.34 47 LEU B CA 1
ATOM 3522 C C . LEU B 1 47 ? 3.885 37.75 22.328 1 60.34 47 LEU B C 1
ATOM 3524 O O . LEU B 1 47 ? 2.955 37.062 22.797 1 60.34 47 LEU B O 1
ATOM 3528 N N . PRO B 1 48 ? 4.703 37.188 21.531 1 74.56 48 PRO B N 1
ATOM 3529 C CA . PRO B 1 48 ? 4.742 35.719 21.328 1 74.56 48 PRO B CA 1
ATOM 3530 C C . PRO B 1 48 ? 4.812 34.938 22.625 1 74.56 48 PRO B C 1
ATOM 3532 O O . PRO B 1 48 ? 5.395 35.406 23.609 1 74.56 48 PRO B O 1
ATOM 3535 N N . VAL B 1 49 ? 4 33.938 22.641 1 81.19 49 VAL B N 1
ATOM 3536 C CA . VAL B 1 49 ? 3.982 33.062 23.812 1 81.19 49 VAL B CA 1
ATOM 3537 C C . VAL B 1 49 ? 5.039 31.969 23.672 1 81.19 49 VAL B C 1
ATOM 3539 O O . VAL B 1 49 ? 5.363 31.562 22.562 1 81.19 49 VAL B O 1
ATOM 3542 N N . THR B 1 50 ? 5.648 31.625 24.781 1 80.81 50 THR B N 1
ATOM 3543 C CA . THR B 1 50 ? 6.641 30.547 24.781 1 80.81 50 THR B CA 1
ATOM 3544 C C . THR B 1 50 ? 5.977 29.188 24.953 1 80.81 50 THR B C 1
ATOM 3546 O O . THR B 1 50 ? 4.855 29.109 25.469 1 80.81 50 THR B O 1
ATOM 3549 N N . GLU B 1 51 ? 6.664 28.234 24.484 1 82.75 51 GLU B N 1
ATOM 3550 C CA . GLU B 1 51 ? 6.219 26.859 24.703 1 82.75 51 GLU B CA 1
ATOM 3551 C C . GLU B 1 51 ? 5.969 26.578 26.188 1 82.75 51 GLU B C 1
ATOM 3553 O O . GLU B 1 51 ? 4.98 25.938 26.547 1 82.75 51 GLU B O 1
ATOM 3558 N N . LYS B 1 52 ? 6.855 27.031 26.984 1 82.44 52 LYS B N 1
ATOM 3559 C CA . LYS B 1 52 ? 6.734 26.828 28.438 1 82.44 52 LYS B CA 1
ATOM 3560 C C . LYS B 1 52 ? 5.445 27.438 28.969 1 82.44 52 LYS B C 1
ATOM 3562 O O . LYS B 1 52 ? 4.738 26.828 29.766 1 82.44 52 LYS B O 1
ATOM 3567 N N . SER B 1 53 ? 5.184 28.609 28.516 1 83.56 53 SER B N 1
ATOM 3568 C CA . SER B 1 53 ? 3.988 29.297 28.984 1 83.56 53 SER B CA 1
ATOM 3569 C C . SER B 1 53 ? 2.723 28.562 28.578 1 83.56 53 SER B C 1
ATOM 3571 O O . SER B 1 53 ? 1.78 28.438 29.359 1 83.56 53 SER B O 1
ATOM 3573 N N . ILE B 1 54 ? 2.662 28.047 27.391 1 85.44 54 ILE B N 1
ATOM 3574 C CA . ILE B 1 54 ? 1.511 27.297 26.906 1 85.44 54 ILE B CA 1
ATOM 3575 C C . ILE B 1 54 ? 1.341 26.016 27.719 1 85.44 54 ILE B C 1
ATOM 3577 O O . ILE B 1 54 ? 0.235 25.703 28.172 1 85.44 54 ILE B O 1
ATOM 3581 N N . ARG B 1 55 ? 2.438 25.359 27.984 1 82.56 55 ARG B N 1
ATOM 3582 C CA . ARG B 1 55 ? 2.4 24.125 28.75 1 82.56 55 ARG B CA 1
ATOM 3583 C C . ARG B 1 55 ? 1.868 24.359 30.156 1 82.56 55 ARG B C 1
ATOM 3585 O O . ARG B 1 55 ? 1.051 23.578 30.656 1 82.56 55 ARG B O 1
ATOM 3592 N N . GLU B 1 56 ? 2.318 25.359 30.719 1 84.06 56 GLU B N 1
ATOM 3593 C CA . GLU B 1 56 ? 1.898 25.688 32.062 1 84.06 56 GLU B CA 1
ATOM 3594 C C . GLU B 1 56 ? 0.413 26.031 32.125 1 84.06 56 GLU B C 1
ATOM 3596 O O . GLU B 1 56 ? -0.261 25.75 33.125 1 84.06 56 GLU B O 1
ATOM 3601 N N . GLU B 1 57 ? 0.034 26.578 31.125 1 84.06 57 GLU B N 1
ATOM 3602 C CA . GLU B 1 57 ? -1.366 27 31.094 1 84.06 57 GLU B CA 1
ATOM 3603 C C . GLU B 1 57 ? -2.285 25.797 30.859 1 84.06 57 GLU B C 1
ATOM 3605 O O . GLU B 1 57 ? -3.34 25.688 31.484 1 84.06 57 GLU B O 1
ATOM 3610 N N . VAL B 1 58 ? -1.892 24.938 29.969 1 83.38 58 VAL B N 1
ATOM 3611 C CA . VAL B 1 58 ? -2.812 23.875 29.578 1 83.38 58 VAL B CA 1
ATOM 3612 C C . VAL B 1 58 ? -2.59 22.656 30.469 1 83.38 58 VAL B C 1
ATOM 3614 O O . VAL B 1 58 ? -3.438 21.75 30.516 1 83.38 58 VAL B O 1
ATOM 3617 N N . GLU B 1 59 ? -1.448 22.562 31.062 1 79.12 59 GLU B N 1
ATOM 3618 C CA . GLU B 1 59 ? -1.124 21.484 32 1 79.12 59 GLU B CA 1
ATOM 3619 C C . GLU B 1 59 ? -0.637 22.047 33.312 1 79.12 59 GLU B C 1
ATOM 3621 O O . GLU B 1 59 ? 0.53 21.891 33.688 1 79.12 59 GLU B O 1
ATOM 3626 N N . PRO B 1 60 ? -1.562 22.453 34.031 1 71.69 60 PRO B N 1
ATOM 3627 C CA . PRO B 1 60 ? -1.144 23.141 35.25 1 71.69 60 PRO B CA 1
ATOM 3628 C C . PRO B 1 60 ? -0.635 22.188 36.344 1 71.69 60 PRO B C 1
ATOM 3630 O O . PRO B 1 60 ? 0.076 22.609 37.25 1 71.69 60 PRO B O 1
ATOM 3633 N N . HIS B 1 61 ? -1.032 20.938 36.219 1 67.56 61 HIS B N 1
ATOM 3634 C CA . HIS B 1 61 ? -0.558 19.984 37.219 1 67.56 61 HIS B CA 1
ATOM 3635 C C . HIS B 1 61 ? 0.485 19.047 36.625 1 67.56 61 HIS B C 1
ATOM 3637 O O . HIS B 1 61 ? 0.548 18.859 35.406 1 67.56 61 HIS B O 1
ATOM 3643 N N . GLN B 1 62 ? 1.445 18.688 37.469 1 61.25 62 GLN B N 1
ATOM 3644 C CA . GLN B 1 62 ? 2.496 17.766 37.062 1 61.25 62 GLN B CA 1
ATOM 3645 C C . GLN B 1 62 ? 1.928 16.375 36.781 1 61.25 62 GLN B C 1
ATOM 3647 O O . GLN B 1 62 ? 1.12 15.859 37.562 1 61.25 62 GLN B O 1
ATOM 3652 N N . TYR B 1 63 ? 2.129 16.078 35.5 1 62.66 63 TYR B N 1
ATOM 3653 C CA . TYR B 1 63 ? 1.611 14.766 35.125 1 62.66 63 TYR B CA 1
ATOM 3654 C C . TYR B 1 63 ? 2.707 13.703 35.188 1 62.66 63 TYR B C 1
ATOM 3656 O O . TYR B 1 63 ? 3.885 14.008 35 1 62.66 63 TYR B O 1
ATOM 3664 N N . THR B 1 64 ? 2.275 12.531 35.688 1 58.38 64 THR B N 1
ATOM 3665 C CA . THR B 1 64 ? 3.197 11.406 35.812 1 58.38 64 THR B CA 1
ATOM 3666 C C . THR B 1 64 ? 3.568 10.883 34.406 1 58.38 64 THR B C 1
ATOM 3668 O O . THR B 1 64 ? 2.896 11.188 33.438 1 58.38 64 THR B O 1
ATOM 3671 N N . ALA B 1 65 ? 4.719 10.25 34.406 1 55.66 65 ALA B N 1
ATOM 3672 C CA . ALA B 1 65 ? 5.203 9.594 33.188 1 55.66 65 ALA B CA 1
ATOM 3673 C C . ALA B 1 65 ? 4.16 8.633 32.625 1 55.66 65 ALA B C 1
ATOM 3675 O O . ALA B 1 65 ? 4.145 8.352 31.422 1 55.66 65 ALA B O 1
ATOM 3676 N N . ALA B 1 66 ? 3.361 8.156 33.469 1 54.66 66 ALA B N 1
ATOM 3677 C CA . ALA B 1 66 ? 2.326 7.215 33.062 1 54.66 66 ALA B CA 1
ATOM 3678 C C . ALA B 1 66 ? 1.25 7.914 32.219 1 54.66 66 ALA B C 1
ATOM 3680 O O . ALA B 1 66 ? 0.598 7.289 31.391 1 54.66 66 ALA B O 1
ATOM 3681 N N . GLU B 1 67 ? 1.228 9.125 32.469 1 59.44 67 GLU B N 1
ATOM 3682 C CA . GLU B 1 67 ? 0.124 9.867 31.875 1 59.44 67 GLU B CA 1
ATOM 3683 C C . GLU B 1 67 ? 0.533 10.469 30.531 1 59.44 67 GLU B C 1
ATOM 3685 O O . GLU B 1 67 ? -0.316 10.727 29.672 1 59.44 67 GLU B O 1
ATOM 3690 N N . ARG B 1 68 ? 1.927 10.633 30.484 1 65.62 68 ARG B N 1
ATOM 3691 C CA . ARG B 1 68 ? 2.428 11.242 29.25 1 65.62 68 ARG B CA 1
ATOM 3692 C C . ARG B 1 68 ? 3.652 10.5 28.734 1 65.62 68 ARG B C 1
ATOM 3694 O O . ARG B 1 68 ? 4.547 10.148 29.516 1 65.62 68 ARG B O 1
ATOM 3701 N N . PRO B 1 69 ? 3.551 10.266 27.391 1 69.25 69 PRO B N 1
ATOM 3702 C CA . PRO B 1 69 ? 4.797 9.703 26.859 1 69.25 69 PRO B CA 1
ATOM 3703 C C . PRO B 1 69 ? 6.008 10.594 27.125 1 69.25 69 PRO B C 1
ATOM 3705 O O . PRO B 1 69 ? 5.895 11.82 27.078 1 69.25 69 PRO B O 1
ATOM 3708 N N . PRO B 1 70 ? 7.051 9.906 27.547 1 75.69 70 PRO B N 1
ATOM 3709 C CA . PRO B 1 70 ? 8.258 10.703 27.812 1 75.69 70 PRO B CA 1
ATOM 3710 C C . PRO B 1 70 ? 8.727 11.5 26.594 1 75.69 70 PRO B C 1
ATOM 3712 O O . PRO B 1 70 ? 8.547 11.055 25.453 1 75.69 70 PRO B O 1
ATOM 3715 N N . ALA B 1 71 ? 9.258 12.688 26.953 1 82.5 71 ALA B N 1
ATOM 3716 C CA . ALA B 1 71 ? 9.836 13.516 25.891 1 82.5 71 ALA B CA 1
ATOM 3717 C C . ALA B 1 71 ? 11.023 12.828 25.234 1 82.5 71 ALA B C 1
ATOM 3719 O O . ALA B 1 71 ? 11.797 12.133 25.906 1 82.5 71 ALA B O 1
ATOM 3720 N N . VAL B 1 72 ? 11.109 12.906 23.984 1 89.19 72 VAL B N 1
ATOM 3721 C CA . VAL B 1 72 ? 12.273 12.414 23.266 1 89.19 72 VAL B CA 1
ATOM 3722 C C . VAL B 1 72 ? 13.383 13.469 23.297 1 89.19 72 VAL B C 1
ATOM 3724 O O . VAL B 1 72 ? 13.195 14.594 22.828 1 89.19 72 VAL B O 1
ATOM 3727 N N . VAL B 1 73 ? 14.484 13.109 23.906 1 92.31 73 VAL B N 1
ATOM 3728 C CA . VAL B 1 73 ? 15.578 14.07 24.031 1 92.31 73 VAL B CA 1
ATOM 3729 C C . VAL B 1 73 ? 16.781 13.594 23.219 1 92.31 73 VAL B C 1
ATOM 3731 O O . VAL B 1 73 ? 16.969 12.391 23.031 1 92.31 73 VAL B O 1
ATOM 3734 N N . GLU B 1 74 ? 17.562 14.531 22.688 1 95.88 74 GLU B N 1
ATOM 3735 C CA . GLU B 1 74 ? 18.781 14.289 21.938 1 95.88 74 GLU B CA 1
ATOM 3736 C C . GLU B 1 74 ? 18.531 13.422 20.703 1 95.88 74 GLU B C 1
ATOM 3738 O O . GLU B 1 74 ? 19.312 12.523 20.391 1 95.88 74 GLU B O 1
ATOM 3743 N N . TRP B 1 75 ? 17.391 13.688 20.062 1 96.69 75 TRP B N 1
ATOM 3744 C CA . TRP B 1 75 ? 16.969 12.859 18.938 1 96.69 75 TRP B CA 1
ATOM 3745 C C . TRP B 1 75 ? 17.953 12.977 17.766 1 96.69 75 TRP B C 1
ATOM 3747 O O . TRP B 1 75 ? 18.297 11.984 17.125 1 96.69 75 TRP B O 1
ATOM 3757 N N . ASP B 1 76 ? 18.438 14.18 17.531 1 97 76 ASP B N 1
ATOM 3758 C CA . ASP B 1 76 ? 19.375 14.367 16.438 1 97 76 ASP B CA 1
ATOM 3759 C C . ASP B 1 76 ? 20.641 13.539 16.641 1 97 76 ASP B C 1
ATOM 3761 O O . ASP B 1 76 ? 21.156 12.938 15.703 1 97 76 ASP B O 1
ATOM 3765 N N . LYS B 1 77 ? 21.078 13.57 17.859 1 96.06 77 LYS B N 1
ATOM 3766 C CA . LYS B 1 77 ? 22.266 12.781 18.188 1 96.06 77 LYS B CA 1
ATOM 3767 C C . LYS B 1 77 ? 21.984 11.289 18.031 1 96.06 77 LYS B C 1
ATOM 3769 O O . LYS B 1 77 ? 22.781 10.57 17.422 1 96.06 77 LYS B O 1
ATOM 3774 N N . LYS B 1 78 ? 20.906 10.883 18.578 1 94.19 78 LYS B N 1
ATOM 3775 C CA . LYS B 1 78 ? 20.516 9.477 18.484 1 94.19 78 LYS B CA 1
ATOM 3776 C C . LYS B 1 78 ? 20.344 9.039 17.031 1 94.19 78 LYS B C 1
ATOM 3778 O O . LYS B 1 78 ? 20.766 7.945 16.656 1 94.19 78 LYS B O 1
ATOM 3783 N N . ARG B 1 79 ? 19.734 9.844 16.281 1 92.31 79 ARG B N 1
ATOM 3784 C CA . ARG B 1 79 ? 19.516 9.578 14.867 1 92.31 79 ARG B CA 1
ATOM 3785 C C . ARG B 1 79 ? 20.844 9.477 14.117 1 92.31 79 ARG B C 1
ATOM 3787 O O . ARG B 1 79 ? 21.031 8.57 13.312 1 92.31 79 ARG B O 1
ATOM 3794 N N . THR B 1 80 ? 21.75 10.352 14.375 1 92.12 80 THR B N 1
ATOM 3795 C CA . THR B 1 80 ? 23.078 10.328 13.758 1 92.12 80 THR B CA 1
ATOM 3796 C C . THR B 1 80 ? 23.812 9.047 14.117 1 92.12 80 THR B C 1
ATOM 3798 O O . THR B 1 80 ? 24.453 8.43 13.258 1 92.12 80 THR B O 1
ATOM 3801 N N . GLU B 1 81 ? 23.719 8.719 15.336 1 91.31 81 GLU B N 1
ATOM 3802 C CA . GLU B 1 81 ? 24.359 7.488 15.789 1 91.31 81 GLU B CA 1
ATOM 3803 C C . GLU B 1 81 ? 23.781 6.266 15.086 1 91.31 81 GLU B C 1
ATOM 3805 O O . GLU B 1 81 ? 24.531 5.371 14.672 1 91.31 81 GLU B O 1
ATOM 3810 N N . TRP B 1 82 ? 22.516 6.293 14.969 1 89.69 82 TRP B N 1
ATOM 3811 C CA . TRP B 1 82 ? 21.859 5.191 14.273 1 89.69 82 TRP B CA 1
ATOM 3812 C C . TRP B 1 82 ? 22.312 5.117 12.82 1 89.69 82 TRP B C 1
ATOM 3814 O O . TRP B 1 82 ? 22.625 4.035 12.32 1 89.69 82 TRP B O 1
ATOM 3824 N N . LEU B 1 83 ? 22.406 6.184 12.172 1 87 83 LEU B N 1
ATOM 3825 C CA . LEU B 1 83 ? 22.781 6.242 10.766 1 87 83 LEU B CA 1
ATOM 3826 C C . LEU B 1 83 ? 24.234 5.801 10.586 1 87 83 LEU B C 1
ATOM 3828 O O . LEU B 1 83 ? 24.578 5.18 9.578 1 87 83 LEU B O 1
ATOM 3832 N N . ASN B 1 84 ? 25.047 6.145 11.562 1 88.81 84 ASN B N 1
ATOM 3833 C CA . ASN B 1 84 ? 26.438 5.707 11.516 1 88.81 84 ASN B CA 1
ATOM 3834 C C . ASN B 1 84 ? 26.562 4.188 11.594 1 88.81 84 ASN B C 1
ATOM 3836 O O . ASN B 1 84 ? 27.453 3.596 10.984 1 88.81 84 ASN B O 1
ATOM 3840 N N . ARG B 1 85 ? 25.656 3.633 12.266 1 87.81 85 ARG B N 1
ATOM 3841 C CA . ARG B 1 85 ? 25.672 2.186 12.453 1 87.81 85 ARG B CA 1
ATOM 3842 C C . ARG B 1 85 ? 25 1.48 11.281 1 87.81 85 ARG B C 1
ATOM 3844 O O . ARG B 1 85 ? 25.141 0.267 11.109 1 87.81 85 ARG B O 1
ATOM 3851 N N . HIS B 1 86 ? 24.281 2.236 10.492 1 83.88 86 HIS B N 1
ATOM 3852 C CA . HIS B 1 86 ? 23.594 1.688 9.344 1 83.88 86 HIS B CA 1
ATOM 3853 C C . HIS B 1 86 ? 23.953 2.439 8.062 1 83.88 86 HIS B C 1
ATOM 3855 O O . HIS B 1 86 ? 23.094 3.094 7.457 1 83.88 86 HIS B O 1
ATOM 3861 N N . PRO B 1 87 ? 25.141 2.248 7.535 1 80.56 87 PRO B N 1
ATOM 3862 C CA . PRO B 1 87 ? 25.672 3.074 6.445 1 80.56 87 PRO B CA 1
ATOM 3863 C C . PRO B 1 87 ? 24.906 2.873 5.137 1 80.56 87 PRO B C 1
ATOM 3865 O O . PRO B 1 87 ? 24.922 3.744 4.262 1 80.56 87 PRO B O 1
ATOM 3868 N N . SER B 1 88 ? 24.203 1.744 5.035 1 73.19 88 SER B N 1
ATOM 3869 C CA . SER B 1 88 ? 23.438 1.515 3.82 1 73.19 88 SER B CA 1
ATOM 3870 C C . SER B 1 88 ? 22.344 2.572 3.65 1 73.19 88 SER B C 1
ATOM 3872 O O . SER B 1 88 ? 21.906 2.838 2.531 1 73.19 88 SER B O 1
ATOM 3874 N N . PHE B 1 89 ? 22 3.188 4.73 1 74.38 89 PHE B N 1
ATOM 3875 C CA . PHE B 1 89 ? 20.984 4.223 4.684 1 74.38 89 PHE B CA 1
ATOM 3876 C C . PHE B 1 89 ? 21.609 5.605 4.598 1 74.38 89 PHE B C 1
ATOM 3878 O O . PHE B 1 89 ? 20.906 6.598 4.383 1 74.38 89 PHE B O 1
ATOM 3885 N N . ALA B 1 90 ? 22.906 5.707 4.789 1 64.06 90 ALA B N 1
ATOM 3886 C CA . ALA B 1 90 ? 23.562 7.004 4.887 1 64.06 90 ALA B CA 1
ATOM 3887 C C . ALA B 1 90 ? 24.062 7.469 3.52 1 64.06 90 ALA B C 1
ATOM 3889 O O . ALA B 1 90 ? 24.516 8.609 3.371 1 64.06 90 ALA B O 1
ATOM 3890 N N . ALA B 1 91 ? 23.859 6.781 2.514 1 59.34 91 ALA B N 1
ATOM 3891 C CA . ALA B 1 91 ? 24.391 7.164 1.207 1 59.34 91 ALA B CA 1
ATOM 3892 C C . ALA B 1 91 ? 23.797 8.492 0.743 1 59.34 91 ALA B C 1
ATOM 3894 O O . ALA B 1 91 ? 22.688 8.859 1.154 1 59.34 91 ALA B O 1
ATOM 3895 N N . PRO B 1 92 ? 24.578 9.516 0.122 1 51.47 92 PRO B N 1
ATOM 3896 C CA . PRO B 1 92 ? 24.219 10.891 -0.224 1 51.47 92 PRO B CA 1
ATOM 3897 C C . PRO B 1 92 ? 22.797 11.023 -0.743 1 51.47 92 PRO B C 1
ATOM 3899 O O . PRO B 1 92 ? 22.109 12.008 -0.458 1 51.47 92 PRO B O 1
ATOM 3902 N N . GLY B 1 93 ? 22.297 10.008 -1.45 1 53.03 93 GLY B N 1
ATOM 3903 C CA . GLY B 1 93 ? 20.938 10.047 -1.966 1 53.03 93 GLY B CA 1
ATOM 3904 C C . GLY B 1 93 ? 19.891 9.742 -0.909 1 53.03 93 GLY B C 1
ATOM 3905 O O . GLY B 1 93 ? 18.688 9.914 -1.146 1 53.03 93 GLY B O 1
ATOM 3906 N N . ALA B 1 94 ? 20.469 9.555 0.229 1 54.41 94 ALA B N 1
ATOM 3907 C CA . ALA B 1 94 ? 19.625 9.203 1.364 1 54.41 94 ALA B CA 1
ATOM 3908 C C . ALA B 1 94 ? 19.031 10.445 2.016 1 54.41 94 ALA B C 1
ATOM 3910 O O . ALA B 1 94 ? 18 10.367 2.688 1 54.41 94 ALA B O 1
ATOM 3911 N N . ARG B 1 95 ? 19.531 11.633 1.651 1 55.56 95 ARG B N 1
ATOM 3912 C CA . ARG B 1 95 ? 19.125 12.867 2.312 1 55.56 95 ARG B CA 1
ATOM 3913 C C . ARG B 1 95 ? 17.734 13.289 1.86 1 55.56 95 ARG B C 1
ATOM 3915 O O . ARG B 1 95 ? 17.156 14.227 2.416 1 55.56 95 ARG B O 1
ATOM 3922 N N . ASN B 1 96 ? 17.156 12.539 1.034 1 76.62 96 ASN B N 1
ATOM 3923 C CA . ASN B 1 96 ? 15.828 12.945 0.574 1 76.62 96 ASN B CA 1
ATOM 3924 C C . ASN B 1 96 ? 14.812 11.812 0.696 1 76.62 96 ASN B C 1
ATOM 3926 O O . ASN B 1 96 ? 13.836 11.758 -0.052 1 76.62 96 ASN B O 1
ATOM 3930 N N . ARG B 1 97 ? 15.109 11.086 1.71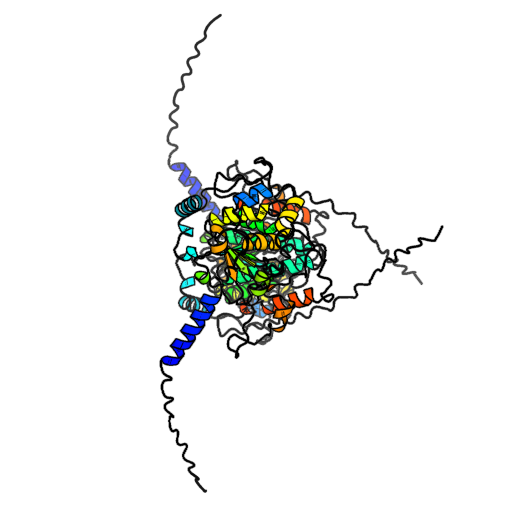5 1 89.88 97 ARG B N 1
ATOM 3931 C CA . ARG B 1 97 ? 14.188 9.969 1.897 1 89.88 97 ARG B CA 1
ATOM 3932 C C . ARG B 1 97 ? 12.867 10.438 2.504 1 89.88 97 ARG B C 1
ATOM 3934 O O . ARG B 1 97 ? 12.859 11.148 3.51 1 89.88 97 ARG B O 1
ATOM 3941 N N . VAL B 1 98 ? 11.812 10.07 1.836 1 95.5 98 VAL B N 1
ATOM 3942 C CA . VAL B 1 98 ? 10.477 10.469 2.248 1 95.5 98 VAL B CA 1
ATOM 3943 C C . VAL B 1 98 ? 9.672 9.234 2.65 1 95.5 98 VAL B C 1
ATOM 3945 O O . VAL B 1 98 ? 9.711 8.211 1.965 1 95.5 98 VAL B O 1
ATOM 3948 N N . LEU B 1 99 ? 9.062 9.258 3.807 1 96.56 99 LEU B N 1
ATOM 3949 C CA . LEU B 1 99 ? 8.086 8.266 4.25 1 96.56 99 LEU B CA 1
ATOM 3950 C C . LEU B 1 99 ? 6.676 8.844 4.242 1 96.56 99 LEU B C 1
ATOM 3952 O O . LEU B 1 99 ? 6.395 9.805 4.965 1 96.56 99 LEU B O 1
ATOM 3956 N N . VAL B 1 100 ? 5.844 8.312 3.375 1 98 100 VAL B N 1
ATOM 3957 C CA . VAL B 1 100 ? 4.449 8.742 3.307 1 98 100 VAL B CA 1
ATOM 3958 C C . VAL B 1 100 ? 3.613 7.945 4.305 1 98 100 VAL B C 1
ATOM 3960 O O . VAL B 1 100 ? 3.705 6.715 4.363 1 98 100 VAL B O 1
ATOM 3963 N N . LEU B 1 101 ? 2.865 8.664 5.117 1 97.81 101 LEU B N 1
ATOM 3964 C CA . LEU B 1 101 ? 1.969 8.07 6.098 1 97.81 101 LEU B CA 1
ATOM 3965 C C . LEU B 1 101 ? 0.511 8.336 5.738 1 97.81 101 LEU B C 1
ATOM 3967 O O . LEU B 1 101 ? 0.171 9.43 5.277 1 97.81 101 LEU B O 1
ATOM 3971 N N . THR B 1 102 ? -0.303 7.398 5.91 1 97.44 102 THR B N 1
ATOM 3972 C CA . THR B 1 102 ? -1.758 7.484 5.867 1 97.44 102 THR B CA 1
ATOM 3973 C C . THR B 1 102 ? -2.391 6.445 6.785 1 97.44 102 THR B C 1
ATOM 3975 O O . THR B 1 102 ? -1.687 5.742 7.512 1 97.44 102 THR B O 1
ATOM 3978 N N . GLY B 1 103 ? -3.688 6.438 6.918 1 94.38 103 GLY B N 1
ATOM 3979 C CA . GLY B 1 103 ? -4.254 5.449 7.824 1 94.38 103 GLY B CA 1
ATOM 3980 C C . GLY B 1 103 ? -5.754 5.59 7.996 1 94.38 103 GLY B C 1
ATOM 3981 O O . GLY B 1 103 ? -6.379 6.453 7.375 1 94.38 103 GLY B O 1
ATOM 3982 N N . SER B 1 104 ? -6.293 4.691 8.703 1 92.56 104 SER B N 1
ATOM 3983 C CA . SER B 1 104 ? -7.703 4.648 9.078 1 92.56 104 SER B CA 1
ATOM 3984 C C . SER B 1 104 ? -7.891 4.023 10.453 1 92.56 104 SER B C 1
ATOM 3986 O O . SER B 1 104 ? -6.93 3.555 11.07 1 92.56 104 SER B O 1
ATOM 3988 N N . GLN B 1 105 ? -9.047 4.098 10.914 1 90.31 105 GLN B N 1
ATOM 3989 C CA . GLN B 1 105 ? -9.375 3.422 12.164 1 90.31 105 GLN B CA 1
ATOM 3990 C C . GLN B 1 105 ? -9.203 1.912 12.031 1 90.31 105 GLN B C 1
ATOM 3992 O O . GLN B 1 105 ? -9.312 1.361 10.938 1 90.31 105 GLN B O 1
ATOM 3997 N N . PRO B 1 106 ? -8.922 1.255 13.109 1 87.81 106 PRO B N 1
ATOM 3998 C CA . PRO B 1 106 ? -8.688 -0.19 13.062 1 87.81 106 PRO B CA 1
ATOM 3999 C C . PRO B 1 106 ? -9.938 -0.98 12.703 1 87.81 106 PRO B C 1
ATOM 4001 O O . PRO B 1 106 ? -9.852 -2.012 12.031 1 87.81 106 PRO B O 1
ATOM 4004 N N . ASP B 1 107 ? -11.109 -0.483 13.086 1 87.62 107 ASP B N 1
ATOM 4005 C CA . ASP B 1 107 ? -12.359 -1.181 12.828 1 87.62 107 ASP B CA 1
ATOM 4006 C C . ASP B 1 107 ? -12.812 -0.97 11.383 1 87.62 107 ASP B C 1
ATOM 4008 O O . ASP B 1 107 ? -12.461 0.031 10.758 1 87.62 107 ASP B O 1
ATOM 4012 N N . PRO B 1 108 ? -13.633 -1.94 10.844 1 90 108 PRO B N 1
ATOM 4013 C CA . PRO B 1 108 ? -14.203 -1.713 9.508 1 90 108 PRO B CA 1
ATOM 4014 C C . PRO B 1 108 ? -15.031 -0.432 9.438 1 90 108 PRO B C 1
ATOM 4016 O O . PRO B 1 108 ? -15.602 -0.003 10.438 1 90 108 PRO B O 1
ATOM 4019 N N . CYS B 1 109 ? -15 0.107 8.266 1 90.5 109 CYS B N 1
ATOM 4020 C CA . CYS B 1 109 ? -15.844 1.271 8.039 1 90.5 109 CYS B CA 1
ATOM 4021 C C . CYS B 1 109 ? -17.312 0.915 8.219 1 90.5 109 CYS B C 1
ATOM 4023 O O . CYS B 1 109 ? -17.719 -0.234 8.016 1 90.5 109 CYS B O 1
ATOM 4025 N N . LYS B 1 110 ? -18.125 1.83 8.562 1 83.81 110 LYS B N 1
ATOM 4026 C CA . LYS B 1 110 ? -19.562 1.63 8.773 1 83.81 110 LYS B CA 1
ATOM 4027 C C . LYS B 1 110 ? -20.281 1.379 7.457 1 83.81 110 LYS B C 1
ATOM 4029 O O . LYS B 1 110 ? -21.172 0.529 7.383 1 83.81 110 LYS B O 1
ATOM 4034 N N . GLY B 1 111 ? -19.891 2.121 6.457 1 75.19 111 GLY B N 1
ATOM 4035 C CA . GLY B 1 111 ? -20.516 1.943 5.156 1 75.19 111 GLY B CA 1
ATOM 4036 C C . GLY B 1 111 ? -19.781 0.941 4.277 1 75.19 111 GLY B C 1
ATOM 4037 O O . GLY B 1 111 ? -18.562 0.822 4.344 1 75.19 111 GLY B O 1
ATOM 4038 N N . PRO B 1 112 ? -20.5 0.129 3.518 1 72.88 112 PRO B N 1
ATOM 4039 C CA . PRO B 1 112 ? -19.875 -0.935 2.723 1 72.88 112 PRO B CA 1
ATOM 4040 C C . PRO B 1 112 ? -18.875 -0.402 1.706 1 72.88 112 PRO B C 1
ATOM 4042 O O . PRO B 1 112 ? -17.969 -1.133 1.28 1 72.88 112 PRO B O 1
ATOM 4045 N N . ALA B 1 113 ? -19.062 0.866 1.408 1 81.5 113 ALA B N 1
ATOM 4046 C CA . ALA B 1 113 ? -18.156 1.407 0.389 1 81.5 113 ALA B CA 1
ATOM 4047 C C . ALA B 1 113 ? -16.891 1.958 1.018 1 81.5 113 ALA B C 1
ATOM 4049 O O . ALA B 1 113 ? -15.891 2.188 0.323 1 81.5 113 ALA B O 1
ATOM 4050 N N . GLY B 1 114 ? -16.938 2.145 2.311 1 89 114 GLY B N 1
ATOM 4051 C CA . GLY B 1 114 ? -15.859 2.842 2.988 1 89 114 GLY B CA 1
ATOM 4052 C C . GLY B 1 114 ? -14.516 2.139 2.857 1 89 114 GLY B C 1
ATOM 4053 O O . GLY B 1 114 ? -13.539 2.738 2.408 1 89 114 GLY B O 1
ATOM 4054 N N . ASP B 1 115 ? -14.547 0.862 3.121 1 92.88 115 ASP B N 1
ATOM 4055 C CA . ASP B 1 115 ? -13.289 0.118 3.09 1 92.88 115 ASP B CA 1
ATOM 4056 C C . ASP B 1 115 ? -12.805 -0.075 1.657 1 92.88 115 ASP B C 1
ATOM 4058 O O . ASP B 1 115 ? -11.594 -0.101 1.406 1 92.88 115 ASP B O 1
ATOM 4062 N N . HIS B 1 116 ? -13.695 -0.215 0.738 1 93.06 116 HIS B N 1
ATOM 4063 C CA . HIS B 1 116 ? -13.312 -0.307 -0.666 1 93.06 116 HIS B CA 1
ATOM 4064 C C . HIS B 1 116 ? -12.617 0.968 -1.133 1 93.06 116 HIS B C 1
ATOM 4066 O O . HIS B 1 116 ? -11.594 0.907 -1.814 1 93.06 116 HIS B O 1
ATOM 4072 N N . LEU B 1 117 ? -13.195 2.082 -0.767 1 92.38 117 LEU B N 1
ATOM 4073 C CA . LEU B 1 117 ? -12.586 3.361 -1.12 1 92.38 117 LEU B CA 1
ATOM 4074 C C . LEU B 1 117 ? -11.227 3.521 -0.446 1 92.38 117 LEU B C 1
ATOM 4076 O O . LEU B 1 117 ? -10.266 3.971 -1.074 1 92.38 117 LEU B O 1
ATOM 4080 N N . LEU B 1 118 ? -11.141 3.15 0.842 1 95 118 LEU B N 1
ATOM 4081 C CA . LEU B 1 118 ? -9.867 3.24 1.552 1 95 118 LEU B CA 1
ATOM 4082 C C . LEU B 1 118 ? -8.797 2.402 0.857 1 95 118 LEU B C 1
ATOM 4084 O O . LEU B 1 118 ? -7.637 2.816 0.771 1 95 118 LEU B O 1
ATOM 4088 N N . LEU B 1 119 ? -9.188 1.239 0.375 1 95.5 119 LEU B N 1
ATOM 4089 C CA . LEU B 1 119 ? -8.266 0.371 -0.352 1 95.5 119 LEU B CA 1
ATOM 4090 C C . LEU B 1 119 ? -7.742 1.062 -1.607 1 95.5 119 LEU B C 1
ATOM 4092 O O . LEU B 1 119 ? -6.535 1.079 -1.855 1 95.5 119 LEU B O 1
ATOM 4096 N N . ARG B 1 120 ? -8.57 1.647 -2.346 1 95 120 ARG B N 1
ATOM 4097 C CA . ARG B 1 120 ? -8.18 2.305 -3.59 1 95 120 ARG B CA 1
ATOM 4098 C C . ARG B 1 120 ? -7.371 3.564 -3.316 1 95 120 ARG B C 1
ATOM 4100 O O . ARG B 1 120 ? -6.445 3.889 -4.062 1 95 120 ARG B O 1
ATOM 4107 N N . LEU B 1 121 ? -7.766 4.281 -2.326 1 96.44 121 LEU B N 1
ATOM 4108 C CA . LEU B 1 121 ? -7.035 5.477 -1.926 1 96.44 121 LEU B CA 1
ATOM 4109 C C . LEU B 1 121 ? -5.633 5.121 -1.442 1 96.44 1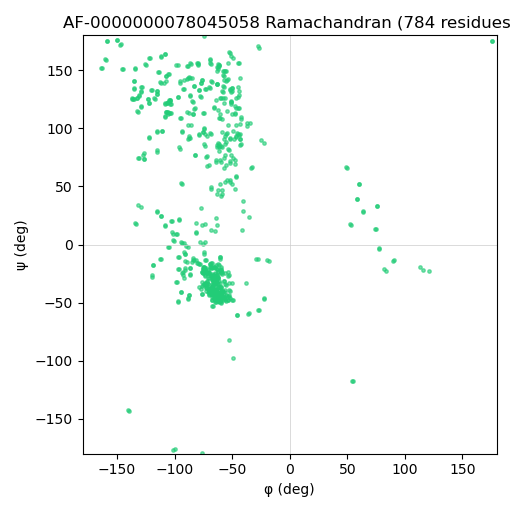21 LEU B C 1
ATOM 4111 O O . LEU B 1 121 ? -4.668 5.828 -1.749 1 96.44 121 LEU B O 1
ATOM 4115 N N . PHE B 1 122 ? -5.543 4.016 -0.69 1 97.38 122 PHE B N 1
ATOM 4116 C CA . PHE B 1 122 ? -4.242 3.512 -0.255 1 97.38 122 PHE B CA 1
ATOM 4117 C C . PHE B 1 122 ? -3.398 3.088 -1.45 1 97.38 122 PHE B C 1
ATOM 4119 O O . PHE B 1 122 ? -2.215 3.424 -1.531 1 97.38 122 PHE B O 1
ATOM 4126 N N . LYS B 1 123 ? -3.975 2.398 -2.357 1 96.62 123 LYS B N 1
ATOM 4127 C CA . LYS B 1 123 ? -3.299 2.012 -3.594 1 96.62 123 LYS B CA 1
ATOM 4128 C C . LYS B 1 123 ? -2.719 3.23 -4.305 1 96.62 123 LYS B C 1
ATOM 4130 O O . LYS B 1 123 ? -1.597 3.182 -4.816 1 96.62 123 LYS B O 1
ATOM 4135 N N . ASN B 1 124 ? -3.504 4.289 -4.449 1 96.31 124 ASN B N 1
ATOM 4136 C CA . ASN B 1 124 ? -3.049 5.543 -5.043 1 96.31 124 ASN B CA 1
ATOM 4137 C C . ASN B 1 124 ? -1.741 6.016 -4.414 1 96.31 124 ASN B C 1
ATOM 4139 O O . ASN B 1 124 ? -0.796 6.367 -5.125 1 96.31 124 ASN B O 1
ATOM 4143 N N . LYS B 1 125 ? -1.685 6.008 -3.111 1 97.44 125 LYS B N 1
ATOM 4144 C CA . LYS B 1 125 ? -0.499 6.473 -2.398 1 97.44 125 LYS B CA 1
ATOM 4145 C C . LYS B 1 125 ? 0.675 5.52 -2.602 1 97.44 125 LYS B C 1
ATOM 4147 O O . LYS B 1 125 ? 1.817 5.953 -2.758 1 97.44 125 LYS B O 1
ATOM 4152 N N . VAL B 1 126 ? 0.393 4.258 -2.594 1 96.5 126 VAL B N 1
ATOM 4153 C CA . VAL B 1 126 ? 1.431 3.258 -2.83 1 96.5 126 VAL B CA 1
ATOM 4154 C C . VAL B 1 126 ? 2.008 3.434 -4.234 1 96.5 126 VAL B C 1
ATOM 4156 O O . VAL B 1 126 ? 3.227 3.391 -4.418 1 96.5 126 VAL B O 1
ATOM 4159 N N . ASP B 1 127 ? 1.146 3.639 -5.227 1 93.62 127 ASP B N 1
ATOM 4160 C CA . ASP B 1 127 ? 1.604 3.848 -6.594 1 93.62 127 ASP B CA 1
ATOM 4161 C C . ASP B 1 127 ? 2.48 5.094 -6.695 1 93.62 127 ASP B C 1
ATOM 4163 O O . ASP B 1 127 ? 3.531 5.07 -7.34 1 93.62 127 ASP B O 1
ATOM 4167 N N . TYR B 1 128 ? 2.023 6.16 -6.113 1 94.19 128 TYR B N 1
ATOM 4168 C CA . TYR B 1 128 ? 2.812 7.387 -6.117 1 94.19 128 TYR B CA 1
ATOM 4169 C C . TYR B 1 128 ? 4.188 7.152 -5.504 1 94.19 128 TYR B C 1
ATOM 4171 O O . TYR B 1 128 ? 5.199 7.609 -6.039 1 94.19 128 TYR B O 1
ATOM 4179 N N . CYS B 1 129 ? 4.23 6.438 -4.355 1 93.5 129 CYS B N 1
ATOM 4180 C CA . CYS B 1 129 ? 5.488 6.172 -3.662 1 93.5 129 CYS B CA 1
ATOM 4181 C C . CYS B 1 129 ? 6.402 5.293 -4.508 1 93.5 129 CYS B C 1
ATOM 4183 O O . CYS B 1 129 ? 7.613 5.512 -4.551 1 93.5 129 CYS B O 1
ATOM 4185 N N . ARG B 1 130 ? 5.816 4.312 -5.172 1 89.38 130 ARG B N 1
ATOM 4186 C CA . ARG B 1 130 ? 6.605 3.463 -6.059 1 89.38 130 ARG B CA 1
ATOM 4187 C C . ARG B 1 130 ? 7.23 4.277 -7.184 1 89.38 130 ARG B C 1
ATOM 4189 O O . ARG B 1 130 ? 8.414 4.105 -7.496 1 89.38 130 ARG B O 1
ATOM 4196 N N . ILE B 1 131 ? 6.527 5.238 -7.738 1 86.94 131 ILE B N 1
ATOM 4197 C CA . ILE B 1 131 ? 6.973 6.062 -8.859 1 86.94 131 ILE B CA 1
ATOM 4198 C C . ILE B 1 131 ? 8.125 6.961 -8.414 1 86.94 131 ILE B C 1
ATOM 4200 O O . ILE B 1 131 ? 9.086 7.16 -9.156 1 86.94 131 ILE B O 1
ATOM 4204 N N . HIS B 1 132 ? 8.078 7.434 -7.246 1 88.81 132 HIS B N 1
ATOM 4205 C CA . HIS B 1 132 ? 9.031 8.461 -6.832 1 88.81 132 HIS B CA 1
ATOM 4206 C C . HIS B 1 132 ? 10.094 7.879 -5.906 1 88.81 132 HIS B C 1
ATOM 4208 O O . HIS B 1 132 ? 11 8.594 -5.469 1 88.81 132 HIS B O 1
ATOM 4214 N N . GLY B 1 133 ? 9.953 6.605 -5.605 1 86.44 133 GLY B N 1
ATOM 4215 C CA . GLY B 1 133 ? 10.938 5.977 -4.742 1 86.44 133 GLY B CA 1
ATOM 4216 C C . GLY B 1 133 ? 10.773 6.348 -3.279 1 86.44 133 GLY B C 1
ATOM 4217 O O . GLY B 1 133 ? 11.758 6.566 -2.572 1 86.44 133 GLY B O 1
ATOM 4218 N N . TYR B 1 134 ? 9.492 6.562 -2.83 1 92.06 134 TYR B N 1
ATOM 4219 C CA . TYR B 1 134 ? 9.18 6.836 -1.432 1 92.06 134 TYR B CA 1
ATOM 4220 C C . TYR B 1 134 ? 8.711 5.566 -0.722 1 92.06 134 TYR B C 1
ATOM 4222 O O . TYR B 1 134 ? 8.289 4.605 -1.368 1 92.06 134 TYR B O 1
ATOM 4230 N N . ASP B 1 135 ? 8.914 5.578 0.599 1 92.06 135 ASP B N 1
ATOM 4231 C CA . ASP B 1 135 ? 8.297 4.547 1.421 1 92.06 135 ASP B CA 1
ATOM 4232 C C . ASP B 1 135 ? 6.902 4.969 1.875 1 92.06 135 ASP B C 1
ATOM 4234 O O . ASP B 1 135 ? 6.578 6.16 1.879 1 92.06 135 ASP B O 1
ATOM 4238 N N . VAL B 1 136 ? 6.109 3.998 2.119 1 95.62 136 VAL B N 1
ATOM 4239 C CA . VAL B 1 136 ? 4.75 4.305 2.555 1 95.62 136 VAL B CA 1
ATOM 4240 C C . VAL B 1 136 ? 4.371 3.41 3.732 1 95.62 136 VAL B C 1
ATOM 4242 O O . VAL B 1 136 ? 4.781 2.248 3.795 1 95.62 136 VAL B O 1
ATOM 4245 N N . PHE B 1 137 ? 3.691 3.957 4.672 1 94.69 137 PHE B N 1
ATOM 4246 C CA . PHE B 1 137 ? 3.174 3.252 5.84 1 94.69 137 PHE B CA 1
ATOM 4247 C C . PHE B 1 137 ? 1.699 3.57 6.055 1 94.69 137 PHE B C 1
ATOM 4249 O O . PHE B 1 137 ? 1.298 4.734 6.012 1 94.69 137 PHE B O 1
ATOM 4256 N N . TYR B 1 138 ? 0.914 2.551 6.191 1 95.69 138 TYR B N 1
ATOM 4257 C CA . TYR B 1 138 ? -0.508 2.678 6.488 1 95.69 138 TYR B CA 1
ATOM 4258 C C . TYR B 1 138 ? -0.791 2.357 7.949 1 95.69 138 TYR B C 1
ATOM 4260 O O . TYR B 1 138 ? -0.621 1.217 8.391 1 95.69 138 TYR B O 1
ATOM 4268 N N . GLY B 1 139 ? -1.194 3.35 8.664 1 92.88 139 GLY B N 1
ATOM 4269 C CA . GLY B 1 139 ? -1.574 3.143 10.055 1 92.88 139 GLY B CA 1
ATOM 4270 C C . GLY B 1 139 ? -3.006 2.668 10.219 1 92.88 139 GLY B C 1
ATOM 4271 O O . GLY B 1 139 ? -3.947 3.396 9.898 1 92.88 139 GLY B O 1
ATOM 4272 N N . ASN B 1 140 ? -3.193 1.45 10.664 1 91.06 140 ASN B N 1
ATOM 4273 C CA . ASN B 1 140 ? -4.523 0.916 10.938 1 91.06 140 ASN B CA 1
ATOM 4274 C C . ASN B 1 140 ? -4.711 0.613 12.422 1 91.06 140 ASN B C 1
ATOM 4276 O O . ASN B 1 140 ? -5.383 -0.355 12.781 1 91.06 140 ASN B O 1
ATOM 4280 N N . ALA B 1 141 ? -4.012 1.346 13.234 1 85.88 141 ALA B N 1
ATOM 4281 C CA . ALA B 1 141 ? -4.094 1.341 14.688 1 85.88 141 ALA B CA 1
ATOM 4282 C C . ALA B 1 141 ? -3.863 2.738 15.258 1 85.88 141 ALA B C 1
ATOM 4284 O O . ALA B 1 141 ? -3.158 3.553 14.656 1 85.88 141 ALA B O 1
ATOM 4285 N N . PHE B 1 142 ? -4.484 2.924 16.391 1 86.19 142 PHE B N 1
ATOM 4286 C CA . PHE B 1 142 ? -4.199 4.184 17.062 1 86.19 142 PHE B CA 1
ATOM 4287 C C . PHE B 1 142 ? -2.93 4.074 17.906 1 86.19 142 PHE B C 1
ATOM 4289 O O . PHE B 1 142 ? -2.818 3.197 18.75 1 86.19 142 PHE B O 1
ATOM 4296 N N . MET B 1 143 ? -1.969 4.957 17.625 1 85.31 143 MET B N 1
ATOM 4297 C CA . MET B 1 143 ? -0.725 4.965 18.375 1 85.31 143 MET B CA 1
ATOM 4298 C C . MET B 1 143 ? -0.95 5.523 19.781 1 85.31 143 MET B C 1
ATOM 4300 O O . MET B 1 143 ? -0.14 5.293 20.688 1 85.31 143 MET B O 1
ATOM 4304 N N . ASN B 1 144 ? -1.938 6.289 19.953 1 84.75 144 ASN B N 1
ATOM 4305 C CA . ASN B 1 144 ? -2.477 6.805 21.219 1 84.75 144 ASN B CA 1
ATOM 4306 C C . ASN B 1 144 ? -3.99 6.637 21.281 1 84.75 144 ASN B C 1
ATOM 4308 O O . ASN B 1 144 ? -4.727 7.27 20.531 1 84.75 144 ASN B O 1
ATOM 4312 N N . PRO B 1 145 ? -4.441 5.824 22.188 1 83.38 145 PRO B N 1
ATOM 4313 C CA . PRO B 1 145 ? -5.871 5.512 22.234 1 83.38 145 PRO B CA 1
ATOM 4314 C C . PRO B 1 145 ? -6.734 6.738 22.516 1 83.38 145 PRO B C 1
ATOM 4316 O O . PRO B 1 145 ? -7.918 6.758 22.156 1 83.38 145 PRO B O 1
ATOM 4319 N N . LYS B 1 146 ? -6.16 7.762 23.125 1 84.94 146 LYS B N 1
ATOM 4320 C CA . LYS B 1 146 ? -6.914 8.977 23.406 1 84.94 146 LYS B CA 1
ATOM 4321 C C . LYS B 1 146 ? -7.039 9.844 22.156 1 84.94 146 LYS B C 1
ATOM 4323 O O . LYS B 1 146 ? -7.852 10.773 22.109 1 84.94 146 LYS B O 1
ATOM 4328 N N . MET B 1 147 ? -6.223 9.539 21.234 1 89.56 147 MET B N 1
ATOM 4329 C CA . MET B 1 147 ? -6.137 10.391 20.062 1 89.56 147 MET B CA 1
ATOM 4330 C C . MET B 1 147 ? -6.59 9.641 18.812 1 89.56 147 MET B C 1
ATOM 4332 O O . MET B 1 147 ? -5.762 9.195 18.016 1 89.56 147 MET B O 1
ATOM 4336 N N . GLY B 1 148 ? -7.867 9.586 18.703 1 86.44 148 GLY B N 1
ATOM 4337 C CA . GLY B 1 148 ? -8.445 9.008 17.5 1 86.44 148 GLY B CA 1
ATOM 4338 C C . GLY B 1 148 ? -8.906 10.047 16.5 1 86.44 148 GLY B C 1
ATOM 4339 O O . GLY B 1 148 ? -8.594 11.227 16.625 1 86.44 148 GLY B O 1
ATOM 4340 N N . SER B 1 149 ? -9.508 9.586 15.43 1 81.88 149 SER B N 1
ATOM 4341 C CA . SER B 1 149 ? -10.125 10.445 14.422 1 81.88 149 SER B CA 1
ATOM 4342 C C . SER B 1 149 ? -9.141 11.477 13.891 1 81.88 149 SER B C 1
ATOM 4344 O O . SER B 1 149 ? -8.047 11.125 13.438 1 81.88 149 SER B O 1
ATOM 4346 N N . VAL B 1 150 ? -9.391 12.781 14.078 1 89.94 150 VAL B N 1
ATOM 4347 C CA . VAL B 1 150 ? -8.625 13.852 13.445 1 89.94 150 VAL B CA 1
ATOM 4348 C C . VAL B 1 150 ? -7.266 13.984 14.133 1 89.94 150 VAL B C 1
ATOM 4350 O O . VAL B 1 150 ? -6.316 14.5 13.539 1 89.94 150 VAL B O 1
ATOM 4353 N N . TRP B 1 151 ? -7.113 13.484 15.375 1 95.75 151 TRP B N 1
ATOM 4354 C CA . TRP B 1 151 ? -5.879 13.641 16.141 1 95.75 151 TRP B CA 1
ATOM 4355 C C . TRP B 1 151 ? -4.941 12.461 15.891 1 95.75 151 TRP B C 1
ATOM 4357 O O . TRP B 1 151 ? -3.768 12.508 16.266 1 95.75 151 TRP B O 1
ATOM 4367 N N . ALA B 1 152 ? -5.367 11.406 15.195 1 93.94 152 ALA B N 1
ATOM 4368 C CA . ALA B 1 152 ? -4.641 10.141 15.102 1 93.94 152 ALA B CA 1
ATOM 4369 C C . ALA B 1 152 ? -3.305 10.336 14.383 1 93.94 152 ALA B C 1
ATOM 4371 O O . ALA B 1 152 ? -2.344 9.609 14.648 1 93.94 152 ALA B O 1
ATOM 4372 N N . LYS B 1 153 ? -3.193 11.32 13.547 1 96.62 153 LYS B N 1
ATOM 4373 C CA . LYS B 1 153 ? -1.977 11.516 12.766 1 96.62 153 LYS B CA 1
ATOM 4374 C C . LYS B 1 153 ? -0.818 11.969 13.641 1 96.62 153 LYS B C 1
ATOM 4376 O O . LYS B 1 153 ? 0.345 11.695 13.344 1 96.62 153 LYS B O 1
ATOM 4381 N N . VAL B 1 154 ? -1.115 12.68 14.758 1 96.62 154 VAL B N 1
ATOM 4382 C CA . VAL B 1 154 ? -0.081 13.328 15.555 1 96.62 154 VAL B CA 1
ATOM 4383 C C . VAL B 1 154 ? 0.792 12.273 16.219 1 96.62 154 VAL B C 1
ATOM 4385 O O . VAL B 1 154 ? 2.01 12.242 16.031 1 96.62 154 VAL B O 1
ATOM 4388 N N . PRO B 1 155 ? 0.176 11.305 16.953 1 93.56 155 PRO B N 1
ATOM 4389 C CA . PRO B 1 155 ? 1.041 10.266 17.516 1 93.56 155 PRO B CA 1
ATOM 4390 C C . PRO B 1 155 ? 1.669 9.375 16.438 1 93.56 155 PRO B C 1
ATOM 4392 O O . PRO B 1 155 ? 2.766 8.844 16.641 1 93.56 155 PRO B O 1
ATOM 4395 N N . LEU B 1 156 ? 1.045 9.219 15.312 1 94.31 156 LEU B N 1
ATOM 4396 C CA . LEU B 1 156 ? 1.614 8.414 14.242 1 94.31 156 LEU B CA 1
ATOM 4397 C C . LEU B 1 156 ? 2.857 9.078 13.664 1 94.31 156 LEU B C 1
ATOM 4399 O O . LEU B 1 156 ? 3.838 8.398 13.344 1 94.31 156 LEU B O 1
ATOM 4403 N N . LEU B 1 157 ? 2.824 10.398 13.484 1 96.62 157 LEU B N 1
ATOM 4404 C CA . LEU B 1 157 ? 3.996 11.141 13.031 1 96.62 157 LEU B CA 1
ATOM 4405 C C . LEU B 1 157 ? 5.18 10.906 13.969 1 96.62 157 LEU B C 1
ATOM 4407 O O . LEU B 1 157 ? 6.289 10.617 13.516 1 96.62 157 LEU B O 1
ATOM 4411 N N . ARG B 1 158 ? 4.922 11 15.227 1 93.88 158 ARG B N 1
ATOM 4412 C CA . ARG B 1 158 ? 5.957 10.773 16.234 1 93.88 158 ARG B CA 1
ATOM 4413 C C . ARG B 1 158 ? 6.531 9.367 16.125 1 93.88 158 ARG B C 1
ATOM 4415 O O . ARG B 1 158 ? 7.75 9.188 16.047 1 93.88 158 ARG B O 1
ATOM 4422 N N . ALA B 1 159 ? 5.625 8.438 16.078 1 91.75 159 ALA B N 1
ATOM 4423 C CA . ALA B 1 159 ? 6.043 7.043 16.016 1 91.75 159 ALA B CA 1
ATOM 4424 C C . ALA B 1 159 ? 6.852 6.77 14.758 1 91.75 159 ALA B C 1
ATOM 4426 O O . ALA B 1 159 ? 7.859 6.059 14.805 1 91.75 159 ALA B O 1
ATOM 4427 N N . ALA B 1 160 ? 6.43 7.285 13.672 1 93.56 160 ALA B N 1
ATOM 4428 C CA . ALA B 1 160 ? 7.09 7.062 12.383 1 93.56 160 ALA B CA 1
ATOM 4429 C C . ALA B 1 160 ? 8.5 7.648 12.383 1 93.56 160 ALA B C 1
ATOM 4431 O O . ALA B 1 160 ? 9.438 7.027 11.875 1 93.56 160 ALA B O 1
ATOM 4432 N N . MET B 1 161 ? 8.688 8.844 12.914 1 94.38 161 MET B N 1
ATOM 4433 C CA . MET B 1 161 ? 10.008 9.469 12.969 1 94.38 161 MET B CA 1
ATOM 4434 C C . MET B 1 161 ? 10.961 8.664 13.844 1 94.38 161 MET B C 1
ATOM 4436 O O . MET B 1 161 ? 12.125 8.484 13.492 1 94.38 161 MET B O 1
ATOM 4440 N N . LEU B 1 162 ? 10.438 8.156 14.898 1 91.62 162 LEU B N 1
ATOM 4441 C CA . LEU B 1 162 ? 11.258 7.348 15.797 1 91.62 162 LEU B CA 1
ATOM 4442 C C . LEU B 1 162 ? 11.633 6.02 15.148 1 91.62 162 LEU B C 1
ATOM 4444 O O . LEU B 1 162 ? 12.766 5.562 15.266 1 91.62 162 LEU B O 1
ATOM 4448 N N . ALA B 1 163 ? 10.688 5.488 14.461 1 89.56 163 ALA B N 1
ATOM 4449 C CA . ALA B 1 163 ? 10.852 4.145 13.914 1 89.56 163 ALA B CA 1
ATOM 4450 C C . ALA B 1 163 ? 11.688 4.176 12.633 1 89.56 163 ALA B C 1
ATOM 4452 O O . ALA B 1 163 ? 12.203 3.146 12.195 1 89.56 163 ALA B O 1
ATOM 4453 N N . HIS B 1 164 ? 11.844 5.316 12.062 1 90.25 164 HIS B N 1
ATOM 4454 C CA . HIS B 1 164 ? 12.547 5.441 10.789 1 90.25 164 HIS B CA 1
ATOM 4455 C C . HIS B 1 164 ? 13.594 6.555 10.844 1 90.25 164 HIS B C 1
ATOM 4457 O O . HIS B 1 164 ? 13.477 7.555 10.133 1 90.25 164 HIS B O 1
ATOM 4463 N N . PRO B 1 165 ? 14.68 6.312 11.516 1 91.19 165 PRO B N 1
ATOM 4464 C CA . PRO B 1 165 ? 15.703 7.352 11.617 1 91.19 165 PRO B CA 1
ATOM 4465 C C . PRO B 1 165 ? 16.328 7.695 10.273 1 91.19 165 PRO B C 1
ATOM 4467 O O . PRO B 1 165 ? 16.906 8.773 10.109 1 91.19 165 PRO B O 1
ATOM 4470 N N . GLU B 1 166 ? 16.219 6.805 9.297 1 88.94 166 GLU B N 1
ATOM 4471 C CA . GLU B 1 166 ? 16.797 7.027 7.977 1 88.94 166 GLU B CA 1
ATOM 4472 C C . GLU B 1 166 ? 15.992 8.047 7.176 1 88.94 166 GLU B C 1
ATOM 4474 O O . GLU B 1 166 ? 16.484 8.594 6.188 1 88.94 166 GLU B O 1
ATOM 4479 N N . THR B 1 167 ? 14.773 8.227 7.617 1 92.88 167 THR B N 1
ATOM 4480 C CA . THR B 1 167 ? 13.867 9.102 6.879 1 92.88 167 THR B CA 1
ATOM 4481 C C . THR B 1 167 ? 14.164 10.57 7.191 1 92.88 167 THR B C 1
ATOM 4483 O O . THR B 1 167 ? 14.32 10.938 8.359 1 92.88 167 THR B O 1
ATOM 4486 N N . GLU B 1 168 ? 14.242 11.375 6.133 1 94.5 168 GLU B N 1
ATOM 4487 C CA . GLU B 1 168 ? 14.445 12.805 6.336 1 94.5 168 GLU B CA 1
ATOM 4488 C C . GLU B 1 168 ? 13.117 13.531 6.504 1 94.5 168 GLU B C 1
ATOM 4490 O O . GLU B 1 168 ? 12.977 14.383 7.387 1 94.5 168 GLU B O 1
ATOM 4495 N N . TRP B 1 169 ? 12.18 13.195 5.598 1 97.12 169 TRP B N 1
ATOM 4496 C CA . TRP B 1 169 ? 10.867 13.828 5.621 1 97.12 169 TRP B CA 1
ATOM 4497 C C . TRP B 1 169 ? 9.766 12.797 5.828 1 97.12 169 TRP B C 1
ATOM 4499 O O . TRP B 1 169 ? 9.781 11.734 5.203 1 97.12 169 TRP B O 1
ATOM 4509 N N . VAL B 1 170 ? 8.883 13.07 6.707 1 97.88 170 VAL B N 1
ATOM 4510 C CA . VAL B 1 170 ? 7.656 12.297 6.863 1 97.88 170 VAL B CA 1
ATOM 4511 C C . VAL B 1 170 ? 6.473 13.086 6.312 1 97.88 170 VAL B C 1
ATOM 4513 O O . VAL B 1 170 ? 6.273 14.25 6.676 1 97.88 170 VAL B O 1
ATOM 4516 N N . LEU B 1 171 ? 5.777 12.516 5.375 1 98.38 171 LEU B N 1
ATOM 4517 C CA . LEU B 1 171 ? 4.621 13.148 4.75 1 98.38 171 LEU B CA 1
ATOM 4518 C C . LEU B 1 171 ? 3.33 12.461 5.188 1 98.38 171 LEU B C 1
ATOM 4520 O O . LEU B 1 171 ? 3.08 11.305 4.824 1 98.38 171 LEU B O 1
ATOM 4524 N N . TRP B 1 172 ? 2.559 13.156 5.965 1 98.5 172 TRP B N 1
ATOM 4525 C CA . TRP B 1 172 ? 1.213 12.672 6.254 1 98.5 172 TRP B CA 1
ATOM 4526 C C . TRP B 1 172 ? 0.242 13.07 5.148 1 98.5 172 TRP B C 1
ATOM 4528 O O . TRP B 1 172 ? 0.239 14.219 4.703 1 98.5 172 TRP B O 1
ATOM 4538 N N . MET B 1 173 ? -0.572 12.164 4.773 1 98.19 173 MET B N 1
ATOM 4539 C CA . MET B 1 173 ? -1.688 12.43 3.867 1 98.19 173 MET B CA 1
ATOM 4540 C C . MET B 1 173 ? -2.955 11.727 4.348 1 98.19 173 MET B C 1
ATOM 4542 O O . MET B 1 173 ? -2.961 10.516 4.547 1 98.19 173 MET B O 1
ATOM 4546 N N . ASP B 1 174 ? -4.023 12.516 4.508 1 97.12 174 ASP B N 1
ATOM 4547 C CA . ASP B 1 174 ? -5.301 11.945 4.918 1 97.12 174 ASP B CA 1
ATOM 4548 C C . ASP B 1 174 ? -5.738 10.836 3.959 1 97.12 174 ASP B C 1
ATOM 4550 O O . ASP B 1 174 ? -5.422 10.883 2.768 1 97.12 174 ASP B O 1
ATOM 4554 N N . SER B 1 175 ? -6.457 9.875 4.527 1 95.75 175 SER B N 1
ATOM 4555 C CA . SER B 1 175 ? -6.852 8.719 3.729 1 95.75 175 SER B CA 1
ATOM 4556 C C . SER B 1 175 ? -7.77 9.125 2.582 1 95.75 175 SER B C 1
ATOM 4558 O O . SER B 1 175 ? -7.793 8.477 1.536 1 95.75 175 SER B O 1
ATOM 4560 N N . ASP B 1 176 ? -8.516 10.234 2.707 1 95.44 176 ASP B N 1
ATOM 4561 C CA . ASP B 1 176 ? -9.469 10.625 1.673 1 95.44 176 ASP B CA 1
ATOM 4562 C C . ASP B 1 176 ? -8.859 11.648 0.721 1 95.44 176 ASP B C 1
ATOM 4564 O O . ASP B 1 176 ? -9.578 12.43 0.091 1 95.44 176 ASP B O 1
ATOM 4568 N N . ALA B 1 177 ? -7.566 11.711 0.655 1 97.5 177 ALA B N 1
ATOM 4569 C CA . ALA B 1 177 ? -6.848 12.523 -0.324 1 97.5 177 ALA B CA 1
ATOM 4570 C C . ALA B 1 177 ? -6.254 11.656 -1.428 1 97.5 177 ALA B C 1
ATOM 4572 O O . ALA B 1 177 ? -5.863 10.508 -1.183 1 97.5 177 ALA B O 1
ATOM 4573 N N . VAL B 1 178 ? -6.199 12.195 -2.656 1 97.56 178 VAL B N 1
ATOM 4574 C CA . VAL B 1 178 ? -5.707 11.492 -3.838 1 97.56 178 VAL B CA 1
ATOM 4575 C C . VAL B 1 178 ? -4.547 12.266 -4.457 1 97.56 178 VAL B C 1
ATOM 4577 O O . VAL B 1 178 ? -4.664 13.469 -4.715 1 97.56 178 VAL B O 1
ATOM 4580 N N . PHE B 1 179 ? -3.328 11.594 -4.57 1 97.19 179 PHE B N 1
ATOM 4581 C CA . PHE B 1 179 ? -2.375 12.156 -5.523 1 97.19 179 PHE B CA 1
ATOM 4582 C C . PHE B 1 179 ? -2.949 12.141 -6.938 1 97.19 179 PHE B C 1
ATOM 4584 O O . PHE B 1 179 ? -3.111 11.07 -7.535 1 97.19 179 PHE B O 1
ATOM 4591 N N . THR B 1 180 ? -3.277 13.273 -7.441 1 95.69 180 THR B N 1
ATOM 4592 C CA . THR B 1 180 ? -3.852 13.312 -8.781 1 95.69 180 THR B CA 1
ATOM 4593 C C . THR B 1 180 ? -2.768 13.562 -9.828 1 95.69 180 THR B C 1
ATOM 4595 O O . THR B 1 180 ? -2.809 12.992 -10.922 1 95.69 180 THR B O 1
ATOM 4598 N N . ASP B 1 181 ? -1.82 14.445 -9.555 1 92.88 181 ASP B N 1
ATOM 4599 C CA . ASP B 1 181 ? -0.647 14.578 -10.414 1 92.88 181 ASP B CA 1
ATOM 4600 C C . ASP B 1 181 ? 0.449 13.602 -10 1 92.88 181 ASP B C 1
ATOM 4602 O O . ASP B 1 181 ? 1.327 13.945 -9.203 1 92.88 181 ASP B O 1
ATOM 4606 N N . MET B 1 182 ? 0.449 12.5 -10.562 1 91.81 182 MET B N 1
ATOM 4607 C CA . MET B 1 182 ? 1.302 11.391 -10.148 1 91.81 182 MET B CA 1
ATOM 4608 C C . MET B 1 182 ? 2.754 11.641 -10.539 1 91.81 182 MET B C 1
ATOM 4610 O O . MET B 1 182 ? 3.664 11 -10.008 1 91.81 182 MET B O 1
ATOM 4614 N N . ASP B 1 183 ? 3.039 12.602 -11.375 1 87.44 183 ASP B N 1
ATOM 4615 C CA . ASP B 1 183 ? 4.395 12.867 -11.844 1 87.44 183 ASP B CA 1
ATOM 4616 C C . ASP B 1 183 ? 5.047 13.984 -11.023 1 87.44 183 ASP B C 1
ATOM 4618 O O . ASP B 1 183 ? 6.273 14.125 -11.023 1 87.44 183 ASP B O 1
ATOM 4622 N N . PHE B 1 184 ? 4.215 14.75 -10.406 1 92.25 184 PHE B N 1
ATOM 4623 C CA . PHE B 1 184 ? 4.727 15.891 -9.656 1 92.25 184 PHE B CA 1
ATOM 4624 C C . PHE B 1 184 ? 5.484 15.43 -8.414 1 92.25 184 PHE B C 1
ATOM 4626 O O . PHE B 1 184 ? 5.043 14.516 -7.715 1 92.25 184 PHE B O 1
ATOM 4633 N N . LYS B 1 185 ? 6.605 16.016 -8.195 1 91.62 185 LYS B N 1
ATOM 4634 C CA . LYS B 1 185 ? 7.395 15.781 -6.988 1 91.62 185 LYS B CA 1
ATOM 4635 C C . LYS B 1 185 ? 7.492 17.047 -6.148 1 91.62 185 LYS B C 1
ATOM 4637 O O . LYS B 1 185 ? 7.789 18.125 -6.672 1 91.62 185 LYS B O 1
ATOM 4642 N N . ILE B 1 186 ? 7.246 16.922 -4.859 1 93.88 186 ILE B N 1
ATOM 4643 C CA . ILE B 1 186 ? 7.367 18.062 -3.971 1 93.88 186 ILE B CA 1
ATOM 4644 C C . ILE B 1 186 ? 8.797 18.594 -4.008 1 93.88 186 ILE B C 1
ATOM 4646 O O . ILE B 1 186 ? 9.758 17.828 -3.863 1 93.88 186 ILE B O 1
ATOM 4650 N N . PRO B 1 187 ? 8.992 19.875 -4.285 1 95.06 187 PRO B N 1
ATOM 4651 C CA . PRO B 1 187 ? 10.344 20.453 -4.289 1 95.06 187 PRO B CA 1
ATOM 4652 C C . PRO B 1 187 ? 10.914 20.625 -2.883 1 95.06 187 PRO B C 1
ATOM 4654 O O . PRO B 1 187 ? 10.922 21.734 -2.35 1 95.06 187 PRO B O 1
ATOM 4657 N N . LEU B 1 188 ? 11.477 19.656 -2.355 1 94.62 188 LEU B N 1
ATOM 4658 C CA . LEU B 1 188 ? 11.898 19.609 -0.961 1 94.62 188 LEU B CA 1
ATOM 4659 C C . LEU B 1 188 ? 12.945 20.672 -0.679 1 94.62 188 LEU B C 1
ATOM 4661 O O . LEU B 1 188 ? 13.039 21.188 0.441 1 94.62 188 LEU B O 1
ATOM 4665 N N . ASP B 1 189 ? 13.727 21.078 -1.662 1 94 189 ASP B N 1
ATOM 4666 C CA . ASP B 1 189 ? 14.75 22.109 -1.478 1 94 189 ASP B CA 1
ATOM 4667 C C . ASP B 1 189 ? 14.133 23.453 -1.114 1 94 189 ASP B C 1
ATOM 4669 O O . ASP B 1 189 ? 14.766 24.266 -0.451 1 94 189 ASP B O 1
ATOM 4673 N N . LYS B 1 190 ? 12.938 23.609 -1.585 1 95.81 190 LYS B N 1
ATOM 4674 C CA . LYS B 1 190 ? 12.195 24.828 -1.249 1 95.81 190 LYS B CA 1
ATOM 4675 C C . LYS B 1 190 ? 12.039 24.969 0.262 1 95.81 190 LYS B C 1
ATOM 4677 O O . LYS B 1 190 ? 11.93 26.078 0.775 1 95.81 190 LYS B O 1
ATOM 4682 N N . TYR B 1 191 ? 12.117 23.828 0.957 1 96.88 191 TYR B N 1
ATOM 4683 C CA . TYR B 1 191 ? 11.836 23.812 2.389 1 96.88 191 TYR B CA 1
ATOM 4684 C C . TYR B 1 191 ? 13.102 23.516 3.189 1 96.88 191 TYR B C 1
ATOM 4686 O O . TYR B 1 191 ? 13.023 23.062 4.332 1 96.88 191 TYR B O 1
ATOM 4694 N N . ARG B 1 192 ? 14.234 23.766 2.715 1 95.12 192 ARG B N 1
ATOM 4695 C CA . ARG B 1 192 ? 15.5 23.359 3.297 1 95.12 192 ARG B CA 1
ATOM 4696 C C . ARG B 1 192 ? 15.703 23.969 4.68 1 95.12 192 ARG B C 1
ATOM 4698 O O . ARG B 1 192 ? 16.328 23.359 5.547 1 95.12 192 ARG B O 1
ATOM 4705 N N . ASP B 1 193 ? 15.125 25.141 4.918 1 96.94 193 ASP B N 1
ATOM 4706 C CA . ASP B 1 193 ? 15.336 25.844 6.184 1 96.94 193 ASP B CA 1
ATOM 4707 C C . ASP B 1 193 ? 14.148 25.656 7.117 1 96.94 193 ASP B C 1
ATOM 4709 O O . ASP B 1 193 ? 14.047 26.344 8.141 1 96.94 193 ASP B O 1
ATOM 4713 N N . HIS B 1 194 ? 13.234 24.797 6.777 1 98.38 194 HIS B N 1
ATOM 4714 C CA . HIS B 1 194 ? 12.023 24.578 7.562 1 98.38 194 HIS B CA 1
ATOM 4715 C C . HIS B 1 194 ? 11.906 23.125 8.016 1 98.38 194 HIS B C 1
ATOM 4717 O O . HIS B 1 194 ? 12.586 22.25 7.48 1 98.38 194 HIS B O 1
ATOM 4723 N N . ASN B 1 195 ? 11.07 22.922 9.055 1 98.56 195 ASN B N 1
ATOM 4724 C CA . ASN B 1 195 ? 10.906 21.578 9.617 1 98.56 195 ASN B CA 1
ATOM 4725 C C . ASN B 1 195 ? 9.461 21.094 9.5 1 98.56 195 ASN B C 1
ATOM 4727 O O . ASN B 1 195 ? 9.18 19.906 9.664 1 98.56 195 ASN B O 1
ATOM 4731 N N . LEU B 1 196 ? 8.57 22 9.281 1 98.81 196 LEU B N 1
ATOM 4732 C CA . LEU B 1 196 ? 7.156 21.688 9.109 1 98.81 196 LEU B CA 1
ATOM 4733 C C . LEU B 1 196 ? 6.566 22.469 7.938 1 98.81 196 LEU B C 1
ATOM 4735 O O . LEU B 1 196 ? 6.738 23.688 7.844 1 98.81 196 LEU B O 1
ATOM 4739 N N . VAL B 1 197 ? 5.973 21.766 7.004 1 98.62 197 VAL B N 1
ATOM 4740 C CA . VAL B 1 197 ? 5.277 22.359 5.871 1 98.62 197 VAL B CA 1
ATOM 4741 C C . VAL B 1 197 ? 3.797 21.984 5.918 1 98.62 197 VAL B C 1
ATOM 4743 O O . VAL B 1 197 ? 3.447 20.812 6.035 1 98.62 197 VAL B O 1
ATOM 4746 N N . VAL B 1 198 ? 2.945 22.938 5.887 1 98.12 198 VAL B N 1
ATOM 4747 C CA . VAL B 1 198 ? 1.499 22.75 5.859 1 98.12 198 VAL B CA 1
ATOM 4748 C C . VAL B 1 198 ? 0.872 23.672 4.816 1 98.12 198 VAL B C 1
ATOM 4750 O O . VAL B 1 198 ? 1.438 24.719 4.48 1 98.12 198 VAL B O 1
ATOM 4753 N N . HIS B 1 199 ? -0.218 23.203 4.316 1 97.62 199 HIS B N 1
ATOM 4754 C CA . HIS B 1 199 ? -0.952 24.094 3.422 1 97.62 199 HIS B CA 1
ATOM 4755 C C . HIS B 1 199 ? -1.706 25.156 4.207 1 97.62 199 HIS B C 1
ATOM 4757 O O . HIS B 1 199 ? -2.299 24.875 5.25 1 97.62 199 HIS B O 1
ATOM 4763 N N . GLY B 1 200 ? -1.709 26.359 3.654 1 96.56 200 GLY B N 1
ATOM 4764 C CA . GLY B 1 200 ? -2.482 27.438 4.27 1 96.56 200 GLY B CA 1
ATOM 4765 C C . GLY B 1 200 ? -2.787 28.578 3.318 1 96.56 200 GLY B C 1
ATOM 4766 O O . GLY B 1 200 ? -2.195 28.672 2.24 1 96.56 200 GLY B O 1
ATOM 4767 N N . TRP B 1 201 ? -3.799 29.297 3.707 1 95.06 201 TRP B N 1
ATOM 4768 C CA . TRP B 1 201 ? -4.195 30.516 3.01 1 95.06 201 TRP B CA 1
ATOM 4769 C C . TRP B 1 201 ? -3.795 31.766 3.803 1 95.06 201 TRP B C 1
ATOM 4771 O O . TRP B 1 201 ? -4.422 32.094 4.812 1 95.06 201 TRP B O 1
ATOM 4781 N N . PRO B 1 202 ? -2.871 32.469 3.25 1 93.12 202 PRO B N 1
ATOM 4782 C CA . PRO B 1 202 ? -2.336 33.594 4.02 1 93.12 202 PRO B CA 1
ATOM 4783 C C . PRO B 1 202 ? -3.418 34.594 4.465 1 93.12 202 PRO B C 1
ATOM 4785 O O . PRO B 1 202 ? -3.4 35.031 5.605 1 93.12 202 PRO B O 1
ATOM 4788 N N . TYR B 1 203 ? -4.336 34.844 3.625 1 93.69 203 TYR B N 1
ATOM 4789 C CA . TYR B 1 203 ? -5.41 35.75 3.963 1 93.69 203 TYR B CA 1
ATOM 4790 C C . TYR B 1 203 ? -6.234 35.25 5.133 1 93.69 203 TYR B C 1
ATOM 4792 O O . TYR B 1 203 ? -6.559 36 6.055 1 93.69 203 TYR B O 1
ATOM 4800 N N . MET B 1 204 ? -6.523 34 5.152 1 94.81 204 MET B N 1
ATOM 4801 C CA . MET B 1 204 ? -7.34 33.406 6.203 1 94.81 204 MET B CA 1
ATOM 4802 C C . MET B 1 204 ? -6.559 33.312 7.508 1 94.81 204 MET B C 1
ATOM 4804 O O . MET B 1 204 ? -7.129 33.438 8.594 1 94.81 204 MET B O 1
ATOM 4808 N N . ILE B 1 205 ? -5.301 33.031 7.398 1 94.69 205 ILE B N 1
ATOM 4809 C CA . ILE B 1 205 ? -4.445 32.969 8.578 1 94.69 205 ILE B CA 1
ATOM 4810 C C . ILE B 1 205 ? -4.363 34.344 9.234 1 94.69 205 ILE B C 1
ATOM 4812 O O . ILE B 1 205 ? -4.484 34.469 10.453 1 94.69 205 ILE B O 1
ATOM 4816 N N . LYS B 1 206 ? -4.219 35.406 8.398 1 92.5 206 LYS B N 1
ATOM 4817 C CA . LYS B 1 206 ? -4.172 36.781 8.891 1 92.5 206 LYS B CA 1
ATOM 4818 C C . LYS B 1 206 ? -5.426 37.125 9.695 1 92.5 206 LYS B C 1
ATOM 4820 O O . LYS B 1 206 ? -5.359 37.844 10.68 1 92.5 206 LYS B O 1
ATOM 4825 N N . HIS B 1 207 ? -6.461 36.531 9.305 1 94 207 HIS B N 1
ATOM 4826 C CA . HIS B 1 207 ? -7.727 36.812 9.969 1 94 207 HIS B CA 1
ATOM 4827 C C . HIS B 1 207 ? -8.047 35.75 11.016 1 94 207 HIS B C 1
ATOM 4829 O O . HIS B 1 207 ? -9.188 35.625 11.469 1 94 207 HIS B O 1
ATOM 4835 N N . ARG B 1 208 ? -7.129 34.906 11.281 1 94.44 208 ARG B N 1
ATOM 4836 C CA . ARG B 1 208 ? -7.133 33.938 12.383 1 94.44 208 ARG B CA 1
ATOM 4837 C C . ARG B 1 208 ? -8.273 32.938 12.227 1 94.44 208 ARG B C 1
ATOM 4839 O O . ARG B 1 208 ? -8.852 32.5 13.227 1 94.44 208 ARG B O 1
ATOM 4846 N N . SER B 1 209 ? -8.656 32.688 11.008 1 95.25 209 SER B N 1
ATOM 4847 C CA . SER B 1 209 ? -9.727 31.75 10.742 1 95.25 209 SER B CA 1
ATOM 4848 C C . SER B 1 209 ? -9.266 30.312 10.953 1 95.25 209 SER B C 1
ATOM 4850 O O . SER B 1 209 ? -8.227 29.906 10.43 1 95.25 209 SER B O 1
ATOM 4852 N N . TRP B 1 210 ? -10.086 29.516 11.656 1 94.69 210 TRP B N 1
ATOM 4853 C CA . TRP B 1 210 ? -9.734 28.125 11.898 1 94.69 210 TRP B CA 1
ATOM 4854 C C . TRP B 1 210 ? -9.594 27.359 10.586 1 94.69 210 TRP B C 1
ATOM 4856 O O . TRP B 1 210 ? -9.031 26.266 10.555 1 94.69 210 TRP B O 1
ATOM 4866 N N . LEU B 1 211 ? -9.984 27.922 9.492 1 93 211 LEU B N 1
ATOM 4867 C CA . LEU B 1 211 ? -9.859 27.328 8.164 1 93 211 LEU B CA 1
ATOM 4868 C C . LEU B 1 211 ? -8.578 27.797 7.477 1 93 211 LEU B C 1
ATOM 4870 O O . LEU B 1 211 ? -8.32 27.438 6.324 1 93 211 LEU B O 1
ATOM 4874 N N . GLY B 1 212 ? -7.824 28.562 8.141 1 96 212 GLY B N 1
ATOM 4875 C CA . GLY B 1 212 ? -6.672 29.203 7.535 1 96 212 GLY B CA 1
ATOM 4876 C C . GLY B 1 212 ? -5.59 28.219 7.121 1 96 212 GLY B C 1
ATOM 4877 O O . GLY B 1 212 ? -4.793 28.516 6.227 1 96 212 GLY B O 1
ATOM 4878 N N . VAL B 1 213 ? -5.504 27.047 7.816 1 97.19 213 VAL B N 1
ATOM 4879 C CA . VAL B 1 213 ? -4.566 26 7.441 1 97.19 213 VAL B CA 1
ATOM 4880 C C . VAL B 1 213 ? -5.316 24.688 7.242 1 97.19 213 VAL B C 1
ATOM 4882 O O . VAL B 1 213 ? -6.461 24.547 7.688 1 97.19 213 VAL B O 1
ATOM 4885 N N . ASN B 1 214 ? -4.77 23.812 6.457 1 97.12 214 ASN B N 1
ATOM 4886 C CA . ASN B 1 214 ? -5.27 22.453 6.312 1 97.12 214 ASN B CA 1
ATOM 4887 C C . ASN B 1 214 ? -4.188 21.422 6.633 1 97.12 214 ASN B C 1
ATOM 4889 O O . ASN B 1 214 ? -3.102 21.453 6.051 1 97.12 214 ASN B O 1
ATOM 4893 N N . THR B 1 215 ? -4.484 20.531 7.555 1 97.69 215 THR B N 1
ATOM 4894 C CA . THR B 1 215 ? -3.482 19.562 7.992 1 97.69 215 THR B CA 1
ATOM 4895 C C . THR B 1 215 ? -3.738 18.188 7.363 1 97.69 215 THR B C 1
ATOM 4897 O O . THR B 1 215 ? -3.27 17.172 7.871 1 97.69 215 THR B O 1
ATOM 4900 N N . GLY B 1 216 ? -4.488 18.125 6.254 1 97.31 216 GLY B N 1
ATOM 4901 C CA . GLY B 1 216 ? -4.688 16.859 5.551 1 97.31 216 GLY B CA 1
ATOM 4902 C C . GLY B 1 216 ? -3.43 16.344 4.883 1 97.31 216 GLY B C 1
ATOM 4903 O O . GLY B 1 216 ? -3.311 15.156 4.605 1 97.31 216 GLY B O 1
ATOM 4904 N N . ILE B 1 217 ? -2.582 17.266 4.559 1 98.06 217 ILE B N 1
ATOM 4905 C CA . ILE B 1 217 ? -1.245 16.953 4.055 1 98.06 217 ILE B CA 1
ATOM 4906 C C . ILE B 1 217 ? -0.204 17.734 4.863 1 98.06 217 ILE B C 1
ATOM 4908 O O . ILE B 1 217 ? -0.228 18.969 4.898 1 98.06 217 ILE B O 1
ATOM 4912 N N . VAL B 1 218 ? 0.648 17.062 5.504 1 98.25 218 VAL B N 1
ATOM 4913 C CA . VAL B 1 218 ? 1.658 17.656 6.371 1 98.25 218 VAL B CA 1
ATOM 4914 C C . VAL B 1 218 ? 3.025 17.047 6.07 1 98.25 218 VAL B C 1
ATOM 4916 O O . VAL B 1 218 ? 3.166 15.82 6.016 1 98.25 218 VAL B O 1
ATOM 4919 N N . LEU B 1 219 ? 3.975 17.859 5.793 1 98.44 219 LEU B N 1
ATOM 4920 C CA . LEU B 1 219 ? 5.359 17.438 5.605 1 98.44 219 LEU B CA 1
ATOM 4921 C C . LEU B 1 219 ? 6.219 17.844 6.797 1 98.44 219 LEU B C 1
ATOM 4923 O O . LEU B 1 219 ? 6.289 19.031 7.137 1 98.44 219 LEU B O 1
ATOM 4927 N N . MET B 1 220 ? 6.867 16.891 7.457 1 98.5 220 MET B N 1
ATOM 4928 C CA . MET B 1 220 ? 7.633 17.156 8.672 1 98.5 220 MET B CA 1
ATOM 4929 C C . MET B 1 220 ? 9.039 16.562 8.57 1 98.5 220 MET B C 1
ATOM 4931 O O . MET B 1 220 ? 9.203 15.406 8.18 1 98.5 220 MET B O 1
ATOM 4935 N N . ARG B 1 221 ? 10.008 17.391 8.914 1 98.06 221 ARG B N 1
ATOM 4936 C CA . ARG B 1 221 ? 11.391 16.922 8.906 1 98.06 221 ARG B CA 1
ATOM 4937 C C . ARG B 1 221 ? 11.688 16.062 10.133 1 98.06 221 ARG B C 1
ATOM 4939 O O . ARG B 1 221 ? 11.234 16.375 11.242 1 98.06 221 ARG B O 1
ATOM 4946 N N . ASN B 1 222 ? 12.43 14.969 9.961 1 96.94 222 ASN B N 1
ATOM 4947 C CA . ASN B 1 222 ? 12.805 14.102 11.07 1 96.94 222 ASN B CA 1
ATOM 4948 C C . ASN B 1 222 ? 13.969 14.68 11.867 1 96.94 222 ASN B C 1
ATOM 4950 O O . ASN B 1 222 ? 15.133 14.445 11.539 1 96.94 222 ASN B O 1
ATOM 4954 N N . CYS B 1 223 ? 13.602 15.414 12.977 1 97.75 223 CYS B N 1
ATOM 4955 C CA . CYS B 1 223 ? 14.609 16.078 13.789 1 97.75 223 CYS B CA 1
ATOM 4956 C C . CYS B 1 223 ? 14.07 16.375 15.188 1 97.75 223 CYS B C 1
ATOM 4958 O O . CYS B 1 223 ? 12.906 16.094 15.484 1 97.75 223 CYS B O 1
ATOM 4960 N N . GLN B 1 224 ? 14.938 16.891 16.047 1 97.81 224 GLN B N 1
ATOM 4961 C CA . GLN B 1 224 ? 14.57 17.172 17.422 1 97.81 224 GLN B CA 1
ATOM 4962 C C . GLN B 1 224 ? 13.445 18.203 17.5 1 97.81 224 GLN B C 1
ATOM 4964 O O . GLN B 1 224 ? 12.508 18.062 18.281 1 97.81 224 GLN B O 1
ATOM 4969 N N . TRP B 1 225 ? 13.555 19.234 16.703 1 98.06 225 TRP B N 1
ATOM 4970 C CA . TRP B 1 225 ? 12.523 20.266 16.688 1 98.06 225 TRP B CA 1
ATOM 4971 C C . TRP B 1 225 ? 11.141 19.656 16.469 1 98.06 225 TRP B C 1
ATOM 4973 O O . TRP B 1 225 ? 10.188 20 17.172 1 98.06 225 TRP B O 1
ATOM 4983 N N . SER B 1 226 ? 11.039 18.734 15.516 1 98.44 226 SER B N 1
ATOM 4984 C CA . SER B 1 226 ? 9.781 18.109 15.148 1 98.44 226 SER B CA 1
ATOM 4985 C C . SER B 1 226 ? 9.258 17.234 16.281 1 98.44 226 SER B C 1
ATOM 4987 O O . SER B 1 226 ? 8.055 17.219 16.562 1 98.44 226 SER B O 1
ATOM 4989 N N . MET B 1 227 ? 10.164 16.578 16.906 1 96.62 227 MET B N 1
ATOM 4990 C CA . MET B 1 227 ? 9.766 15.766 18.047 1 96.62 227 MET B CA 1
ATOM 4991 C C . MET B 1 227 ? 9.164 16.625 19.156 1 96.62 227 MET B C 1
ATOM 4993 O O . MET B 1 227 ? 8.125 16.281 19.719 1 96.62 227 MET B O 1
ATOM 4997 N N . ASP B 1 228 ? 9.789 17.688 19.406 1 96.25 228 ASP B N 1
ATOM 4998 C CA . ASP B 1 228 ? 9.297 18.609 20.406 1 96.25 228 ASP B CA 1
ATOM 4999 C C . ASP B 1 228 ? 7.961 19.219 20 1 96.25 228 ASP B C 1
ATOM 5001 O O . ASP B 1 228 ? 7.062 19.391 20.828 1 96.25 228 ASP B O 1
ATOM 5005 N N . PHE B 1 229 ? 7.883 19.531 18.766 1 97.31 229 PHE B N 1
ATOM 5006 C CA . PHE B 1 229 ? 6.676 20.188 18.266 1 97.31 229 PHE B CA 1
ATOM 5007 C C . PHE B 1 229 ? 5.484 19.234 18.328 1 97.31 229 PHE B C 1
ATOM 5009 O O . PHE B 1 229 ? 4.387 19.625 18.734 1 97.31 229 PHE B O 1
ATOM 5016 N N . VAL B 1 230 ? 5.68 18.016 17.906 1 96.31 230 VAL B N 1
ATOM 5017 C CA . VAL B 1 230 ? 4.594 17.047 17.922 1 96.31 230 VAL B CA 1
ATOM 5018 C C . VAL B 1 230 ? 4.121 16.812 19.359 1 96.31 230 VAL B C 1
ATOM 5020 O O . VAL B 1 230 ? 2.928 16.625 19.609 1 96.31 230 VAL B O 1
ATOM 5023 N N . ASP B 1 231 ? 5.004 16.828 20.25 1 92.69 231 ASP B N 1
ATOM 5024 C CA . ASP B 1 231 ? 4.641 16.734 21.672 1 92.69 231 ASP B CA 1
ATOM 5025 C C . ASP B 1 231 ? 3.77 17.906 22.094 1 92.69 231 ASP B C 1
ATOM 5027 O O . ASP B 1 231 ? 2.754 17.719 22.766 1 92.69 231 ASP B O 1
ATOM 5031 N N . LEU B 1 232 ? 4.223 19.062 21.75 1 93.5 232 LEU B N 1
ATOM 5032 C CA . LEU B 1 232 ? 3.469 20.266 22.078 1 93.5 232 LEU B CA 1
ATOM 5033 C C . LEU B 1 232 ? 2.096 20.25 21.422 1 93.5 232 LEU B C 1
ATOM 5035 O O . LEU B 1 232 ? 1.087 20.547 22.062 1 93.5 232 LEU B O 1
ATOM 5039 N N . TRP B 1 233 ? 2.096 19.891 20.141 1 96.06 233 TRP B N 1
ATOM 5040 C CA . TRP B 1 233 ? 0.868 19.781 19.359 1 96.06 233 TRP B CA 1
ATOM 5041 C C . TRP B 1 233 ? -0.121 18.828 20.031 1 96.06 233 TRP B C 1
ATOM 5043 O O . TRP B 1 233 ? -1.299 19.156 20.188 1 96.06 233 TRP B O 1
ATOM 5053 N N . ALA B 1 234 ? 0.352 17.719 20.484 1 93.06 234 ALA B N 1
ATOM 5054 C CA . ALA B 1 234 ? -0.476 16.719 21.156 1 93.06 234 ALA B CA 1
ATOM 5055 C C . ALA B 1 234 ? -1.077 17.281 22.438 1 93.06 234 ALA B C 1
ATOM 5057 O O . ALA B 1 234 ? -2.215 16.953 22.797 1 93.06 234 ALA B O 1
ATOM 5058 N N . ARG B 1 235 ? -0.388 18.109 23.078 1 90.62 235 ARG B N 1
ATOM 5059 C CA . ARG B 1 235 ? -0.821 18.656 24.344 1 90.62 235 ARG B CA 1
ATOM 5060 C C . ARG B 1 235 ? -1.93 19.688 24.156 1 90.62 235 ARG B C 1
ATOM 5062 O O . ARG B 1 235 ? -2.629 20.047 25.109 1 90.62 235 ARG B O 1
ATOM 5069 N N . MET B 1 236 ? -2.023 20.172 22.969 1 93.75 236 MET B N 1
ATOM 5070 C CA . MET B 1 236 ? -3.111 21.094 22.641 1 93.75 236 MET B CA 1
ATOM 5071 C C . MET B 1 236 ? -4.391 20.328 22.328 1 93.75 236 MET B C 1
ATOM 5073 O O . MET B 1 236 ? -5.359 20.922 21.828 1 93.75 236 MET B O 1
ATOM 5077 N N . GLY B 1 237 ? -4.379 19.094 22.578 1 91.56 237 GLY B N 1
ATOM 5078 C CA . GLY B 1 237 ? -5.516 18.219 22.328 1 91.56 237 GLY B CA 1
ATOM 5079 C C . GLY B 1 237 ? -5.73 17.188 23.422 1 91.56 237 GLY B C 1
ATOM 5080 O O . GLY B 1 237 ? -5.621 17.516 24.609 1 91.56 237 GLY B O 1
ATOM 5081 N N . PRO B 1 238 ? -6.145 15.938 23 1 88.5 238 PRO B N 1
ATOM 5082 C CA . PRO B 1 238 ? -6.602 14.938 23.969 1 88.5 238 PRO B CA 1
ATOM 5083 C C . PRO B 1 238 ? -5.473 14.43 24.859 1 88.5 238 PRO B C 1
ATOM 5085 O O . PRO B 1 238 ? -5.73 13.734 25.844 1 88.5 238 PRO B O 1
ATOM 5088 N N . GLN B 1 239 ? -4.289 14.688 24.453 1 84.44 239 GLN B N 1
ATOM 5089 C CA . GLN B 1 239 ? -3.203 14.305 25.344 1 84.44 239 GLN B CA 1
ATOM 5090 C C . GLN B 1 239 ? -3.27 15.094 26.656 1 84.44 239 GLN B C 1
ATOM 5092 O O . GLN B 1 239 ? -2.764 14.641 27.688 1 84.44 239 GLN B O 1
ATOM 5097 N N . SER B 1 240 ? -3.758 16.281 26.547 1 83.06 240 SER B N 1
ATOM 5098 C CA . SER B 1 240 ? -3.969 17.062 27.766 1 83.06 240 SER B CA 1
ATOM 5099 C C . SER B 1 240 ? -5.074 16.453 28.625 1 83.06 240 SER B C 1
ATOM 5101 O O . SER B 1 240 ? -6.09 15.984 28.094 1 83.06 240 SER B O 1
ATOM 5103 N N . PRO B 1 241 ? -4.895 16.438 29.922 1 80.31 241 PRO B N 1
ATOM 5104 C CA . PRO B 1 241 ? -5.926 15.883 30.797 1 80.31 241 PRO B CA 1
ATOM 5105 C C . PRO B 1 241 ? -7.215 16.703 30.797 1 80.31 241 PRO B C 1
ATOM 5107 O O . PRO B 1 241 ? -8.289 16.172 31.094 1 80.31 241 PRO B O 1
ATOM 5110 N N . ASP B 1 242 ? -7.113 17.953 30.531 1 85.94 242 ASP B N 1
ATOM 5111 C CA . ASP B 1 242 ? -8.281 18.828 30.547 1 85.94 242 ASP B CA 1
ATOM 5112 C C . ASP B 1 242 ? -8.477 19.516 29.188 1 85.94 242 ASP B C 1
ATOM 5114 O O . ASP B 1 242 ? -8.023 20.641 28.969 1 85.94 242 ASP B O 1
ATOM 5118 N N . THR B 1 243 ? -9.234 18.922 28.359 1 89.5 243 THR B N 1
ATOM 5119 C CA . THR B 1 243 ? -9.445 19.422 27.016 1 89.5 243 THR B CA 1
ATOM 5120 C C . THR B 1 243 ? -10.289 20.703 27.031 1 89.5 243 THR B C 1
ATOM 5122 O O . THR B 1 243 ? -10.211 21.516 26.125 1 89.5 243 THR B O 1
ATOM 5125 N N . ARG B 1 244 ? -11.094 20.844 28.094 1 90.69 244 ARG B N 1
ATOM 5126 C CA . ARG B 1 244 ? -11.867 22.078 28.234 1 90.69 244 ARG B CA 1
ATOM 5127 C C . ARG B 1 244 ? -10.961 23.281 28.469 1 90.69 244 ARG B C 1
ATOM 5129 O O . ARG B 1 244 ? -11.188 24.359 27.906 1 90.69 244 ARG B O 1
ATOM 5136 N N . LEU B 1 245 ? -10.016 23 29.281 1 91.38 245 LEU B N 1
ATOM 5137 C CA . LEU B 1 245 ? -9.039 24.047 29.547 1 91.38 245 LEU B CA 1
ATOM 5138 C C . LEU B 1 245 ? -8.273 24.406 28.281 1 91.38 245 LEU B C 1
ATOM 5140 O O . LEU B 1 245 ? -8.047 25.578 28 1 91.38 245 LEU B O 1
ATOM 5144 N N . VAL B 1 246 ? -7.898 23.484 27.484 1 93.81 246 VAL B N 1
ATOM 5145 C CA . VAL B 1 246 ? -7.184 23.703 26.234 1 93.81 246 VAL B CA 1
ATOM 5146 C C . VAL B 1 246 ? -8.031 24.562 25.297 1 93.81 246 VAL B C 1
ATOM 5148 O O . VAL B 1 246 ? -7.539 25.547 24.734 1 93.81 246 VAL B O 1
ATOM 5151 N N . ARG B 1 247 ? -9.242 24.188 25.203 1 95.06 247 ARG B N 1
ATOM 5152 C CA . ARG B 1 247 ? -10.148 24.938 24.344 1 95.06 247 ARG B CA 1
ATOM 5153 C C . ARG B 1 247 ? -10.258 26.391 24.797 1 95.06 247 ARG B C 1
ATOM 5155 O O . ARG B 1 247 ? -10.273 27.312 23.984 1 95.06 247 ARG B O 1
ATOM 5162 N N . ARG B 1 248 ? -10.359 26.594 26.078 1 93.25 248 ARG B N 1
ATOM 5163 C CA . ARG B 1 248 ? -10.461 27.938 26.641 1 93.25 248 ARG B CA 1
ATOM 5164 C C . ARG B 1 248 ? -9.219 28.766 26.297 1 93.25 248 ARG B C 1
ATOM 5166 O O . ARG B 1 248 ? -9.328 29.922 25.922 1 93.25 248 ARG B O 1
ATOM 5173 N N . VAL B 1 249 ? -8.094 28.172 26.438 1 93.06 249 VAL B N 1
ATOM 5174 C CA . VAL B 1 249 ? -6.836 28.859 26.172 1 93.06 249 VAL B CA 1
ATOM 5175 C C . VAL B 1 249 ? -6.75 2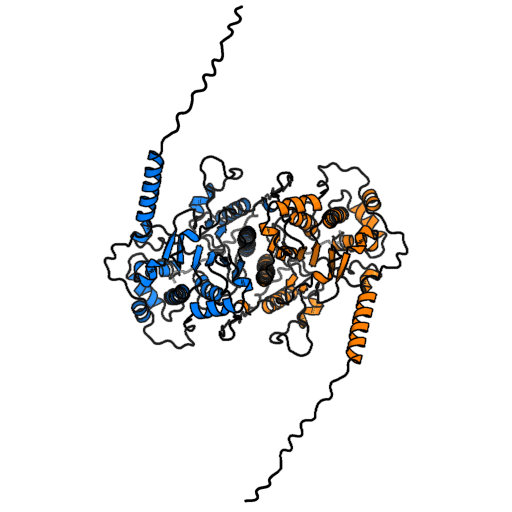9.219 24.688 1 93.06 249 VAL B C 1
ATOM 5177 O O . VAL B 1 249 ? -6.457 30.375 24.359 1 93.06 249 VAL B O 1
ATOM 5180 N N . MET B 1 250 ? -7.086 28.328 23.844 1 94.88 250 MET B N 1
ATOM 5181 C CA . MET B 1 250 ? -7 28.578 22.406 1 94.88 250 MET B CA 1
ATOM 5182 C C . MET B 1 250 ? -8.008 29.625 21.969 1 94.88 250 MET B C 1
ATOM 5184 O O . MET B 1 250 ? -7.73 30.422 21.078 1 94.88 250 MET B O 1
ATOM 5188 N N . SER B 1 251 ? -9.094 29.688 22.656 1 94.19 251 SER B N 1
ATOM 5189 C CA . SER B 1 251 ? -10.18 30.578 22.266 1 94.19 251 SER B CA 1
ATOM 5190 C C . SER B 1 251 ? -9.844 32.031 22.594 1 94.19 251 SER B C 1
ATOM 5192 O O . SER B 1 251 ? -10.578 32.938 22.203 1 94.19 251 SER B O 1
ATOM 5194 N N . ARG B 1 252 ? -8.797 32.25 23.234 1 91.62 252 ARG B N 1
ATOM 5195 C CA . ARG B 1 252 ? -8.336 33.625 23.453 1 91.62 252 ARG B CA 1
ATOM 5196 C C . ARG B 1 252 ? -7.934 34.281 22.141 1 91.62 252 ARG B C 1
ATOM 5198 O O . ARG B 1 252 ? -7.898 35.5 22.031 1 91.62 252 ARG B O 1
ATOM 5205 N N . VAL B 1 253 ? -7.5 33.469 21.25 1 93.44 253 VAL B N 1
ATOM 5206 C CA . VAL B 1 253 ? -7.297 33.938 19.891 1 93.44 253 VAL B CA 1
ATOM 5207 C C . VAL B 1 253 ? -8.586 33.812 19.094 1 93.44 253 VAL B C 1
ATOM 5209 O O . VAL B 1 253 ? -9.008 32.688 18.781 1 93.44 253 VAL B O 1
ATOM 5212 N N . LYS B 1 254 ? -9.078 34.969 18.766 1 92.62 254 LYS B N 1
ATOM 5213 C CA . LYS B 1 254 ? -10.398 35 18.141 1 92.62 254 LYS B CA 1
ATOM 5214 C C . LYS B 1 254 ? -10.422 34.156 16.859 1 92.62 254 LYS B C 1
ATOM 5216 O O . LYS B 1 254 ? -9.516 34.281 16.031 1 92.62 254 LYS B O 1
ATOM 5221 N N . ASP B 1 255 ? -11.43 33.25 16.656 1 94.44 255 ASP B N 1
ATOM 5222 C CA . ASP B 1 255 ? -11.828 32.562 15.43 1 94.44 255 ASP B CA 1
ATOM 5223 C C . ASP B 1 255 ? -10.828 31.453 15.078 1 94.44 255 ASP B C 1
ATOM 5225 O O . ASP B 1 255 ? -10.898 30.875 14 1 94.44 255 ASP B O 1
ATOM 5229 N N . VAL B 1 256 ? -9.945 31.094 16.031 1 95.94 256 VAL B N 1
ATOM 5230 C CA . VAL B 1 256 ? -8.891 30.141 15.734 1 95.94 256 VAL B CA 1
ATOM 5231 C C . VAL B 1 256 ? -9.422 28.719 15.938 1 95.94 256 VAL B C 1
ATOM 5233 O O . VAL B 1 256 ? -8.938 27.766 15.305 1 95.94 256 VAL B O 1
ATOM 5236 N N . VAL B 1 257 ? -10.43 28.562 16.797 1 96.81 257 VAL B N 1
ATOM 5237 C CA . VAL B 1 257 ? -10.891 27.234 17.188 1 96.81 257 VAL B CA 1
ATOM 5238 C C . VAL B 1 257 ? -12.102 26.844 16.344 1 96.81 257 VAL B C 1
ATOM 5240 O O . VAL B 1 257 ? -13.07 27.609 16.234 1 96.81 257 VAL B O 1
ATOM 5243 N N . ASN B 1 258 ? -12.062 25.656 15.68 1 95.12 258 ASN B N 1
ATOM 5244 C CA . ASN B 1 258 ? -13.242 25.062 15.055 1 95.12 258 ASN B CA 1
ATOM 5245 C C . ASN B 1 258 ? -14.414 25 16.031 1 95.12 258 ASN B C 1
ATOM 5247 O O . ASN B 1 258 ? -14.297 24.422 17.109 1 95.12 258 ASN B O 1
ATOM 5251 N N . PRO B 1 259 ? -15.523 25.609 15.672 1 92.25 259 PRO B N 1
ATOM 5252 C CA . PRO B 1 259 ? -16.641 25.672 16.609 1 92.25 259 PRO B CA 1
ATOM 5253 C C . PRO B 1 259 ? -17.234 24.281 16.906 1 92.25 259 PRO B C 1
ATOM 5255 O O . PRO B 1 259 ? -17.875 24.094 17.938 1 92.25 259 PRO B O 1
ATOM 5258 N N . ARG B 1 260 ? -17 23.328 16.094 1 87.81 260 ARG B N 1
ATOM 5259 C CA . ARG B 1 260 ? -17.641 22.031 16.219 1 87.81 260 ARG B CA 1
ATOM 5260 C C . ARG B 1 260 ? -16.797 21.078 17.062 1 87.81 260 ARG B C 1
ATOM 5262 O O . ARG B 1 260 ? -17.328 20.141 17.672 1 87.81 260 ARG B O 1
ATOM 5269 N N . ARG B 1 261 ? -15.555 21.25 17.047 1 89.88 261 ARG B N 1
ATOM 5270 C CA . ARG B 1 261 ? -14.711 20.297 17.766 1 89.88 261 ARG B CA 1
ATOM 5271 C C . ARG B 1 261 ? -13.32 20.875 18 1 89.88 261 ARG B C 1
ATOM 5273 O O . ARG B 1 261 ? -12.867 21.75 17.25 1 89.88 261 ARG B O 1
ATOM 5280 N N . LEU B 1 262 ? -12.688 20.406 19.094 1 94 262 LEU B N 1
ATOM 5281 C CA . LEU B 1 262 ? -11.273 20.656 19.312 1 94 262 LEU B CA 1
ATOM 5282 C C . LEU B 1 262 ? -10.422 19.766 18.406 1 94 262 LEU B C 1
ATOM 5284 O O . LEU B 1 262 ? -10.18 18.609 18.719 1 94 262 LEU B O 1
ATOM 5288 N N . ASP B 1 263 ? -9.977 20.312 17.25 1 95.62 263 ASP B N 1
ATOM 5289 C CA . ASP B 1 263 ? -9.266 19.484 16.266 1 95.62 263 ASP B CA 1
ATOM 5290 C C . ASP B 1 263 ? -7.797 19.906 16.172 1 95.62 263 ASP B C 1
ATOM 5292 O O . ASP B 1 263 ? -7.402 20.938 16.703 1 95.62 263 ASP B O 1
ATOM 5296 N N . GLU B 1 264 ? -7.027 19.016 15.633 1 97.38 264 GLU B N 1
ATOM 5297 C CA . GLU B 1 264 ? -5.582 19.203 15.539 1 97.38 264 GLU B CA 1
ATOM 5298 C C . GLU B 1 264 ? -5.234 20.344 14.602 1 97.38 264 GLU B C 1
ATOM 5300 O O . GLU B 1 264 ? -4.199 21 14.766 1 97.38 264 GLU B O 1
ATOM 5305 N N . GLN B 1 265 ? -6.086 20.641 13.656 1 97.56 265 GLN B N 1
ATOM 5306 C CA . GLN B 1 265 ? -5.871 21.734 12.719 1 97.56 265 GLN B CA 1
ATOM 5307 C C . GLN B 1 265 ? -5.945 23.094 13.438 1 97.56 265 GLN B C 1
ATOM 5309 O O . GLN B 1 265 ? -5.074 23.938 13.258 1 97.56 265 GLN B O 1
ATOM 5314 N N . SER B 1 266 ? -6.973 23.281 14.258 1 97.31 266 SER B N 1
ATOM 5315 C CA . SER B 1 266 ? -7.09 24.5 15.062 1 97.31 266 SER B CA 1
ATOM 5316 C C . SER B 1 266 ? -5.898 24.656 16 1 97.31 266 SER B C 1
ATOM 5318 O O . SER B 1 266 ? -5.402 25.766 16.203 1 97.31 266 SER B O 1
ATOM 5320 N N . ALA B 1 267 ? -5.516 23.547 16.547 1 97.31 267 ALA B N 1
ATOM 5321 C CA . ALA B 1 267 ? -4.379 23.578 17.469 1 97.31 267 ALA B CA 1
ATOM 5322 C C . ALA B 1 267 ? -3.109 24.031 16.766 1 97.31 267 ALA B C 1
ATOM 5324 O O . ALA B 1 267 ? -2.357 24.859 17.297 1 97.31 267 ALA B O 1
ATOM 5325 N N . LEU B 1 268 ? -2.91 23.531 15.609 1 97.94 268 LEU B N 1
ATOM 5326 C CA . LEU B 1 268 ? -1.734 23.938 14.852 1 97.94 268 LEU B CA 1
ATOM 5327 C C . LEU B 1 268 ? -1.793 25.422 14.516 1 97.94 268 LEU B C 1
ATOM 5329 O O . LEU B 1 268 ? -0.791 26.141 14.633 1 97.94 268 LEU B O 1
ATOM 5333 N N . LEU B 1 269 ? -2.938 25.891 14.07 1 97.38 269 LEU B N 1
ATOM 5334 C CA . LEU B 1 269 ? -3.09 27.297 13.734 1 97.38 269 LEU B CA 1
ATOM 5335 C C . LEU B 1 269 ? -2.824 28.172 14.953 1 97.38 269 LEU B C 1
ATOM 5337 O O . LEU B 1 269 ? -2.131 29.188 14.859 1 97.38 269 LEU B O 1
ATOM 5341 N N . TYR B 1 270 ? -3.365 27.781 16.094 1 96.75 270 TYR B N 1
ATOM 5342 C CA . TYR B 1 270 ? -3.121 28.5 17.344 1 96.75 270 TYR B CA 1
ATOM 5343 C C . TYR B 1 270 ? -1.628 28.609 17.625 1 96.75 270 TYR B C 1
ATOM 5345 O O . TYR B 1 270 ? -1.126 29.688 17.953 1 96.75 270 TYR B O 1
ATOM 5353 N N . LEU B 1 271 ? -0.952 27.5 17.516 1 96.88 271 LEU B N 1
ATOM 5354 C CA . LEU B 1 271 ? 0.483 27.469 17.781 1 96.88 271 LEU B CA 1
ATOM 5355 C C . LEU B 1 271 ? 1.235 28.328 16.766 1 96.88 271 LEU B C 1
ATOM 5357 O O . LEU B 1 271 ? 2.15 29.062 17.141 1 96.88 271 LEU B O 1
ATOM 5361 N N . LEU B 1 272 ? 0.812 28.234 15.555 1 96.25 272 LEU B N 1
ATOM 5362 C CA . LEU B 1 272 ? 1.426 29.031 14.492 1 96.25 272 LEU B CA 1
ATOM 5363 C C . LEU B 1 272 ? 1.293 30.516 14.781 1 96.25 272 LEU B C 1
ATOM 5365 O O . LEU B 1 272 ? 2.223 31.297 14.531 1 96.25 272 LEU B O 1
ATOM 5369 N N . LEU B 1 273 ? 0.251 30.938 15.328 1 94.38 273 LEU B N 1
ATOM 5370 C CA . LEU B 1 273 ? -0.067 32.344 15.516 1 94.38 273 LEU B CA 1
ATOM 5371 C C . LEU B 1 273 ? 0.542 32.875 16.812 1 94.38 273 LEU B C 1
ATOM 5373 O O . LEU B 1 273 ? 0.739 34.094 16.969 1 94.38 273 LEU B O 1
ATOM 5377 N N . THR B 1 274 ? 0.883 31.969 17.75 1 93.94 274 THR B N 1
ATOM 5378 C CA . THR B 1 274 ? 1.164 32.5 19.094 1 93.94 274 THR B CA 1
ATOM 5379 C C . THR B 1 274 ? 2.598 32.156 19.5 1 93.94 274 THR B C 1
ATOM 5381 O O . THR B 1 274 ? 3.195 32.906 20.312 1 93.94 274 THR B O 1
ATOM 5384 N N . LEU B 1 275 ? 3.166 31.125 19 1 94.56 275 LEU B N 1
ATOM 5385 C CA . LEU B 1 275 ? 4.488 30.703 19.453 1 94.56 275 LEU B CA 1
ATOM 5386 C C . LEU B 1 275 ? 5.555 31.703 19.016 1 94.56 275 LEU B C 1
ATOM 5388 O O . LEU B 1 275 ? 5.348 32.469 18.062 1 94.56 275 LEU B O 1
ATOM 5392 N N . ASP B 1 276 ? 6.66 31.688 19.688 1 92.75 276 ASP B N 1
ATOM 5393 C CA . ASP B 1 276 ? 7.77 32.562 19.359 1 92.75 276 ASP B CA 1
ATOM 5394 C C . ASP B 1 276 ? 8.508 32.094 18.109 1 92.75 276 ASP B C 1
ATOM 5396 O O . ASP B 1 276 ? 8.156 31.062 17.531 1 92.75 276 ASP B O 1
ATOM 5400 N N . ALA B 1 277 ? 9.492 32.812 17.734 1 92.12 277 ALA B N 1
ATOM 5401 C CA . ALA B 1 277 ? 10.164 32.656 16.453 1 92.12 277 ALA B CA 1
ATOM 5402 C C . ALA B 1 277 ? 10.984 31.359 16.438 1 92.12 277 ALA B C 1
ATOM 5404 O O . ALA B 1 277 ? 11.289 30.812 15.367 1 92.12 277 ALA B O 1
ATOM 5405 N N . LYS B 1 278 ? 11.305 30.906 17.625 1 91 278 LYS B N 1
ATOM 5406 C CA . LYS B 1 278 ? 12 29.625 17.703 1 91 278 LYS B CA 1
ATOM 5407 C C . LYS B 1 278 ? 11.211 28.516 17 1 91 278 LYS B C 1
ATOM 5409 O O . LYS B 1 278 ? 11.789 27.625 16.391 1 91 278 LYS B O 1
ATOM 5414 N N . TRP B 1 279 ? 9.938 28.609 17.078 1 96.12 279 TRP B N 1
ATOM 5415 C CA . TRP B 1 279 ? 9.039 27.609 16.516 1 96.12 279 TRP B CA 1
ATOM 5416 C C . TRP B 1 279 ? 8.547 28.047 15.133 1 96.12 279 TRP B C 1
ATOM 5418 O O . TRP B 1 279 ? 8.742 27.328 14.141 1 96.12 279 TRP B O 1
ATOM 5428 N N . THR B 1 280 ? 8.078 29.25 15.039 1 95.94 280 THR B N 1
ATOM 5429 C CA . THR B 1 280 ? 7.305 29.656 13.867 1 95.94 280 THR B CA 1
ATOM 5430 C C . THR B 1 280 ? 8.219 29.875 12.664 1 95.94 280 THR B C 1
ATOM 5432 O O . THR B 1 280 ? 7.805 29.703 11.523 1 95.94 280 THR B O 1
ATOM 5435 N N . ALA B 1 281 ? 9.508 30.172 12.906 1 96.38 281 ALA B N 1
ATOM 5436 C CA . ALA B 1 281 ? 10.453 30.391 11.812 1 96.38 281 ALA B CA 1
ATOM 5437 C C . ALA B 1 281 ? 10.727 29.078 11.07 1 96.38 281 ALA B C 1
ATOM 5439 O O . ALA B 1 281 ? 11.25 29.094 9.953 1 96.38 281 ALA B O 1
ATOM 5440 N N . LYS B 1 282 ? 10.383 27.953 11.688 1 98.31 282 LYS B N 1
ATOM 5441 C CA . LYS B 1 282 ? 10.656 26.656 11.102 1 98.31 282 LYS B CA 1
ATOM 5442 C C . LYS B 1 282 ? 9.406 26.078 10.445 1 98.31 282 LYS B C 1
ATOM 5444 O O . LYS B 1 282 ? 9.43 24.953 9.93 1 98.31 282 LYS B O 1
ATOM 5449 N N . ILE B 1 283 ? 8.312 26.812 10.43 1 98.25 283 ILE B N 1
ATOM 5450 C CA . ILE B 1 283 ? 7.066 26.391 9.805 1 98.25 283 ILE B CA 1
ATOM 5451 C C . ILE B 1 283 ? 6.875 27.109 8.477 1 98.25 283 ILE B C 1
ATOM 5453 O O . ILE B 1 283 ? 6.957 28.344 8.414 1 98.25 283 ILE B O 1
ATOM 5457 N N . TYR B 1 284 ? 6.719 26.328 7.422 1 98.31 284 TYR B N 1
ATOM 5458 C CA . TYR B 1 284 ? 6.434 26.875 6.102 1 98.31 284 TYR B CA 1
ATOM 5459 C C . TYR B 1 284 ? 4.969 26.688 5.73 1 98.31 284 TYR B C 1
ATOM 5461 O O . TYR B 1 284 ? 4.461 25.562 5.754 1 98.31 284 TYR B O 1
ATOM 5469 N N . VAL B 1 285 ? 4.293 27.75 5.402 1 97.94 285 VAL B N 1
ATOM 5470 C CA . VAL B 1 285 ? 2.924 27.688 4.906 1 97.94 285 VAL B CA 1
ATOM 5471 C C . VAL B 1 285 ? 2.928 27.688 3.379 1 97.94 285 VAL B C 1
ATOM 5473 O O . VAL B 1 285 ? 3.232 28.703 2.746 1 97.94 285 VAL B O 1
ATOM 5476 N N . GLU B 1 286 ? 2.592 26.516 2.832 1 97.62 286 GLU B N 1
ATOM 5477 C CA . GLU B 1 286 ? 2.609 26.297 1.388 1 97.62 286 GLU B CA 1
ATOM 5478 C C . GLU B 1 286 ? 1.243 26.594 0.77 1 97.62 286 GLU B C 1
ATOM 5480 O O . GLU B 1 286 ? 0.21 26.219 1.334 1 97.62 286 GLU B O 1
ATOM 5485 N N . ASN B 1 287 ? 1.177 27.344 -0.373 1 94.75 287 ASN B N 1
ATOM 5486 C CA . ASN B 1 287 ? -0.083 27.625 -1.048 1 94.75 287 ASN B CA 1
ATOM 5487 C C . ASN B 1 287 ? 0.029 27.422 -2.557 1 94.75 287 ASN B C 1
ATOM 5489 O O . ASN B 1 287 ? -0.801 27.922 -3.318 1 94.75 287 ASN B O 1
ATOM 5493 N N . GLU B 1 288 ? 1.025 26.719 -2.906 1 93.31 288 GLU B N 1
ATOM 5494 C CA . GLU B 1 288 ? 1.232 26.453 -4.328 1 93.31 288 GLU B CA 1
ATOM 5495 C C . GLU B 1 288 ? 0.917 25 -4.668 1 93.31 288 GLU B C 1
ATOM 5497 O O . GLU B 1 288 ? 0.689 24.188 -3.775 1 93.31 288 GLU B O 1
ATOM 5502 N N . TYR B 1 289 ? 0.754 24.703 -5.918 1 94.12 289 TYR B N 1
ATOM 5503 C CA . TYR B 1 289 ? 0.603 23.422 -6.605 1 94.12 289 TYR B CA 1
ATOM 5504 C C . TYR B 1 289 ? -0.505 22.594 -5.969 1 94.12 289 TYR B C 1
ATOM 5506 O O . TYR B 1 289 ? -0.49 21.359 -6.047 1 94.12 289 TYR B O 1
ATOM 5514 N N . TYR B 1 290 ? -1.342 23.141 -5.227 1 94.75 290 TYR B N 1
ATOM 5515 C CA . TYR B 1 290 ? -2.482 22.469 -4.613 1 94.75 290 TYR B CA 1
ATOM 5516 C C . TYR B 1 290 ? -2.025 21.328 -3.707 1 94.75 290 TYR B C 1
ATOM 5518 O O . TYR B 1 290 ? -2.504 20.203 -3.828 1 94.75 290 TYR B O 1
ATOM 5526 N N . LEU B 1 291 ? -1.075 21.688 -2.787 1 95.69 291 LEU B N 1
ATOM 5527 C CA . LEU B 1 291 ? -0.74 20.703 -1.758 1 95.69 291 LEU B CA 1
ATOM 5528 C C . LEU B 1 291 ? -1.998 20.203 -1.056 1 95.69 291 LEU B C 1
ATOM 5530 O O . LEU B 1 291 ? -2.09 19.031 -0.703 1 95.69 291 LEU B O 1
ATOM 5534 N N . HIS B 1 292 ? -2.824 21.094 -0.846 1 95.19 292 HIS B N 1
ATOM 5535 C CA . HIS B 1 292 ? -4.215 20.812 -0.496 1 95.19 292 HIS B CA 1
ATOM 5536 C C . HIS B 1 292 ? -5.164 21.297 -1.585 1 95.19 292 HIS B C 1
ATOM 5538 O O . HIS B 1 292 ? -5.508 22.484 -1.629 1 95.19 292 HIS B O 1
ATOM 5544 N N . GLY B 1 293 ? -5.57 20.375 -2.463 1 96.25 293 GLY B N 1
ATOM 5545 C CA . GLY B 1 293 ? -6.609 20.672 -3.432 1 96.25 293 GLY B CA 1
ATOM 5546 C C . GLY B 1 293 ? -7.996 20.281 -2.965 1 96.25 293 GLY B C 1
ATOM 5547 O O . GLY B 1 293 ? -8.398 19.125 -3.113 1 96.25 293 GLY B O 1
ATOM 5548 N N . TYR B 1 294 ? -8.68 21.297 -2.434 1 95.06 294 TYR B N 1
ATOM 5549 C CA . TYR B 1 294 ? -10.062 21.031 -2.039 1 95.06 294 TYR B CA 1
ATOM 5550 C C . TYR B 1 294 ? -10.875 20.5 -3.219 1 95.06 294 TYR B C 1
ATOM 5552 O O . TYR B 1 294 ? -10.953 21.156 -4.262 1 95.06 294 TYR B O 1
ATOM 5560 N N . TRP B 1 295 ? -11.5 19.375 -3.049 1 95.31 295 TRP B N 1
ATOM 5561 C CA . TRP B 1 295 ? -12.086 18.656 -4.176 1 95.31 295 TRP B CA 1
ATOM 5562 C C . TRP B 1 295 ? -13.172 19.5 -4.848 1 95.31 295 TRP B C 1
ATOM 5564 O O . TRP B 1 295 ? -13.305 19.469 -6.074 1 95.31 295 TRP B O 1
ATOM 5574 N N . GLY B 1 296 ? -13.961 20.266 -4.082 1 91.12 296 GLY B N 1
ATOM 5575 C CA . GLY B 1 296 ? -14.992 21.109 -4.66 1 91.12 296 GLY B CA 1
ATOM 5576 C C . GLY B 1 296 ? -14.453 22.141 -5.637 1 91.12 296 GLY B C 1
ATOM 5577 O O . GLY B 1 296 ? -15.156 22.562 -6.551 1 91.12 296 GLY B O 1
ATOM 5578 N N . GLU B 1 297 ? -13.18 22.422 -5.465 1 91.56 297 GLU B N 1
ATOM 5579 C CA . GLU B 1 297 ? -12.555 23.438 -6.305 1 91.56 297 GLU B CA 1
ATOM 5580 C C . GLU B 1 297 ? -11.789 22.812 -7.461 1 91.56 297 GLU B C 1
ATOM 5582 O O . GLU B 1 297 ? -11.734 23.359 -8.562 1 91.56 297 GLU B O 1
ATOM 5587 N N . VAL B 1 298 ? -11.203 21.594 -7.285 1 94.94 298 VAL B N 1
ATOM 5588 C CA . VAL B 1 298 ? -10.188 21.172 -8.242 1 94.94 298 VAL B CA 1
ATOM 5589 C C . VAL B 1 298 ? -10.703 19.984 -9.07 1 94.94 298 VAL B C 1
ATOM 5591 O O . VAL B 1 298 ? -10.109 19.625 -10.086 1 94.94 298 VAL B O 1
ATOM 5594 N N . LEU B 1 299 ? -11.781 19.375 -8.695 1 93.25 299 LEU B N 1
ATOM 5595 C CA . LEU B 1 299 ? -12.266 18.203 -9.414 1 93.25 299 LEU B CA 1
ATOM 5596 C C . LEU B 1 299 ? -12.516 18.531 -10.883 1 93.25 299 LEU B C 1
ATOM 5598 O O . LEU B 1 299 ? -12.234 17.703 -11.758 1 93.25 299 LEU B O 1
ATOM 5602 N N . GLY B 1 300 ? -13.086 19.719 -11.156 1 89.88 300 GLY B N 1
ATOM 5603 C CA . GLY B 1 300 ? -13.367 20.141 -12.523 1 89.88 300 GLY B CA 1
ATOM 5604 C C . GLY B 1 300 ? -12.109 20.312 -13.352 1 89.88 300 GLY B C 1
ATOM 5605 O O . GLY B 1 300 ? -12.172 20.359 -14.586 1 89.88 300 GLY B O 1
ATOM 5606 N N . MET B 1 301 ? -10.938 20.422 -12.688 1 90.62 301 MET B N 1
ATOM 5607 C CA . MET B 1 301 ? -9.664 20.625 -13.375 1 90.62 301 MET B CA 1
ATOM 5608 C C . MET B 1 301 ? -9.109 19.297 -13.891 1 90.62 301 MET B C 1
ATOM 5610 O O . MET B 1 301 ? -8.172 19.297 -14.688 1 90.62 301 MET B O 1
ATOM 5614 N N . LEU B 1 302 ? -9.672 18.156 -13.422 1 89.31 302 LEU B N 1
ATOM 5615 C CA . LEU B 1 302 ? -9.156 16.844 -13.805 1 89.31 302 LEU B CA 1
ATOM 5616 C C . LEU B 1 302 ? -9.703 16.422 -15.172 1 89.31 302 LEU B C 1
ATOM 5618 O O . LEU B 1 302 ? -10.711 15.719 -15.25 1 89.31 302 LEU B O 1
ATOM 5622 N N . VAL B 1 303 ? -9.242 16.906 -16.297 1 75.56 303 VAL B N 1
ATOM 5623 C CA . VAL B 1 303 ? -9.672 16.609 -17.656 1 75.56 303 VAL B CA 1
ATOM 5624 C C . VAL B 1 303 ? -8.672 15.664 -18.312 1 75.56 303 VAL B C 1
ATOM 5626 O O . VAL B 1 303 ? -7.465 15.906 -18.281 1 75.56 303 VAL B O 1
ATOM 5629 N N . GLU B 1 304 ? -9.203 14.445 -18.75 1 64.69 304 GLU B N 1
ATOM 5630 C CA . GLU B 1 304 ? -8.406 13.414 -19.406 1 64.69 304 GLU B CA 1
ATOM 5631 C C . GLU B 1 304 ? -7.836 13.922 -20.734 1 64.69 304 GLU B C 1
ATOM 5633 O O . GLU B 1 304 ? -8.469 14.727 -21.422 1 64.69 304 GLU B O 1
ATOM 5638 N N . GLY B 1 305 ? -6.578 13.445 -21.25 1 54.09 305 GLY B N 1
ATOM 5639 C CA . GLY B 1 305 ? -5.949 13.797 -22.516 1 54.09 305 GLY B CA 1
ATOM 5640 C C . GLY B 1 305 ? -5.164 15.094 -22.438 1 54.09 305 GLY B C 1
ATOM 5641 O O . GLY B 1 305 ? -4.551 15.508 -23.438 1 54.09 305 GLY B O 1
ATOM 5642 N N . SER B 1 306 ? -5.445 15.898 -21.578 1 45.22 306 SER B N 1
ATOM 5643 C CA . SER B 1 306 ? -4.637 17.109 -21.531 1 45.22 306 SER B CA 1
ATOM 5644 C C . SER B 1 306 ? -3.211 16.812 -21.094 1 45.22 306 SER B C 1
ATOM 5646 O O . SER B 1 306 ? -2.949 16.625 -19.906 1 45.22 306 SER B O 1
ATOM 5648 N N . GLY B 1 307 ? -2.619 15.875 -21.688 1 43.56 307 GLY B N 1
ATOM 5649 C CA . GLY B 1 307 ? -1.201 15.742 -21.391 1 43.56 307 GLY B CA 1
ATOM 5650 C C . GLY B 1 307 ? -0.555 17.047 -20.969 1 43.56 307 GLY B C 1
ATOM 5651 O O . GLY B 1 307 ? -1.175 18.109 -21.047 1 43.56 307 GLY B O 1
ATOM 5652 N N . GLY B 1 308 ? 0.754 16.859 -20.438 1 39.66 308 GLY B N 1
ATOM 5653 C CA . GLY B 1 308 ? 1.541 17.984 -19.984 1 39.66 308 GLY B CA 1
ATOM 5654 C C . GLY B 1 308 ? 1.326 19.234 -20.812 1 39.66 308 GLY B C 1
ATOM 5655 O O . GLY B 1 308 ? 1.194 20.328 -20.266 1 39.66 308 GLY B O 1
ATOM 5656 N N . ASP B 1 309 ? 1.661 18.969 -22.172 1 37.66 309 ASP B N 1
ATOM 5657 C CA . ASP B 1 309 ? 1.989 20.219 -22.828 1 37.66 309 ASP B CA 1
ATOM 5658 C C . ASP B 1 309 ? 0.74 21.078 -23.016 1 37.66 309 ASP B C 1
ATOM 5660 O O . ASP B 1 309 ? 0.744 22.016 -23.828 1 37.66 309 ASP B O 1
ATOM 5664 N N . ALA B 1 310 ? -0.397 20.531 -23.062 1 34.03 310 ALA B N 1
ATOM 5665 C CA . ALA B 1 310 ? -1.241 21.625 -23.562 1 34.03 310 ALA B CA 1
ATOM 5666 C C . ALA B 1 310 ? -1.049 22.891 -22.75 1 34.03 310 ALA B C 1
ATOM 5668 O O . ALA B 1 310 ? -0.648 22.828 -21.578 1 34.03 310 ALA B O 1
ATOM 5669 N N . ALA B 1 311 ? -1.46 24.062 -23.297 1 33.69 311 ALA B N 1
ATOM 5670 C CA . ALA B 1 311 ? -1.444 25.5 -23.062 1 33.69 311 ALA B CA 1
ATOM 5671 C C . ALA B 1 311 ? -2.137 25.859 -21.75 1 33.69 311 ALA B C 1
ATOM 5673 O O . ALA B 1 311 ? -3.367 25.844 -21.672 1 33.69 311 ALA B O 1
ATOM 5674 N N . GLY B 1 312 ? -1.561 25.562 -20.438 1 44.78 312 GLY B N 1
ATOM 5675 C CA . GLY B 1 312 ? -1.773 26.344 -19.234 1 44.78 312 GLY B CA 1
ATOM 5676 C C . GLY B 1 312 ? -2.4 25.547 -18.094 1 44.78 312 GLY B C 1
ATOM 5677 O O . GLY B 1 312 ? -2.568 26.062 -16.984 1 44.78 312 GLY B O 1
ATOM 5678 N N . ARG B 1 313 ? -3.096 24.438 -18.359 1 52.69 313 ARG B N 1
ATOM 5679 C CA . ARG B 1 313 ? -3.883 23.953 -17.234 1 52.69 313 ARG B CA 1
ATOM 5680 C C . ARG B 1 313 ? -3.061 23.016 -16.359 1 52.69 313 ARG B C 1
ATOM 5682 O O . ARG B 1 313 ? -2.521 22.016 -16.844 1 52.69 313 ARG B O 1
ATOM 5689 N N . THR B 1 314 ? -2.508 23.453 -15.102 1 74.62 314 THR B N 1
ATOM 5690 C CA . THR B 1 314 ? -1.673 22.781 -14.117 1 74.62 314 THR B CA 1
ATOM 5691 C C . THR B 1 314 ? -2.486 21.766 -13.32 1 74.62 314 THR B C 1
ATOM 5693 O O . THR B 1 314 ? -3.549 22.078 -12.789 1 74.62 314 THR B O 1
ATOM 5696 N N . THR B 1 315 ? -2.451 20.375 -13.602 1 87.88 315 THR B N 1
ATOM 5697 C CA . THR B 1 315 ? -3.029 19.328 -12.766 1 87.88 315 THR B CA 1
ATOM 5698 C C . THR B 1 315 ? -2.701 19.562 -11.297 1 87.88 315 THR B C 1
ATOM 5700 O O . THR B 1 315 ? -1.535 19.75 -10.938 1 87.88 315 THR B O 1
ATOM 5703 N N . PRO B 1 316 ? -3.873 19.766 -10.547 1 95.06 316 PRO B N 1
ATOM 5704 C CA . PRO B 1 316 ? -3.578 19.891 -9.117 1 95.06 316 PRO B CA 1
ATOM 5705 C C . PRO B 1 316 ? -2.771 18.703 -8.578 1 95.06 316 PRO B C 1
ATOM 5707 O O . PRO B 1 316 ? -3.018 17.562 -8.953 1 95.06 316 PRO B O 1
ATOM 5710 N N . PHE B 1 317 ? -1.891 19.016 -7.723 1 96.12 317 PHE B N 1
ATOM 5711 C CA . PHE B 1 317 ? -1.048 17.969 -7.164 1 96.12 317 PHE B CA 1
ATOM 5712 C C . PHE B 1 317 ? -1.882 16.969 -6.367 1 96.12 317 PHE B C 1
ATOM 5714 O O . PHE B 1 317 ? -1.763 15.758 -6.562 1 96.12 317 PHE B O 1
ATOM 5721 N N . VAL B 1 318 ? -2.75 17.484 -5.453 1 97.75 318 VAL B N 1
ATOM 5722 C CA . VAL B 1 318 ? -3.572 16.656 -4.574 1 97.75 318 VAL B CA 1
ATOM 5723 C C . VAL B 1 318 ? -5.031 17.109 -4.664 1 97.75 318 VAL B C 1
ATOM 5725 O O . VAL B 1 318 ? -5.32 18.297 -4.703 1 97.75 318 VAL B O 1
ATOM 5728 N N . THR B 1 319 ? -5.91 16.172 -4.762 1 97.56 319 THR B N 1
ATOM 5729 C CA . THR B 1 319 ? -7.336 16.406 -4.559 1 97.56 319 THR B CA 1
ATOM 5730 C C . THR B 1 319 ? -7.789 15.82 -3.221 1 97.56 319 THR B C 1
ATOM 5732 O O . THR B 1 319 ? -7.746 14.602 -3.021 1 97.56 319 THR B O 1
ATOM 5735 N N . HIS B 1 320 ? -8.18 16.672 -2.34 1 97.69 320 HIS B N 1
ATOM 5736 C CA . HIS B 1 320 ? -8.531 16.266 -0.981 1 97.69 320 HIS B CA 1
ATOM 5737 C C . HIS B 1 320 ? -10.039 16.359 -0.755 1 97.69 320 HIS B C 1
ATOM 5739 O O . HIS B 1 320 ? -10.625 17.438 -0.874 1 97.69 320 HIS B O 1
ATOM 5745 N N . PHE B 1 321 ? -10.617 15.266 -0.403 1 95.62 321 PHE B N 1
ATOM 5746 C CA . PHE B 1 321 ? -12.062 15.156 -0.274 1 95.62 321 PHE B CA 1
ATOM 5747 C C . PHE B 1 321 ? -12.5 15.414 1.165 1 95.62 321 PHE B C 1
ATOM 5749 O O . PHE B 1 321 ? -13.258 14.625 1.737 1 95.62 321 PHE B O 1
ATOM 5756 N N . THR B 1 322 ? -12.023 16.547 1.644 1 92.56 322 THR B N 1
ATOM 5757 C CA . THR B 1 322 ? -12.406 16.984 2.984 1 92.56 322 THR B CA 1
ATOM 5758 C C . THR B 1 322 ? -13.922 16.969 3.146 1 92.56 322 THR B C 1
ATOM 5760 O O . THR B 1 322 ? -14.648 17.484 2.291 1 92.56 322 THR B O 1
ATOM 5763 N N . GLY B 1 323 ? -14.383 16.406 4.25 1 89.38 323 GLY B N 1
ATOM 5764 C CA . GLY B 1 323 ? -15.812 16.406 4.551 1 89.38 323 GLY B CA 1
ATOM 5765 C C . GLY B 1 323 ? -16.531 15.188 4.012 1 89.38 323 GLY B C 1
ATOM 5766 O O . GLY B 1 323 ? -17.656 14.906 4.402 1 89.38 323 GLY B O 1
ATOM 5767 N N . CYS B 1 324 ? -15.945 14.367 3.104 1 89.69 324 CYS B N 1
ATOM 5768 C CA . CYS B 1 324 ? -16.594 13.195 2.527 1 89.69 324 CYS B CA 1
ATOM 5769 C C . CYS B 1 324 ? -16.562 12.023 3.502 1 89.69 324 CYS B C 1
ATOM 5771 O O . CYS B 1 324 ? -17.484 11.211 3.531 1 89.69 324 CYS B O 1
ATOM 5773 N N . GLN B 1 325 ? -15.547 11.844 4.234 1 83.31 325 GLN B N 1
ATOM 5774 C CA . GLN B 1 325 ? -15.43 10.875 5.324 1 83.31 325 GLN B CA 1
ATOM 5775 C C . GLN B 1 325 ? -15.891 9.492 4.883 1 83.31 325 GLN B C 1
ATOM 5777 O O . GLN B 1 325 ? -16.844 8.938 5.438 1 83.31 325 GLN B O 1
ATOM 5782 N N . PRO B 1 326 ? -15.227 8.875 4.016 1 79.88 326 PRO B N 1
ATOM 5783 C CA . PRO B 1 326 ? -15.68 7.605 3.449 1 79.88 326 PRO B CA 1
ATOM 5784 C C . PRO B 1 326 ? -15.867 6.52 4.508 1 79.88 326 PRO B C 1
ATOM 5786 O O . PRO B 1 326 ? -16.734 5.648 4.359 1 79.88 326 PRO B O 1
ATOM 5789 N N . CYS B 1 327 ? -15.266 6.555 5.535 1 83.06 327 CYS B N 1
ATOM 5790 C CA . CYS B 1 327 ? -15.328 5.457 6.492 1 83.06 327 CYS B CA 1
ATOM 5791 C C . CYS B 1 327 ? -16.5 5.629 7.445 1 83.06 327 CYS B C 1
ATOM 5793 O O . CYS B 1 327 ? -17.188 4.66 7.777 1 83.06 327 CYS B O 1
ATOM 5795 N N . SER B 1 328 ? -16.719 6.812 7.938 1 78.44 328 SER B N 1
ATOM 5796 C CA . SER B 1 328 ? -17.797 7.023 8.906 1 78.44 328 SER B CA 1
ATOM 5797 C C . SER B 1 328 ? -19.156 7.043 8.219 1 78.44 328 SER B C 1
ATOM 5799 O O . SER B 1 328 ? -20.172 6.746 8.844 1 78.44 328 SER B O 1
ATOM 5801 N N . GLY B 1 329 ? -19.219 7.324 7.039 1 73.5 329 GLY B N 1
ATOM 5802 C CA . GLY B 1 329 ? -20.469 7.473 6.305 1 73.5 329 GLY B CA 1
ATOM 5803 C C . GLY B 1 329 ? -21.156 8.797 6.566 1 73.5 329 GLY B C 1
ATOM 5804 O O . GLY B 1 329 ? -22.203 9.078 5.992 1 73.5 329 GLY B O 1
ATOM 5805 N N . GLU B 1 330 ? -20.562 9.562 7.457 1 78.25 330 GLU B N 1
ATOM 5806 C CA . GLU B 1 330 ? -21.156 10.852 7.801 1 78.25 330 GLU B CA 1
ATOM 5807 C C . GLU B 1 330 ? -20.516 11.984 7 1 78.25 330 GLU B C 1
ATOM 5809 O O . GLU B 1 330 ? -19.672 12.711 7.516 1 78.25 330 GLU B O 1
ATOM 5814 N N . HIS B 1 331 ? -21 12.188 5.793 1 79.19 331 HIS B N 1
ATOM 5815 C CA . HIS B 1 331 ? -20.438 13.25 4.969 1 79.19 331 HIS B CA 1
ATOM 5816 C C . HIS B 1 331 ? -21.016 14.609 5.352 1 79.19 331 HIS B C 1
ATOM 5818 O O . HIS B 1 331 ? -22.062 14.68 6 1 79.19 331 HIS B O 1
ATOM 5824 N N . ASN B 1 332 ? -20.203 15.609 5.02 1 83.56 332 ASN B N 1
ATOM 5825 C CA . ASN B 1 332 ? -20.719 16.969 5.16 1 83.56 332 ASN B CA 1
ATOM 5826 C C . ASN B 1 332 ? -22.078 17.141 4.477 1 83.56 332 ASN B C 1
ATOM 5828 O O . ASN B 1 332 ? -22.203 16.859 3.281 1 83.56 332 ASN B O 1
ATOM 5832 N N . PRO B 1 333 ? -23.031 17.516 5.223 1 83.25 333 PRO B N 1
ATOM 5833 C CA . PRO B 1 333 ? -24.391 17.625 4.676 1 83.25 333 PRO B CA 1
ATOM 5834 C C . PRO B 1 333 ? -24.484 18.609 3.516 1 83.25 333 PRO B C 1
ATOM 5836 O O . PRO B 1 333 ? -25.453 18.578 2.75 1 83.25 333 PRO B O 1
ATOM 5839 N N . LYS B 1 334 ? -23.547 19.469 3.404 1 82.12 334 LYS B N 1
ATOM 5840 C CA . LYS B 1 334 ? -23.547 20.438 2.314 1 82.12 334 LYS B CA 1
ATOM 5841 C C . LYS B 1 334 ? -23.312 19.75 0.97 1 82.12 334 LYS B C 1
ATOM 5843 O O . LYS B 1 334 ? -23.562 20.344 -0.083 1 82.12 334 LYS B O 1
ATOM 5848 N N . TYR B 1 335 ? -22.766 18.547 0.991 1 84.88 335 TYR B N 1
ATOM 5849 C CA . TYR B 1 335 ? -22.469 17.844 -0.25 1 84.88 335 TYR B CA 1
ATOM 5850 C C . TYR B 1 335 ? -23.672 17.031 -0.725 1 84.88 335 TYR B C 1
ATOM 5852 O O . TYR B 1 335 ? -24.484 16.594 0.085 1 84.88 335 TYR B O 1
ATOM 5860 N N . ALA B 1 336 ? -23.844 16.984 -2.066 1 76.56 336 ALA B N 1
ATOM 5861 C CA . ALA B 1 336 ? -24.906 16.141 -2.631 1 76.56 336 ALA B CA 1
ATOM 5862 C C . ALA B 1 336 ? -24.672 14.664 -2.301 1 76.56 336 ALA B C 1
ATOM 5864 O O . ALA B 1 336 ? -23.547 14.273 -1.959 1 76.56 336 ALA B O 1
ATOM 5865 N N . GLY B 1 337 ? -25.734 13.836 -2.281 1 65.44 337 GLY B N 1
ATOM 5866 C CA . GLY B 1 337 ? -25.734 12.469 -1.804 1 65.44 337 GLY B CA 1
ATOM 5867 C C . GLY B 1 337 ? -24.547 11.656 -2.305 1 65.44 337 GLY B C 1
ATOM 5868 O O . GLY B 1 337 ? -23.719 11.211 -1.513 1 65.44 337 GLY B O 1
ATOM 5869 N N . ASP B 1 338 ? -24.312 11.43 -3.52 1 78.56 338 ASP B N 1
ATOM 5870 C CA . ASP B 1 338 ? -23.281 10.508 -4.016 1 78.56 338 ASP B CA 1
ATOM 5871 C C . ASP B 1 338 ? -22.125 11.273 -4.637 1 78.56 338 ASP B C 1
ATOM 5873 O O . ASP B 1 338 ? -21.312 10.695 -5.359 1 78.56 338 ASP B O 1
ATOM 5877 N N . SER B 1 339 ? -22.062 12.531 -4.332 1 87.75 339 SER B N 1
ATOM 5878 C CA . SER B 1 339 ? -21.047 13.352 -4.988 1 87.75 339 SER B CA 1
ATOM 5879 C C . SER B 1 339 ? -19.641 13 -4.496 1 87.75 339 SER B C 1
ATOM 5881 O O . SER B 1 339 ? -18.688 13 -5.277 1 87.75 339 SER B O 1
ATOM 5883 N N . CYS B 1 340 ? -19.578 12.734 -3.264 1 89.19 340 CYS B N 1
ATOM 5884 C CA . CYS B 1 340 ? -18.281 12.359 -2.693 1 89.19 340 CYS B CA 1
ATOM 5885 C C . CYS B 1 340 ? -17.719 11.117 -3.375 1 89.19 340 CYS B C 1
ATOM 5887 O O . CYS B 1 340 ? -16.578 11.117 -3.842 1 89.19 340 CYS B O 1
ATOM 5889 N N . TRP B 1 341 ? -18.594 10.133 -3.482 1 87.12 341 TRP B N 1
ATOM 5890 C CA . TRP B 1 341 ? -18.172 8.875 -4.078 1 87.12 341 TRP B CA 1
ATOM 5891 C C . TRP B 1 341 ? -17.797 9.062 -5.547 1 87.12 341 TRP B C 1
ATOM 5893 O O . TRP B 1 341 ? -16.75 8.609 -5.992 1 87.12 341 TRP B O 1
ATOM 5903 N N . ALA B 1 342 ? -18.641 9.734 -6.242 1 89.56 342 ALA B N 1
ATOM 5904 C CA . ALA B 1 342 ? -18.391 9.977 -7.66 1 89.56 342 ALA B CA 1
ATOM 5905 C C . ALA B 1 342 ? -17.109 10.789 -7.859 1 89.56 342 ALA B C 1
ATOM 5907 O O . ALA B 1 342 ? -16.344 10.523 -8.789 1 89.56 342 ALA B O 1
ATOM 5908 N N . GLY B 1 343 ? -16.953 11.789 -7.043 1 93.25 343 GLY B N 1
ATOM 5909 C CA . GLY B 1 343 ? -15.75 12.609 -7.117 1 93.25 343 GLY B CA 1
ATOM 5910 C C . GLY B 1 343 ? -14.477 11.82 -6.863 1 93.25 343 GLY B C 1
ATOM 5911 O O . GLY B 1 343 ? -13.492 11.969 -7.59 1 93.25 343 GLY B O 1
ATOM 5912 N N . MET B 1 344 ? -14.516 10.977 -5.836 1 93.69 344 MET B N 1
ATOM 5913 C CA . MET B 1 344 ? -13.352 10.148 -5.52 1 93.69 344 MET B CA 1
ATOM 5914 C C . MET B 1 344 ? -13.039 9.188 -6.664 1 93.69 344 MET B C 1
ATOM 5916 O O . MET B 1 344 ? -11.875 9.016 -7.039 1 93.69 344 MET B O 1
ATOM 5920 N N . GLU B 1 345 ? -14.055 8.602 -7.215 1 90.06 345 GLU B N 1
ATOM 5921 C CA . GLU B 1 345 ? -13.867 7.699 -8.344 1 90.06 345 GLU B CA 1
ATOM 5922 C C . GLU B 1 345 ? -13.219 8.422 -9.523 1 90.06 345 GLU B C 1
ATOM 5924 O O . GLU B 1 345 ? -12.312 7.895 -10.164 1 90.06 345 GLU B O 1
ATOM 5929 N N . ARG B 1 346 ? -13.695 9.555 -9.781 1 91.25 346 ARG B N 1
ATOM 5930 C CA . ARG B 1 346 ? -13.148 10.359 -10.867 1 91.25 346 ARG B CA 1
ATOM 5931 C C . ARG B 1 346 ? -11.68 10.68 -10.641 1 91.25 346 ARG B C 1
ATOM 5933 O O . ARG B 1 346 ? -10.859 10.523 -11.547 1 91.25 346 ARG B O 1
ATOM 5940 N N . ALA B 1 347 ? -11.359 11.141 -9.484 1 94.75 347 ALA B N 1
ATOM 5941 C CA . ALA B 1 347 ? -9.977 11.492 -9.156 1 94.75 347 ALA B CA 1
ATOM 5942 C C . ALA B 1 347 ? -9.07 10.273 -9.227 1 94.75 347 ALA B C 1
ATOM 5944 O O . ALA B 1 347 ? -7.961 10.344 -9.766 1 94.75 347 ALA B O 1
ATOM 5945 N N . LEU B 1 348 ? -9.562 9.117 -8.719 1 93.62 348 LEU B N 1
ATOM 5946 C CA . LEU B 1 348 ? -8.781 7.887 -8.711 1 93.62 348 LEU B CA 1
ATOM 5947 C C . LEU B 1 348 ? -8.578 7.363 -10.133 1 93.62 348 LEU B C 1
ATOM 5949 O O . LEU B 1 348 ? -7.488 6.887 -10.469 1 93.62 348 LEU B O 1
ATOM 5953 N N . ASN B 1 349 ? -9.586 7.402 -10.93 1 87.88 349 ASN B N 1
ATOM 5954 C CA . ASN B 1 349 ? -9.461 6.992 -12.32 1 87.88 349 ASN B CA 1
ATOM 5955 C C . ASN B 1 349 ? -8.508 7.902 -13.086 1 87.88 349 ASN B C 1
ATOM 5957 O O . ASN B 1 349 ? -7.742 7.438 -13.938 1 87.88 349 ASN B O 1
ATOM 5961 N N . PHE B 1 350 ? -8.625 9.203 -12.742 1 90.12 350 PHE B N 1
ATOM 5962 C CA . PHE B 1 350 ? -7.723 10.172 -13.367 1 90.12 350 PHE B CA 1
ATOM 5963 C C . PHE B 1 350 ? -6.273 9.867 -13.008 1 90.12 350 PHE B C 1
ATOM 5965 O O . PHE B 1 350 ? -5.391 9.953 -13.859 1 90.12 350 PHE B O 1
ATOM 5972 N N . ALA B 1 351 ? -6.043 9.57 -11.734 1 90.38 351 ALA B N 1
ATOM 5973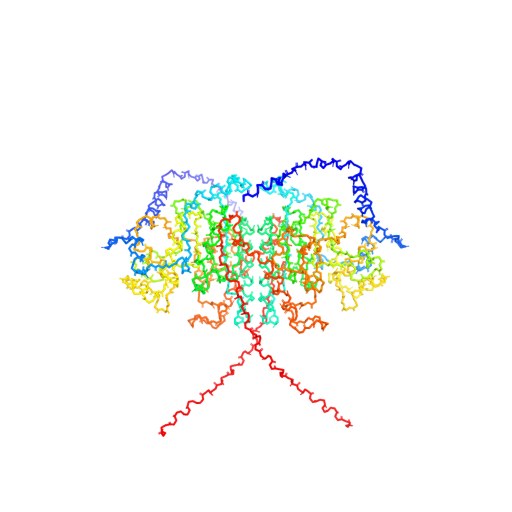 C CA . ALA B 1 351 ? -4.695 9.352 -11.211 1 90.38 351 ALA B CA 1
ATOM 5974 C C . ALA B 1 351 ? -4.141 8.008 -11.672 1 90.38 351 ALA B C 1
ATOM 5976 O O . ALA B 1 351 ? -2.941 7.75 -11.539 1 90.38 351 ALA B O 1
ATOM 5977 N N . PHE B 1 352 ? -5.027 7.125 -11.922 1 74.25 352 PHE B N 1
ATOM 5978 C CA . PHE B 1 352 ? -4.609 5.773 -12.273 1 74.25 352 PHE B CA 1
ATOM 5979 C C . PHE B 1 352 ? -3.773 5.781 -13.547 1 74.25 352 PHE B C 1
ATOM 5981 O O . PHE B 1 352 ? -4.258 6.172 -14.617 1 74.25 352 PHE B O 1
ATOM 5988 N N . PRO B 1 353 ? -2.484 6.062 -13.242 1 53.94 353 PRO B N 1
ATOM 5989 C CA . PRO B 1 353 ? -1.643 6.059 -14.445 1 53.94 353 PRO B CA 1
ATOM 5990 C C . PRO B 1 353 ? -1.96 4.895 -15.383 1 53.94 353 PRO B C 1
ATOM 5992 O O . PRO B 1 353 ? -2.07 3.75 -14.938 1 53.94 353 PRO B O 1
ATOM 5995 N N . LEU B 1 354 ? -2.879 5.133 -16.172 1 42.78 354 LEU B N 1
ATOM 5996 C CA . LEU B 1 354 ? -2.799 4.098 -17.203 1 42.78 354 LEU B CA 1
ATOM 5997 C C . LEU B 1 354 ? -1.369 3.592 -17.359 1 42.78 354 LEU B C 1
ATOM 5999 O O . LEU B 1 354 ? -1.086 2.768 -18.219 1 42.78 354 LEU B O 1
ATOM 6003 N N . ILE B 1 355 ? -0.589 4.387 -16.734 1 40.47 355 ILE B N 1
ATOM 6004 C CA . ILE B 1 355 ? 0.828 4.129 -16.969 1 40.47 355 ILE B CA 1
ATOM 6005 C C . ILE B 1 355 ? 1.184 2.725 -16.484 1 40.47 355 ILE B C 1
ATOM 6007 O O . ILE B 1 355 ? 2.348 2.322 -16.531 1 40.47 355 ILE B O 1
ATOM 6011 N N . PHE B 1 356 ? 0.484 2.188 -15.398 1 41.22 356 PHE B N 1
ATOM 6012 C CA . PHE B 1 356 ? 1.173 0.908 -15.523 1 41.22 356 PHE B CA 1
ATOM 6013 C C . PHE B 1 356 ? 1.629 0.677 -16.969 1 41.22 356 PHE B C 1
ATOM 6015 O O . PHE B 1 356 ? 2.689 0.093 -17.203 1 41.22 356 PHE B O 1
ATOM 6022 N N . LEU B 1 357 ? 0.562 0.745 -17.906 1 37.16 357 LEU B N 1
ATOM 6023 C CA . LEU B 1 357 ? 0.798 0.331 -19.297 1 37.16 357 LEU B CA 1
ATOM 6024 C C . LEU B 1 357 ? 1.577 1.397 -20.047 1 37.16 357 LEU B C 1
ATOM 6026 O O . LEU B 1 357 ? 1.823 1.254 -21.25 1 37.16 357 LEU B O 1
ATOM 6030 N N . GLN B 1 358 ? 1.327 2.613 -19.75 1 35.19 358 GLN B N 1
ATOM 6031 C CA . GLN B 1 358 ? 2.145 3.502 -20.562 1 35.19 358 GLN B CA 1
ATOM 6032 C C . GLN B 1 358 ? 3.621 3.129 -20.484 1 35.19 358 GLN B C 1
ATOM 6034 O O . GLN B 1 358 ? 4.266 3.365 -19.453 1 35.19 358 GLN B O 1
ATOM 6039 N N . THR B 1 359 ? 3.789 2.066 -20.734 1 33.75 359 THR B N 1
ATOM 6040 C CA . THR B 1 359 ? 5.113 1.565 -21.094 1 33.75 359 THR B CA 1
ATOM 6041 C C . THR B 1 359 ? 6.004 2.695 -21.594 1 33.75 359 THR B C 1
ATOM 6043 O O . THR B 1 359 ? 5.668 3.355 -22.594 1 33.75 359 THR B O 1
ATOM 6046 N N . ARG B 1 360 ? 6.715 3.42 -20.719 1 36.22 360 ARG B N 1
ATOM 6047 C CA . ARG B 1 360 ? 7.973 4.086 -21.062 1 36.22 360 ARG B CA 1
ATOM 6048 C C . ARG B 1 360 ? 8.578 3.5 -22.328 1 36.22 360 ARG B C 1
ATOM 6050 O O . ARG B 1 360 ? 9.672 3.889 -22.734 1 36.22 360 ARG B O 1
ATOM 6057 N N . LEU B 1 361 ? 7.996 2.344 -22.656 1 34.72 361 LEU B N 1
ATOM 6058 C CA . LEU B 1 361 ? 8.43 1.926 -23.984 1 34.72 361 LEU B CA 1
ATOM 6059 C C . LEU B 1 361 ? 7.52 2.51 -25.062 1 34.72 361 LEU B C 1
ATOM 6061 O O . LEU B 1 361 ? 6.305 2.287 -25.031 1 34.72 361 LEU B O 1
ATOM 6065 N N . PRO B 1 362 ? 7.762 3.57 -25.578 1 33.72 362 PRO B N 1
ATOM 6066 C CA . PRO B 1 362 ? 7.004 4.223 -26.656 1 33.72 362 PRO B CA 1
ATOM 6067 C C . PRO B 1 362 ? 6.164 3.238 -27.469 1 33.72 362 PRO B C 1
ATOM 6069 O O . PRO B 1 362 ? 5.098 3.598 -27.969 1 33.72 362 PRO B O 1
ATOM 6072 N N . SER B 1 363 ? 6.566 2.141 -27.922 1 34.66 363 SER B N 1
ATOM 6073 C CA . SER B 1 363 ? 5.973 1.368 -29 1 34.66 363 SER B CA 1
ATOM 6074 C C . SER B 1 363 ? 4.898 0.418 -28.484 1 34.66 363 SER B C 1
ATOM 6076 O O . SER B 1 363 ? 4.336 -0.369 -29.25 1 34.66 363 SER B O 1
ATOM 6078 N N . PHE B 1 364 ? 4.613 0.325 -27.172 1 33.56 364 PHE B N 1
ATOM 6079 C CA . PHE B 1 364 ? 3.662 -0.748 -26.891 1 33.56 364 PHE B CA 1
ATOM 6080 C C . PHE B 1 364 ? 2.318 -0.182 -26.453 1 33.56 364 PHE B C 1
ATOM 6082 O O . PHE B 1 364 ? 2.242 0.568 -25.484 1 33.56 364 PHE B O 1
ATOM 6089 N N . ASN B 1 365 ? 1.325 -0.059 -27.375 1 30.78 365 ASN B N 1
ATOM 6090 C CA . ASN B 1 365 ? -0.078 0.284 -27.172 1 30.78 365 ASN B CA 1
ATOM 6091 C C . ASN B 1 365 ? -0.786 -0.752 -26.297 1 30.78 365 ASN B C 1
ATOM 6093 O O . ASN B 1 365 ? -0.897 -1.918 -26.688 1 30.78 365 ASN B O 1
ATOM 6097 N N . PHE B 1 366 ? -0.74 -0.619 -25.078 1 32.31 366 PHE B N 1
ATOM 6098 C CA . PHE B 1 366 ? -1.575 -1.521 -24.297 1 32.31 366 PHE B CA 1
ATOM 6099 C C . PHE B 1 366 ? -3.041 -1.113 -24.391 1 32.31 366 PHE B C 1
ATOM 6101 O O . PHE B 1 366 ? -3.365 0.074 -24.328 1 32.31 366 PHE B O 1
ATOM 6108 N N . PHE B 1 367 ? -3.945 -1.872 -25 1 28.2 367 PHE B N 1
ATOM 6109 C CA . PHE B 1 367 ? -5.395 -1.725 -24.969 1 28.2 367 PHE B CA 1
ATOM 6110 C C . PHE B 1 367 ? -5.93 -1.927 -23.562 1 28.2 367 PHE B C 1
ATOM 6112 O O . PHE B 1 367 ? -5.855 -3.029 -23.016 1 28.2 367 PHE B O 1
ATOM 6119 N N . VAL B 1 368 ? -5.719 -1.059 -22.656 1 31.36 368 VAL B N 1
ATOM 6120 C CA . VAL B 1 368 ? -6.438 -1.145 -21.391 1 31.36 368 VAL B CA 1
ATOM 6121 C C . VAL B 1 368 ? -7.902 -0.76 -21.594 1 31.36 368 VAL B C 1
ATOM 6123 O O . VAL B 1 368 ? -8.203 0.341 -22.062 1 31.36 368 VAL B O 1
ATOM 6126 N N . SER B 1 369 ? -8.812 -1.645 -21.828 1 27.39 369 SER B N 1
ATOM 6127 C CA . SER B 1 369 ? -10.219 -1.274 -21.812 1 27.39 369 SER B CA 1
ATOM 6128 C C . SER B 1 369 ? -10.641 -0.794 -20.422 1 27.39 369 SER B C 1
ATOM 6130 O O . SER B 1 369 ? -10.57 -1.548 -19.453 1 27.39 369 SER B O 1
ATOM 6132 N N . THR B 1 370 ? -10.477 0.313 -20.078 1 29.42 370 THR B N 1
ATOM 6133 C CA . THR B 1 370 ? -10.93 0.986 -18.875 1 29.42 370 THR B CA 1
ATOM 6134 C C . THR B 1 370 ? -12.453 1.089 -18.844 1 29.42 370 THR B C 1
ATOM 6136 O O . THR B 1 370 ? -13.008 1.899 -18.094 1 29.42 370 THR B O 1
ATOM 6139 N N . ASN B 1 371 ? -13.305 0.448 -19.656 1 27.58 371 ASN B N 1
ATOM 6140 C CA . ASN B 1 371 ? -14.727 0.758 -19.547 1 27.58 371 ASN B CA 1
ATOM 6141 C C . ASN B 1 371 ? -15.32 0.202 -18.266 1 27.58 371 ASN B C 1
ATOM 6143 O O . ASN B 1 371 ? -15.664 -0.981 -18.188 1 27.58 371 ASN B O 1
ATOM 6147 N N . PHE B 1 372 ? -14.992 0.657 -17.156 1 28.59 372 PHE B N 1
ATOM 6148 C CA . PHE B 1 372 ? -15.727 0.293 -15.953 1 28.59 372 PHE B CA 1
ATOM 6149 C C . PHE B 1 372 ? -17.094 0.958 -15.938 1 28.59 372 PHE B C 1
ATOM 6151 O O . PHE B 1 372 ? -17.203 2.174 -15.766 1 28.59 372 PHE B O 1
ATOM 6158 N N . THR B 1 373 ? -18.031 0.475 -16.688 1 26.17 373 THR B N 1
ATOM 6159 C CA . THR B 1 373 ? -19.359 1.013 -16.359 1 26.17 373 THR B CA 1
ATOM 6160 C C . THR B 1 373 ? -19.828 0.514 -15 1 26.17 373 THR B C 1
ATOM 6162 O O . THR B 1 373 ? -19.938 -0.694 -14.781 1 26.17 373 THR B O 1
ATOM 6165 N N . LEU B 1 374 ? -19.656 1.199 -13.961 1 27.33 374 LEU B N 1
ATOM 6166 C CA . LEU B 1 374 ? -20.328 0.894 -12.695 1 27.33 374 LEU B CA 1
ATOM 6167 C C . LEU B 1 374 ? -21.812 0.631 -12.914 1 27.33 374 LEU B C 1
ATOM 6169 O O . LEU B 1 374 ? -22.469 1.357 -13.664 1 27.33 374 LEU B O 1
ATOM 6173 N N . PRO B 1 375 ? -22.328 -0.521 -12.633 1 27.56 375 PRO B N 1
ATOM 6174 C CA . PRO B 1 375 ? -23.781 -0.524 -12.688 1 27.56 375 PRO B CA 1
ATOM 6175 C C . PRO B 1 375 ? -24.406 0.541 -11.781 1 27.56 375 PRO B C 1
ATOM 6177 O O . PRO B 1 375 ? -23.797 0.962 -10.805 1 27.56 375 PRO B O 1
ATOM 6180 N N . PRO B 1 376 ? -25.453 1.21 -12.195 1 25.38 376 PRO B N 1
ATOM 6181 C CA . PRO B 1 376 ? -26.156 2.184 -11.352 1 25.38 376 PRO B CA 1
ATOM 6182 C C . PRO B 1 376 ? -26.5 1.63 -9.969 1 25.38 376 PRO B C 1
ATOM 6184 O O . PRO B 1 376 ? -26.656 0.416 -9.812 1 25.38 376 PRO B O 1
ATOM 6187 N N . PRO B 1 377 ? -26.219 2.352 -8.906 1 26.88 377 PRO B N 1
ATOM 6188 C CA . PRO B 1 377 ? -26.672 1.936 -7.578 1 26.88 377 PRO B CA 1
ATOM 6189 C C . PRO B 1 377 ? -28.109 1.413 -7.59 1 26.88 377 PRO B C 1
ATOM 6191 O O . PRO B 1 377 ? -28.969 1.979 -8.266 1 26.88 377 PRO B O 1
ATOM 6194 N N . SER B 1 378 ? -28.375 0.191 -7.445 1 26.2 378 SER B N 1
ATOM 6195 C CA . SER B 1 378 ? -29.766 -0.157 -7.152 1 26.2 378 SER B CA 1
ATOM 6196 C C . SER B 1 378 ? -30.359 0.777 -6.102 1 26.2 378 SER B C 1
ATOM 6198 O O . SER B 1 378 ? -29.625 1.406 -5.336 1 26.2 378 SER B O 1
ATOM 6200 N N . HIS B 1 379 ? -31.734 0.981 -6 1 23.16 379 HIS B N 1
ATOM 6201 C CA . HIS B 1 379 ? -32.656 1.741 -5.172 1 23.16 379 HIS B CA 1
ATOM 6202 C C . HIS B 1 379 ? -32.406 1.495 -3.689 1 23.16 379 HIS B C 1
ATOM 6204 O O . HIS B 1 379 ? -32.469 0.352 -3.229 1 23.16 379 HIS B O 1
ATOM 6210 N N . PHE B 1 380 ? -31.625 2.236 -3.049 1 23.42 380 PHE B N 1
ATOM 6211 C CA . PHE B 1 380 ? -31.734 2.342 -1.599 1 23.42 380 PHE B CA 1
ATOM 6212 C C . PHE B 1 380 ? -33.156 2.684 -1.182 1 23.42 380 PHE B C 1
ATOM 6214 O O . PHE B 1 380 ? -33.625 3.783 -1.453 1 23.42 380 PHE B O 1
ATOM 6221 N N . SER B 1 381 ? -34.094 1.707 -1.11 1 20.84 381 SER B N 1
ATOM 6222 C CA . SER B 1 381 ? -35.344 1.947 -0.404 1 20.84 381 SER B CA 1
ATOM 6223 C C . SER B 1 381 ? -35.125 2.576 0.963 1 20.84 381 SER B C 1
ATOM 6225 O O . SER B 1 381 ? -34.219 2.152 1.694 1 20.84 381 SER B O 1
ATOM 6227 N N . ASN B 1 382 ? -35.531 3.822 1.166 1 20.7 382 ASN B N 1
ATOM 6228 C CA . ASN B 1 382 ? -35.75 4.695 2.314 1 20.7 382 ASN B CA 1
ATOM 6229 C C . ASN B 1 382 ? -36.531 3.975 3.424 1 20.7 382 ASN B C 1
ATOM 6231 O O . ASN B 1 382 ? -37.719 3.666 3.275 1 20.7 382 ASN B O 1
ATOM 6235 N N . CYS B 1 383 ? -36.188 2.916 4.035 1 20.45 383 CYS B N 1
ATOM 6236 C CA . CYS B 1 383 ? -37.031 2.506 5.156 1 20.45 383 CYS B CA 1
ATOM 6237 C C . CYS B 1 383 ? -37.125 3.615 6.195 1 20.45 383 CYS B C 1
ATOM 6239 O O . CYS B 1 383 ? -36.156 3.869 6.934 1 20.45 383 CYS B O 1
ATOM 6241 N N . TRP B 1 384 ? -37.938 4.711 5.855 1 18.09 384 TRP B N 1
ATOM 6242 C CA . TRP B 1 384 ? -38.469 5.727 6.766 1 18.09 384 TRP B CA 1
ATOM 6243 C C . TRP B 1 384 ? -39.188 5.082 7.949 1 18.09 384 TRP B C 1
ATOM 6245 O O . TRP B 1 384 ? -40.156 4.379 7.766 1 18.09 384 TRP B O 1
ATOM 6255 N N . ILE B 1 385 ? -38.531 4.453 8.906 1 19.83 385 ILE B N 1
ATOM 6256 C CA . ILE B 1 385 ? -39.281 4.188 10.125 1 19.83 385 ILE B CA 1
ATOM 6257 C C . ILE B 1 385 ? -39.844 5.5 10.688 1 19.83 385 ILE B C 1
ATOM 6259 O O . ILE B 1 385 ? -39.062 6.441 10.93 1 19.83 385 ILE B O 1
ATOM 6263 N N . HIS B 1 386 ? -41.094 5.883 10.344 1 18.45 386 HIS B N 1
ATOM 6264 C CA . HIS B 1 386 ? -42 6.855 10.938 1 18.45 386 HIS B CA 1
ATOM 6265 C C . HIS B 1 386 ? -42.094 6.688 12.453 1 18.45 386 HIS B C 1
ATOM 6267 O O . HIS B 1 386 ? -42.531 5.645 12.953 1 18.45 386 HIS B O 1
ATOM 6273 N N . LEU B 1 387 ? -41.094 7.043 13.258 1 18.55 387 LEU B N 1
ATOM 6274 C CA . LEU B 1 387 ? -41.406 7.27 14.672 1 18.55 387 LEU B CA 1
ATOM 6275 C C . LEU B 1 387 ? -42.5 8.312 14.82 1 18.55 387 LEU B C 1
ATOM 6277 O O . LEU B 1 387 ? -42.406 9.43 14.32 1 18.55 387 LEU B O 1
ATOM 6281 N N . SER B 1 388 ? -43.875 7.871 14.766 1 18.53 388 SER B N 1
ATOM 6282 C CA . SER B 1 388 ? -45.062 8.547 15.234 1 18.53 388 SER B CA 1
ATOM 6283 C C . SER B 1 388 ? -44.844 9.148 16.625 1 18.53 388 SER B C 1
ATOM 6285 O O . SER B 1 388 ? -44.344 8.477 17.531 1 18.53 388 SER B O 1
ATOM 6287 N N . ASN B 1 389 ? -44.469 10.43 16.781 1 18.75 389 ASN B N 1
ATOM 6288 C CA . ASN B 1 389 ? -44.656 11.367 17.891 1 18.75 389 ASN B CA 1
ATOM 6289 C C . ASN B 1 389 ? -46.094 11.375 18.406 1 18.75 389 ASN B C 1
ATOM 6291 O O . ASN B 1 389 ? -46.969 11.961 17.766 1 18.75 389 ASN B O 1
ATOM 6295 N N . SER B 1 390 ? -46.906 10.312 18.719 1 17.94 390 SER B N 1
ATOM 6296 C CA . SER B 1 390 ? -48.094 10.578 19.516 1 17.94 390 SER B CA 1
ATOM 6297 C C . SER B 1 390 ? -47.75 11.195 20.859 1 17.94 390 SER B C 1
ATOM 6299 O O . SER B 1 390 ? -47.375 10.484 21.797 1 17.94 390 SER B O 1
ATOM 6301 N N . CYS B 1 391 ? -46.844 12.188 21.125 1 18.27 391 CYS B N 1
ATOM 6302 C CA . CYS B 1 391 ? -47.062 13.078 22.266 1 18.27 391 CYS B CA 1
ATOM 6303 C C . CYS B 1 391 ? -48.406 13.789 22.156 1 18.27 391 CYS B C 1
ATOM 6305 O O . CYS B 1 391 ? -48.625 14.617 21.266 1 18.27 391 CYS B O 1
ATOM 6307 N N . SER B 1 392 ? -49.594 13.055 22.234 1 17.98 392 SER B N 1
ATOM 6308 C CA . SER B 1 392 ? -50.812 13.656 22.719 1 17.98 392 SER B CA 1
ATOM 6309 C C . SER B 1 392 ? -50.562 14.508 23.953 1 17.98 392 SER B C 1
ATOM 6311 O O . SER B 1 392 ? -49.562 14.336 24.641 1 17.98 392 SER B O 1
ATOM 6313 N N . GLY B 1 393 ? -51.312 15.773 24.172 1 20.2 393 GLY B N 1
ATOM 6314 C CA . GLY B 1 393 ? -51.812 16.719 25.156 1 20.2 393 GLY B CA 1
ATOM 6315 C C . GLY B 1 393 ? -52.406 16.047 26.391 1 20.2 393 GLY B C 1
ATOM 6316 O O . GLY B 1 393 ? -52.656 16.703 27.406 1 20.2 393 GLY B O 1
ATOM 6317 N N . GLY B 1 394 ? -52.406 14.758 26.906 1 19.5 394 GLY B N 1
ATOM 6318 C CA . GLY B 1 394 ? -52.75 14.867 28.312 1 19.5 394 GLY B CA 1
ATOM 6319 C C . GLY B 1 394 ? -51.594 15.289 29.188 1 19.5 394 GLY B C 1
ATOM 6320 O O . GLY B 1 394 ? -50.438 15.195 28.781 1 19.5 394 GLY B O 1
#

InterPro domains:
  IPR008630 Glycosyltransferase 34 [PF05637] (95-329)
  IPR008630 Glycosyltransferase 34 [PTHR31311] (69-351)
  IPR029044 Nucleotide-diphospho-sugar transferases [G3DSA:3.90.550.10] (96-289)

Radius of gyration: 31.43 Å; Cα contacts (8 Å, |Δi|>4): 1085; chains: 2; bounding box: 92×85×136 Å

pLDDT: mean 75.2, std 27.14, range [17.89, 98.81]

Solvent-accessible surface area (backbone atoms only — not comparable to full-atom values): 45414 Å² total; per-residue (Å²): 140,88,80,83,76,78,78,81,75,76,76,76,78,75,78,74,82,82,71,78,65,63,61,52,51,53,52,48,50,54,49,50,53,57,60,62,53,72,71,61,70,65,84,63,86,61,81,59,39,49,71,66,59,53,45,49,67,45,45,72,60,89,71,53,71,88,71,33,84,76,82,82,71,65,43,52,59,52,35,50,53,50,39,68,74,38,54,88,51,55,44,94,70,32,79,66,29,39,35,37,35,33,46,51,69,65,64,72,40,74,31,75,58,11,25,37,50,46,37,53,32,48,46,47,50,43,50,41,20,58,75,70,71,36,44,63,47,74,38,53,57,63,69,37,84,72,29,51,80,81,39,29,58,54,50,41,51,54,49,49,44,64,47,33,61,63,34,32,32,39,31,41,37,43,47,61,33,39,61,40,29,64,82,68,69,84,66,60,74,81,42,70,80,38,39,35,37,32,27,35,40,68,71,37,44,76,63,29,34,38,76,12,48,45,69,53,36,33,40,33,36,58,44,46,68,43,54,51,46,48,53,54,56,40,46,55,32,64,66,23,92,42,51,68,55,31,50,57,60,50,52,71,43,65,57,22,54,47,90,86,47,95,44,52,49,20,38,49,51,44,47,59,75,33,41,34,64,88,56,43,66,27,50,40,74,43,75,57,68,27,66,66,15,50,32,94,74,43,54,85,64,71,59,85,88,63,51,84,77,54,93,79,73,76,66,48,33,20,39,27,42,80,54,37,43,56,35,72,59,67,42,45,81,89,52,61,91,61,47,52,59,52,50,50,52,49,46,50,59,66,29,46,56,64,39,60,47,53,27,91,48,86,84,54,83,64,81,73,80,73,82,73,75,73,76,74,80,76,85,78,78,77,80,73,77,78,79,79,79,79,78,68,87,122,128,88,71,84,71,80,79,79,80,74,78,76,78,76,76,73,81,82,68,76,66,63,60,51,52,52,52,48,51,54,49,50,54,56,61,64,48,72,70,61,70,66,84,61,87,60,81,57,39,49,71,66,57,52,45,48,67,43,46,74,61,90,72,53,70,88,71,35,83,76,81,83,71,64,42,54,59,53,35,51,53,50,38,68,76,37,56,88,50,56,44,82,81,29,72,70,29,37,35,36,36,34,47,52,70,64,62,72,39,75,32,73,59,12,26,37,50,46,37,54,32,49,46,48,51,43,48,42,20,57,74,71,71,35,43,62,48,74,38,55,58,63,70,36,84,73,28,50,80,79,38,30,59,54,50,41,52,54,48,48,44,65,47,33,59,63,35,33,32,38,33,41,36,42,47,63,34,40,62,39,31,64,83,68,71,84,65,60,74,82,44,69,80,38,40,34,39,34,26,34,39,68,72,37,43,76,64,29,33,38,75,13,49,45,68,52,37,32,39,34,37,58,43,45,69,42,53,52,46,48,52,53,54,40,46,55,32,61,66,22,92,41,51,67,53,31,51,54,60,49,51,70,42,65,56,22,55,48,90,86,46,94,44,53,50,22,38,48,51,44,48,58,73,32,40,34,63,88,57,41,65,26,50,41,76,43,76,57,69,28,66,66,15,49,33,94,73,42,54,86,65,70,59,86,87,61,52,83,76,54,93,77,74,76,66,48,33,20,40,26,42,80,55,38,44,56,34,73,59,67,41,45,80,89,52,62,90,60,46,52,59,52,50,51,50,49,48,51,59,64,28,45,56,64,38,62,48,54,29,91,48,84,83,54,83,64,80,72,80,73,81,72,73,74,74,75,80,74,84,79,76,76,81,72,78,77,80,78,79,78,78,68,85,124

Nearest PDB structures (foldseek):
  6bsu-assembly1_B  TM=8.801E-01  e=2.971E-28  Arabidopsis thaliana
  2p6w-assembly1_A  TM=7.589E-01  e=2.084E-07  Paramecium bursaria Chlorella virus 1
  2p72-assembly2_B  TM=6.975E-01  e=2.457E-07  Paramecium bursaria Chlorella virus 1
  5ggi-assembly2_B  TM=4.619E-01  e=1.134E-02  Homo sapiens
  6bsu-assembly1_B  TM=8.869E-01  e=2.018E-28  Arabidopsis thaliana

Organism: NCBI:txid267555

Sequence (788 aa):
MKDNKFIKSRAGLRWLPASESMASTAILLSLISAIFTVCVIWSRQTLPVTEKSIREEVEPHQYTAAERPPAVVEWDKKRTEWLNRHPSFAAPGARNRVLVLTGSQPDPCKGPAGDHLLLRLFKNKVDYCRIHGYDVFYGNAFMNPKMGSVWAKVPLLRAAMLAHPETEWVLWMDSDAVFTDMDFKIPLDKYRDHNLVVHGWPYMIKHRSWLGVNTGIVLMRNCQWSMDFVDLWARMGPQSPDTRLVRRVMSRVKDVVNPRRLDEQSALLYLLLTLDAKWTAKIYVENEYYLHGYWGEVLGMLVEGSGGDAAGRTTPFVTHFTGCQPCSGEHNPKYAGDSCWAGMERALNFAFPLIFLQTRLPSFNFFVSTNFTLPPPSHFSNCWIHLSNSCSGGMKDNKFIKSRAGLRWLPASESMASTAILLSLISAIFTVCVIWSRQTLPVTEKSIREEVEPHQYTAAERPPAVVEWDKKRTEWLNRHPSFAAPGARNRVLVLTGSQPDPCKGPAGDHLLLRLFKNKVDYCRIHGYDVFYGNAFMNPKMGSVWAKVPLLRAAMLAHPETEWVLWMDSDAVFTDMDFKIPLDKYRDHNLVVHGWPYMIKHRSWLGVNTGIVLMRNCQWSMDFVDLWARMGPQSPDTRLVRRVMSRVKDVVNPRRLDEQSALLYLLLTLDAKWTAKIYVENEYYLHGYWGEVLGMLVEGSGGDAAGRTTPFVTHFTGCQPCSGEHNPKYAGDSCWAGMERALNFAFPLIFLQTRLPSFNFFVSTNFTLPPPSHFSNCWIHLSNSCSGG

Secondary structure (DSSP, 8-state):
-------------------THHHHHHHHHHHHHHHHHH------SSPPBPHHHHHHHH--SPPPTTTSPPPP-SHHHHHHHHHHH-GGGTSTTGGG-EEEEEE--SSPPSSTTHHHHHHHHHHHHHHHHHHHT-EEEEE-S-SSTT--GGGTHHHHHHHHHHH-TT-SEEEEE-TTEEE--TT----GGGGTT-SEEEEE-HHHHHTT-TTSEEEEEEEEESSHHHHHHHHHHHHTTTTSS-HHHHHHHHTTSTT-S-SS---HHHHHHHHHHHB-HHHHTTEEEE-STTTT-BHHHHGGG--TT--TTSSS----SEEE-TTT-TTT----TTS-TTHHHHHHHHHHHHHS-GGGTS-SSTT----------PPP------------------/-------------------THHHHHHHHHHHHHHHHHH------SS-PBPHHHHHHHH--SPPPTTTSPPPP-SHHHHHHHHHHH-GGGTSGGGGG-EEEEEE--SSPPSSHHHHHHHHHHHHHHHHHHHHHT-EEEEE-S-SSTT--GGGTHHHHHHHHHHH-TT-SEEEEE-TTEEE--TT----GGGGTT-SEEEEE-HHHHHTT-TTSEEEEEEEEESSHHHHHHHHHHHHTTTTSS-HHHHHHHHTTSTT-S-SS---HHHHHHHHHHHB-HHHHTTEEEE-STTTT-BHHHHGGG--TT--TTSSS----SEEE-TTT-TTT----TTS-TTHHHHHHHHHHHHHS-GGGTS-SSTT----------PPP------------------